Protein AF-A0A937NE30-F1 (afdb_monomer_lite)

pLDDT: mean 80.66, std 19.22, range [22.44, 98.62]

Foldseek 3Di:
DDDDDDDDDDDDDDPPPVVVVVVPDDDDQDDLVPPPQWADWDADPVAIKTFGNVLCVLAVDPDRVLRIDGPVLSSVQSRFDDDPPLVGAQSSLVSLLVSLVVQCVVQHDDGHHNVSSVVSNVSSVVRHPPCPPDVPLPLPLCLLFDFLVLFPFWAAFPAWDWDQDPNDTDTFTKTAGNDPVGGIDTRVRSSLDPRRDPDDQQPFDPPCLQANAAPDAQDDQFPFEAAEEEEDADPDFLQSVQQNQVVLLPDRAHEYQYAPNDDDDPSCVSHHYDYDDHGLADLVSQLVRLVVSCVVCVPGQKYKYAYSQKHFDNPDNNVVNCSRRDDNHNQALKEQLFDFQVRAWPAWHKDWDPAQFQAGPHIIMGGSVSSVCQSPDPQSVCLCVDDPQNRDRNRRSSRVVCVVVVGIYMYGPPRRMFGGRQADPVHRPDGCDHRRTRPGYSSPPPDDDPDGRDHNPDPDDDDDDDQLDQFDAEAEEEEAEAPPDAPVLVVLLVVLVVQCVQLVHHYAYEYEAEPPGDDPDDDDPRYHYDYDPAQFDFGQQSRLLSLVVDDPSHFKYKYFYSQKHWDDNNQVVLQSSQQSQFQKEAAEFWEFEADPVGDTDADPPDHSIFTALQNLCVGPDLQPRALDCVSGNQDGMMMGTSVLQVQLSHFLRLHRLDPSSSLLSCLLSVVLVHPLLVLAAPLVNVSSCVSSPSNCVSRVSRYHYGHIYMYGHAFEDPVLSPVRNLSNVLRVVPDRSVQQWDADPSRTIDGDPPHDPVSRVSSVVSSVSSPRNYDPDD

Sequence (778 aa):
MGNESSHCLPGLDRYSAAKKAILLGRSASMEVERCPHRQSARATDNGEIARCGRLVELTGLADFDLCEVRRDACEFCCRSDAPADSGINTVIASLLHKATGTILEQGGARGCDVDKASELHAWAEDNLECVFPKDEHTCNVDAYRRRVDACVHFGKKTGDRGATWQGIKTSEAVFECGYPERTETTERQCRLCRHWSDGEPVATLPLIQVVPPPQHRCGPQIHNWAVGITTSPRKEPTVDVCLDNLARAGWERPWLFVDEGTALADHQLCLPVTYRQHKVGAWPNFYLALQELLMRQPDADAYLLVQDDALFYDGENLRELLESSLWPDENVAVVSLYCPEPYTRRRSGWHRFGGKWVWGAQAFVFPNQAARQFVVDQDVVEHRWTGRLKHAQIDVVVGDWALRKQMNVYYPVPSLVQHIGQTSTLWPAGRVTGNRRASLFLGDLSSAPTSSPVPAEQCVPEGKVHNSVSLSKLAVVTSLFDSHRCHRWSDNYHRFMEGMRTHGMEVHTIEGVLHGECPGLPPGDHTTHLELDSILFQKERLLNVGIAGLPADVDAVGWFDADVLFHHDDLQEAILAALGRSPVVQPWQICEWLDADGHYVPWGDKRRWAESLSAKNWDRPPNRCITSPSFGHPGLAWTARRETIDSIDGLFDRHPIGSGDTMMAISFWGDWKARYLRKYNEPMRRAIFEWGKKAHERVRGNVGFVDAAVSHLWHGSRESRKYDERNREISRLGIDPAEHLELAPNGTWKWSASTPRAIIEYVADYFAGRREDGKPEA

Secondary structure (DSSP, 8-state):
------PPP---S-TTTHHHHTTS--PPPPPGGG-TTEEEEEEETTEEEEEEHHHHHHH----SGGGEEEHHHHHHHHHSPPPTTTSS-HHHHHHHHHHHHHHHHTT-BTTB-HHHHHHHHHHHHHTS------S-----TTSSSPPGGG-TTEEEEEEEEEEEETTEEEEEEEEEEEETTEEEEEHHHHHT-S--SSS----PPPHHHHSPPPSS--SPPP--EEEEEE----SS--HHHHHHHHHHTT---PEEEEETTPPPPGGGGGS-EEEESS---HHHHHHHHHHHHHHH-TT-SEEEEEETTEEE--SS-HHHHHHHH--SSSSEEEEES---GGG--SS-EEEE--S---S-TTEEEEEHHHHHHHHT-HHHHHTTTSSTTTT--HHHHHHHHHHHTTPEEEEEESBSEEE--SSBTTBTT--S-STTS-SSBGGG-SS--S-PPPPS--SS-----S-------EEEEEEEE-SS--HHHHHHHHHHHHHHHHTT-EEEEEEEEETTPPPSSPPBTTEEEEEESS-S--HHHHHHHHHHTS-TT--EEEEE-TTEEEE-TTHHHHHHHHHHH-SEEES-SEEEEE-TTS-EE-BTTTBSSEEBHHHHHTTS-GGG----TTTSB--SEEEEEHHHHHHTTSS----TTS-HHHHHHHHHHT-TT-GGGGGS-HHHHHHHHHHHHHHHHHHTT-EEE-S-EEEEPP-S-SGGG-TTHHHHHHHHTT--HHHHEEE-TTS-EEE-TTS-HHHHHHHHHHHHT--TT-SPP-

Radius of gyration: 38.42 Å; chains: 1; bounding box: 81×88×118 Å

Structure (mmCIF, N/CA/C/O backbone):
data_AF-A0A937NE30-F1
#
_entry.id   AF-A0A937NE30-F1
#
loop_
_atom_site.group_PDB
_atom_site.id
_atom_site.type_symbol
_atom_site.label_atom_id
_atom_site.label_alt_id
_atom_site.label_comp_id
_atom_site.label_asym_id
_atom_site.label_entity_id
_atom_site.label_seq_id
_atom_site.pdbx_PDB_ins_code
_atom_site.Cartn_x
_atom_site.Cartn_y
_atom_site.Cartn_z
_atom_site.occupancy
_atom_site.B_iso_or_equiv
_atom_site.auth_seq_id
_atom_site.auth_comp_id
_atom_site.auth_asym_id
_atom_site.auth_atom_id
_atom_site.pdbx_PDB_model_num
ATOM 1 N N . MET A 1 1 ? -10.919 -61.464 31.995 1.00 31.33 1 MET A N 1
ATOM 2 C CA . MET A 1 1 ? -9.855 -60.863 32.826 1.00 31.33 1 MET A CA 1
ATOM 3 C C . MET A 1 1 ? -9.439 -59.572 32.148 1.00 31.33 1 MET A C 1
ATOM 5 O O . MET A 1 1 ? -9.194 -59.627 30.952 1.00 31.33 1 MET A O 1
ATOM 9 N N . GLY A 1 2 ? -9.416 -58.459 32.886 1.00 28.88 2 GLY A N 1
ATOM 10 C CA . GLY A 1 2 ? -8.960 -57.145 32.406 1.00 28.88 2 GLY A CA 1
ATOM 11 C C . GLY A 1 2 ? -10.068 -56.260 31.836 1.00 28.88 2 GLY A C 1
ATOM 12 O O . GLY A 1 2 ? -10.210 -56.161 30.626 1.00 28.88 2 GLY A O 1
ATOM 13 N N . ASN A 1 3 ? -10.857 -55.664 32.730 1.00 24.19 3 ASN A N 1
ATOM 14 C CA . ASN A 1 3 ? -11.879 -54.650 32.470 1.00 24.19 3 ASN A CA 1
ATOM 15 C C . ASN A 1 3 ? -11.211 -53.272 32.604 1.00 24.19 3 ASN A C 1
ATOM 17 O O . ASN A 1 3 ? -10.635 -53.037 33.658 1.00 24.19 3 ASN A O 1
ATOM 21 N N . GLU A 1 4 ? -11.314 -52.381 31.617 1.00 25.81 4 GLU A N 1
ATOM 22 C CA . GLU A 1 4 ? -11.201 -50.929 31.834 1.00 25.81 4 GLU A CA 1
ATOM 23 C C . GLU A 1 4 ? -11.828 -50.180 30.649 1.00 25.81 4 GLU A C 1
ATOM 25 O O . GLU A 1 4 ? -11.303 -50.120 29.539 1.00 25.81 4 GLU A O 1
ATOM 30 N N . SER A 1 5 ? -13.036 -49.685 30.897 1.00 25.70 5 SER A N 1
ATOM 31 C CA . SER A 1 5 ? -13.899 -48.951 29.981 1.00 25.70 5 SER A CA 1
ATOM 32 C C . SER A 1 5 ? -13.773 -47.450 30.243 1.00 25.70 5 SER A C 1
ATOM 34 O O . SER A 1 5 ? -14.313 -46.949 31.230 1.00 25.70 5 SER A O 1
ATOM 36 N N . SER A 1 6 ? -13.093 -46.729 29.351 1.00 26.27 6 SER A N 1
ATOM 37 C CA . SER A 1 6 ? -13.125 -45.268 29.262 1.00 26.27 6 SER A CA 1
ATOM 38 C C . SER A 1 6 ? -14.292 -44.840 28.366 1.00 26.27 6 SER A C 1
ATOM 40 O O . SER A 1 6 ? -14.283 -45.004 27.147 1.00 26.27 6 SER A O 1
ATOM 42 N N . HIS A 1 7 ? -15.348 -44.328 28.997 1.00 27.08 7 HIS A N 1
ATOM 43 C CA . HIS A 1 7 ? -16.523 -43.800 28.315 1.00 27.08 7 HIS A CA 1
ATOM 44 C C . HIS A 1 7 ? -16.239 -42.425 27.702 1.00 27.08 7 HIS A C 1
ATOM 46 O O . HIS A 1 7 ? -15.887 -41.471 28.395 1.00 27.08 7 HIS A O 1
ATOM 52 N N . CYS A 1 8 ? -16.454 -42.336 26.391 1.00 24.00 8 CYS A N 1
ATOM 53 C CA . CYS A 1 8 ? -16.597 -41.098 25.641 1.00 24.00 8 CYS A CA 1
ATOM 54 C C . CYS A 1 8 ? -17.814 -40.289 26.123 1.00 24.00 8 CYS A C 1
ATOM 56 O O . CYS A 1 8 ? -18.894 -40.839 26.341 1.00 24.00 8 CYS A O 1
ATOM 58 N N . LEU A 1 9 ? -17.634 -38.972 26.217 1.00 22.44 9 LEU A N 1
ATOM 59 C CA . LEU A 1 9 ? -18.684 -37.964 26.367 1.00 22.44 9 LEU A CA 1
ATOM 60 C C . LEU A 1 9 ? -19.575 -37.897 25.112 1.00 22.44 9 LEU A C 1
ATOM 62 O O . LEU A 1 9 ? -19.044 -37.800 24.005 1.00 22.44 9 LEU A O 1
ATOM 66 N N . PRO A 1 10 ? -20.905 -37.796 25.274 1.00 27.48 10 PRO A N 1
ATOM 67 C CA . PRO A 1 10 ? -21.756 -37.074 24.340 1.00 27.48 10 PRO A CA 1
ATOM 68 C C . PRO A 1 10 ? -22.403 -35.878 25.052 1.00 27.48 10 PRO A C 1
ATOM 70 O O . PRO A 1 10 ? -23.257 -36.030 25.927 1.00 27.48 10 PRO A O 1
ATOM 73 N N . GLY A 1 11 ? -21.976 -34.676 24.670 1.00 26.98 11 GLY A N 1
ATOM 74 C CA . GLY A 1 11 ? -22.670 -33.431 24.981 1.00 26.98 11 GLY A CA 1
ATOM 75 C C . GLY A 1 11 ? -23.704 -33.072 23.910 1.00 26.98 11 GLY A C 1
ATOM 76 O O . GLY A 1 11 ? -23.663 -33.602 22.804 1.00 26.98 11 GLY A O 1
ATOM 77 N N . LEU A 1 12 ? -24.542 -32.090 24.265 1.00 32.28 12 LEU A N 1
ATOM 78 C CA . LEU A 1 12 ? -25.422 -31.280 23.406 1.00 32.28 12 LEU A CA 1
ATOM 79 C C . LEU A 1 12 ? -26.801 -31.868 23.059 1.00 32.28 12 LEU A C 1
ATOM 81 O O . LEU A 1 12 ? -27.030 -32.189 21.904 1.00 32.28 12 LEU A O 1
ATOM 85 N N . ASP A 1 13 ? -27.748 -31.889 24.020 1.00 30.61 13 ASP A N 1
ATOM 86 C CA . ASP A 1 13 ? -29.157 -31.537 23.692 1.00 30.61 13 ASP A CA 1
ATOM 87 C C . ASP A 1 13 ? -30.120 -31.215 24.873 1.00 30.61 13 ASP A C 1
ATOM 89 O O . ASP A 1 13 ? -31.305 -31.540 24.836 1.00 30.61 13 ASP A O 1
ATOM 93 N N . ARG A 1 14 ? -29.672 -30.600 25.984 1.00 30.19 14 ARG A N 1
ATOM 94 C CA . ARG A 1 14 ? -30.583 -30.302 27.128 1.00 30.19 14 ARG A CA 1
ATOM 95 C C . ARG A 1 14 ? -30.699 -28.835 27.552 1.00 30.19 14 ARG A C 1
ATOM 97 O O . ARG A 1 14 ? -31.415 -28.530 28.504 1.00 30.19 14 ARG A O 1
ATOM 104 N N . TYR A 1 15 ? -30.087 -27.907 26.816 1.00 30.86 15 TYR A N 1
ATOM 105 C CA . TYR A 1 15 ? -30.022 -26.490 27.208 1.00 30.86 15 TYR A CA 1
ATOM 106 C C . TYR A 1 15 ? -31.256 -25.630 26.860 1.00 30.86 15 TYR A C 1
ATOM 108 O O . TYR A 1 15 ? -31.328 -24.486 27.305 1.00 30.86 15 TYR A O 1
ATOM 116 N N . SER A 1 16 ? -32.261 -26.139 26.133 1.00 38.50 16 SER A N 1
ATOM 117 C CA . SER A 1 16 ? -33.430 -25.325 25.734 1.00 38.50 16 SER A CA 1
ATOM 118 C C . SER A 1 16 ? -34.701 -25.547 26.574 1.00 38.50 16 SER A C 1
ATOM 120 O O . SER A 1 16 ? -35.569 -24.674 26.605 1.00 38.50 16 SER A O 1
ATOM 122 N N . ALA A 1 17 ? -34.806 -26.650 27.329 1.00 31.58 17 ALA A N 1
ATOM 123 C CA . ALA A 1 17 ? -36.003 -26.966 28.120 1.00 31.58 17 ALA A CA 1
ATOM 124 C C . ALA A 1 17 ? -35.965 -26.403 29.558 1.00 31.58 17 ALA A C 1
ATOM 126 O O . ALA A 1 17 ? -36.998 -25.992 30.088 1.00 31.58 17 ALA A O 1
ATOM 127 N N . ALA A 1 18 ? -34.780 -26.295 30.174 1.00 32.47 18 ALA A N 1
ATOM 128 C CA . ALA A 1 18 ? -34.635 -25.820 31.556 1.00 32.47 18 ALA A CA 1
ATOM 129 C C . ALA A 1 18 ? -34.929 -24.313 31.719 1.00 32.47 18 ALA A C 1
ATOM 131 O O . ALA A 1 18 ? -35.496 -23.893 32.726 1.00 32.47 18 ALA A O 1
ATOM 132 N N . LYS A 1 19 ? -34.658 -23.492 30.693 1.00 31.83 19 LYS A N 1
ATOM 133 C CA . LYS A 1 19 ? -34.943 -22.043 30.722 1.00 31.83 19 LYS A CA 1
ATOM 134 C C . LYS A 1 19 ? -36.441 -21.712 30.736 1.00 31.83 19 LYS A C 1
ATOM 136 O O . LYS A 1 19 ? -36.817 -20.632 31.182 1.00 31.83 19 LYS A O 1
ATOM 141 N N . LYS A 1 20 ? -37.305 -22.636 30.295 1.00 32.09 20 LYS A N 1
ATOM 142 C CA . LYS A 1 20 ? -38.766 -22.446 30.291 1.00 32.09 20 LYS A CA 1
ATOM 143 C C . LYS A 1 20 ? -39.436 -22.836 31.616 1.00 32.09 20 LYS A C 1
ATOM 145 O O . LYS A 1 20 ? -40.538 -22.370 31.877 1.00 32.09 20 LYS A O 1
ATOM 150 N N . ALA A 1 21 ? -38.764 -23.617 32.467 1.00 30.20 21 ALA A N 1
ATOM 151 C CA . ALA A 1 21 ? -39.261 -23.984 33.798 1.00 30.20 21 ALA A CA 1
ATOM 152 C C . ALA A 1 21 ? -38.902 -22.952 34.890 1.00 30.20 21 ALA A C 1
ATOM 154 O O . ALA A 1 21 ? -39.606 -22.840 35.889 1.00 30.20 21 ALA A O 1
ATOM 155 N N . ILE A 1 22 ? -37.860 -22.140 34.676 1.00 35.66 22 ILE A N 1
ATOM 156 C CA . ILE A 1 22 ? -37.347 -21.165 35.661 1.00 35.66 22 ILE A CA 1
ATOM 157 C C . ILE A 1 22 ? -38.254 -19.921 35.813 1.00 35.66 22 ILE A C 1
ATOM 159 O O . ILE A 1 22 ? -38.175 -19.203 36.806 1.00 35.66 22 ILE A O 1
ATOM 163 N N . LEU A 1 23 ? -39.184 -19.679 34.886 1.00 30.89 23 LEU A N 1
ATOM 164 C CA . LEU A 1 23 ? -40.075 -18.508 34.918 1.00 30.89 23 LEU A CA 1
ATOM 165 C C . LEU A 1 23 ? -41.394 -18.707 35.694 1.00 30.89 23 LEU A C 1
ATOM 167 O O . LEU A 1 23 ? -42.163 -17.755 35.799 1.00 30.89 23 LEU A O 1
ATOM 171 N N . LEU A 1 24 ? -41.667 -19.891 36.262 1.00 32.91 24 LEU A N 1
ATOM 172 C CA . LEU A 1 24 ? -42.970 -20.197 36.888 1.00 32.91 24 LEU A CA 1
ATOM 173 C C . LEU A 1 24 ? -42.917 -20.791 38.311 1.00 32.91 24 LEU A C 1
ATOM 175 O O . LEU A 1 24 ? -43.932 -21.276 38.800 1.00 32.91 24 LEU A O 1
ATOM 179 N N . GLY A 1 25 ? -41.790 -20.700 39.023 1.00 34.53 25 GLY A N 1
ATOM 180 C CA . GLY A 1 25 ? -41.674 -21.243 40.385 1.00 34.53 25 GLY A CA 1
ATOM 181 C C . GLY A 1 25 ? -40.825 -20.392 41.322 1.00 34.53 25 GLY A C 1
ATOM 182 O O . GLY A 1 25 ? -39.768 -20.834 41.754 1.00 34.53 25 GLY A O 1
ATOM 183 N N . ARG A 1 26 ? -41.262 -19.168 41.649 1.00 36.50 26 ARG A N 1
ATOM 184 C CA . ARG A 1 26 ? -40.675 -18.408 42.768 1.00 36.50 26 ARG A CA 1
ATOM 185 C C . ARG A 1 26 ? -41.059 -19.099 44.082 1.00 36.50 26 ARG A C 1
ATOM 187 O O . ARG A 1 26 ? -42.189 -18.948 44.541 1.00 36.50 26 ARG A O 1
ATOM 194 N N . SER A 1 27 ? -40.139 -19.884 44.641 1.00 40.31 27 SER A N 1
ATOM 195 C CA . SER A 1 27 ? -40.267 -20.467 45.981 1.00 40.31 27 SER A CA 1
ATOM 196 C C . SER A 1 27 ? -40.300 -19.351 47.030 1.00 40.31 27 SER A C 1
ATOM 198 O O . SER A 1 27 ? -39.574 -18.364 46.928 1.00 40.31 27 SER A O 1
ATOM 200 N N . ALA A 1 28 ? -41.199 -19.470 48.002 1.00 43.50 28 ALA A N 1
ATOM 201 C CA . ALA A 1 28 ? -41.426 -18.474 49.037 1.00 43.50 28 ALA A CA 1
ATOM 202 C C . ALA A 1 28 ? -40.216 -18.369 49.984 1.00 43.50 28 ALA A C 1
ATOM 204 O O . ALA A 1 28 ? -39.754 -19.379 50.510 1.00 43.50 28 ALA A O 1
ATOM 205 N N . SER A 1 29 ? -39.742 -17.147 50.247 1.00 57.03 29 SER A N 1
ATOM 206 C CA . SER A 1 29 ? -38.755 -16.870 51.297 1.00 57.03 29 SER A CA 1
ATOM 207 C C . SER A 1 29 ? -39.271 -17.366 52.653 1.00 57.03 29 SER A C 1
ATOM 209 O O . SER A 1 29 ? -40.377 -16.993 53.057 1.00 57.03 29 SER A O 1
ATOM 211 N N . MET A 1 30 ? -38.488 -18.181 53.362 1.00 67.75 30 MET A N 1
ATOM 212 C CA . MET A 1 30 ? -38.863 -18.706 54.678 1.00 67.75 30 MET A CA 1
ATOM 213 C C . MET A 1 30 ? -38.781 -17.597 55.741 1.00 67.75 30 MET A C 1
ATOM 215 O O . MET A 1 30 ? -37.801 -16.857 55.809 1.00 67.75 30 MET A O 1
ATOM 219 N N . GLU A 1 31 ? -39.805 -17.470 56.589 1.00 78.44 31 GLU A N 1
ATOM 220 C CA . GLU A 1 31 ? -39.748 -16.594 57.767 1.00 78.44 31 GLU A CA 1
ATOM 221 C C . GLU A 1 31 ? -38.719 -17.135 58.770 1.00 78.44 31 GLU A C 1
ATOM 223 O O . GLU A 1 31 ? -38.722 -18.327 59.070 1.00 78.44 31 GLU A O 1
ATOM 228 N N . VAL A 1 32 ? -37.877 -16.269 59.343 1.00 84.38 32 VAL A N 1
ATOM 229 C CA . VAL A 1 32 ? -36.793 -16.678 60.262 1.00 84.38 32 VAL A CA 1
ATOM 230 C C . VAL A 1 32 ? -37.277 -17.465 61.471 1.00 84.38 32 VAL A C 1
ATOM 232 O O . VAL A 1 32 ? -36.597 -18.391 61.910 1.00 84.38 32 VAL A O 1
ATOM 235 N N . GLU A 1 33 ? -38.468 -17.151 61.980 1.00 84.38 33 GLU A N 1
ATOM 236 C CA . GLU A 1 33 ? -39.065 -17.880 63.105 1.00 84.38 33 GLU A CA 1
ATOM 237 C C . GLU A 1 33 ? -39.423 -19.333 62.757 1.00 84.38 33 GLU A C 1
ATOM 239 O O . GLU A 1 33 ? -39.641 -20.146 63.649 1.00 84.38 33 GLU A O 1
ATOM 244 N N . ARG A 1 34 ? -39.453 -19.682 61.466 1.00 85.19 34 ARG A N 1
ATOM 245 C CA . ARG A 1 34 ? -39.717 -21.036 60.965 1.00 85.19 34 ARG A CA 1
ATOM 246 C C . ARG A 1 34 ? -38.453 -21.777 60.533 1.00 85.19 34 ARG A C 1
ATOM 248 O O . ARG A 1 34 ? -38.564 -22.888 60.021 1.00 85.19 34 ARG A O 1
ATOM 255 N N . CYS A 1 35 ? -37.268 -21.190 60.715 1.00 84.50 35 CYS A N 1
ATOM 256 C CA . CYS A 1 35 ? -36.015 -21.847 60.358 1.00 84.50 35 CYS A CA 1
ATOM 257 C C . CYS A 1 35 ? -35.795 -23.096 61.237 1.00 84.50 35 CYS A C 1
ATOM 259 O O . CYS A 1 35 ? -35.634 -22.954 62.452 1.00 84.50 35 CYS A O 1
ATOM 261 N N . PRO A 1 36 ? -35.716 -24.312 60.661 1.00 84.75 36 PRO A N 1
ATOM 262 C CA . PRO A 1 36 ? -35.583 -25.554 61.433 1.00 84.75 36 PRO A CA 1
ATOM 263 C C . PRO A 1 36 ? -34.240 -25.665 62.171 1.00 84.75 36 PRO A C 1
ATOM 265 O O . PRO A 1 36 ? -34.103 -26.437 63.117 1.00 84.75 36 PRO A O 1
ATOM 268 N N . HIS A 1 37 ? -33.249 -24.876 61.755 1.00 88.38 37 HIS A N 1
ATOM 269 C CA . HIS A 1 37 ? -31.919 -24.846 62.350 1.00 88.38 37 HIS A CA 1
ATOM 270 C C . HIS A 1 37 ? -31.734 -23.699 63.353 1.00 88.38 37 HIS A C 1
ATOM 272 O O . HIS A 1 37 ? -30.656 -23.581 63.924 1.00 88.38 37 HIS A O 1
ATOM 278 N N . ARG A 1 38 ? -32.738 -22.849 63.597 1.00 88.69 38 ARG A N 1
ATOM 279 C CA . ARG A 1 38 ? -32.627 -21.748 64.562 1.00 88.69 38 ARG A CA 1
ATOM 280 C C . ARG A 1 38 ? -33.060 -22.219 65.950 1.00 88.69 38 ARG A C 1
ATOM 282 O O . ARG A 1 38 ? -34.232 -22.498 66.175 1.00 88.69 38 ARG A O 1
ATOM 289 N N . GLN A 1 39 ? -32.116 -22.306 66.884 1.00 88.75 39 GLN A N 1
ATOM 290 C CA . GLN A 1 39 ? -32.339 -22.841 68.231 1.00 88.75 39 GLN A CA 1
ATOM 291 C C . GLN A 1 39 ? -31.962 -21.815 69.307 1.00 88.75 39 GLN A C 1
ATOM 293 O O . GLN A 1 39 ? -31.109 -20.962 69.083 1.00 88.75 39 GLN A O 1
ATOM 298 N N . SER A 1 40 ? -32.570 -21.910 70.493 1.00 85.12 40 SER A N 1
ATOM 299 C CA . SER A 1 40 ? -32.162 -21.159 71.697 1.00 85.12 40 SER A CA 1
ATOM 300 C C . SER A 1 40 ? -32.019 -19.636 71.509 1.00 85.12 40 SER A C 1
ATOM 302 O O . SER A 1 40 ? -31.056 -19.043 71.993 1.00 85.12 40 SER A O 1
ATOM 304 N N . ALA A 1 41 ? -32.958 -19.002 70.798 1.00 85.25 41 ALA A N 1
ATOM 305 C CA . ALA A 1 41 ? -32.934 -17.558 70.563 1.00 85.25 41 ALA A CA 1
ATOM 306 C C . ALA A 1 41 ? -33.105 -16.763 71.871 1.00 85.25 41 ALA A C 1
ATOM 308 O O . ALA A 1 41 ? -34.025 -17.029 72.648 1.00 85.25 41 ALA A O 1
ATOM 309 N N . ARG A 1 42 ? -32.231 -15.777 72.102 1.00 87.38 42 ARG A N 1
ATOM 310 C CA . ARG A 1 42 ? -32.244 -14.899 73.282 1.00 87.38 42 ARG A CA 1
ATOM 311 C C . ARG A 1 42 ? -31.968 -13.444 72.910 1.00 87.38 42 ARG A C 1
ATOM 313 O O . ARG A 1 42 ? -31.191 -13.157 71.999 1.00 87.38 42 ARG A O 1
ATOM 320 N N . ALA A 1 43 ? -32.588 -12.528 73.649 1.00 85.56 43 ALA A N 1
ATOM 321 C CA . ALA A 1 43 ? -32.319 -11.099 73.537 1.00 85.56 43 ALA A CA 1
ATOM 322 C C . ALA A 1 43 ? -31.014 -10.723 74.258 1.00 85.56 43 ALA A C 1
ATOM 324 O O . ALA A 1 43 ? -30.688 -11.278 75.307 1.00 85.56 43 ALA A O 1
ATOM 325 N N . THR A 1 44 ? -30.294 -9.760 73.691 1.00 82.00 44 THR A N 1
ATOM 326 C CA . THR A 1 44 ? -29.046 -9.169 74.196 1.00 82.00 44 THR A CA 1
ATOM 327 C C . THR A 1 44 ? -29.084 -7.653 74.012 1.00 82.00 44 THR A C 1
ATOM 329 O O . THR A 1 44 ? -29.892 -7.146 73.232 1.00 82.00 44 THR A O 1
ATOM 332 N N . ASP A 1 45 ? -28.169 -6.926 74.654 1.00 77.06 45 ASP A N 1
ATOM 333 C CA . ASP A 1 45 ? -28.094 -5.459 74.560 1.00 77.06 45 ASP A CA 1
ATOM 334 C C . ASP A 1 45 ? -27.873 -4.943 73.121 1.00 77.06 45 ASP A C 1
ATOM 336 O O . ASP A 1 45 ? -28.234 -3.813 72.802 1.00 77.06 45 ASP A O 1
ATOM 340 N N . ASN A 1 46 ? -27.331 -5.787 72.232 1.00 71.50 46 ASN A N 1
ATOM 341 C CA . ASN A 1 46 ? -26.992 -5.453 70.843 1.00 71.50 46 ASN A CA 1
ATOM 342 C C . ASN A 1 46 ? -27.885 -6.153 69.799 1.00 71.50 46 ASN A C 1
ATOM 344 O O . ASN A 1 46 ? -27.518 -6.230 68.623 1.00 71.50 46 ASN A O 1
ATOM 348 N N . GLY A 1 47 ? -29.043 -6.678 70.214 1.00 81.69 47 GLY A N 1
ATOM 349 C CA . GLY A 1 47 ? -29.994 -7.379 69.347 1.00 81.69 47 GLY A CA 1
ATOM 350 C C . GLY A 1 47 ? -30.291 -8.800 69.817 1.00 81.69 47 GLY A C 1
ATOM 351 O O . GLY A 1 47 ? -30.257 -9.095 71.007 1.00 81.69 47 GLY A O 1
ATOM 352 N N . GLU A 1 48 ? -30.617 -9.694 68.893 1.00 88.06 48 GLU A N 1
ATOM 353 C CA . GLU A 1 48 ? -30.970 -11.081 69.198 1.00 88.06 48 GLU A CA 1
ATOM 354 C C . GLU A 1 48 ? -29.934 -12.038 68.607 1.00 88.06 48 GLU A C 1
ATOM 356 O O . GLU A 1 48 ? -29.526 -11.893 67.448 1.00 88.06 48 GLU A O 1
ATOM 361 N N . ILE A 1 49 ? -29.541 -13.026 69.410 1.00 89.50 49 ILE A N 1
ATOM 362 C CA . ILE A 1 49 ? -28.657 -14.122 69.014 1.00 89.50 49 ILE A CA 1
ATOM 363 C C . ILE A 1 49 ? -29.388 -15.455 69.155 1.00 89.50 49 ILE A C 1
ATOM 365 O O . ILE A 1 49 ? -30.200 -15.647 70.061 1.00 89.50 49 ILE A O 1
ATOM 369 N N . ALA A 1 50 ? -29.099 -16.379 68.250 1.00 89.75 50 ALA A N 1
ATOM 370 C CA . ALA A 1 50 ? -29.596 -17.746 68.260 1.00 89.75 50 ALA A CA 1
ATOM 371 C C . ALA A 1 50 ? -28.449 -18.713 67.965 1.00 89.75 50 ALA A C 1
ATOM 373 O O . ALA A 1 50 ? -27.431 -18.332 67.396 1.00 89.75 50 ALA A O 1
ATOM 374 N N . ARG A 1 51 ? -28.618 -19.984 68.315 1.00 90.94 51 ARG A N 1
ATOM 375 C CA . ARG A 1 51 ? -27.683 -21.047 67.950 1.00 90.94 51 ARG A CA 1
ATOM 376 C C . ARG A 1 51 ? -28.093 -21.659 66.614 1.00 90.94 51 ARG A C 1
ATOM 378 O O . ARG A 1 51 ? -29.230 -22.111 66.466 1.00 90.94 51 ARG A O 1
ATOM 385 N N . CYS A 1 52 ? -27.172 -21.703 65.652 1.00 91.12 52 CYS A N 1
ATOM 386 C CA . CYS A 1 52 ? -27.417 -22.328 64.355 1.00 91.12 52 CYS A CA 1
ATOM 387 C C . CYS A 1 52 ? -27.140 -23.838 64.406 1.00 91.12 52 CYS A C 1
ATOM 389 O O . CYS A 1 52 ? -25.996 -24.287 64.384 1.00 91.12 52 CYS A O 1
ATOM 391 N N . GLY A 1 53 ? -28.202 -24.638 64.420 1.00 87.56 53 GLY A N 1
ATOM 392 C CA . GLY A 1 53 ? -28.153 -26.098 64.419 1.00 87.56 53 GLY A CA 1
ATOM 393 C C . GLY A 1 53 ? -27.500 -26.699 63.172 1.00 87.56 53 GLY A C 1
ATOM 394 O O . GLY A 1 53 ? -26.938 -27.782 63.263 1.00 87.56 53 GLY A O 1
ATOM 395 N N . ARG A 1 54 ? -27.505 -25.998 62.028 1.00 88.44 54 ARG A N 1
ATOM 396 C CA . ARG A 1 54 ? -26.806 -26.453 60.815 1.00 88.44 54 ARG A CA 1
ATOM 397 C C . ARG A 1 54 ? -25.290 -26.347 60.968 1.00 88.44 54 ARG A C 1
ATOM 399 O O . ARG A 1 54 ? -24.581 -27.267 60.586 1.00 88.44 54 ARG A O 1
ATOM 406 N N . LEU A 1 55 ? -24.789 -25.270 61.580 1.00 87.81 55 LEU A N 1
ATOM 407 C CA . LEU A 1 55 ? -23.363 -25.152 61.908 1.00 87.81 55 LEU A CA 1
ATOM 408 C C . LEU A 1 55 ? -22.939 -26.217 62.916 1.00 87.81 55 LEU A C 1
ATOM 410 O O . LEU A 1 55 ? -21.885 -26.822 62.748 1.00 87.81 55 LEU A O 1
ATOM 414 N N . VAL A 1 56 ? -23.780 -26.493 63.917 1.00 88.50 56 VAL A N 1
ATOM 415 C CA . VAL A 1 56 ? -23.543 -27.570 64.890 1.00 88.50 56 VAL A CA 1
ATOM 416 C C . VAL A 1 56 ? -23.487 -28.935 64.204 1.00 88.50 56 VAL A C 1
ATOM 418 O O . VAL A 1 56 ? -22.600 -29.722 64.508 1.00 88.50 56 VAL A O 1
ATOM 421 N N . GLU A 1 57 ? -24.400 -29.215 63.273 1.00 87.94 57 GLU A N 1
ATOM 422 C CA . GLU A 1 57 ? -24.433 -30.473 62.517 1.00 87.94 57 GLU A CA 1
ATOM 423 C C . GLU A 1 57 ? -23.157 -30.676 61.689 1.00 87.94 57 GLU A C 1
ATOM 425 O O . GLU A 1 57 ? -22.551 -31.744 61.741 1.00 87.94 57 GLU A O 1
ATOM 430 N N . LEU A 1 58 ? -22.723 -29.638 60.969 1.00 86.56 58 LEU A N 1
ATOM 431 C CA . LEU A 1 58 ? -21.550 -29.705 60.096 1.00 86.56 58 LEU A CA 1
ATOM 432 C C . LEU A 1 58 ? -20.249 -29.819 60.900 1.00 86.56 58 LEU A C 1
ATOM 434 O O . LEU A 1 58 ? -19.406 -30.676 60.638 1.00 86.56 58 LEU A O 1
ATOM 438 N N . THR A 1 59 ? -20.095 -28.981 61.923 1.00 84.12 59 THR A N 1
ATOM 439 C CA . THR A 1 59 ? -18.855 -28.914 62.707 1.00 84.12 59 THR A CA 1
ATOM 440 C C . THR A 1 59 ? -18.779 -29.994 63.787 1.00 84.12 59 THR A C 1
ATOM 442 O O . THR A 1 59 ? -17.698 -30.490 64.083 1.00 84.12 59 THR A O 1
ATOM 445 N N . GLY A 1 60 ? -19.908 -30.432 64.349 1.00 84.12 60 GLY A N 1
ATOM 446 C CA . GLY A 1 60 ? -19.960 -31.298 65.532 1.00 84.12 60 GLY A CA 1
ATOM 447 C C . GLY A 1 60 ? -19.706 -30.560 66.853 1.00 84.12 60 GLY A C 1
ATOM 448 O O . GLY A 1 60 ? -19.457 -31.204 67.873 1.00 84.12 60 GLY A O 1
ATOM 449 N N . LEU A 1 61 ? -19.739 -29.222 66.855 1.00 81.25 61 LEU A N 1
ATOM 450 C CA . LEU A 1 61 ? -19.395 -28.410 68.023 1.00 81.25 61 LEU A CA 1
ATOM 451 C C . LEU A 1 61 ? -20.484 -28.427 69.100 1.00 81.25 61 LEU A C 1
ATOM 453 O O . LEU A 1 61 ? -21.640 -28.051 68.885 1.00 81.25 61 LEU A O 1
ATOM 457 N N . ALA A 1 62 ? -20.067 -28.760 70.321 1.00 67.50 62 ALA A N 1
ATOM 458 C CA . ALA A 1 62 ? -20.854 -28.488 71.522 1.00 67.50 62 ALA A CA 1
ATOM 459 C C . ALA A 1 62 ? -20.741 -27.021 71.981 1.00 67.50 62 ALA A C 1
ATOM 461 O O . ALA A 1 62 ? -21.574 -26.585 72.776 1.00 67.50 62 ALA A O 1
ATOM 462 N N . ASP A 1 63 ? -19.742 -26.290 71.472 1.00 70.69 63 ASP A N 1
ATOM 463 C CA . ASP A 1 63 ? -19.456 -24.897 71.812 1.00 70.69 63 ASP A CA 1
ATOM 464 C C . ASP A 1 63 ? -20.584 -23.966 71.345 1.00 70.69 63 ASP A C 1
ATOM 466 O O . ASP A 1 63 ? -21.026 -24.017 70.192 1.00 70.69 63 ASP A O 1
ATOM 470 N N . PHE A 1 64 ? -21.088 -23.158 72.275 1.00 67.38 64 PHE A N 1
ATOM 471 C CA . PHE A 1 64 ? -22.191 -22.242 72.024 1.00 67.38 64 PHE A CA 1
ATOM 472 C C . PHE A 1 64 ? -21.713 -21.009 71.255 1.00 67.38 64 PHE A C 1
ATOM 474 O O . PHE A 1 64 ? -22.402 -20.584 70.332 1.00 67.38 64 PHE A O 1
ATOM 481 N N . ASP A 1 65 ? -20.516 -20.504 71.550 1.00 79.94 65 ASP A N 1
ATOM 482 C CA . ASP A 1 65 ? -20.051 -19.199 71.077 1.00 79.94 65 ASP A CA 1
ATOM 483 C C . ASP A 1 65 ? -19.694 -19.236 69.581 1.00 79.94 65 ASP A C 1
ATOM 485 O O . ASP A 1 65 ? -19.983 -18.302 68.835 1.00 79.94 65 ASP A O 1
ATOM 489 N N . LEU A 1 66 ? -19.137 -20.354 69.098 1.00 82.25 66 LEU A N 1
ATOM 490 C CA . LEU A 1 66 ? -18.781 -20.535 67.680 1.00 82.25 66 LEU A CA 1
ATOM 491 C C . LEU A 1 66 ? -19.988 -20.811 66.770 1.00 82.25 66 LEU A C 1
ATOM 493 O O . LEU A 1 66 ? -19.897 -20.649 65.553 1.00 82.25 66 LEU A O 1
ATOM 497 N N . CYS A 1 67 ? -21.114 -21.237 67.346 1.00 86.69 67 CYS A N 1
ATOM 498 C CA . CYS A 1 67 ? -22.356 -21.514 66.618 1.00 86.69 67 CYS A CA 1
ATOM 499 C C . CYS A 1 67 ? -23.432 -20.440 66.846 1.00 86.69 67 CYS A C 1
ATOM 501 O O . CYS A 1 67 ? -24.564 -20.600 66.370 1.00 86.69 67 CYS A O 1
ATOM 503 N N . GLU A 1 68 ? -23.108 -19.373 67.580 1.00 89.50 68 GLU A N 1
ATOM 504 C CA . GLU A 1 68 ? -23.997 -18.243 67.817 1.00 89.50 68 GLU A CA 1
ATOM 505 C C . GLU A 1 68 ? -24.050 -17.315 66.601 1.00 89.50 68 GLU A C 1
ATOM 507 O O . GLU A 1 68 ? -23.044 -16.843 66.071 1.00 89.50 68 GLU A O 1
ATOM 512 N N . VAL A 1 69 ? -25.273 -17.047 66.152 1.00 89.75 69 VAL A N 1
ATOM 513 C CA . VAL A 1 69 ? -25.580 -16.231 64.982 1.00 89.75 69 VAL A CA 1
ATOM 514 C C . VAL A 1 69 ? -26.559 -15.133 65.364 1.00 89.75 69 VAL A C 1
ATOM 516 O O . VAL A 1 69 ? -27.510 -15.345 66.117 1.00 89.75 69 VAL A O 1
ATOM 519 N N . ARG A 1 70 ? -26.337 -13.938 64.826 1.00 89.69 70 ARG A N 1
ATOM 520 C CA . ARG A 1 70 ? -27.262 -12.813 64.974 1.00 89.69 70 ARG A CA 1
ATOM 521 C C . ARG A 1 70 ? -28.521 -13.031 64.130 1.00 89.69 70 ARG A C 1
ATOM 523 O O . ARG A 1 70 ? -28.510 -13.765 63.135 1.00 89.69 70 ARG A O 1
ATOM 530 N N . ARG A 1 71 ? -29.612 -12.362 64.512 1.00 85.62 71 ARG A N 1
ATOM 531 C CA . ARG A 1 71 ? -30.889 -12.405 63.780 1.00 85.62 71 ARG A CA 1
ATOM 532 C C . ARG A 1 71 ? -30.750 -11.993 62.312 1.00 85.62 71 ARG A C 1
ATOM 534 O O . ARG A 1 71 ? -31.324 -12.657 61.457 1.00 85.62 71 ARG A O 1
ATOM 541 N N . ASP A 1 72 ? -29.948 -10.969 62.019 1.00 86.12 72 ASP A N 1
ATOM 542 C CA . ASP A 1 72 ? -29.662 -10.511 60.650 1.00 86.12 72 ASP A CA 1
ATOM 543 C C . ASP A 1 72 ? -29.069 -11.637 59.778 1.00 86.12 72 ASP A C 1
ATOM 545 O O . ASP A 1 72 ? -29.593 -11.926 58.704 1.00 86.12 72 ASP A O 1
ATOM 549 N N . ALA A 1 73 ? -28.060 -12.360 60.265 1.00 84.88 73 ALA A N 1
ATOM 550 C CA . ALA A 1 73 ? -27.486 -13.514 59.577 1.00 84.88 73 ALA A CA 1
ATOM 551 C C . ALA A 1 73 ? -28.524 -14.627 59.341 1.00 84.88 73 ALA A C 1
ATOM 553 O O . ALA A 1 73 ? -28.542 -15.235 58.271 1.00 84.88 73 ALA A O 1
ATOM 554 N N . CYS A 1 74 ? -29.436 -14.865 60.291 1.00 85.25 74 CYS A N 1
ATOM 555 C CA . CYS A 1 74 ? -30.540 -15.812 60.098 1.00 85.25 74 CYS A CA 1
ATOM 556 C C . CYS A 1 74 ? -31.521 -15.343 59.011 1.00 85.25 74 CYS A C 1
ATOM 558 O O . CYS A 1 74 ? -31.962 -16.157 58.201 1.00 85.25 74 CYS A O 1
ATOM 560 N N . GLU A 1 75 ? -31.848 -14.048 58.970 1.00 84.94 75 GLU A N 1
ATOM 561 C CA . GLU A 1 75 ? -32.710 -13.441 57.945 1.00 84.94 75 GLU A CA 1
ATOM 562 C C . GLU A 1 75 ? -32.106 -13.569 56.552 1.00 84.94 75 GLU A C 1
ATOM 564 O O . GLU A 1 75 ? -32.800 -13.990 55.625 1.00 84.94 75 GLU A O 1
ATOM 569 N N . PHE A 1 76 ? -30.812 -13.286 56.408 1.00 83.31 76 PHE A N 1
ATOM 570 C CA . PHE A 1 76 ? -30.101 -13.487 55.148 1.00 83.31 76 PHE A CA 1
ATOM 571 C C . PHE A 1 76 ? -30.023 -14.965 54.766 1.00 83.31 76 PHE A C 1
ATOM 573 O O . PHE A 1 76 ? -30.308 -15.307 53.621 1.00 83.31 76 PHE A O 1
ATOM 580 N N . CYS A 1 77 ? -29.730 -15.855 55.717 1.00 86.12 77 CYS A N 1
ATOM 581 C CA . CYS A 1 77 ? -29.685 -17.294 55.468 1.00 86.12 77 CYS A CA 1
ATOM 582 C C . CYS A 1 77 ? -31.039 -17.841 54.986 1.00 86.12 77 CYS A C 1
ATOM 584 O O . CYS A 1 77 ? -31.067 -18.655 54.073 1.00 86.12 77 CYS A O 1
ATOM 586 N N . CYS A 1 78 ? -32.165 -17.395 55.555 1.00 82.62 78 CYS A N 1
ATOM 587 C CA . CYS A 1 78 ? -33.503 -17.866 55.159 1.00 82.62 78 CYS A CA 1
ATOM 588 C C . CYS A 1 78 ? -33.983 -17.300 53.811 1.00 82.62 78 CYS A C 1
ATOM 590 O O . CYS A 1 78 ? -34.941 -17.814 53.232 1.00 82.62 78 CYS A O 1
ATOM 592 N N . ARG A 1 79 ? -33.343 -16.227 53.329 1.00 80.25 79 ARG A N 1
ATOM 593 C CA . ARG A 1 79 ? -33.591 -15.613 52.014 1.00 80.25 79 ARG A CA 1
ATOM 594 C C . ARG A 1 79 ? -32.606 -16.078 50.938 1.00 80.25 79 ARG A C 1
ATOM 596 O O . ARG A 1 79 ? -32.816 -15.754 49.775 1.00 80.25 79 ARG A O 1
ATOM 603 N N . SER A 1 80 ? -31.532 -16.765 51.323 1.00 76.50 80 SER A N 1
ATOM 604 C CA . SER A 1 80 ? -30.457 -17.204 50.434 1.00 76.50 80 SER A CA 1
ATOM 605 C C . SER A 1 80 ? -30.657 -18.669 50.054 1.00 76.50 80 SER A C 1
ATOM 607 O O . SER A 1 80 ? -30.684 -19.545 50.923 1.00 76.50 80 SER A O 1
ATOM 609 N N . ASP A 1 81 ? -30.782 -18.927 48.754 1.00 70.69 81 ASP A N 1
ATOM 610 C CA . ASP A 1 81 ? -30.874 -20.279 48.208 1.00 70.69 81 ASP A CA 1
ATOM 611 C C . ASP A 1 81 ? -29.502 -20.972 48.251 1.00 70.69 81 ASP A C 1
ATOM 613 O O . ASP A 1 81 ? -28.465 -20.347 48.024 1.00 70.69 81 ASP A O 1
ATOM 617 N N . ALA A 1 82 ? -29.485 -22.275 48.541 1.00 65.00 82 ALA A N 1
ATOM 618 C CA . ALA A 1 82 ? -28.289 -23.096 48.372 1.00 65.00 82 ALA A CA 1
ATOM 619 C C . ALA A 1 82 ? -28.211 -23.591 46.914 1.00 65.00 82 ALA A C 1
ATOM 621 O O . ALA A 1 82 ? -29.232 -24.051 46.388 1.00 65.00 82 ALA A O 1
ATOM 622 N N . PRO A 1 83 ? -27.038 -23.540 46.255 1.00 61.53 83 PRO A N 1
ATOM 623 C CA . PRO A 1 83 ? -26.807 -24.268 45.011 1.00 61.53 83 PRO A CA 1
ATOM 624 C C . PRO A 1 83 ? -27.246 -25.734 45.135 1.00 61.53 83 PRO A C 1
ATOM 626 O O . PRO A 1 83 ? -27.057 -26.359 46.180 1.00 61.53 83 PRO A O 1
ATOM 629 N N . ALA A 1 84 ? -27.828 -26.294 44.069 1.00 55.50 84 ALA A N 1
ATOM 630 C CA . ALA A 1 84 ? -28.423 -27.638 44.092 1.00 55.50 84 ALA A CA 1
ATOM 631 C C . ALA A 1 84 ? -27.448 -28.736 44.567 1.00 55.50 84 ALA A C 1
ATOM 633 O O . ALA A 1 84 ? -27.885 -29.725 45.154 1.00 55.50 84 ALA A O 1
ATOM 634 N N . ASP A 1 85 ? -26.145 -28.514 44.373 1.00 56.53 85 ASP A N 1
ATOM 635 C CA . ASP A 1 85 ? -25.085 -29.487 44.631 1.00 56.53 85 ASP A CA 1
ATOM 636 C C . ASP A 1 85 ? -24.229 -29.156 45.876 1.00 56.53 85 ASP A C 1
ATOM 638 O O . ASP A 1 85 ? -23.400 -29.973 46.273 1.00 56.53 85 ASP A O 1
ATOM 642 N N . SER A 1 86 ? -24.408 -27.989 46.519 1.00 64.75 86 SER A N 1
ATOM 643 C CA . SER A 1 86 ? -23.522 -27.535 47.609 1.00 64.75 86 SER A CA 1
ATOM 644 C C . SER A 1 86 ? -23.969 -27.945 49.011 1.00 64.75 86 SER A C 1
ATOM 646 O O . SER A 1 86 ? -23.152 -28.016 49.921 1.00 64.75 86 SER A O 1
ATOM 648 N N . GLY A 1 87 ? -25.268 -28.155 49.248 1.00 74.00 87 GLY A N 1
ATOM 649 C CA . GLY A 1 87 ? -25.806 -28.489 50.577 1.00 74.00 87 GLY A CA 1
ATOM 650 C C . GLY A 1 87 ? -25.695 -27.389 51.657 1.00 74.00 87 GLY A C 1
ATOM 651 O O . GLY A 1 87 ? -26.191 -27.594 52.774 1.00 74.00 87 GLY A O 1
ATOM 652 N N . ILE A 1 88 ? -25.087 -26.236 51.341 1.00 83.88 88 ILE A N 1
ATOM 653 C CA . ILE A 1 88 ? -24.999 -25.009 52.156 1.00 83.88 88 ILE A CA 1
ATOM 654 C C . ILE A 1 88 ? -25.141 -23.762 51.264 1.00 83.88 88 ILE A C 1
ATOM 656 O O . ILE A 1 88 ? -24.756 -23.781 50.097 1.00 83.88 88 ILE A O 1
ATOM 660 N N . ASN A 1 89 ? -25.700 -22.673 51.802 1.00 85.38 89 ASN A N 1
ATOM 661 C CA . ASN A 1 89 ? -25.735 -21.368 51.126 1.00 85.38 89 ASN A CA 1
ATOM 662 C C . ASN A 1 89 ? -24.543 -20.489 51.548 1.00 85.38 89 ASN A C 1
ATOM 664 O O . ASN A 1 89 ? -23.830 -20.819 52.500 1.00 85.38 89 ASN A O 1
ATOM 668 N N . THR A 1 90 ? -24.352 -19.343 50.885 1.00 84.31 90 THR A N 1
ATOM 669 C CA . THR A 1 90 ? -23.195 -18.459 51.134 1.00 84.31 90 THR A CA 1
ATOM 670 C C . THR A 1 90 ? -23.106 -17.948 52.578 1.00 84.31 90 THR A C 1
ATOM 672 O O . THR A 1 90 ? -22.015 -17.643 53.059 1.00 84.31 90 THR A O 1
ATOM 675 N N . VAL A 1 91 ? -24.236 -17.852 53.291 1.00 87.06 91 VAL A N 1
ATOM 676 C CA . VAL A 1 91 ? -24.264 -17.397 54.688 1.00 87.06 91 VAL A CA 1
ATOM 677 C C . VAL A 1 91 ? -23.747 -18.494 55.616 1.00 87.06 91 VAL A C 1
ATOM 679 O O . VAL A 1 91 ? -22.903 -18.225 56.469 1.00 87.06 91 VAL A O 1
ATOM 682 N N . ILE A 1 92 ? -24.198 -19.739 55.427 1.00 88.31 92 ILE A N 1
ATOM 683 C CA . ILE A 1 92 ? -23.672 -20.893 56.169 1.00 88.31 92 ILE A CA 1
ATOM 684 C C . ILE A 1 92 ? -22.196 -21.122 55.837 1.00 88.31 92 ILE A C 1
ATOM 686 O O . ILE A 1 92 ? -21.430 -21.373 56.761 1.00 88.31 92 ILE A O 1
ATOM 690 N N . ALA A 1 93 ? -21.782 -20.963 54.576 1.00 88.19 93 ALA A N 1
ATOM 691 C CA . ALA A 1 93 ? -20.375 -21.044 54.178 1.00 88.19 93 ALA A CA 1
ATOM 692 C C . ALA A 1 93 ? -19.516 -19.997 54.908 1.00 88.19 93 ALA A C 1
ATOM 694 O O . ALA A 1 93 ? -18.521 -20.345 55.533 1.00 88.19 93 ALA A O 1
ATOM 695 N N . SER A 1 94 ? -19.946 -18.731 54.952 1.00 87.69 94 SER A N 1
ATOM 696 C CA . SER A 1 94 ? -19.228 -17.670 55.676 1.00 87.69 94 SER A CA 1
ATOM 697 C C . SER A 1 94 ? -19.091 -17.941 57.176 1.00 87.69 94 SER A C 1
ATOM 699 O O . SER A 1 94 ? -18.015 -17.771 57.758 1.00 87.69 94 SER A O 1
ATOM 701 N N . LEU A 1 95 ? -20.164 -18.414 57.811 1.00 89.94 95 LEU A N 1
ATOM 702 C CA . LEU A 1 95 ? -20.148 -18.755 59.231 1.00 89.94 95 LEU A CA 1
ATOM 703 C C . LEU A 1 95 ? -19.284 -19.994 59.511 1.00 89.94 95 LEU A C 1
ATOM 705 O O . LEU A 1 95 ? -18.553 -20.017 60.501 1.00 89.94 95 LEU A O 1
ATOM 709 N N . LEU A 1 96 ? -19.327 -20.993 58.625 1.00 90.62 96 LEU A N 1
ATOM 710 C CA . LEU A 1 96 ? -18.517 -22.205 58.710 1.00 90.62 96 LEU A CA 1
ATOM 711 C C . LEU A 1 96 ? -17.029 -21.890 58.535 1.00 90.62 96 LEU A C 1
ATOM 713 O O . LEU A 1 96 ? -16.225 -22.364 59.334 1.00 90.62 96 LEU A O 1
ATOM 717 N N . HIS A 1 97 ? -16.671 -21.040 57.569 1.00 91.88 97 HIS A N 1
ATOM 718 C CA . HIS A 1 97 ? -15.306 -20.556 57.352 1.00 91.88 97 HIS A CA 1
ATOM 719 C C . HIS A 1 97 ? -14.754 -19.872 58.607 1.00 91.88 97 HIS A C 1
ATOM 721 O O . HIS A 1 97 ? -13.658 -20.186 59.069 1.00 91.88 97 HIS A O 1
ATOM 727 N N . LYS A 1 98 ? -15.541 -18.973 59.216 1.00 89.94 98 LYS A N 1
ATOM 728 C CA . LYS A 1 98 ? -15.149 -18.288 60.454 1.00 89.94 98 LYS A CA 1
ATOM 729 C C . LYS A 1 98 ? -14.943 -19.272 61.611 1.00 89.94 98 LYS A C 1
ATOM 731 O O . LYS A 1 98 ? -13.915 -19.210 62.277 1.00 89.94 98 LYS A O 1
ATOM 736 N N . ALA A 1 99 ? -15.900 -20.172 61.844 1.00 88.88 99 ALA A N 1
ATOM 737 C CA . ALA A 1 99 ? -15.829 -21.130 62.946 1.00 88.88 99 ALA A CA 1
ATOM 738 C C . ALA A 1 99 ? -14.644 -22.098 62.790 1.00 88.88 99 ALA A C 1
ATOM 740 O O . ALA A 1 99 ? -13.903 -22.325 63.742 1.00 88.88 99 ALA A O 1
ATOM 741 N N . THR A 1 100 ? -14.434 -22.633 61.585 1.00 90.88 100 THR A N 1
ATOM 742 C CA . THR A 1 100 ? -13.326 -23.554 61.282 1.00 90.88 100 THR A CA 1
ATOM 743 C C . THR A 1 100 ? -11.966 -22.868 61.338 1.00 90.88 100 THR A C 1
ATOM 745 O O . THR A 1 100 ? -11.043 -23.447 61.901 1.00 90.88 100 THR A O 1
ATOM 748 N N . GLY A 1 101 ? -11.849 -21.615 60.884 1.00 88.31 101 GLY A N 1
ATOM 749 C CA . GLY A 1 101 ? -10.623 -20.823 61.032 1.00 88.31 101 GLY A CA 1
ATOM 750 C C . GLY A 1 101 ? -10.213 -20.660 62.499 1.00 88.31 101 GLY A C 1
ATOM 751 O O . GLY A 1 101 ? -9.073 -20.939 62.860 1.00 88.31 101 GLY A O 1
ATOM 752 N N . THR A 1 102 ? -11.166 -20.330 63.378 1.00 89.00 102 THR A N 1
ATOM 753 C CA . THR A 1 102 ? -10.907 -20.254 64.827 1.00 89.00 102 THR A CA 1
ATOM 754 C C . THR A 1 102 ? -10.506 -21.609 65.427 1.00 89.00 102 THR A C 1
ATOM 756 O O . THR A 1 102 ? -9.650 -21.658 66.306 1.00 89.00 102 THR A O 1
ATOM 759 N N . ILE A 1 103 ? -11.072 -22.722 64.950 1.00 87.31 103 ILE A N 1
ATOM 760 C CA . ILE A 1 103 ? -10.699 -24.073 65.410 1.00 87.31 103 ILE A CA 1
ATOM 761 C C . ILE A 1 103 ? -9.275 -24.436 64.977 1.00 87.31 103 ILE A C 1
ATOM 763 O O . ILE A 1 103 ? -8.524 -25.006 65.770 1.00 87.31 103 ILE A O 1
ATOM 767 N N . LEU A 1 104 ? -8.893 -24.097 63.743 1.00 88.25 104 LEU A N 1
ATOM 768 C CA . LEU A 1 104 ? -7.543 -24.318 63.224 1.00 88.25 104 LEU A CA 1
ATOM 769 C C . LEU A 1 104 ? -6.506 -23.524 64.024 1.00 88.25 104 LEU A C 1
ATOM 771 O O . LEU A 1 104 ? -5.485 -24.083 64.420 1.00 88.25 104 LEU A O 1
ATOM 775 N N . GLU A 1 105 ? -6.801 -22.261 64.348 1.00 88.69 105 GLU A N 1
ATOM 776 C CA . GLU A 1 105 ? -5.957 -21.424 65.213 1.00 88.69 105 GLU A CA 1
ATOM 777 C C . GLU A 1 105 ? -5.788 -22.010 66.626 1.00 88.69 105 GLU A C 1
ATOM 779 O O . GLU A 1 105 ? -4.726 -21.876 67.233 1.00 88.69 105 GLU A O 1
ATOM 784 N N . GLN A 1 106 ? -6.817 -22.685 67.148 1.00 87.38 106 GLN A N 1
ATOM 785 C CA . GLN A 1 106 ? -6.806 -23.314 68.474 1.00 87.38 106 GLN A CA 1
ATOM 786 C C . GLN A 1 106 ? -6.205 -24.732 68.485 1.00 87.38 106 GLN A C 1
ATOM 788 O O . GLN A 1 106 ? -6.048 -25.316 69.559 1.00 87.38 106 GLN A O 1
ATOM 793 N N . GLY A 1 107 ? -5.841 -25.289 67.323 1.00 86.00 107 GLY A N 1
ATOM 794 C CA . GLY A 1 107 ? -5.300 -26.647 67.205 1.00 86.00 107 GLY A CA 1
ATOM 795 C C . GLY A 1 107 ? -6.350 -27.757 67.347 1.00 86.00 107 GLY A C 1
ATOM 796 O O . GLY A 1 107 ? -6.009 -28.876 67.732 1.00 86.00 107 GLY A O 1
ATOM 797 N N . GLY A 1 108 ? -7.615 -27.462 67.036 1.00 85.12 108 GLY A N 1
ATOM 798 C CA . GLY A 1 108 ? -8.747 -28.385 67.134 1.00 85.12 108 GLY A CA 1
ATOM 799 C C . GLY A 1 108 ? -9.684 -28.078 68.306 1.00 85.12 108 GLY A C 1
ATOM 800 O O . GLY A 1 108 ? -9.315 -27.449 69.294 1.00 85.12 108 GLY A O 1
ATOM 801 N N . ALA A 1 109 ? -10.925 -28.552 68.207 1.00 85.75 109 ALA A N 1
ATOM 802 C CA . ALA A 1 109 ? -11.956 -28.395 69.226 1.00 85.75 109 ALA A CA 1
ATOM 803 C C . ALA A 1 109 ? -12.655 -29.731 69.506 1.00 85.75 109 ALA A C 1
ATOM 805 O O . ALA A 1 109 ? -12.685 -30.650 68.684 1.00 85.75 109 ALA A O 1
ATOM 806 N N . ARG A 1 110 ? -13.269 -29.867 70.685 1.00 81.25 110 ARG A N 1
ATOM 807 C CA . ARG A 1 110 ? -14.017 -31.083 71.028 1.00 81.25 110 ARG A CA 1
ATOM 808 C C . ARG A 1 110 ? -15.221 -31.239 70.083 1.00 81.25 110 ARG A C 1
ATOM 810 O O . ARG A 1 110 ? -16.194 -30.502 70.206 1.00 81.25 110 ARG A O 1
ATOM 817 N N . GLY A 1 111 ? -15.150 -32.220 69.180 1.00 80.88 111 GLY A N 1
ATOM 818 C CA . GLY A 1 111 ? -16.157 -32.482 68.138 1.00 80.88 111 GLY A CA 1
ATOM 819 C C . GLY A 1 111 ? -15.708 -32.130 66.710 1.00 80.88 111 GLY A C 1
ATOM 820 O O . GLY A 1 111 ? -16.351 -32.575 65.757 1.00 80.88 111 GLY A O 1
ATOM 821 N N . CYS A 1 112 ? -14.589 -31.408 66.564 1.00 86.69 112 CYS A N 1
ATOM 822 C CA . CYS A 1 112 ? -13.969 -31.046 65.288 1.00 86.69 112 CYS A CA 1
ATOM 823 C C . CYS A 1 112 ? -12.438 -30.981 65.436 1.00 86.69 112 CYS A C 1
ATOM 825 O O . CYS A 1 112 ? -11.909 -29.996 65.951 1.00 86.69 112 CYS A O 1
ATOM 827 N N . ASP A 1 113 ? -11.727 -32.029 65.019 1.00 90.25 113 ASP A N 1
ATOM 828 C CA . ASP A 1 113 ? -10.258 -32.028 64.983 1.00 90.25 113 ASP A CA 1
ATOM 829 C C . ASP A 1 113 ? -9.708 -31.155 63.837 1.00 90.25 113 ASP A C 1
ATOM 831 O O . ASP A 1 113 ? -10.467 -30.561 63.070 1.00 90.25 113 ASP A O 1
ATOM 835 N N . VAL A 1 114 ? -8.379 -31.022 63.766 1.00 88.31 114 VAL A N 1
ATOM 836 C CA . VAL A 1 114 ? -7.686 -30.159 62.792 1.00 88.31 114 VAL A CA 1
ATOM 837 C C . VAL A 1 114 ? -7.934 -30.606 61.351 1.00 88.31 114 VAL A C 1
ATOM 839 O O . VAL A 1 114 ? -8.115 -29.754 60.481 1.00 88.31 114 VAL A O 1
ATOM 842 N N . ASP A 1 115 ? -7.987 -31.914 61.098 1.00 88.12 115 ASP A N 1
ATOM 843 C CA . ASP A 1 115 ? -8.189 -32.459 59.753 1.00 88.12 115 ASP A CA 1
ATOM 844 C C . ASP A 1 115 ? -9.611 -32.158 59.273 1.00 88.12 115 ASP A C 1
ATOM 846 O O . ASP A 1 115 ? -9.803 -31.535 58.228 1.00 88.12 115 ASP A O 1
ATOM 850 N N . LYS A 1 116 ? -10.615 -32.461 60.104 1.00 89.38 116 LYS A N 1
ATOM 851 C CA . LYS A 1 116 ? -12.014 -32.130 59.819 1.00 89.38 116 LYS A CA 1
ATOM 852 C C . LYS A 1 116 ? -12.232 -30.621 59.701 1.00 89.38 116 LYS A C 1
ATOM 854 O O . LYS A 1 116 ? -12.994 -30.175 58.845 1.00 89.38 116 LYS A O 1
ATOM 859 N N . ALA A 1 117 ? -11.585 -29.821 60.551 1.00 89.12 117 ALA A N 1
ATOM 860 C CA . ALA A 1 117 ? -11.666 -28.366 60.470 1.00 89.12 117 ALA A CA 1
ATOM 861 C C . ALA A 1 117 ? -11.062 -27.847 59.160 1.00 89.12 117 ALA A C 1
ATOM 863 O O . ALA A 1 117 ? -11.657 -26.963 58.556 1.00 89.12 117 ALA A O 1
ATOM 864 N N . SER A 1 118 ? -9.948 -28.421 58.692 1.00 87.12 118 SER A N 1
ATOM 865 C CA . SER A 1 118 ? -9.307 -28.048 57.423 1.00 87.12 118 SER A CA 1
ATOM 866 C C . SER A 1 118 ? -10.186 -28.393 56.221 1.00 87.12 118 SER A C 1
ATOM 868 O O . SER A 1 118 ? -10.367 -27.556 55.340 1.00 87.12 118 SER A O 1
ATOM 870 N N . GLU A 1 119 ? -10.789 -29.586 56.205 1.00 90.25 119 GLU A N 1
ATOM 871 C CA . GLU A 1 119 ? -11.717 -30.005 55.146 1.00 90.25 119 GLU A CA 1
ATOM 872 C C . GLU A 1 119 ? -12.957 -29.106 55.088 1.00 90.25 119 GLU A C 1
ATOM 874 O O . GLU A 1 119 ? -13.347 -28.640 54.017 1.00 90.25 119 GLU A O 1
ATOM 879 N N . LEU A 1 120 ? -13.560 -28.813 56.245 1.00 90.00 120 LEU A N 1
ATOM 880 C CA . LEU A 1 120 ? -14.713 -27.918 56.328 1.00 90.00 120 LEU A CA 1
ATOM 881 C C . LEU A 1 120 ? -14.349 -26.464 55.995 1.00 90.00 120 LEU A C 1
ATOM 883 O O . LEU A 1 120 ? -15.202 -25.748 55.474 1.00 90.00 120 LEU A O 1
ATOM 887 N N . HIS A 1 121 ? -13.121 -26.027 56.286 1.00 88.62 121 HIS A N 1
ATOM 888 C CA . HIS A 1 121 ? -12.632 -24.691 55.945 1.00 88.62 121 HIS A CA 1
ATOM 889 C C . HIS A 1 121 ? -12.488 -24.531 54.431 1.00 88.62 121 HIS A C 1
ATOM 891 O O . HIS A 1 121 ? -13.071 -23.609 53.869 1.00 88.62 121 HIS A O 1
ATOM 897 N N . ALA A 1 122 ? -11.822 -25.481 53.765 1.00 82.62 122 ALA A N 1
ATOM 898 C CA . ALA A 1 122 ? -11.688 -25.495 52.308 1.00 82.62 122 ALA A CA 1
ATOM 899 C C . ALA A 1 122 ? -13.058 -25.601 51.615 1.00 82.62 122 ALA A C 1
ATOM 901 O O . ALA A 1 122 ? -13.361 -24.852 50.691 1.00 82.62 122 ALA A O 1
ATOM 902 N N . TRP A 1 123 ? -13.943 -26.466 52.122 1.00 86.31 123 TRP A N 1
ATOM 903 C CA . TRP A 1 123 ? -15.305 -26.577 51.601 1.00 86.31 123 TRP A CA 1
ATOM 904 C C . TRP A 1 123 ? -16.116 -25.288 51.791 1.00 86.31 123 TRP A C 1
ATOM 906 O O . TRP A 1 123 ? -16.943 -24.943 50.946 1.00 86.31 123 TRP A O 1
ATOM 916 N N . ALA A 1 124 ? -15.883 -24.549 52.877 1.00 87.44 124 ALA A N 1
ATOM 917 C CA . ALA A 1 124 ? -16.485 -23.240 53.079 1.00 87.44 124 ALA A CA 1
ATOM 918 C C . ALA A 1 124 ? -15.921 -22.188 52.108 1.00 87.44 124 ALA A C 1
ATOM 920 O O . ALA A 1 124 ? -16.709 -21.406 51.581 1.00 87.44 124 ALA A O 1
ATOM 921 N N . GLU A 1 125 ? -14.610 -22.184 51.832 1.00 81.75 125 GLU A N 1
ATOM 922 C CA . GLU A 1 125 ? -13.985 -21.310 50.823 1.00 81.75 125 GLU A CA 1
ATOM 923 C C . GLU A 1 125 ? -14.565 -21.547 49.423 1.00 81.75 125 GLU A C 1
ATOM 925 O O . GLU A 1 125 ? -14.951 -20.588 48.756 1.00 81.75 125 GLU A O 1
ATOM 930 N N . ASP A 1 126 ? -14.735 -22.809 49.022 1.00 79.62 126 ASP A N 1
ATOM 931 C CA . ASP A 1 126 ? -15.313 -23.181 47.722 1.00 79.62 126 ASP A CA 1
ATOM 932 C C . ASP A 1 126 ? -16.781 -22.737 47.556 1.00 79.62 126 ASP A C 1
ATOM 934 O O . ASP A 1 126 ? -17.278 -22.616 46.435 1.00 79.62 126 ASP A O 1
ATOM 938 N N . ASN A 1 127 ? -17.491 -22.497 48.666 1.00 80.06 127 ASN A N 1
ATOM 939 C CA . ASN A 1 127 ? -18.913 -22.131 48.694 1.00 80.06 127 ASN A CA 1
ATOM 940 C C . ASN A 1 127 ? -19.174 -20.687 49.155 1.00 80.06 127 ASN A C 1
ATOM 942 O O . ASN A 1 127 ? -20.333 -20.277 49.292 1.00 80.06 127 ASN A O 1
ATOM 946 N N . LEU A 1 128 ? -18.121 -19.907 49.398 1.00 80.69 128 LEU A N 1
ATOM 947 C CA . LEU A 1 128 ? -18.225 -18.469 49.594 1.00 80.69 128 LEU A CA 1
ATOM 948 C C . LEU A 1 128 ? -18.441 -17.807 48.233 1.00 80.69 128 LEU A C 1
ATOM 950 O O . LEU A 1 128 ? -17.571 -17.836 47.364 1.00 80.69 128 LEU A O 1
ATOM 954 N N . GLU A 1 129 ? -19.591 -17.160 48.041 1.00 60.72 129 GLU A N 1
ATOM 955 C CA . GLU A 1 129 ? -19.740 -16.278 46.888 1.00 60.72 129 GLU A CA 1
ATOM 956 C C . GLU A 1 129 ? -18.764 -15.106 47.052 1.00 60.72 129 GLU A C 1
ATOM 958 O O . GLU A 1 129 ? -18.913 -14.267 47.945 1.00 60.72 129 GLU A O 1
ATOM 963 N N . CYS A 1 130 ? -17.769 -15.014 46.166 1.00 41.88 130 CYS A N 1
ATOM 964 C CA . CYS A 1 130 ? -17.053 -13.767 45.933 1.00 41.88 130 CYS A CA 1
ATOM 965 C C . CYS A 1 130 ? -18.064 -12.743 45.413 1.00 41.88 130 CYS A C 1
ATOM 967 O O . CYS A 1 130 ? -18.306 -12.629 44.210 1.00 41.88 130 CYS A O 1
ATOM 969 N N . VAL A 1 131 ? -18.669 -11.988 46.331 1.00 39.09 131 VAL A N 1
ATOM 970 C CA . VAL A 1 131 ? -19.418 -10.783 45.996 1.00 39.09 131 VAL A CA 1
ATOM 971 C C . VAL A 1 131 ? -18.392 -9.755 45.538 1.00 39.09 131 VAL A C 1
ATOM 973 O O . VAL A 1 131 ? -17.932 -8.905 46.299 1.00 39.09 131 VAL A O 1
ATOM 976 N N . PHE A 1 132 ? -18.019 -9.833 44.263 1.00 36.12 132 PHE A N 1
ATOM 977 C CA . PHE A 1 132 ? -17.558 -8.648 43.564 1.00 36.12 132 PHE A CA 1
ATOM 978 C C . PHE A 1 132 ? -18.677 -7.623 43.737 1.00 36.12 132 PHE A C 1
ATOM 980 O O . PHE A 1 132 ? -19.838 -7.986 43.505 1.00 36.12 132 PHE A O 1
ATOM 987 N N . PRO A 1 133 ? -18.391 -6.396 44.208 1.00 33.78 133 PRO A N 1
ATOM 988 C CA . PRO A 1 133 ? -19.415 -5.373 44.262 1.00 33.78 133 PRO A CA 1
ATOM 989 C C . PRO A 1 133 ? -20.073 -5.357 42.888 1.00 33.78 133 PRO A C 1
ATOM 991 O O . PRO A 1 133 ? -19.400 -5.112 41.887 1.00 33.78 133 PRO A O 1
ATOM 994 N N . LYS A 1 134 ? -21.368 -5.703 42.829 1.00 34.72 134 LYS A N 1
ATOM 995 C CA . LYS A 1 134 ? -22.157 -5.454 41.626 1.00 34.72 134 LYS A CA 1
ATOM 996 C C . LYS A 1 134 ? -21.878 -4.005 41.258 1.00 34.72 134 LYS A C 1
ATOM 998 O O . LYS A 1 134 ? -21.791 -3.171 42.162 1.00 34.72 134 LYS A O 1
ATOM 1003 N N . ASP A 1 135 ? -21.711 -3.730 39.969 1.00 39.31 135 ASP A N 1
ATOM 1004 C CA . ASP A 1 135 ? -21.518 -2.398 39.387 1.00 39.31 135 ASP A CA 1
ATOM 1005 C C . ASP A 1 135 ? -22.738 -1.473 39.640 1.00 39.31 135 ASP A C 1
ATOM 1007 O O . ASP A 1 135 ? -23.328 -0.902 38.728 1.00 39.31 135 ASP A O 1
ATOM 1011 N N . GLU A 1 136 ? -23.152 -1.324 40.897 1.00 37.97 136 GLU A N 1
ATOM 1012 C CA . GLU A 1 136 ? -24.190 -0.439 41.415 1.00 37.97 136 GLU A CA 1
ATOM 1013 C C . GLU A 1 136 ? -23.587 0.882 41.899 1.00 37.97 136 GLU A C 1
ATOM 1015 O O . GLU A 1 136 ? -24.257 1.686 42.542 1.00 37.97 136 GLU A O 1
ATOM 1020 N N . HIS A 1 137 ? -22.339 1.187 41.528 1.00 43.56 137 HIS A N 1
ATOM 1021 C CA . HIS A 1 137 ? -22.016 2.591 41.331 1.00 43.56 137 HIS A CA 1
ATOM 1022 C C . HIS A 1 137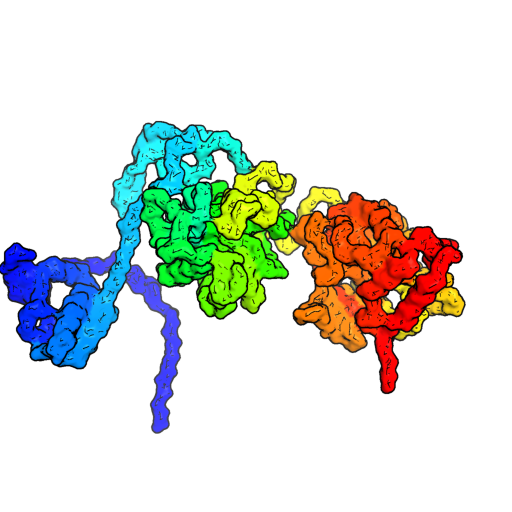 ? -22.797 3.025 40.094 1.00 43.56 137 HIS A C 1
ATOM 1024 O O . HIS A 1 137 ? -22.389 2.779 38.953 1.00 43.56 137 HIS A O 1
ATOM 1030 N N . THR A 1 138 ? -23.946 3.664 40.330 1.00 47.78 138 THR A N 1
ATOM 1031 C CA . THR A 1 138 ? -24.615 4.541 39.370 1.00 47.78 138 THR A CA 1
ATOM 1032 C C . THR A 1 138 ? -23.648 5.673 39.030 1.00 47.78 138 THR A C 1
ATOM 1034 O O . THR A 1 138 ? -23.778 6.798 39.505 1.00 47.78 138 THR A O 1
ATOM 1037 N N . CYS A 1 139 ? -22.611 5.352 38.255 1.00 54.31 139 CYS A N 1
ATOM 1038 C CA . CYS A 1 139 ? -21.761 6.312 37.587 1.00 54.31 139 CYS A CA 1
ATOM 1039 C C . CYS A 1 139 ? -22.711 7.176 36.780 1.00 54.31 139 CYS A C 1
ATOM 1041 O O . CYS A 1 139 ? -23.335 6.698 35.828 1.00 54.31 139 CYS A O 1
ATOM 1043 N N . ASN A 1 140 ? -22.841 8.436 37.176 1.00 67.12 140 ASN A N 1
ATOM 1044 C CA . ASN A 1 140 ? -23.504 9.400 36.334 1.00 67.12 140 ASN A CA 1
ATOM 1045 C C . ASN A 1 140 ? -22.598 9.634 35.121 1.00 67.12 140 ASN A C 1
ATOM 1047 O O . ASN A 1 140 ? -21.730 10.498 35.147 1.00 67.12 140 ASN A O 1
ATOM 1051 N N . VAL A 1 141 ? -22.777 8.831 34.072 1.00 68.38 141 VAL A N 1
ATOM 1052 C CA . VAL A 1 141 ? -22.013 8.939 32.822 1.00 68.38 141 VAL A CA 1
ATOM 1053 C C . VAL A 1 141 ? -22.193 10.299 32.147 1.00 68.38 141 VAL A C 1
ATOM 1055 O O . VAL A 1 141 ? -21.384 10.665 31.304 1.00 68.38 141 VAL A O 1
ATOM 1058 N N . ASP A 1 142 ? -23.209 11.078 32.533 1.00 70.69 142 ASP A N 1
ATOM 1059 C CA . ASP A 1 142 ? -23.380 12.455 32.072 1.00 70.69 142 ASP A CA 1
ATOM 1060 C C . ASP A 1 142 ? -22.446 13.452 32.775 1.00 70.69 142 ASP A C 1
ATOM 1062 O O . ASP A 1 142 ? -22.321 14.583 32.302 1.00 70.69 142 ASP A O 1
ATOM 1066 N N . ALA A 1 143 ? -21.775 13.060 33.866 1.00 71.00 143 ALA A N 1
ATOM 1067 C CA . ALA A 1 143 ? -20.896 13.939 34.635 1.00 71.00 143 ALA A CA 1
ATOM 1068 C C . ALA A 1 143 ? -19.658 14.365 33.839 1.00 71.00 143 ALA A C 1
ATOM 1070 O O . ALA A 1 143 ? -19.293 15.537 33.885 1.00 71.00 143 ALA A O 1
ATOM 1071 N N . TYR A 1 144 ? -19.046 13.444 33.086 1.00 73.94 144 TYR A N 1
ATOM 1072 C CA . TYR A 1 144 ? -17.847 13.730 32.291 1.00 73.94 144 TYR A CA 1
ATOM 1073 C C . TYR A 1 144 ? -18.132 14.200 30.862 1.00 73.94 144 TYR A C 1
ATOM 1075 O O . TYR A 1 144 ? -17.214 14.550 30.123 1.00 73.94 144 TYR A O 1
ATOM 1083 N N . ARG A 1 145 ? -19.406 14.219 30.465 1.00 81.06 145 ARG A N 1
ATOM 1084 C CA . ARG A 1 145 ? -19.823 14.709 29.151 1.00 81.06 145 ARG A CA 1
ATOM 1085 C C . ARG A 1 145 ? -19.875 16.220 29.136 1.00 81.06 145 ARG A C 1
ATOM 1087 O O . ARG A 1 145 ? -20.126 16.870 30.156 1.00 81.06 145 ARG A O 1
ATOM 1094 N N . ARG A 1 146 ? -19.768 16.774 27.932 1.00 81.06 146 ARG A N 1
ATOM 1095 C CA . ARG A 1 146 ? -20.070 18.175 27.668 1.00 81.06 146 ARG A CA 1
ATOM 1096 C C . ARG A 1 146 ? -21.409 18.550 28.296 1.00 81.06 146 ARG A C 1
ATOM 1098 O O . ARG A 1 146 ? -22.412 17.851 28.155 1.00 81.06 146 ARG A O 1
ATOM 1105 N N . ARG A 1 147 ? -21.425 19.674 29.004 1.00 81.38 147 ARG A N 1
ATOM 1106 C CA . ARG A 1 147 ? -22.646 20.210 29.600 1.00 81.38 147 ARG A CA 1
ATOM 1107 C C . ARG A 1 147 ? -23.585 20.750 28.516 1.00 81.38 147 ARG A C 1
ATOM 1109 O O . ARG A 1 147 ? -23.138 21.239 27.480 1.00 81.38 147 ARG A O 1
ATOM 1116 N N . VAL A 1 148 ? -24.892 20.683 28.761 1.00 83.12 148 VAL A N 1
ATOM 1117 C CA . VAL A 1 148 ? -25.910 21.140 27.795 1.00 83.12 148 VAL A CA 1
ATOM 1118 C C . VAL A 1 148 ? -25.871 22.650 27.544 1.00 83.12 148 VAL A C 1
ATOM 1120 O O . VAL A 1 148 ? -26.204 23.078 26.447 1.00 83.12 148 VAL A O 1
ATOM 1123 N N . ASP A 1 149 ? -25.386 23.448 28.501 1.00 81.50 149 ASP A N 1
ATOM 1124 C CA . ASP A 1 149 ? -25.204 24.903 28.370 1.00 81.50 149 ASP A CA 1
ATOM 1125 C C . ASP A 1 149 ? -24.105 25.289 27.371 1.00 81.50 149 ASP A C 1
ATOM 1127 O O . ASP A 1 149 ? -24.098 26.404 26.861 1.00 81.50 149 ASP A O 1
ATOM 1131 N N . ALA A 1 150 ? -23.203 24.362 27.039 1.00 82.31 150 ALA A N 1
ATOM 1132 C CA . ALA A 1 150 ? -22.243 24.553 25.959 1.00 82.31 150 ALA A CA 1
ATOM 1133 C C . ALA A 1 150 ? -22.883 24.400 24.566 1.00 82.31 150 ALA A C 1
ATOM 1135 O O . ALA A 1 150 ? -22.198 24.586 23.565 1.00 82.31 150 ALA A O 1
ATOM 1136 N N . CYS A 1 151 ? -24.150 23.975 24.474 1.00 85.31 151 CYS A N 1
ATOM 1137 C CA . CYS A 1 151 ? -24.861 23.822 23.211 1.00 85.31 151 CYS A CA 1
ATOM 1138 C C . CYS A 1 151 ? -25.540 25.134 22.809 1.00 85.31 151 CYS A C 1
ATOM 1140 O O . CYS A 1 151 ? -26.421 25.611 23.520 1.00 85.31 151 CYS A O 1
ATOM 1142 N N . VAL A 1 152 ? -25.220 25.651 21.625 1.00 88.00 152 VAL A N 1
ATOM 1143 C CA . VAL A 1 152 ? -25.838 26.874 21.075 1.00 88.00 152 VAL A CA 1
ATOM 1144 C C . VAL A 1 152 ? -27.321 26.693 20.722 1.00 88.00 152 VAL A C 1
ATOM 1146 O O . VAL A 1 152 ? -28.063 27.665 20.613 1.00 88.00 152 VAL A O 1
ATOM 1149 N N . HIS A 1 153 ? -27.775 25.442 20.581 1.00 88.19 153 HIS A N 1
ATOM 1150 C CA . HIS A 1 153 ? -29.153 25.097 20.220 1.00 88.19 153 HIS A CA 1
ATOM 1151 C C . HIS A 1 153 ? -30.019 24.647 21.405 1.00 88.19 153 HIS A C 1
ATOM 1153 O O . HIS A 1 153 ? -31.189 24.329 21.198 1.00 88.19 153 HIS A O 1
ATOM 1159 N N . PHE A 1 154 ? -29.477 24.538 22.622 1.00 90.44 154 PHE A N 1
ATOM 1160 C CA . PHE A 1 154 ? -30.244 24.038 23.767 1.00 90.44 154 PHE A CA 1
ATOM 1161 C C . PHE A 1 154 ? -31.121 25.142 24.364 1.00 90.44 154 PHE A C 1
ATOM 1163 O O . PHE A 1 154 ? -30.627 26.195 24.763 1.00 90.44 154 PHE A O 1
ATOM 1170 N N . GLY A 1 155 ? -32.433 24.907 24.399 1.00 90.31 155 GLY A N 1
ATOM 1171 C CA . GLY A 1 155 ? -33.430 25.887 24.817 1.00 90.31 155 GLY A CA 1
ATOM 1172 C C . GLY A 1 155 ? -34.096 25.577 26.159 1.00 90.31 155 GLY A C 1
ATOM 1173 O O . GLY A 1 155 ? -33.621 24.786 26.974 1.00 90.31 155 GLY A O 1
ATOM 1174 N N . LYS A 1 156 ? -35.226 26.244 26.412 1.00 92.06 156 LYS A N 1
ATOM 1175 C CA . LYS A 1 156 ? -35.980 26.133 27.673 1.00 92.06 156 LYS A CA 1
ATOM 1176 C C . LYS A 1 156 ? -36.697 24.784 27.800 1.00 92.06 156 LYS A C 1
ATOM 1178 O O . LYS A 1 156 ? -37.026 24.146 26.805 1.00 92.06 156 LYS A O 1
ATOM 1183 N N . LYS A 1 157 ? -37.001 24.379 29.036 1.00 91.88 157 LYS A N 1
ATOM 1184 C CA . LYS A 1 157 ? -37.818 23.189 29.324 1.00 91.88 157 LYS A CA 1
ATOM 1185 C C . LYS A 1 157 ? -39.242 23.367 28.767 1.00 91.88 157 LYS A C 1
ATOM 1187 O O . LYS A 1 157 ? -39.897 24.358 29.085 1.00 91.88 157 LYS A O 1
ATOM 1192 N N . THR A 1 158 ? -39.720 22.410 27.972 1.00 89.25 158 THR A N 1
ATOM 1193 C CA . THR A 1 158 ? -41.061 22.390 27.350 1.00 89.25 158 THR A CA 1
ATOM 1194 C C . THR A 1 158 ? -42.053 21.487 28.074 1.00 89.25 158 THR A C 1
ATOM 1196 O O . THR A 1 158 ? -43.260 21.685 27.949 1.00 89.25 158 THR A O 1
ATOM 1199 N N . GLY A 1 159 ? -41.574 20.511 28.848 1.00 88.56 159 GLY A N 1
ATOM 1200 C CA . GLY A 1 159 ? -42.428 19.597 29.602 1.00 88.56 159 GLY A CA 1
ATOM 1201 C C . GLY A 1 159 ? -41.661 18.421 30.195 1.00 88.56 159 GLY A C 1
ATOM 1202 O O . GLY A 1 159 ? -40.433 18.435 30.259 1.00 88.56 159 GLY A O 1
ATOM 1203 N N . ASP A 1 160 ? -42.401 17.402 30.623 1.00 86.88 160 ASP A N 1
ATOM 1204 C CA . ASP A 1 160 ? -41.867 16.131 31.109 1.00 86.88 160 ASP A CA 1
ATOM 1205 C C . ASP A 1 160 ? -42.477 14.988 30.288 1.00 86.88 160 ASP A C 1
ATOM 1207 O O . ASP A 1 160 ? -43.696 14.911 30.116 1.00 86.88 160 ASP A O 1
ATOM 1211 N N . ARG A 1 161 ? -41.632 14.098 29.761 1.00 81.75 161 ARG A N 1
ATOM 1212 C CA . ARG A 1 161 ? -42.052 12.915 29.008 1.00 81.75 161 ARG A CA 1
ATOM 1213 C C . ARG A 1 161 ? -42.001 11.696 29.916 1.00 81.75 161 ARG A C 1
ATOM 1215 O O . ARG A 1 161 ? -40.952 11.352 30.453 1.00 81.75 161 ARG A O 1
ATOM 1222 N N . GLY A 1 162 ? -43.144 11.036 30.077 1.00 71.56 162 GLY A N 1
ATOM 1223 C CA . GLY A 1 162 ? -43.215 9.760 30.779 1.00 71.56 162 GLY A CA 1
ATOM 1224 C C . GLY A 1 162 ? -42.567 8.650 29.952 1.00 71.56 162 GLY A C 1
ATOM 1225 O O . GLY A 1 162 ? -42.980 8.404 28.821 1.00 71.56 162 GLY A O 1
ATOM 1226 N N . ALA A 1 163 ? -41.589 7.962 30.529 1.00 58.41 163 ALA A N 1
ATOM 1227 C CA . ALA A 1 163 ? -41.024 6.724 30.016 1.00 58.41 163 ALA A CA 1
ATOM 1228 C C . ALA A 1 163 ? -41.281 5.597 31.025 1.00 58.41 163 ALA A C 1
ATOM 1230 O O . ALA A 1 163 ? -41.377 5.815 32.231 1.00 58.41 163 ALA A O 1
ATOM 1231 N N . THR A 1 164 ? -41.444 4.371 30.532 1.00 50.09 164 THR A N 1
ATOM 1232 C CA . THR A 1 164 ? -41.526 3.189 31.398 1.00 50.09 164 THR A CA 1
ATOM 1233 C C . THR A 1 164 ? -40.296 2.350 31.118 1.00 50.09 164 THR A C 1
ATOM 1235 O O . THR A 1 164 ? -40.189 1.760 30.046 1.00 50.09 164 THR A O 1
ATOM 1238 N N . TRP A 1 165 ? -39.350 2.323 32.052 1.00 39.34 165 TRP A N 1
ATOM 1239 C CA . TRP A 1 165 ? -38.134 1.526 31.919 1.00 39.34 165 TRP A CA 1
ATOM 1240 C C . TRP A 1 165 ? -38.172 0.400 32.948 1.00 39.34 165 TRP A C 1
ATOM 1242 O O . TRP A 1 165 ? -38.256 0.653 34.146 1.00 39.34 165 TRP A O 1
ATOM 1252 N N . GLN A 1 166 ? -38.213 -0.850 32.473 1.00 36.47 166 GLN A N 1
ATOM 1253 C CA . GLN A 1 166 ? -38.307 -2.054 33.315 1.00 36.47 166 GLN A CA 1
ATOM 1254 C C . GLN A 1 166 ? -39.448 -2.023 34.361 1.00 36.47 166 GLN A C 1
ATOM 1256 O O . GLN A 1 166 ? -39.316 -2.536 35.467 1.00 36.47 166 GLN A O 1
ATOM 1261 N N . GLY A 1 167 ? -40.589 -1.413 34.020 1.00 44.06 167 GLY A N 1
ATOM 1262 C CA . GLY A 1 167 ? -41.756 -1.311 34.910 1.00 44.06 167 GLY A CA 1
ATOM 1263 C C . GLY A 1 167 ? -41.733 -0.127 35.886 1.00 44.06 167 GLY A C 1
ATOM 1264 O O . GLY A 1 167 ? -42.730 0.107 36.566 1.00 44.06 167 GLY A O 1
ATOM 1265 N N . ILE A 1 168 ? -40.655 0.663 35.916 1.00 46.94 168 ILE A N 1
ATOM 1266 C CA . ILE A 1 168 ? -40.568 1.916 36.673 1.00 46.94 168 ILE A CA 1
ATOM 1267 C C . ILE A 1 168 ? -41.038 3.059 35.769 1.00 46.94 168 ILE A C 1
ATOM 1269 O O . ILE A 1 168 ? -40.514 3.249 34.670 1.00 46.94 168 ILE A O 1
ATOM 1273 N N . LYS A 1 169 ? -42.033 3.827 36.229 1.00 55.00 169 LYS A N 1
ATOM 1274 C CA . LYS A 1 169 ? -42.416 5.086 35.579 1.00 55.00 169 LYS A CA 1
ATOM 1275 C C . LYS A 1 169 ? -41.349 6.131 35.882 1.00 55.00 169 LYS A C 1
ATOM 1277 O O . LYS A 1 169 ? -41.213 6.554 37.026 1.00 55.00 169 LYS A O 1
ATOM 1282 N N . THR A 1 170 ? -40.620 6.550 34.862 1.00 61.66 170 THR A N 1
ATOM 1283 C CA . THR A 1 170 ? -39.674 7.660 34.927 1.00 61.66 170 THR A CA 1
ATOM 1284 C C . THR A 1 170 ? -40.244 8.845 34.154 1.00 61.66 170 THR A C 1
ATOM 1286 O O . THR A 1 170 ? -40.974 8.680 33.178 1.00 61.66 170 THR A O 1
ATOM 1289 N N . SER A 1 171 ? -39.966 10.060 34.614 1.00 71.38 171 SER A N 1
ATOM 1290 C CA . SER A 1 171 ? -40.288 11.290 33.889 1.00 71.38 171 SER A CA 1
ATOM 1291 C C . SER A 1 171 ? -38.982 11.966 33.501 1.00 71.38 171 SER A C 1
ATOM 1293 O O . SER A 1 171 ? -38.194 12.305 34.382 1.00 71.38 171 SER A O 1
ATOM 1295 N N . GLU A 1 172 ? -38.740 12.144 32.207 1.00 82.56 172 GLU A N 1
ATOM 1296 C CA . GLU A 1 172 ? -37.560 12.843 31.699 1.00 82.56 172 GLU A CA 1
ATOM 1297 C C . GLU A 1 172 ? -37.958 14.248 31.235 1.00 82.56 172 GLU A C 1
ATOM 1299 O O . GLU A 1 172 ? -38.932 14.411 30.496 1.00 82.56 172 GLU A O 1
ATOM 1304 N N . ALA A 1 173 ? -37.219 15.267 31.674 1.00 87.12 173 ALA A N 1
ATOM 1305 C CA . ALA A 1 173 ? -37.450 16.642 31.248 1.00 87.12 173 ALA A CA 1
ATOM 1306 C C . ALA A 1 173 ? -37.132 16.803 29.752 1.00 87.12 173 ALA A C 1
ATOM 1308 O O . ALA A 1 173 ? -36.069 16.392 29.281 1.00 87.12 173 ALA A O 1
ATOM 1309 N N . VAL A 1 174 ? -38.048 17.435 29.021 1.00 90.69 174 VAL A N 1
ATOM 1310 C CA . VAL A 1 174 ? -37.906 17.760 27.597 1.00 90.69 174 VAL A CA 1
ATOM 1311 C C . VAL A 1 174 ? -37.642 19.255 27.452 1.00 90.69 174 VAL A C 1
ATOM 1313 O O . VAL A 1 174 ? -38.237 20.068 28.161 1.00 90.69 174 VAL A O 1
ATOM 1316 N N . PHE A 1 175 ? -36.749 19.611 26.537 1.00 92.69 175 PHE A N 1
ATOM 1317 C CA . PHE A 1 175 ? -36.275 20.964 26.265 1.00 92.69 175 PHE A CA 1
ATOM 1318 C C . PHE A 1 175 ? -36.446 21.303 24.784 1.00 92.69 175 PHE A C 1
ATOM 1320 O O . PHE A 1 175 ? -36.474 20.411 23.937 1.00 92.69 175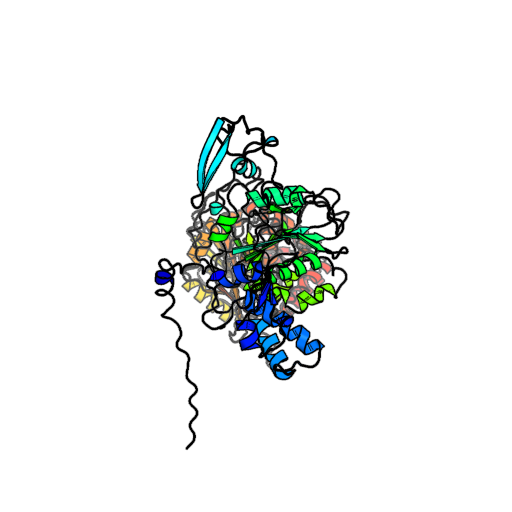 PHE A O 1
ATOM 1327 N N . GLU A 1 176 ? -36.540 22.592 24.464 1.00 92.12 176 GLU A N 1
ATOM 1328 C CA . GLU A 1 176 ? -36.501 23.076 23.082 1.00 92.12 176 GLU A CA 1
ATOM 1329 C C . GLU A 1 176 ? -35.123 22.812 22.466 1.00 92.12 176 GLU A C 1
ATOM 1331 O O . GLU A 1 176 ? -34.089 22.956 23.125 1.00 92.12 176 GLU A O 1
ATOM 1336 N N . CYS A 1 177 ? -35.110 22.452 21.185 1.00 90.62 177 CYS A N 1
ATOM 1337 C CA . CYS A 1 177 ? -33.898 22.395 20.381 1.00 90.62 177 CYS A CA 1
ATOM 1338 C C . CYS A 1 177 ? -34.043 23.380 19.218 1.00 90.62 177 CYS A C 1
ATOM 1340 O O . CYS A 1 177 ? -35.030 23.346 18.489 1.00 90.62 177 CYS A O 1
ATOM 1342 N N . GLY A 1 178 ? -33.077 24.284 19.072 1.00 86.62 178 GLY A N 1
ATOM 1343 C CA . GLY A 1 178 ? -33.035 25.275 17.995 1.00 86.62 178 GLY A CA 1
ATOM 1344 C C . GLY A 1 178 ? -32.388 24.771 16.702 1.00 86.62 178 GLY A C 1
ATOM 1345 O O . GLY A 1 178 ? -32.107 25.580 15.823 1.00 86.62 178 GLY A O 1
ATOM 1346 N N . TYR A 1 179 ? -32.090 23.472 16.592 1.00 85.38 179 TYR A N 1
ATOM 1347 C CA . TYR A 1 179 ? -31.470 22.896 15.397 1.00 85.38 179 TYR A CA 1
ATOM 1348 C C . TYR A 1 179 ? -32.537 22.643 14.312 1.00 85.38 179 TYR A C 1
ATOM 1350 O O . TYR A 1 179 ? -33.576 22.074 14.636 1.00 85.38 179 TYR A O 1
ATOM 1358 N N . PRO A 1 180 ? -32.322 22.992 13.027 1.00 81.06 180 PRO A N 1
ATOM 1359 C CA . PRO A 1 180 ? -33.377 22.944 12.002 1.00 81.06 180 PRO A CA 1
ATOM 1360 C C . PRO A 1 180 ? -34.110 21.600 11.854 1.00 81.06 180 PRO A C 1
ATOM 1362 O O . PRO A 1 180 ? -35.294 21.579 11.528 1.00 81.06 180 PRO A O 1
ATOM 1365 N N . GLU A 1 181 ? -33.433 20.480 12.118 1.00 79.62 181 GLU A N 1
ATOM 1366 C CA . GLU A 1 181 ? -33.992 19.125 11.983 1.00 79.62 181 GLU A CA 1
ATOM 1367 C C . GLU A 1 181 ? -34.574 18.551 13.289 1.00 79.62 181 GLU A C 1
ATOM 1369 O O . GLU A 1 181 ? -35.052 17.415 13.316 1.00 79.62 181 GLU A O 1
ATOM 1374 N N . ARG A 1 182 ? -34.522 19.297 14.400 1.00 83.06 182 ARG A N 1
ATOM 1375 C CA . ARG A 1 182 ? -34.984 18.845 15.721 1.00 83.06 182 ARG A CA 1
ATOM 1376 C C . ARG A 1 182 ? -35.602 19.998 16.501 1.00 83.06 182 ARG A C 1
ATOM 1378 O O . ARG A 1 182 ? -34.918 20.955 16.819 1.00 83.06 182 ARG A O 1
ATOM 1385 N N . THR A 1 183 ? -36.863 19.861 16.904 1.00 85.62 183 THR A N 1
ATOM 1386 C CA . THR A 1 183 ? -37.577 20.893 17.682 1.00 85.62 183 THR A CA 1
ATOM 1387 C C . THR A 1 183 ? -37.519 20.675 19.197 1.00 85.62 183 THR A C 1
ATOM 1389 O O . THR A 1 183 ? -37.780 21.594 19.970 1.00 85.62 183 THR A O 1
ATOM 1392 N N . GLU A 1 184 ? -37.178 19.465 19.644 1.00 90.88 184 GLU A N 1
ATOM 1393 C CA . GLU A 1 184 ? -37.110 19.080 21.057 1.00 90.88 184 GLU A CA 1
ATOM 1394 C C . GLU A 1 184 ? -35.936 18.123 21.329 1.00 90.88 184 GLU A C 1
ATOM 1396 O O . GLU A 1 184 ? -35.468 17.419 20.432 1.00 90.88 184 GLU A O 1
ATOM 1401 N N . THR A 1 185 ? -35.456 18.096 22.573 1.00 89.69 185 THR A N 1
ATOM 1402 C CA . THR A 1 185 ? -34.383 17.209 23.051 1.00 89.69 185 THR A CA 1
ATOM 1403 C C . THR A 1 185 ? -34.544 16.917 24.543 1.00 89.69 185 THR A C 1
ATOM 1405 O O . THR A 1 185 ? -35.194 17.670 25.265 1.00 89.69 185 THR A O 1
ATOM 1408 N N . THR A 1 186 ? -33.907 15.862 25.042 1.00 89.50 186 THR A N 1
ATOM 1409 C CA . THR A 1 186 ? -33.621 15.700 26.479 1.00 89.50 186 THR A CA 1
ATOM 1410 C C . THR A 1 186 ? -32.192 16.143 26.800 1.00 89.50 186 THR A C 1
ATOM 1412 O O . THR A 1 186 ? -31.390 16.354 25.880 1.00 89.50 186 THR A O 1
ATOM 1415 N N . GLU A 1 187 ? -31.838 16.292 28.084 1.00 85.56 187 GLU A N 1
ATOM 1416 C CA . GLU A 1 187 ? -30.448 16.596 28.461 1.00 85.56 187 GLU A CA 1
ATOM 1417 C C . GLU A 1 187 ? -29.486 15.529 27.936 1.00 85.56 187 GLU A C 1
ATOM 1419 O O . GLU A 1 187 ? -28.492 15.858 27.292 1.00 85.56 187 GLU A O 1
ATOM 1424 N N . ARG A 1 188 ? -29.811 14.249 28.147 1.00 84.00 188 ARG A N 1
ATOM 1425 C CA . ARG A 1 188 ? -28.986 13.125 27.694 1.00 84.00 188 ARG A CA 1
ATOM 1426 C C . ARG A 1 188 ? -28.790 13.148 26.178 1.00 84.00 188 ARG A C 1
ATOM 1428 O O . ARG A 1 188 ? -27.665 13.015 25.698 1.00 84.00 188 ARG A O 1
ATOM 1435 N N . GLN A 1 189 ? -29.870 13.361 25.424 1.00 85.69 189 GLN A N 1
ATOM 1436 C CA . GLN A 1 189 ? -29.809 13.475 23.965 1.00 85.69 189 GLN A CA 1
ATOM 1437 C C . GLN A 1 189 ? -28.941 14.658 23.517 1.00 85.69 189 GLN A C 1
ATOM 1439 O O . GLN A 1 189 ? -28.167 14.517 22.575 1.00 85.69 189 GLN A O 1
ATOM 1444 N N . CYS A 1 190 ? -29.014 15.800 24.207 1.00 87.06 190 CYS A N 1
ATOM 1445 C CA . CYS A 1 190 ? -28.213 16.977 23.875 1.00 87.06 190 CYS A CA 1
ATOM 1446 C C . CYS A 1 190 ? -26.718 16.773 24.175 1.00 87.06 190 CYS A C 1
ATOM 1448 O O . CYS A 1 190 ? -25.868 17.183 23.383 1.00 87.06 190 CYS A O 1
ATOM 1450 N N . ARG A 1 191 ? -26.375 16.092 25.276 1.00 84.56 191 ARG A N 1
ATOM 1451 C CA . ARG A 1 191 ? -24.979 15.762 25.627 1.00 84.56 191 ARG A CA 1
ATOM 1452 C C . ARG A 1 191 ? -24.327 14.835 24.600 1.00 84.56 191 ARG A C 1
ATOM 1454 O O . ARG A 1 191 ? -23.154 15.005 24.287 1.00 84.56 191 ARG A O 1
ATOM 1461 N N . LEU A 1 192 ? -25.101 13.909 24.032 1.00 81.38 192 LEU A N 1
ATOM 1462 C CA . LEU A 1 192 ? -24.668 13.021 22.945 1.00 81.38 192 LEU A CA 1
ATOM 1463 C C . LEU A 1 192 ? -24.837 13.645 21.547 1.00 81.38 192 LEU A C 1
ATOM 1465 O O . LEU A 1 192 ? -24.456 13.038 20.546 1.00 81.38 192 LEU A O 1
ATOM 1469 N N . CYS A 1 193 ? -25.407 14.850 21.462 1.00 80.62 193 CYS A N 1
ATOM 1470 C CA . CYS A 1 193 ? -25.649 15.525 20.197 1.00 80.62 193 CYS A CA 1
ATOM 1471 C C . CYS A 1 193 ? -24.339 16.010 19.570 1.00 80.62 193 CYS A C 1
ATOM 1473 O O . CYS A 1 193 ? -23.460 16.562 20.232 1.00 80.62 193 CYS A O 1
ATOM 1475 N N . ARG A 1 194 ? -24.264 15.837 18.254 1.00 77.75 194 ARG A N 1
ATOM 1476 C CA . ARG A 1 194 ? -23.128 16.181 17.391 1.00 77.75 194 ARG A CA 1
ATOM 1477 C C . ARG A 1 194 ? -23.228 17.608 16.853 1.00 77.75 194 ARG A C 1
ATOM 1479 O O . ARG A 1 194 ? -22.222 18.223 16.528 1.00 77.75 194 ARG A O 1
ATOM 1486 N N . HIS A 1 195 ? -24.446 18.145 16.820 1.00 78.44 195 HIS A N 1
ATOM 1487 C CA . HIS A 1 195 ? -24.773 19.491 16.359 1.00 78.44 195 HIS A CA 1
ATOM 1488 C C . HIS A 1 195 ? -24.970 20.389 17.571 1.00 78.44 195 HIS A C 1
ATOM 1490 O O . HIS A 1 195 ? -26.092 20.591 18.034 1.00 78.44 195 HIS A O 1
ATOM 1496 N N . TRP A 1 196 ? -23.865 20.826 18.165 1.00 75.75 196 TRP A N 1
ATOM 1497 C CA . TRP A 1 196 ? -23.906 21.592 19.407 1.00 75.75 196 TRP A CA 1
ATOM 1498 C C . TRP A 1 196 ? -23.241 22.964 19.339 1.00 75.75 196 TRP A C 1
ATOM 1500 O O . TRP A 1 196 ? -23.426 23.761 20.256 1.00 75.75 196 TRP A O 1
ATOM 1510 N N . SER A 1 197 ? -22.498 23.251 18.278 1.00 75.19 197 SER A N 1
ATOM 1511 C CA . SER A 1 197 ? -21.834 24.530 18.033 1.00 75.19 197 SER A CA 1
ATOM 1512 C C . SER A 1 197 ? -22.284 25.117 16.692 1.00 75.19 197 SER A C 1
ATOM 1514 O O . SER A 1 197 ? -22.739 24.379 15.822 1.00 75.19 197 SER A O 1
ATOM 1516 N N . ASP A 1 198 ? -22.118 26.432 16.511 1.00 60.81 198 ASP A N 1
ATOM 1517 C CA . ASP A 1 198 ? -22.516 27.185 15.302 1.00 60.81 198 ASP A CA 1
ATOM 1518 C C . ASP A 1 198 ? -21.633 26.899 14.062 1.00 60.81 198 ASP A C 1
ATOM 1520 O O . ASP A 1 198 ? -21.615 27.671 13.103 1.00 60.81 198 ASP A O 1
ATOM 1524 N N . GLY A 1 199 ? -20.841 25.823 14.078 1.00 57.25 199 GLY A N 1
ATOM 1525 C CA . GLY A 1 199 ? -20.058 25.413 12.916 1.00 57.25 199 GLY A CA 1
ATOM 1526 C C . GLY A 1 199 ? -20.965 24.871 11.812 1.00 57.25 199 GLY A C 1
ATOM 1527 O O . GLY A 1 199 ? -21.883 24.101 12.091 1.00 57.25 199 GLY A O 1
ATOM 1528 N N . GLU A 1 200 ? -20.690 25.239 10.556 1.00 49.53 200 GLU A N 1
ATOM 1529 C CA . GLU A 1 200 ? -21.300 24.590 9.387 1.00 49.53 200 GLU A CA 1
ATOM 1530 C C . GLU A 1 200 ? -21.162 23.062 9.533 1.00 49.53 200 GLU A C 1
ATOM 1532 O O . GLU A 1 200 ? -20.039 22.578 9.735 1.00 49.53 200 GLU A O 1
ATOM 1537 N N . PRO A 1 201 ? -22.260 22.283 9.456 1.00 51.12 201 PRO A N 1
ATOM 1538 C CA . PRO A 1 201 ? -22.178 20.833 9.436 1.00 51.12 201 PRO A CA 1
ATOM 1539 C C . PRO A 1 201 ? -21.266 20.421 8.285 1.00 51.12 201 PRO A C 1
ATOM 1541 O O . PRO A 1 201 ? -21.583 20.640 7.115 1.00 51.12 201 PRO A O 1
ATOM 1544 N N . VAL A 1 202 ? -20.116 19.832 8.599 1.00 49.94 202 VAL A N 1
ATOM 1545 C CA . VAL A 1 202 ? -19.261 19.269 7.560 1.00 49.94 202 VAL A CA 1
ATOM 1546 C C . VAL A 1 202 ? -20.055 18.134 6.922 1.00 49.94 202 VAL A C 1
ATOM 1548 O O . VAL A 1 202 ? -20.413 17.170 7.601 1.00 49.94 202 VAL A O 1
ATOM 1551 N N . ALA A 1 203 ? -20.384 18.261 5.636 1.00 45.81 203 ALA A N 1
ATOM 1552 C CA . ALA A 1 203 ? -21.065 17.210 4.894 1.00 45.81 203 ALA A CA 1
ATOM 1553 C C . ALA A 1 203 ? -20.166 15.965 4.881 1.00 45.81 203 ALA A C 1
ATOM 1555 O O . ALA A 1 203 ? -19.187 15.894 4.137 1.00 45.81 203 ALA A O 1
ATOM 1556 N N . THR A 1 204 ? -20.468 14.997 5.745 1.00 55.97 204 THR A N 1
ATOM 1557 C CA . THR A 1 204 ? -19.740 13.729 5.803 1.00 55.97 204 THR A CA 1
ATOM 1558 C C . THR A 1 204 ? -20.494 12.686 4.991 1.00 55.97 204 THR A C 1
ATOM 1560 O O . THR A 1 204 ? -21.720 12.602 5.030 1.00 55.97 204 THR A O 1
ATOM 1563 N N . LEU A 1 205 ? -19.757 11.925 4.181 1.00 60.41 205 LEU A N 1
ATOM 1564 C CA . LEU A 1 205 ? -20.314 10.755 3.509 1.00 60.41 205 LEU A CA 1
ATOM 1565 C C . LEU A 1 205 ? -20.729 9.728 4.572 1.00 60.41 205 LEU A C 1
ATOM 1567 O O . LEU A 1 205 ? -19.987 9.583 5.549 1.00 60.41 205 LEU A O 1
ATOM 1571 N N . PRO A 1 206 ? -21.837 8.989 4.370 1.00 70.62 206 PRO A N 1
ATOM 1572 C CA . PRO A 1 206 ? -22.253 7.969 5.314 1.00 70.62 206 PRO A CA 1
ATOM 1573 C C . PRO A 1 206 ? -21.127 6.982 5.615 1.00 70.62 206 PRO A C 1
ATOM 1575 O O . PRO A 1 206 ? -20.452 6.524 4.686 1.00 70.62 206 PRO A O 1
ATOM 1578 N N . LEU A 1 207 ? -20.941 6.613 6.882 1.00 75.25 207 LEU A N 1
ATOM 1579 C CA . LEU A 1 207 ? -19.852 5.738 7.333 1.00 75.25 207 LEU A CA 1
ATOM 1580 C C . LEU A 1 207 ? -19.738 4.463 6.490 1.00 75.25 207 LEU A C 1
ATOM 1582 O O . LEU A 1 207 ? -18.646 4.087 6.070 1.00 75.25 207 LEU A O 1
ATOM 1586 N N . ILE A 1 208 ? -20.877 3.845 6.176 1.00 77.44 208 ILE A N 1
ATOM 1587 C CA . ILE A 1 208 ? -20.963 2.619 5.373 1.00 77.44 208 ILE A CA 1
ATOM 1588 C C . ILE A 1 208 ? -20.482 2.791 3.924 1.00 77.44 208 ILE A C 1
ATOM 1590 O O . ILE A 1 208 ? -20.070 1.829 3.284 1.00 77.44 208 ILE A O 1
ATOM 1594 N N . GLN A 1 209 ? -20.517 4.009 3.385 1.00 72.50 209 GLN A N 1
ATOM 1595 C CA . GLN A 1 209 ? -19.998 4.302 2.047 1.00 72.50 209 GLN A CA 1
ATOM 1596 C C . GLN A 1 209 ? -18.482 4.518 2.059 1.00 72.50 209 GLN A C 1
ATOM 1598 O O . GLN A 1 209 ? -17.810 4.329 1.046 1.00 72.50 209 GLN A O 1
ATOM 1603 N N . VAL A 1 210 ? -17.947 4.944 3.200 1.00 69.38 210 VAL A N 1
ATOM 1604 C CA . VAL A 1 210 ? -16.540 5.303 3.375 1.00 69.38 210 VAL A CA 1
ATOM 1605 C C . VAL A 1 210 ? -15.718 4.098 3.823 1.00 69.38 210 VAL A C 1
ATOM 1607 O O . VAL A 1 210 ? -14.641 3.847 3.281 1.00 69.38 210 VAL A O 1
ATOM 1610 N N . VAL A 1 211 ? -16.243 3.343 4.787 1.00 75.62 211 VAL A N 1
ATOM 1611 C CA . VAL A 1 211 ? -15.670 2.107 5.319 1.00 75.62 211 VAL A CA 1
ATOM 1612 C C . VAL A 1 211 ? -16.746 1.022 5.269 1.00 75.62 211 VAL A C 1
ATOM 1614 O O . VAL A 1 211 ? -17.389 0.732 6.280 1.00 75.62 211 VAL A O 1
ATOM 1617 N N . PRO A 1 212 ? -17.004 0.452 4.081 1.00 70.00 212 PRO A N 1
ATOM 1618 C CA . PRO A 1 212 ? -18.053 -0.537 3.945 1.00 70.00 212 PRO A CA 1
ATOM 1619 C C . PRO A 1 212 ? -17.753 -1.807 4.745 1.00 70.00 212 PRO A C 1
ATOM 1621 O O . PRO A 1 212 ? -16.582 -2.183 4.888 1.00 70.00 212 PRO A O 1
ATOM 1624 N N . PRO A 1 213 ? -18.795 -2.504 5.229 1.00 67.31 213 PRO A N 1
ATOM 1625 C CA . PRO A 1 213 ? -18.632 -3.838 5.770 1.00 67.31 213 PRO A CA 1
ATOM 1626 C C . PRO A 1 213 ? -18.017 -4.754 4.699 1.00 67.31 213 PRO A C 1
ATOM 1628 O O . PRO A 1 213 ? -18.333 -4.620 3.511 1.00 67.31 213 PRO A O 1
ATOM 1631 N N . PRO A 1 214 ? -17.119 -5.670 5.089 1.00 63.09 214 PRO A N 1
ATOM 1632 C CA . PRO A 1 214 ? -16.571 -6.653 4.169 1.00 63.09 214 PRO A CA 1
ATOM 1633 C C . PRO A 1 214 ? -17.702 -7.539 3.622 1.00 63.09 214 PRO A C 1
ATOM 1635 O O . PRO A 1 214 ? -18.655 -7.843 4.339 1.00 63.09 214 PRO A O 1
ATOM 1638 N N . GLN A 1 215 ? -17.590 -7.966 2.356 1.00 56.69 215 GLN A N 1
ATOM 1639 C CA . GLN A 1 215 ? -18.586 -8.829 1.691 1.00 56.69 215 GLN A CA 1
ATOM 1640 C C . GLN A 1 215 ? -18.857 -10.122 2.476 1.00 56.69 215 GLN A C 1
ATOM 1642 O O . GLN A 1 215 ? -19.971 -10.640 2.473 1.00 56.69 215 GLN A O 1
ATOM 1647 N N . HIS A 1 216 ? -17.843 -10.601 3.199 1.00 58.41 216 HIS A N 1
ATOM 1648 C CA . HIS A 1 216 ? -17.944 -11.687 4.159 1.00 58.41 216 HIS A CA 1
ATOM 1649 C C . HIS A 1 216 ? -17.344 -11.224 5.486 1.00 58.41 216 HIS A C 1
ATOM 1651 O O . HIS A 1 216 ? -16.225 -10.714 5.519 1.00 58.41 216 HIS A O 1
ATOM 1657 N N . ARG A 1 217 ? -18.083 -11.387 6.589 1.00 64.06 217 ARG A N 1
ATOM 1658 C CA . ARG A 1 217 ? -17.526 -11.170 7.927 1.00 64.06 217 ARG A CA 1
ATOM 1659 C C . ARG A 1 217 ? -16.612 -12.346 8.260 1.00 64.06 217 ARG A C 1
ATOM 1661 O O . ARG A 1 217 ? -17.091 -13.467 8.396 1.00 64.06 217 ARG A O 1
ATOM 1668 N N . CYS A 1 218 ? -15.326 -12.077 8.445 1.00 70.62 218 CYS A N 1
ATOM 1669 C CA . CYS A 1 218 ? -14.309 -13.104 8.664 1.00 70.62 218 CYS A CA 1
ATOM 1670 C C . CYS A 1 218 ? -14.031 -13.370 10.159 1.00 70.62 218 CYS A C 1
ATOM 1672 O O . CYS A 1 218 ? -12.927 -13.720 10.545 1.00 70.62 218 CYS A O 1
ATOM 1674 N N . GLY A 1 219 ? -15.016 -13.191 11.044 1.00 71.62 219 GLY A N 1
ATOM 1675 C CA . GLY A 1 219 ? -14.832 -13.414 12.480 1.00 71.62 219 GLY A CA 1
ATOM 1676 C C . GLY A 1 219 ? -16.118 -13.249 13.292 1.00 71.62 219 GLY A C 1
ATOM 1677 O O . GLY A 1 219 ? -17.164 -12.912 12.727 1.00 71.62 219 GLY A O 1
ATOM 1678 N N . PRO A 1 220 ? -16.069 -13.490 14.615 1.00 71.19 220 PRO A N 1
ATOM 1679 C CA . PRO A 1 220 ? -17.245 -13.401 15.471 1.00 71.19 220 PRO A CA 1
ATOM 1680 C C . PRO A 1 220 ? -17.781 -11.969 15.524 1.00 71.19 220 PRO A C 1
ATOM 1682 O O . PRO A 1 220 ? -17.020 -10.998 15.482 1.00 71.19 220 PRO A O 1
ATOM 1685 N N . GLN A 1 221 ? -19.107 -11.849 15.611 1.00 83.44 221 GLN A N 1
ATOM 1686 C CA . GLN A 1 221 ? -19.761 -10.567 15.839 1.00 83.44 221 GLN A CA 1
ATOM 1687 C C . GLN A 1 221 ? -19.313 -9.983 17.175 1.00 83.44 221 GLN A C 1
ATOM 1689 O O . GLN A 1 221 ? -19.220 -10.704 18.164 1.00 83.44 221 GLN A O 1
ATOM 1694 N N . ILE A 1 222 ? -19.086 -8.674 17.205 1.00 91.12 222 ILE A N 1
ATOM 1695 C CA . ILE A 1 222 ? -18.778 -7.982 18.449 1.00 91.12 222 ILE A CA 1
ATOM 1696 C C . ILE A 1 222 ? -20.100 -7.644 19.140 1.00 91.12 222 ILE A C 1
ATOM 1698 O O . ILE A 1 222 ? -20.906 -6.882 18.608 1.00 91.12 222 ILE A O 1
ATOM 1702 N N . HIS A 1 223 ? -20.319 -8.217 20.317 1.00 89.81 223 HIS A N 1
ATOM 1703 C CA . HIS A 1 223 ? -21.427 -7.886 21.211 1.00 89.81 223 HIS A CA 1
ATOM 1704 C C . HIS A 1 223 ? -20.921 -7.168 22.465 1.00 89.81 223 HIS A C 1
ATOM 1706 O O . HIS A 1 223 ? -21.558 -6.235 22.956 1.00 89.81 223 HIS A O 1
ATOM 1712 N N . ASN A 1 224 ? -19.752 -7.579 22.955 1.00 92.94 224 ASN A N 1
ATOM 1713 C CA . ASN A 1 224 ? -19.151 -7.088 24.184 1.00 92.94 224 ASN A CA 1
ATOM 1714 C C . ASN A 1 224 ? -17.808 -6.411 23.894 1.00 92.94 224 ASN A C 1
ATOM 1716 O O . ASN A 1 224 ? -16.878 -7.030 23.375 1.00 92.94 224 ASN A O 1
ATOM 1720 N N . TRP A 1 225 ? -17.696 -5.139 24.274 1.00 96.50 225 TRP A N 1
ATOM 1721 C CA . TRP A 1 225 ? -16.460 -4.364 24.185 1.00 96.50 225 TRP A CA 1
ATOM 1722 C C . TRP A 1 225 ? -15.817 -4.207 25.558 1.00 96.50 225 TRP A C 1
ATOM 1724 O O . TRP A 1 225 ? -16.483 -3.767 26.494 1.00 96.50 225 TRP A O 1
ATOM 1734 N N . ALA A 1 226 ? -14.506 -4.420 25.630 1.00 97.62 226 ALA A N 1
ATOM 1735 C CA . ALA A 1 226 ? -13.671 -3.929 26.720 1.00 97.62 226 ALA A CA 1
ATOM 1736 C C . ALA A 1 226 ? -12.886 -2.706 26.230 1.00 97.62 226 ALA A C 1
ATOM 1738 O O . ALA A 1 226 ? -12.065 -2.815 25.319 1.00 97.62 226 ALA A O 1
ATOM 1739 N N . VAL A 1 227 ? -13.144 -1.531 26.806 1.00 98.12 227 VAL A N 1
ATOM 1740 C CA . VAL A 1 227 ? -12.564 -0.261 26.336 1.00 98.12 227 VAL A CA 1
ATOM 1741 C C . VAL A 1 227 ? -11.681 0.354 27.410 1.00 98.12 227 VAL A C 1
ATOM 1743 O O . VAL A 1 227 ? -12.121 0.537 28.543 1.00 98.12 227 VAL A O 1
ATOM 1746 N N . GLY A 1 228 ? -10.452 0.710 27.043 1.00 97.50 228 GLY A N 1
ATOM 1747 C CA . GLY A 1 228 ? -9.475 1.344 27.921 1.00 97.50 228 GLY A CA 1
ATOM 1748 C C . GLY A 1 228 ? -8.862 2.594 27.306 1.00 97.50 228 GLY A C 1
ATOM 1749 O O . GLY A 1 228 ? -8.507 2.596 26.129 1.00 97.50 228 GLY A O 1
ATOM 1750 N N . ILE A 1 229 ? -8.676 3.634 28.116 1.00 96.50 229 ILE A N 1
ATOM 1751 C CA . ILE A 1 229 ? -7.928 4.840 27.753 1.00 96.50 229 ILE A CA 1
ATOM 1752 C C . ILE A 1 229 ? -6.651 4.891 28.583 1.00 96.50 229 ILE A C 1
ATOM 1754 O O . ILE A 1 229 ? -6.701 4.919 29.812 1.00 96.50 229 ILE A O 1
ATOM 1758 N N . THR A 1 230 ? -5.499 4.944 27.922 1.00 94.56 230 THR A N 1
ATOM 1759 C CA . THR A 1 230 ? -4.217 5.220 28.578 1.00 94.56 230 THR A CA 1
ATOM 1760 C C . THR A 1 230 ? -3.943 6.714 28.564 1.00 94.56 230 THR A C 1
ATOM 1762 O O . THR A 1 230 ? -3.918 7.321 27.489 1.00 94.56 230 THR A O 1
ATOM 1765 N N . THR A 1 231 ? -3.690 7.300 29.732 1.00 88.69 231 THR A N 1
ATOM 1766 C CA . THR A 1 231 ? -3.384 8.731 29.830 1.00 88.69 231 THR A CA 1
ATOM 1767 C C . THR A 1 231 ? -1.887 9.007 29.788 1.00 88.69 231 THR A C 1
ATOM 1769 O O . THR A 1 231 ? -1.049 8.122 29.992 1.00 88.69 231 THR A O 1
ATOM 1772 N N . SER A 1 232 ? -1.530 10.260 29.523 1.00 81.25 232 SER A N 1
ATOM 1773 C CA . SER A 1 232 ? -0.164 10.756 29.649 1.00 81.25 232 SER A CA 1
ATOM 1774 C C . SER A 1 232 ? -0.141 12.182 30.210 1.00 81.25 232 SER A C 1
ATOM 1776 O O . SER A 1 232 ? -0.943 13.016 29.795 1.00 81.25 232 SER A O 1
ATOM 1778 N N . PRO A 1 233 ? 0.824 12.527 31.084 1.00 73.62 233 PRO A N 1
ATOM 1779 C CA . PRO A 1 233 ? 0.981 13.898 31.568 1.00 73.62 233 PRO A CA 1
ATOM 1780 C C . PRO A 1 233 ? 1.279 14.860 30.411 1.00 73.62 233 PRO A C 1
ATOM 1782 O O . PRO A 1 233 ? 2.264 14.673 29.682 1.00 73.62 233 PRO A O 1
ATOM 1785 N N . ARG A 1 234 ? 0.453 15.899 30.249 1.00 70.75 234 ARG A N 1
ATOM 1786 C CA . ARG A 1 234 ? 0.546 16.906 29.177 1.00 70.75 234 ARG A CA 1
ATOM 1787 C C . ARG A 1 234 ? 0.353 18.312 29.742 1.00 70.75 234 ARG A C 1
ATOM 1789 O O . ARG A 1 234 ? -0.286 18.484 30.773 1.00 70.75 234 ARG A O 1
ATOM 1796 N N . LYS A 1 235 ? 0.902 19.319 29.049 1.00 69.38 235 LYS A N 1
ATOM 1797 C CA . LYS A 1 235 ? 0.692 20.739 29.394 1.00 69.38 235 LYS A CA 1
ATOM 1798 C C . LYS A 1 235 ? -0.756 21.171 29.170 1.00 69.38 235 LYS A C 1
ATOM 1800 O O . LYS A 1 235 ? -1.306 21.897 29.984 1.00 69.38 235 LYS A O 1
ATOM 1805 N N . GLU A 1 236 ? -1.335 20.707 28.068 1.00 70.56 236 GLU A N 1
ATOM 1806 C CA . GLU A 1 236 ? -2.741 20.885 27.717 1.00 70.56 236 GLU A CA 1
ATOM 1807 C C . GLU A 1 236 ? -3.412 19.507 27.795 1.00 70.56 236 GLU A C 1
ATOM 1809 O O . GLU A 1 236 ? -3.098 18.629 26.979 1.00 70.56 236 GLU A O 1
ATOM 1814 N N . PRO A 1 237 ? -4.257 19.263 28.811 1.00 76.25 237 PRO A N 1
ATOM 1815 C CA . PRO A 1 237 ? -4.992 18.012 28.935 1.00 76.25 237 PRO A CA 1
ATOM 1816 C C . PRO A 1 237 ? -5.908 17.793 27.727 1.00 76.25 237 PRO A C 1
ATOM 1818 O O . PRO A 1 237 ? -6.654 18.680 27.328 1.00 76.25 237 PRO A O 1
ATOM 1821 N N . THR A 1 238 ? -5.846 16.597 27.144 1.00 84.75 238 THR A N 1
ATOM 1822 C CA . THR A 1 238 ? -6.679 16.185 25.993 1.00 84.75 238 THR A CA 1
ATOM 1823 C C . THR A 1 238 ? -7.736 15.148 26.375 1.00 84.75 238 THR A C 1
ATOM 1825 O O . THR A 1 238 ? -8.676 14.925 25.616 1.00 84.75 238 THR A O 1
ATOM 1828 N N . VAL A 1 239 ? -7.634 14.593 27.589 1.00 86.75 239 VAL A N 1
ATOM 1829 C CA . VAL A 1 239 ? -8.494 13.524 28.107 1.00 86.75 239 VAL A CA 1
ATOM 1830 C C . VAL A 1 239 ? -9.980 13.896 28.125 1.00 86.75 239 VAL A C 1
ATOM 1832 O O . VAL A 1 239 ? -10.793 13.066 27.742 1.00 86.75 239 VAL A O 1
ATOM 1835 N N . ASP A 1 240 ? -10.339 15.137 28.476 1.00 84.56 240 ASP A N 1
ATOM 1836 C CA . ASP A 1 240 ? -11.737 15.602 28.470 1.00 84.56 240 ASP A CA 1
ATOM 1837 C C . ASP A 1 240 ? -12.340 15.551 27.066 1.00 84.56 240 ASP A C 1
ATOM 1839 O O . ASP A 1 240 ? -13.412 14.989 26.850 1.00 84.56 240 ASP A O 1
ATOM 1843 N N . VAL A 1 241 ? -11.607 16.099 26.093 1.00 83.81 241 VAL A N 1
ATOM 1844 C CA . VAL A 1 241 ? -12.026 16.127 24.689 1.00 83.81 241 VAL A CA 1
ATOM 1845 C C . VAL A 1 241 ? -12.137 14.707 24.139 1.00 83.81 241 VAL A C 1
ATOM 1847 O O . VAL A 1 241 ? -13.129 14.384 23.487 1.00 83.81 241 VAL A O 1
ATOM 1850 N N . CYS A 1 242 ? -11.153 13.852 24.430 1.00 89.38 242 CYS A N 1
ATOM 1851 C CA . CYS A 1 242 ? -11.161 12.448 24.027 1.00 89.38 242 CYS A CA 1
ATOM 1852 C C . CYS A 1 242 ? -12.359 11.697 24.625 1.00 89.38 242 CYS A C 1
ATOM 1854 O O . CYS A 1 242 ? -13.033 10.965 23.907 1.00 89.38 242 CYS A O 1
ATOM 1856 N N . LEU A 1 243 ? -12.643 11.869 25.919 1.00 90.44 243 LEU A N 1
ATOM 1857 C CA . LEU A 1 243 ? -13.735 11.184 26.614 1.00 90.44 243 LEU A CA 1
ATOM 1858 C C . LEU A 1 243 ? -15.110 11.589 26.089 1.00 90.44 243 LEU A C 1
ATOM 1860 O O . LEU A 1 243 ? -15.951 10.733 25.807 1.00 90.44 243 LEU A O 1
ATOM 1864 N N . ASP A 1 244 ? -15.332 12.892 25.950 1.00 85.88 244 ASP A N 1
ATOM 1865 C CA . ASP A 1 244 ? -16.584 13.454 25.458 1.00 85.88 244 ASP A CA 1
ATOM 1866 C C . ASP A 1 244 ? -16.869 13.007 24.011 1.00 85.88 244 ASP A C 1
ATOM 1868 O O . ASP A 1 244 ? -17.976 12.574 23.681 1.00 85.88 244 ASP A O 1
ATOM 1872 N N . ASN A 1 245 ? -15.847 13.020 23.151 1.00 88.94 245 ASN A N 1
ATOM 1873 C CA . ASN A 1 245 ? -15.959 12.545 21.775 1.00 88.94 245 ASN A CA 1
ATOM 1874 C C . ASN A 1 245 ? -16.111 11.016 21.667 1.00 88.94 245 ASN A C 1
ATOM 1876 O O . ASN A 1 245 ? -16.950 10.546 20.898 1.00 88.94 245 ASN A O 1
ATOM 1880 N N . LEU A 1 246 ? -15.389 10.235 22.474 1.00 92.00 246 LEU A N 1
ATOM 1881 C CA . LEU A 1 246 ? -15.532 8.777 22.514 1.00 92.00 246 LEU A CA 1
ATOM 1882 C C . LEU A 1 246 ? -16.948 8.356 22.956 1.00 92.00 246 LEU A C 1
ATOM 1884 O O . LEU A 1 246 ? -17.512 7.404 22.409 1.00 92.00 246 LEU A O 1
ATOM 1888 N N . ALA A 1 247 ? -17.556 9.104 23.883 1.00 89.56 247 ALA A N 1
ATOM 1889 C CA . ALA A 1 247 ? -18.943 8.893 24.291 1.00 89.56 247 ALA A CA 1
ATOM 1890 C C . ALA A 1 247 ? -19.922 9.097 23.121 1.00 89.56 247 ALA A C 1
ATOM 1892 O O . ALA A 1 247 ? -20.797 8.258 22.910 1.00 89.56 247 ALA A O 1
ATOM 1893 N N . ARG A 1 248 ? -19.748 10.152 22.309 1.00 86.88 248 ARG A N 1
ATOM 1894 C CA . ARG A 1 248 ? -20.564 10.383 21.096 1.00 86.88 248 ARG A CA 1
ATOM 1895 C C . ARG A 1 248 ? -20.332 9.354 19.988 1.00 86.88 248 ARG A C 1
ATOM 1897 O O . ARG A 1 248 ? -21.247 9.091 19.203 1.00 86.88 248 ARG A O 1
ATOM 1904 N N . ALA A 1 249 ? -19.138 8.767 19.937 1.00 89.81 249 ALA A N 1
ATOM 1905 C CA . ALA A 1 249 ? -18.803 7.669 19.035 1.00 89.81 249 ALA A CA 1
ATOM 1906 C C . ALA A 1 249 ? -19.417 6.316 19.467 1.00 89.81 249 ALA A C 1
ATOM 1908 O O . ALA A 1 249 ? -19.413 5.375 18.675 1.00 89.81 249 ALA A O 1
ATOM 1909 N N . GLY A 1 250 ? -19.979 6.226 20.684 1.00 91.69 250 GLY A N 1
ATOM 1910 C CA . GLY A 1 250 ? -20.769 5.084 21.167 1.00 91.69 250 GLY A CA 1
ATOM 1911 C C . GLY A 1 250 ? -20.191 4.335 22.377 1.00 91.69 250 GLY A C 1
ATOM 1912 O O . GLY A 1 250 ? -20.797 3.365 22.846 1.00 91.69 250 GLY A O 1
ATOM 1913 N N . TRP A 1 251 ? -19.042 4.758 22.920 1.00 92.94 251 TRP A N 1
ATOM 1914 C CA . TRP A 1 251 ? -18.430 4.125 24.097 1.00 92.94 251 TRP A CA 1
ATOM 1915 C C . TRP A 1 251 ? -18.523 5.029 25.333 1.00 92.94 251 TRP A C 1
ATOM 1917 O O . TRP A 1 251 ? -17.715 5.925 25.554 1.00 92.94 251 TRP A O 1
ATOM 1927 N N . GLU A 1 252 ? -19.532 4.766 26.165 1.00 88.62 252 GLU A N 1
ATOM 1928 C CA . GLU A 1 252 ? -19.932 5.627 27.290 1.00 88.62 252 GLU A CA 1
ATOM 1929 C C . GLU A 1 252 ? -19.249 5.323 28.640 1.00 88.62 252 GLU A C 1
ATOM 1931 O O . GLU A 1 252 ? -19.455 6.054 29.605 1.00 88.62 252 GLU A O 1
ATOM 1936 N N . ARG A 1 253 ? -18.521 4.209 28.778 1.00 89.81 253 ARG A N 1
ATOM 1937 C CA . ARG A 1 253 ? -17.915 3.799 30.064 1.00 89.81 253 ARG A CA 1
ATOM 1938 C C . ARG A 1 253 ? -16.526 3.173 29.872 1.00 89.81 253 ARG A C 1
ATOM 1940 O O . ARG A 1 253 ? -16.358 1.990 30.163 1.00 89.81 253 ARG A O 1
ATOM 1947 N N . PRO A 1 254 ? -15.541 3.915 29.335 1.00 94.31 254 PRO A N 1
ATOM 1948 C CA . PRO A 1 254 ? -14.178 3.406 29.215 1.00 94.31 254 PRO A CA 1
ATOM 1949 C C . PRO A 1 254 ? -13.502 3.280 30.588 1.00 94.31 254 PRO A C 1
ATOM 1951 O O . PRO A 1 254 ? -13.793 4.045 31.508 1.00 94.31 254 PRO A O 1
ATOM 1954 N N . TRP A 1 255 ? -12.554 2.350 30.704 1.00 95.25 255 TRP A N 1
ATOM 1955 C CA . TRP A 1 255 ? -11.646 2.255 31.846 1.00 95.25 255 TRP A CA 1
ATOM 1956 C C . TRP A 1 255 ? -10.479 3.225 31.685 1.00 95.25 255 TRP A C 1
ATOM 1958 O O . TRP A 1 255 ? -9.810 3.229 30.652 1.00 95.25 255 TRP A O 1
ATOM 1968 N N . LEU A 1 256 ? -10.208 4.040 32.699 1.00 94.44 256 LEU A N 1
ATOM 1969 C CA . LEU A 1 256 ? -9.103 4.994 32.684 1.00 94.44 256 LEU A CA 1
ATOM 1970 C C . LEU A 1 256 ? -7.855 4.376 33.316 1.00 94.44 256 LEU A C 1
ATOM 1972 O O . LEU A 1 256 ? -7.857 4.021 34.491 1.00 94.44 256 LEU A O 1
ATOM 1976 N N . PHE A 1 257 ? -6.768 4.282 32.555 1.00 95.06 257 PHE A N 1
ATOM 1977 C CA . PHE A 1 257 ? -5.461 3.820 33.024 1.00 95.06 257 PHE A CA 1
ATOM 1978 C C . PHE A 1 257 ? -4.523 5.014 33.168 1.00 95.06 257 PHE A C 1
ATOM 1980 O O . PHE A 1 257 ? -3.893 5.468 32.204 1.00 95.06 257 PHE A O 1
ATOM 1987 N N . VAL A 1 258 ? -4.475 5.546 34.388 1.00 90.12 258 VAL A N 1
ATOM 1988 C CA . VAL A 1 258 ? -3.919 6.866 34.677 1.00 90.12 258 VAL A CA 1
ATOM 1989 C C . VAL A 1 258 ? -2.469 6.750 35.116 1.00 90.12 258 VAL A C 1
ATOM 1991 O O . VAL A 1 258 ? -2.180 6.171 36.163 1.00 90.12 258 VAL A O 1
ATOM 1994 N N . ASP A 1 259 ? -1.562 7.320 34.324 1.00 83.19 259 ASP A N 1
ATOM 1995 C CA . ASP A 1 259 ? -0.144 7.426 34.684 1.00 83.19 259 ASP A CA 1
ATOM 1996 C C . ASP A 1 259 ? 0.097 8.653 35.583 1.00 83.19 259 ASP A C 1
ATOM 1998 O O . ASP A 1 259 ? -0.533 9.706 35.399 1.00 83.19 259 ASP A O 1
ATOM 2002 N N . GLU A 1 260 ? 1.015 8.531 36.546 1.00 77.38 260 GLU A N 1
ATOM 2003 C CA . GLU A 1 260 ? 1.324 9.590 37.516 1.00 77.38 260 GLU A CA 1
ATOM 2004 C C . GLU A 1 260 ? 1.661 10.922 36.817 1.00 77.38 260 GLU A C 1
ATOM 2006 O O . GLU A 1 260 ? 2.440 10.977 35.860 1.00 77.38 260 GLU A O 1
ATOM 2011 N N . GLY A 1 261 ? 1.076 12.016 37.315 1.00 70.75 261 GLY A N 1
ATOM 2012 C CA . GLY A 1 261 ? 1.217 13.361 36.747 1.00 70.75 261 GLY A CA 1
ATOM 2013 C C . GLY A 1 261 ? 0.116 13.747 35.754 1.00 70.75 261 GLY A C 1
ATOM 2014 O O . GLY A 1 261 ? 0.107 14.879 35.276 1.00 70.75 261 GLY A O 1
ATOM 2015 N N . THR A 1 262 ? -0.820 12.842 35.455 1.00 78.25 262 THR A N 1
ATOM 2016 C CA . THR A 1 262 ? -2.075 13.190 34.776 1.00 78.25 262 THR A CA 1
ATOM 2017 C C . THR A 1 262 ? -3.095 13.642 35.822 1.00 78.25 262 THR A C 1
ATOM 2019 O O . THR A 1 262 ? -3.456 12.863 36.701 1.00 78.25 262 THR A O 1
ATOM 2022 N N . ALA A 1 263 ? -3.567 14.886 35.738 1.00 74.38 263 ALA A N 1
ATOM 2023 C CA . ALA A 1 263 ? -4.673 15.354 36.569 1.00 74.38 263 ALA A CA 1
ATOM 2024 C C . ALA A 1 263 ? -6.005 14.936 35.930 1.00 74.38 263 ALA A C 1
ATOM 2026 O O . ALA A 1 263 ? -6.258 15.286 34.777 1.00 74.38 263 ALA A O 1
ATOM 2027 N N . LEU A 1 264 ? -6.829 14.198 36.676 1.00 80.75 264 LEU A N 1
ATOM 2028 C CA . LEU A 1 264 ? -8.229 13.976 36.321 1.00 80.75 264 LEU A CA 1
ATOM 2029 C C . LEU A 1 264 ? -9.105 15.017 37.018 1.00 80.75 264 LEU A C 1
ATOM 2031 O O . LEU A 1 264 ? -8.839 15.387 38.162 1.00 80.75 264 LEU A O 1
ATOM 2035 N N . ALA A 1 265 ? -10.147 15.475 36.335 1.00 79.75 265 ALA A N 1
ATOM 2036 C CA . ALA A 1 265 ? -11.177 16.314 36.927 1.00 79.75 265 ALA A CA 1
ATOM 2037 C C . ALA A 1 265 ? -12.160 15.461 37.748 1.00 79.75 265 ALA A C 1
ATOM 2039 O O . ALA A 1 265 ? -12.432 14.314 37.396 1.00 79.75 265 ALA A O 1
ATOM 2040 N N . ASP A 1 266 ? -12.752 16.034 38.803 1.00 74.56 266 ASP A N 1
ATOM 2041 C CA . ASP A 1 266 ? -13.659 15.320 39.724 1.00 74.56 266 ASP A CA 1
ATOM 2042 C C . ASP A 1 266 ? -14.792 14.583 39.003 1.00 74.56 266 ASP A C 1
ATOM 2044 O O . ASP A 1 266 ? -15.179 13.474 39.365 1.00 74.56 266 ASP A O 1
ATOM 2048 N N . HIS A 1 267 ? -15.306 15.184 37.932 1.00 73.94 267 HIS A N 1
ATOM 2049 C CA . HIS A 1 267 ? -16.399 14.618 37.158 1.00 73.94 267 HIS A CA 1
ATOM 2050 C C . HIS A 1 267 ? -16.003 13.363 36.359 1.00 73.94 267 HIS A C 1
ATOM 2052 O O . HIS A 1 267 ? -16.877 12.587 35.983 1.00 73.94 267 HIS A O 1
ATOM 2058 N N . GLN A 1 268 ? -14.709 13.130 36.116 1.00 79.56 268 GLN A N 1
ATOM 2059 C CA . GLN A 1 268 ? -14.191 11.936 35.437 1.00 79.56 268 GLN A CA 1
ATOM 2060 C C . GLN A 1 268 ? -14.040 10.750 36.393 1.00 79.56 268 GLN A C 1
ATOM 2062 O O . GLN A 1 268 ? -14.029 9.607 35.947 1.00 79.56 268 GLN A O 1
ATOM 2067 N N . LEU A 1 269 ? -13.977 11.000 37.707 1.00 78.31 269 LEU A N 1
ATOM 2068 C CA . LEU A 1 269 ? -13.834 9.963 38.737 1.00 78.31 269 LEU A CA 1
ATOM 2069 C C . LEU A 1 269 ? -15.078 9.073 38.881 1.00 78.31 269 LEU A C 1
ATOM 2071 O O . LEU A 1 269 ? -15.065 8.110 39.641 1.00 78.31 269 LEU A O 1
ATOM 2075 N N . CYS A 1 270 ? -16.157 9.381 38.154 1.00 79.94 270 CYS A N 1
ATOM 2076 C CA . CYS A 1 270 ? -17.297 8.483 38.024 1.00 79.94 270 CYS A CA 1
ATOM 2077 C C . CYS A 1 270 ? -16.982 7.245 37.160 1.00 79.94 270 CYS A C 1
ATOM 2079 O O . CYS A 1 270 ? -17.623 6.207 37.330 1.00 79.94 270 CYS A O 1
ATOM 2081 N N . LEU A 1 271 ? -16.000 7.339 36.256 1.00 85.69 271 LEU A N 1
ATOM 2082 C CA . LEU A 1 271 ? -15.543 6.231 35.421 1.00 85.69 271 LEU A CA 1
ATOM 2083 C C . LEU A 1 271 ? -14.677 5.253 36.227 1.00 85.69 271 LEU A C 1
ATOM 2085 O O . LEU A 1 271 ? -14.065 5.646 37.218 1.00 85.69 271 LEU A O 1
ATOM 2089 N N . PRO A 1 272 ? -14.583 3.978 35.814 1.00 89.44 272 PRO A N 1
ATOM 2090 C CA . PRO A 1 272 ? -13.644 3.058 36.437 1.00 89.44 272 PRO A CA 1
ATOM 2091 C C . PRO A 1 272 ? -12.202 3.504 36.156 1.00 89.44 272 PRO A C 1
ATOM 2093 O O . PRO A 1 272 ? -11.840 3.790 35.012 1.00 89.44 272 PRO A O 1
ATOM 2096 N N . VAL A 1 273 ? -11.378 3.574 37.205 1.00 90.56 273 VAL A N 1
ATOM 2097 C CA . VAL A 1 273 ? -10.005 4.092 37.131 1.00 90.56 273 VAL A CA 1
ATOM 2098 C C . VAL A 1 273 ? -9.013 3.110 37.739 1.00 90.56 273 VAL A C 1
ATOM 2100 O O . VAL A 1 273 ? -9.224 2.581 38.828 1.00 90.56 273 VAL A O 1
ATOM 2103 N N . THR A 1 274 ? -7.881 2.942 37.063 1.00 92.69 274 THR A N 1
ATOM 2104 C CA . THR A 1 274 ? -6.676 2.331 37.615 1.00 92.69 274 THR A CA 1
ATOM 2105 C C . THR A 1 274 ? -5.551 3.352 37.620 1.00 92.69 274 THR A C 1
ATOM 2107 O O . THR A 1 274 ? -5.051 3.758 36.570 1.00 92.69 274 THR A O 1
ATOM 2110 N N . TYR A 1 275 ? -5.128 3.742 38.819 1.00 89.00 275 TYR A N 1
ATOM 2111 C CA . TYR A 1 275 ? -3.993 4.635 39.014 1.00 89.00 275 TYR A CA 1
ATOM 2112 C C . TYR A 1 275 ? -2.680 3.855 39.043 1.00 89.00 275 TYR A C 1
ATOM 2114 O O . TYR A 1 275 ? -2.529 2.885 39.788 1.00 89.00 275 TYR A O 1
ATOM 2122 N N . ARG A 1 276 ? -1.704 4.299 38.249 1.00 85.31 276 ARG A N 1
ATOM 2123 C CA . ARG A 1 276 ? -0.323 3.817 38.304 1.00 85.31 276 ARG A CA 1
ATOM 2124 C C . ARG A 1 276 ? 0.477 4.766 39.193 1.00 85.31 276 ARG A C 1
ATOM 2126 O O . ARG A 1 276 ? 0.749 5.906 38.821 1.00 85.31 276 ARG A O 1
ATOM 2133 N N . GLN A 1 277 ? 0.815 4.300 40.393 1.00 73.81 277 GLN A N 1
ATOM 2134 C CA . GLN A 1 277 ? 1.713 5.021 41.289 1.00 73.81 277 GLN A CA 1
ATOM 2135 C C . GLN A 1 277 ? 3.122 4.989 40.682 1.00 73.81 277 GLN A C 1
ATOM 2137 O O . GLN A 1 277 ? 3.641 3.910 40.402 1.00 73.81 277 GLN A O 1
ATOM 2142 N N . HIS A 1 278 ? 3.723 6.164 40.484 1.00 76.56 278 HIS A N 1
ATOM 2143 C CA . HIS A 1 278 ? 4.944 6.386 39.701 1.00 76.56 278 HIS A CA 1
ATOM 2144 C C . HIS A 1 278 ? 4.782 6.303 38.180 1.00 76.56 278 HIS A C 1
ATOM 2146 O O . HIS A 1 278 ? 4.211 5.353 37.652 1.00 76.56 278 HIS A O 1
ATOM 2152 N N . LYS A 1 279 ? 5.351 7.283 37.462 1.00 73.88 279 LYS A N 1
ATOM 2153 C CA . LYS A 1 279 ? 5.276 7.345 35.994 1.00 73.88 279 LYS A CA 1
ATOM 2154 C C . LYS A 1 279 ? 5.897 6.109 35.326 1.00 73.88 279 LYS A C 1
ATOM 2156 O O . LYS A 1 279 ? 7.125 5.975 35.277 1.00 73.88 279 LYS A O 1
ATOM 2161 N N . VAL A 1 280 ? 5.073 5.244 34.734 1.00 83.19 280 VAL A N 1
ATOM 2162 C CA . VAL A 1 280 ? 5.532 4.012 34.064 1.00 83.19 280 VAL A CA 1
ATOM 2163 C C . VAL A 1 280 ? 5.856 4.231 32.581 1.00 83.19 280 VAL A C 1
ATOM 2165 O O . VAL A 1 280 ? 6.734 3.556 32.025 1.00 83.19 280 VAL A O 1
ATOM 2168 N N . GLY A 1 281 ? 5.238 5.230 31.946 1.00 81.62 281 GLY A N 1
ATOM 2169 C CA . GLY A 1 281 ? 5.428 5.572 30.536 1.00 81.62 281 GLY A CA 1
ATOM 2170 C C . GLY A 1 281 ? 4.450 4.874 29.585 1.00 81.62 281 GLY A C 1
ATOM 2171 O O . GLY A 1 281 ? 3.711 3.970 29.967 1.00 81.62 281 GLY A O 1
ATOM 2172 N N . ALA A 1 282 ? 4.470 5.291 28.315 1.00 86.75 282 ALA A N 1
ATOM 2173 C CA . ALA A 1 282 ? 3.452 4.931 27.326 1.00 86.75 282 ALA A CA 1
ATOM 2174 C C . ALA A 1 282 ? 3.354 3.418 27.072 1.00 86.75 282 ALA A C 1
ATOM 2176 O O . ALA A 1 282 ? 2.264 2.858 27.134 1.00 86.75 282 ALA A O 1
ATOM 2177 N N . TRP A 1 283 ? 4.484 2.747 26.818 1.00 92.06 283 TRP A N 1
ATOM 2178 C CA . TRP A 1 283 ? 4.479 1.303 26.559 1.00 92.06 283 TRP A CA 1
ATOM 2179 C C . TRP A 1 283 ? 3.998 0.477 27.767 1.00 92.06 283 TRP A C 1
ATOM 2181 O O . TRP A 1 283 ? 3.045 -0.284 27.606 1.00 92.06 283 TRP A O 1
ATOM 2191 N N . PRO A 1 284 ? 4.579 0.621 28.978 1.00 91.81 284 PRO A N 1
ATOM 2192 C CA . PRO A 1 284 ? 4.144 -0.180 30.119 1.00 91.81 284 PRO A CA 1
ATOM 2193 C C . PRO A 1 284 ? 2.692 0.090 30.512 1.00 91.81 284 PRO A C 1
ATOM 2195 O O . PRO A 1 284 ? 1.992 -0.853 30.865 1.00 91.81 284 PRO A O 1
ATOM 2198 N N . ASN A 1 285 ? 2.220 1.340 30.407 1.00 92.94 285 ASN A N 1
ATOM 2199 C CA . ASN A 1 285 ? 0.820 1.655 30.689 1.00 92.94 285 ASN A CA 1
ATOM 2200 C C . ASN A 1 285 ? -0.122 0.948 29.699 1.00 92.94 285 ASN A C 1
ATOM 2202 O O . ASN A 1 285 ? -1.073 0.305 30.126 1.00 92.94 285 ASN A O 1
ATOM 2206 N N . PHE A 1 286 ? 0.185 0.981 28.396 1.00 95.81 286 PHE A N 1
ATOM 2207 C CA . PHE A 1 286 ? -0.578 0.267 27.362 1.00 95.81 286 PHE A CA 1
ATOM 2208 C C . PHE A 1 286 ? -0.613 -1.248 27.589 1.00 95.81 286 PHE A C 1
ATOM 2210 O O . PHE A 1 286 ? -1.678 -1.862 27.570 1.00 95.81 286 PHE A O 1
ATOM 2217 N N . TYR A 1 287 ? 0.549 -1.848 27.839 1.00 96.38 287 TYR A N 1
ATOM 2218 C CA . TYR A 1 287 ? 0.673 -3.287 28.043 1.00 96.38 287 TYR A CA 1
ATOM 2219 C C . TYR A 1 287 ? -0.069 -3.764 29.306 1.00 96.38 287 TYR A C 1
ATOM 2221 O O . TYR A 1 287 ? -0.787 -4.764 29.266 1.00 96.38 287 TYR A O 1
ATOM 2229 N N . LEU A 1 288 ? 0.052 -3.031 30.420 1.00 95.81 288 LEU A N 1
ATOM 2230 C CA . LEU A 1 288 ? -0.671 -3.335 31.660 1.00 95.81 288 LEU A CA 1
ATOM 2231 C C . LEU A 1 288 ? -2.178 -3.093 31.524 1.00 95.81 288 LEU A C 1
ATOM 2233 O O . LEU A 1 288 ? -2.962 -3.876 32.049 1.00 95.81 288 LEU A O 1
ATOM 2237 N N . ALA A 1 289 ? -2.589 -2.042 30.810 1.00 97.56 289 ALA A N 1
ATOM 2238 C CA . ALA A 1 289 ? -3.994 -1.753 30.544 1.00 97.56 289 ALA A CA 1
ATOM 2239 C C . ALA A 1 289 ? -4.681 -2.899 29.787 1.00 97.56 289 ALA A C 1
ATOM 2241 O O . ALA A 1 289 ? -5.750 -3.347 30.196 1.00 97.56 289 ALA A O 1
ATOM 2242 N N . LEU A 1 290 ? -4.054 -3.423 28.726 1.00 98.25 290 LEU A N 1
ATOM 2243 C CA . LEU A 1 290 ? -4.617 -4.540 27.964 1.00 98.25 290 LEU A CA 1
ATOM 2244 C C . LEU A 1 290 ? -4.717 -5.825 28.801 1.00 98.25 290 LEU A C 1
ATOM 2246 O O . LEU A 1 290 ? -5.756 -6.482 28.778 1.00 98.25 290 LEU A O 1
ATOM 2250 N N . GLN A 1 291 ? -3.677 -6.165 29.570 1.00 97.75 291 GLN A N 1
ATOM 2251 C CA . GLN A 1 291 ? -3.730 -7.304 30.495 1.00 97.75 291 GLN A CA 1
ATOM 2252 C C . GLN A 1 291 ? -4.848 -7.157 31.527 1.00 97.75 291 GLN A C 1
ATOM 2254 O O . GLN A 1 291 ? -5.571 -8.108 31.808 1.00 97.75 291 GLN A O 1
ATOM 2259 N N . GLU A 1 292 ? -5.002 -5.965 32.089 1.00 97.88 292 GLU A N 1
ATOM 2260 C CA . GLU A 1 292 ? -6.015 -5.718 33.101 1.00 97.88 292 GLU A CA 1
ATOM 2261 C C . GLU A 1 292 ? -7.432 -5.818 32.527 1.00 97.88 292 GLU A C 1
ATOM 2263 O O . GLU A 1 292 ? -8.290 -6.442 33.148 1.00 97.88 292 GLU A O 1
ATOM 2268 N N . LEU A 1 293 ? -7.676 -5.297 31.319 1.00 97.62 293 LEU A N 1
ATOM 2269 C CA . LEU A 1 293 ? -8.954 -5.503 30.633 1.00 97.62 293 LEU A CA 1
ATOM 2270 C C . LEU A 1 293 ? -9.225 -6.985 30.352 1.00 97.62 293 LEU A C 1
ATOM 2272 O O . LEU A 1 293 ? -10.349 -7.432 30.561 1.00 97.62 293 LEU A O 1
ATOM 2276 N N . LEU A 1 294 ? -8.216 -7.754 29.925 1.00 97.81 294 LEU A N 1
ATOM 2277 C CA . LEU A 1 294 ? -8.342 -9.200 29.700 1.00 97.81 294 LEU A CA 1
ATOM 2278 C C . LEU A 1 294 ? -8.752 -9.950 30.972 1.00 97.81 294 LEU A C 1
ATOM 2280 O O . LEU A 1 294 ? -9.555 -10.876 30.899 1.00 97.81 294 LEU A O 1
ATOM 2284 N N . MET A 1 295 ? -8.217 -9.557 32.130 1.00 96.44 295 MET A N 1
ATOM 2285 C CA . MET A 1 295 ? -8.547 -10.192 33.411 1.00 96.44 295 MET A CA 1
ATOM 2286 C C . MET A 1 295 ? -9.899 -9.739 33.966 1.00 96.44 295 MET A C 1
ATOM 2288 O O . MET A 1 295 ? -10.596 -10.525 34.599 1.00 96.44 295 MET A O 1
ATOM 2292 N N . ARG A 1 296 ? -10.290 -8.483 33.730 1.00 92.25 296 ARG A N 1
ATOM 2293 C CA . ARG A 1 296 ? -11.572 -7.938 34.199 1.00 92.25 296 ARG A CA 1
ATOM 2294 C C . ARG A 1 296 ? -12.752 -8.365 33.331 1.00 92.25 296 ARG A C 1
ATOM 2296 O O . ARG A 1 296 ? -13.847 -8.547 33.846 1.00 92.25 296 ARG A O 1
ATOM 2303 N N . GLN A 1 297 ? -12.540 -8.467 32.022 1.00 94.56 297 GLN A N 1
ATOM 2304 C CA . GLN A 1 297 ? -13.573 -8.756 31.028 1.00 94.56 297 GLN A CA 1
ATOM 2305 C C . GLN A 1 297 ? -13.076 -9.842 30.059 1.00 94.56 297 GLN A C 1
ATOM 2307 O O . GLN A 1 297 ? -12.832 -9.553 28.884 1.00 94.56 297 GLN A O 1
ATOM 2312 N N . PRO A 1 298 ? -12.886 -11.091 30.525 1.00 94.38 298 PRO A N 1
ATOM 2313 C CA . PRO A 1 298 ? -12.309 -12.169 29.714 1.00 94.38 298 PRO A CA 1
ATOM 2314 C C . PRO A 1 298 ? -13.182 -12.584 28.519 1.00 94.38 298 PRO A C 1
ATOM 2316 O O . PRO A 1 298 ? -12.643 -13.111 27.538 1.00 94.38 298 PRO A O 1
ATOM 2319 N N . ASP A 1 299 ? -14.489 -12.312 28.595 1.00 91.81 299 ASP A N 1
ATOM 2320 C CA . ASP A 1 299 ? -15.509 -12.653 27.592 1.00 91.81 299 ASP A CA 1
ATOM 2321 C C . ASP A 1 299 ? -15.803 -11.507 26.604 1.00 91.81 299 ASP A C 1
ATOM 2323 O O . ASP A 1 299 ? -16.753 -11.583 25.826 1.00 91.81 299 ASP A O 1
ATOM 2327 N N . ALA A 1 300 ? -15.024 -10.418 26.630 1.00 95.06 300 ALA A N 1
ATOM 2328 C CA . ALA A 1 300 ? -15.162 -9.351 25.641 1.00 95.06 300 ALA A CA 1
ATOM 2329 C C . ALA A 1 300 ? -14.758 -9.852 24.246 1.00 95.06 300 ALA A C 1
ATOM 2331 O O . ALA A 1 300 ? -13.693 -10.444 24.083 1.00 95.06 300 ALA A O 1
ATOM 2332 N N . ASP A 1 301 ? -15.559 -9.576 23.220 1.00 94.31 301 ASP A N 1
ATOM 2333 C CA . ASP A 1 301 ? -15.262 -9.997 21.845 1.00 94.31 301 ASP A CA 1
ATOM 2334 C C . ASP A 1 301 ? -14.119 -9.163 21.240 1.00 94.31 301 ASP A C 1
ATOM 2336 O O . ASP A 1 301 ? -13.310 -9.659 20.448 1.00 94.31 301 ASP A O 1
ATOM 2340 N N . ALA A 1 302 ? -14.032 -7.892 21.649 1.00 96.50 302 ALA A N 1
ATOM 2341 C CA . ALA A 1 302 ? -13.025 -6.941 21.198 1.00 96.50 302 ALA A CA 1
ATOM 2342 C C . ALA A 1 302 ? -12.496 -6.061 22.343 1.00 96.50 302 ALA A C 1
ATOM 2344 O O . ALA A 1 302 ? -13.257 -5.556 23.173 1.00 96.50 302 ALA A O 1
ATOM 2345 N N . TYR A 1 303 ? -11.181 -5.826 22.333 1.00 98.19 303 TYR A N 1
ATOM 2346 C CA . TYR A 1 303 ? -10.491 -4.924 23.257 1.00 98.19 303 TYR A CA 1
ATOM 2347 C C . TYR A 1 303 ? -10.059 -3.657 22.518 1.00 98.19 303 TYR A C 1
ATOM 2349 O O . TYR A 1 303 ? -9.200 -3.725 21.638 1.00 98.19 303 TYR A O 1
ATOM 2357 N N . LEU A 1 304 ? -10.635 -2.506 22.870 1.00 98.38 304 LEU A N 1
ATOM 2358 C CA . LEU A 1 304 ? -10.284 -1.198 22.312 1.00 98.38 304 LEU A CA 1
ATOM 2359 C C . LEU A 1 304 ? -9.383 -0.437 23.293 1.00 98.38 304 LEU A C 1
ATOM 2361 O O . LEU A 1 304 ? -9.826 -0.029 24.365 1.00 98.38 304 LEU A O 1
ATOM 2365 N N . LEU A 1 305 ? -8.128 -0.219 22.906 1.00 98.19 305 LEU A N 1
ATOM 2366 C CA . LEU A 1 305 ? -7.147 0.583 23.640 1.00 98.19 305 LEU A CA 1
ATOM 2367 C C . LEU A 1 305 ? -6.931 1.915 22.926 1.00 98.19 305 LEU A C 1
ATOM 2369 O O . LEU A 1 305 ? -6.576 1.945 21.746 1.00 98.19 305 LEU A O 1
ATOM 2373 N N . VAL A 1 306 ? -7.117 3.007 23.660 1.00 97.06 306 VAL A N 1
ATOM 2374 C CA . VAL A 1 306 ? -7.139 4.379 23.143 1.00 97.06 306 VAL A CA 1
ATOM 2375 C C . VAL A 1 306 ? -6.119 5.242 23.884 1.00 97.06 306 VAL A C 1
ATOM 2377 O O . VAL A 1 306 ? -5.964 5.135 25.100 1.00 97.06 306 VAL A O 1
ATOM 2380 N N . GLN A 1 307 ? -5.420 6.117 23.164 1.00 93.75 307 GLN A N 1
ATOM 2381 C CA . GLN A 1 307 ? -4.608 7.177 23.768 1.00 93.75 307 GLN A CA 1
ATOM 2382 C C . GLN A 1 307 ? -5.468 8.411 24.059 1.00 93.75 307 GLN A C 1
ATOM 2384 O O . GLN A 1 307 ? -6.360 8.743 23.286 1.00 93.75 307 GLN A O 1
ATOM 2389 N N . ASP A 1 308 ? -5.177 9.117 25.151 1.00 91.38 308 ASP A N 1
ATOM 2390 C CA . ASP A 1 308 ? -5.941 10.287 25.618 1.00 91.38 308 ASP A CA 1
ATOM 2391 C C . ASP A 1 308 ? -5.970 11.505 24.672 1.00 91.38 308 ASP A C 1
ATOM 2393 O O . ASP A 1 308 ? -6.660 12.481 24.955 1.00 91.38 308 ASP A O 1
ATOM 2397 N N . ASP A 1 309 ? -5.251 11.455 23.549 1.00 89.25 309 ASP A N 1
ATOM 2398 C CA . ASP A 1 309 ? -5.213 12.472 22.497 1.00 89.25 309 ASP A CA 1
ATOM 2399 C C . ASP A 1 309 ? -5.765 11.976 21.146 1.00 89.25 309 ASP A C 1
ATOM 2401 O O . ASP A 1 309 ? -5.359 12.458 20.078 1.00 89.25 309 ASP A O 1
ATOM 2405 N N . ALA A 1 310 ? -6.697 11.023 21.200 1.00 91.31 310 ALA A N 1
ATOM 2406 C CA . ALA A 1 310 ? -7.469 10.534 20.066 1.00 91.31 310 ALA A CA 1
ATOM 2407 C C . ALA A 1 310 ? -8.822 11.259 19.937 1.00 91.31 310 ALA A C 1
ATOM 2409 O O . ALA A 1 310 ? -9.558 11.422 20.906 1.00 91.31 310 ALA A O 1
ATOM 2410 N N . LEU A 1 311 ? -9.166 11.653 18.711 1.00 89.00 311 LEU A N 1
ATOM 2411 C CA . LEU A 1 311 ? -10.466 12.210 18.337 1.00 89.00 311 LEU A CA 1
ATOM 2412 C C . LEU A 1 311 ? -11.121 11.304 17.289 1.00 89.00 311 LEU A C 1
ATOM 2414 O O . LEU A 1 311 ? -10.656 11.208 16.161 1.00 89.00 311 LEU A O 1
ATOM 2418 N N . PHE A 1 312 ? -12.183 10.616 17.658 1.00 90.44 312 PHE A N 1
ATOM 2419 C CA . PHE A 1 312 ? -12.977 9.728 16.823 1.00 90.44 312 PHE A CA 1
ATOM 2420 C C . PHE A 1 312 ? -13.911 10.508 15.905 1.00 90.44 312 PHE A C 1
ATOM 2422 O O . PHE A 1 312 ? -14.412 11.582 16.242 1.00 90.44 312 PHE A O 1
ATOM 2429 N N . TYR A 1 313 ? -14.189 9.921 14.747 1.00 85.62 313 TYR A N 1
ATOM 2430 C CA . TYR A 1 313 ? -15.339 10.294 13.951 1.00 85.62 313 TYR A CA 1
ATOM 2431 C C . TYR A 1 313 ? -16.607 10.088 14.780 1.00 85.62 313 TYR A C 1
ATOM 2433 O O . TYR A 1 313 ? -16.878 8.987 15.264 1.00 85.62 313 TYR A O 1
ATOM 2441 N N . ASP A 1 314 ? -17.382 11.154 14.917 1.00 79.31 314 ASP A N 1
ATOM 2442 C CA . ASP A 1 314 ? -18.617 11.171 15.679 1.00 79.31 314 ASP A CA 1
ATOM 2443 C C . ASP A 1 314 ? -19.787 11.712 14.856 1.00 79.31 314 ASP A C 1
ATOM 2445 O O . ASP A 1 314 ? -20.741 12.160 15.460 1.00 79.31 314 ASP A O 1
ATOM 2449 N N . GLY A 1 315 ? -19.767 11.660 13.515 1.00 75.00 315 GLY A N 1
ATOM 2450 C CA . GLY A 1 315 ? -20.923 12.044 12.681 1.00 75.00 315 GLY A CA 1
ATOM 2451 C C . GLY A 1 315 ? -22.076 11.023 12.719 1.00 75.00 315 GLY A C 1
ATOM 2452 O O . GLY A 1 315 ? -23.254 11.383 12.720 1.00 75.00 315 GLY A O 1
ATOM 2453 N N . GLU A 1 316 ? -21.738 9.745 12.880 1.00 80.56 316 GLU A N 1
ATOM 2454 C CA . GLU A 1 316 ? -22.641 8.599 13.044 1.00 80.56 316 GLU A CA 1
ATOM 2455 C C . GLU A 1 316 ? -22.188 7.730 14.232 1.00 80.56 316 GLU A C 1
ATOM 2457 O O . GLU A 1 316 ? -21.144 7.991 14.834 1.00 80.56 316 GLU A O 1
ATOM 2462 N N . ASN A 1 317 ? -22.985 6.725 14.626 1.00 86.12 317 ASN A N 1
ATOM 2463 C CA . ASN A 1 317 ? -22.600 5.818 15.712 1.00 86.12 317 ASN A CA 1
ATOM 2464 C C . ASN A 1 317 ? -21.496 4.864 15.226 1.00 86.12 317 ASN A C 1
ATOM 2466 O O . ASN A 1 317 ? -21.760 3.825 14.621 1.00 86.12 317 ASN A O 1
ATOM 2470 N N . LEU A 1 318 ? -20.245 5.247 15.477 1.00 90.19 318 LEU A N 1
ATOM 2471 C CA . LEU A 1 318 ? -19.078 4.494 15.039 1.00 90.19 318 LEU A CA 1
ATOM 2472 C C . LEU A 1 318 ? -19.023 3.098 15.672 1.00 90.19 318 LEU A C 1
ATOM 2474 O O . LEU A 1 318 ? -18.685 2.137 14.984 1.00 90.19 318 LEU A O 1
ATOM 2478 N N . ARG A 1 319 ? -19.380 2.962 16.954 1.00 92.88 319 ARG A N 1
ATOM 2479 C CA . ARG A 1 319 ? -19.423 1.663 17.634 1.00 92.88 319 ARG A CA 1
ATOM 2480 C C . ARG A 1 319 ? -20.356 0.683 16.924 1.00 92.88 319 ARG A C 1
ATOM 2482 O O . ARG A 1 319 ? -19.928 -0.428 16.624 1.00 92.88 319 ARG A O 1
ATOM 2489 N N . GLU A 1 320 ? -21.589 1.094 16.629 1.00 89.50 320 GLU A N 1
ATOM 2490 C CA . GLU A 1 320 ? -22.573 0.246 15.933 1.00 89.50 320 GLU A CA 1
ATOM 2491 C C . GLU A 1 320 ? -22.065 -0.185 14.549 1.00 89.50 320 GLU A C 1
ATOM 2493 O O . GLU A 1 320 ? -22.196 -1.351 14.163 1.00 89.50 320 GLU A O 1
ATOM 2498 N N . LEU A 1 321 ? -21.408 0.723 13.814 1.00 86.25 321 LEU A N 1
ATOM 2499 C CA . LEU A 1 321 ? -20.769 0.355 12.552 1.00 86.25 321 LEU A CA 1
ATOM 2500 C C . LEU A 1 321 ? -19.701 -0.721 12.774 1.00 86.25 321 LEU A C 1
ATOM 2502 O O . LEU A 1 321 ? -19.686 -1.712 12.046 1.00 86.25 321 LEU A O 1
ATOM 2506 N N . LEU A 1 322 ? -18.799 -0.554 13.741 1.00 90.69 322 LEU A N 1
ATOM 2507 C CA . LEU A 1 322 ? -17.716 -1.513 13.978 1.00 90.69 322 LEU A CA 1
ATOM 2508 C C . LEU A 1 322 ? -18.236 -2.880 14.439 1.00 90.69 322 LEU A C 1
ATOM 2510 O O . LEU A 1 322 ? -17.714 -3.896 13.989 1.00 90.69 322 LEU A O 1
ATOM 2514 N N . GLU A 1 323 ? -19.298 -2.917 15.247 1.00 90.75 323 GLU A N 1
ATOM 2515 C CA . GLU A 1 323 ? -19.992 -4.157 15.630 1.00 90.75 323 GLU A CA 1
ATOM 2516 C C . GLU A 1 323 ? -20.558 -4.907 14.413 1.00 90.75 323 GLU A C 1
ATOM 2518 O O . GLU A 1 323 ? -20.629 -6.139 14.406 1.00 90.75 323 GLU A O 1
ATOM 2523 N N . SER A 1 324 ? -20.925 -4.172 13.358 1.00 79.69 324 SER A N 1
ATOM 2524 C CA . SER A 1 324 ? -21.420 -4.750 12.108 1.00 79.69 324 SER A CA 1
ATOM 2525 C C . SER A 1 324 ? -20.324 -5.087 11.080 1.00 79.69 324 SER A C 1
ATOM 2527 O O . SER A 1 324 ? -20.481 -6.062 10.340 1.00 79.69 324 SER A O 1
ATOM 2529 N N . SER A 1 325 ? -19.230 -4.317 11.036 1.00 79.25 325 SER A N 1
ATOM 2530 C CA . SER A 1 325 ? -18.256 -4.290 9.929 1.00 79.25 325 SER A CA 1
ATOM 2531 C C . SER A 1 325 ? -16.888 -4.909 10.234 1.00 79.25 325 SER A C 1
ATOM 2533 O O . SER A 1 325 ? -16.160 -5.236 9.299 1.00 79.25 325 SER A O 1
ATOM 2535 N N . LEU A 1 326 ? -16.522 -5.112 11.501 1.00 85.31 326 LEU A N 1
ATOM 2536 C CA . LEU A 1 326 ? -15.378 -5.958 11.852 1.00 85.31 326 LEU A CA 1
ATOM 2537 C C . LEU A 1 326 ? -15.803 -7.442 11.795 1.00 85.31 326 LEU A C 1
ATOM 2539 O O . LEU A 1 326 ? -16.940 -7.775 12.123 1.00 85.31 326 LEU A O 1
ATOM 2543 N N . TRP A 1 327 ? -14.978 -8.389 11.340 1.00 88.31 327 TRP A N 1
ATOM 2544 C CA . TRP A 1 327 ? -13.539 -8.351 11.044 1.00 88.31 327 TRP A CA 1
ATOM 2545 C C . TRP A 1 327 ? -13.249 -8.525 9.538 1.00 88.31 327 TRP A C 1
ATOM 2547 O O . TRP A 1 327 ? -13.873 -9.381 8.907 1.00 88.31 327 TRP A O 1
ATOM 2557 N N . PRO A 1 328 ? -12.301 -7.762 8.952 1.00 82.62 328 PRO A N 1
ATOM 2558 C CA . PRO A 1 328 ? -12.018 -7.792 7.509 1.00 82.62 328 PRO A CA 1
ATOM 2559 C C . PRO A 1 328 ? -11.227 -9.024 7.026 1.00 82.62 328 PRO A C 1
ATOM 2561 O O . PRO A 1 328 ? -11.061 -9.201 5.823 1.00 82.62 328 PRO A O 1
ATOM 2564 N N . ASP A 1 329 ? -10.701 -9.841 7.939 1.00 82.12 329 ASP A N 1
ATOM 2565 C CA . ASP A 1 329 ? -9.904 -11.049 7.681 1.00 82.12 329 ASP A CA 1
ATOM 2566 C C . ASP A 1 329 ? -10.054 -11.987 8.894 1.00 82.12 329 ASP A C 1
ATOM 2568 O O . ASP A 1 329 ? -10.402 -11.526 9.983 1.00 82.12 329 ASP A O 1
ATOM 2572 N N . GLU A 1 330 ? -9.817 -13.284 8.709 1.00 81.81 330 GLU A N 1
ATOM 2573 C CA . GLU A 1 330 ? -9.827 -14.286 9.782 1.00 81.81 330 GLU A CA 1
ATOM 2574 C C . GLU A 1 330 ? -8.575 -14.183 10.661 1.00 81.81 330 GLU A C 1
ATOM 2576 O O . GLU A 1 330 ? -8.622 -14.443 11.862 1.00 81.81 330 GLU A O 1
ATOM 2581 N N . ASN A 1 331 ? -7.449 -13.757 10.084 1.00 88.19 331 ASN A N 1
ATOM 2582 C CA . ASN A 1 331 ? -6.150 -13.723 10.748 1.00 88.19 331 ASN A CA 1
ATOM 2583 C C . ASN A 1 331 ? -5.714 -12.294 11.116 1.00 88.19 331 ASN A C 1
ATOM 2585 O O . ASN A 1 331 ? -4.652 -11.806 10.713 1.00 88.19 331 ASN A O 1
ATOM 2589 N N . VAL A 1 332 ? -6.559 -11.589 11.870 1.00 91.62 332 VAL A N 1
ATOM 2590 C CA . VAL A 1 332 ? -6.302 -10.211 12.313 1.00 91.62 332 VAL A CA 1
ATOM 2591 C C . VAL A 1 332 ? -5.510 -10.201 13.621 1.00 91.62 332 VAL A C 1
ATOM 2593 O O . VAL A 1 332 ? -5.950 -10.735 14.635 1.00 91.62 332 VAL A O 1
ATOM 2596 N N . ALA A 1 333 ? -4.356 -9.532 13.621 1.00 94.81 333 ALA A N 1
ATOM 2597 C CA . ALA A 1 333 ? -3.619 -9.196 14.840 1.00 94.81 333 ALA A CA 1
ATOM 2598 C C . ALA A 1 333 ? -4.278 -8.020 15.567 1.00 94.81 333 ALA A C 1
ATOM 2600 O O . ALA A 1 333 ? -4.584 -8.093 16.754 1.00 94.81 333 ALA A O 1
ATOM 2601 N N . VAL A 1 334 ? -4.478 -6.920 14.842 1.00 95.56 334 VAL A N 1
ATOM 2602 C CA . VAL A 1 334 ? -5.078 -5.695 15.368 1.00 95.56 334 VAL A CA 1
ATOM 2603 C C . VAL A 1 334 ? -5.688 -4.886 14.227 1.00 95.56 334 VAL A C 1
ATOM 2605 O O . VAL A 1 334 ? -5.187 -4.894 13.098 1.00 95.56 334 VAL A O 1
ATOM 2608 N N . VAL A 1 335 ? -6.738 -4.134 14.534 1.00 94.88 335 VAL A N 1
ATOM 2609 C CA . VAL A 1 335 ? -7.249 -3.064 13.677 1.00 94.88 335 VAL A CA 1
ATOM 2610 C C . VAL A 1 335 ? -6.874 -1.726 14.306 1.00 94.88 335 VAL A C 1
ATOM 2612 O O . VAL A 1 335 ? -7.270 -1.442 15.433 1.00 94.88 335 VAL A O 1
ATOM 2615 N N . SER A 1 336 ? -6.112 -0.889 13.604 1.00 96.00 336 SER A N 1
ATOM 2616 C CA . SER A 1 336 ? -5.940 0.511 13.998 1.00 96.00 336 SER A CA 1
ATOM 2617 C C . SER A 1 336 ? -7.082 1.326 13.408 1.00 96.00 336 SER A C 1
ATOM 2619 O O . SER A 1 336 ? -7.214 1.398 12.191 1.00 96.00 336 SER A O 1
ATOM 2621 N N . LEU A 1 337 ? -7.897 1.974 14.242 1.00 95.06 337 LEU A N 1
ATOM 2622 C CA . LEU A 1 337 ? -8.943 2.894 13.763 1.00 95.06 337 LEU A CA 1
ATOM 2623 C C . LEU A 1 337 ? -8.354 4.216 13.234 1.00 95.06 337 LEU A C 1
ATOM 2625 O O . LEU A 1 337 ? -9.067 5.059 12.687 1.00 95.06 337 LEU A O 1
ATOM 2629 N N . TYR A 1 338 ? -7.040 4.386 13.381 1.00 93.50 338 TYR A N 1
ATOM 2630 C CA . TYR A 1 338 ? -6.285 5.546 12.955 1.00 93.50 338 TYR A CA 1
ATOM 2631 C C . TYR A 1 338 ? -5.398 5.224 11.740 1.00 93.50 338 TYR A C 1
ATOM 2633 O O . TYR A 1 338 ? -4.554 4.330 11.776 1.00 93.50 338 TYR A O 1
ATOM 2641 N N . CYS A 1 339 ? -5.542 6.003 10.669 1.00 90.19 339 CYS A N 1
ATOM 2642 C CA . CYS A 1 339 ? -4.658 5.980 9.511 1.00 90.19 339 CYS A CA 1
ATOM 2643 C C . CYS A 1 339 ? -3.730 7.204 9.518 1.00 90.19 339 CYS A C 1
ATOM 2645 O O . CYS A 1 339 ? -4.166 8.309 9.176 1.00 90.19 339 CYS A O 1
ATOM 2647 N N . PRO A 1 340 ? -2.434 7.030 9.824 1.00 83.94 340 PRO A N 1
ATOM 2648 C CA . PRO A 1 340 ? -1.471 8.118 9.730 1.00 83.94 340 PRO A CA 1
ATOM 2649 C C . PRO A 1 340 ? -1.221 8.501 8.263 1.00 83.94 340 PRO A C 1
ATOM 2651 O O . PRO A 1 340 ? -1.328 7.673 7.351 1.00 83.94 340 PRO A O 1
ATOM 2654 N N . GLU A 1 341 ? -0.824 9.752 8.017 1.00 78.69 341 GLU A N 1
ATOM 2655 C CA . GLU A 1 341 ? -0.527 10.275 6.675 1.00 78.69 341 GLU A CA 1
ATOM 2656 C C . GLU A 1 341 ? 0.364 9.350 5.808 1.00 78.69 341 GLU A C 1
ATOM 2658 O O . GLU A 1 341 ? 0.072 9.201 4.617 1.00 78.69 341 GLU A O 1
ATOM 2663 N N . PRO A 1 342 ? 1.441 8.705 6.312 1.00 76.25 342 PRO A N 1
ATOM 2664 C CA . PRO A 1 342 ? 2.284 7.811 5.517 1.00 76.25 342 PRO A CA 1
ATOM 2665 C C . PRO A 1 342 ? 1.533 6.627 4.906 1.00 76.25 342 PRO A C 1
ATOM 2667 O O . PRO A 1 342 ? 1.982 6.093 3.892 1.00 76.25 342 PRO A O 1
ATOM 2670 N N . TYR A 1 343 ? 0.420 6.212 5.514 1.00 81.88 343 TYR A N 1
ATOM 2671 C CA . TYR A 1 343 ? -0.329 5.010 5.140 1.00 81.88 343 TYR A CA 1
ATOM 2672 C C . TYR A 1 343 ? -1.577 5.311 4.312 1.00 81.88 343 TYR A C 1
ATOM 2674 O O . TYR A 1 343 ? -2.247 4.380 3.865 1.00 81.88 343 TYR A O 1
ATOM 2682 N N . THR A 1 344 ? -1.860 6.593 4.068 1.00 80.56 344 THR A N 1
ATOM 2683 C CA . THR A 1 344 ? -3.012 7.039 3.282 1.00 80.56 344 THR A CA 1
ATOM 2684 C C . THR A 1 344 ? -2.994 6.444 1.876 1.00 80.56 344 THR A C 1
ATOM 2686 O O . THR A 1 344 ? -1.973 6.462 1.181 1.00 80.56 344 THR A O 1
ATOM 2689 N N . ARG A 1 345 ? -4.150 5.922 1.461 1.00 74.25 345 ARG A N 1
ATOM 2690 C CA . ARG A 1 345 ? -4.384 5.282 0.162 1.00 74.25 345 ARG A CA 1
ATOM 2691 C C . ARG A 1 345 ? -5.354 6.104 -0.678 1.00 74.25 345 ARG A C 1
ATOM 2693 O O . ARG A 1 345 ? -6.034 6.988 -0.169 1.00 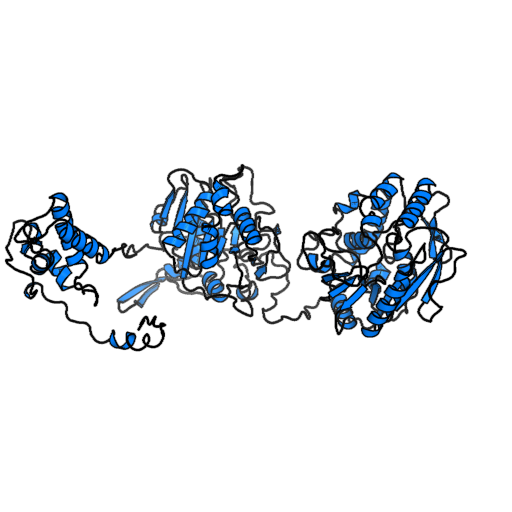74.25 345 ARG A O 1
ATOM 2700 N N . ARG A 1 346 ? -5.404 5.805 -1.977 1.00 67.44 346 ARG A N 1
ATOM 2701 C CA . ARG A 1 346 ? -6.385 6.403 -2.898 1.00 67.44 346 ARG A CA 1
ATOM 2702 C C . ARG A 1 346 ? -7.790 5.841 -2.695 1.00 67.44 346 ARG A C 1
ATOM 2704 O O . ARG A 1 346 ? -8.757 6.582 -2.809 1.00 67.44 346 ARG A O 1
ATOM 2711 N N . ARG A 1 347 ? -7.892 4.537 -2.423 1.00 71.62 347 ARG A N 1
ATOM 2712 C CA . ARG A 1 347 ? -9.164 3.832 -2.251 1.00 71.62 347 ARG A CA 1
ATOM 2713 C C . ARG A 1 347 ? -9.646 3.937 -0.804 1.00 71.62 347 ARG A C 1
ATOM 2715 O O . ARG A 1 347 ? -8.859 3.719 0.117 1.00 71.62 347 ARG A O 1
ATOM 2722 N N . SER A 1 348 ? -10.927 4.232 -0.620 1.00 80.19 348 SER A N 1
ATOM 2723 C CA . SER A 1 348 ? -11.596 4.194 0.683 1.00 80.19 348 SER A CA 1
ATOM 2724 C C . SER A 1 348 ? -11.817 2.753 1.164 1.00 80.19 348 SER A C 1
ATOM 2726 O O . SER A 1 348 ? -11.895 1.838 0.344 1.00 80.19 348 SER A O 1
ATOM 2728 N N . GLY A 1 349 ? -11.952 2.541 2.469 1.00 84.88 349 GLY A N 1
ATOM 2729 C CA . GLY A 1 349 ? -12.273 1.247 3.071 1.00 84.88 349 GLY A CA 1
ATOM 2730 C C . GLY A 1 349 ? -11.187 0.699 3.991 1.00 84.88 349 GLY A C 1
ATOM 2731 O O . GLY A 1 349 ? -10.275 1.419 4.401 1.00 84.88 349 GLY A O 1
ATOM 2732 N N . TRP A 1 350 ? -11.305 -0.586 4.327 1.00 87.31 350 TRP A N 1
ATOM 2733 C CA . TRP A 1 350 ? -10.320 -1.324 5.116 1.00 87.31 350 TRP A CA 1
ATOM 2734 C C . TRP A 1 350 ? -9.116 -1.730 4.263 1.00 87.31 350 TRP A C 1
ATOM 2736 O O . TRP A 1 350 ? -9.269 -2.314 3.193 1.00 87.31 350 TRP A O 1
ATOM 2746 N N . HIS A 1 351 ? -7.910 -1.476 4.767 1.00 86.81 351 HIS A N 1
ATOM 2747 C CA . HIS A 1 351 ? -6.651 -1.820 4.109 1.00 86.81 351 HIS A CA 1
ATOM 2748 C C . HIS A 1 351 ? -5.817 -2.740 4.986 1.00 86.81 351 HIS A C 1
ATOM 2750 O O . HIS A 1 351 ? -5.591 -2.452 6.162 1.00 86.81 351 HIS A O 1
ATOM 2756 N N . ARG A 1 352 ? -5.297 -3.817 4.390 1.00 89.38 352 ARG A N 1
ATOM 2757 C CA . ARG A 1 352 ? -4.275 -4.664 5.011 1.00 89.38 352 ARG A CA 1
ATOM 2758 C C . ARG A 1 352 ? -2.915 -3.979 4.912 1.00 89.38 352 ARG A C 1
ATOM 2760 O O . ARG A 1 352 ? -2.492 -3.557 3.833 1.00 89.38 352 ARG A O 1
ATOM 2767 N N . PHE A 1 353 ? -2.185 -3.908 6.016 1.00 86.06 353 PHE A N 1
ATOM 2768 C CA . PHE A 1 353 ? -0.830 -3.376 6.014 1.00 86.06 353 PHE A CA 1
ATOM 2769 C C . PHE A 1 353 ? 0.199 -4.463 5.662 1.00 86.06 353 PHE A C 1
ATOM 2771 O O . PHE A 1 353 ? 0.404 -5.414 6.409 1.00 86.06 353 PHE A O 1
ATOM 2778 N N . GLY A 1 354 ? 0.868 -4.322 4.514 1.00 72.00 354 GLY A N 1
ATOM 2779 C CA . GLY A 1 354 ? 1.794 -5.326 3.961 1.00 72.00 354 GLY A CA 1
ATOM 2780 C C . GLY A 1 354 ? 3.245 -5.253 4.458 1.00 72.00 354 GLY A C 1
ATOM 2781 O O . GLY A 1 354 ? 4.159 -5.583 3.702 1.00 72.00 354 GLY A O 1
ATOM 2782 N N . GLY A 1 355 ? 3.496 -4.758 5.672 1.00 75.25 355 GLY A N 1
ATOM 2783 C CA . GLY A 1 355 ? 4.855 -4.582 6.195 1.00 75.25 355 GLY A CA 1
ATOM 2784 C C . GLY A 1 355 ? 4.911 -4.407 7.710 1.00 75.25 355 GLY A C 1
ATOM 2785 O O . GLY A 1 355 ? 3.971 -4.742 8.420 1.00 75.25 355 GLY A O 1
ATOM 2786 N N . LYS A 1 356 ? 6.013 -3.840 8.211 1.00 76.44 356 LYS A N 1
ATOM 2787 C CA . LYS A 1 356 ? 6.178 -3.531 9.638 1.00 76.44 356 LYS A CA 1
ATOM 2788 C C . LYS A 1 356 ? 5.390 -2.272 10.014 1.00 76.44 356 LYS A C 1
ATOM 2790 O O . LYS A 1 356 ? 5.728 -1.180 9.548 1.00 76.44 356 LYS A O 1
ATOM 2795 N N . TRP A 1 357 ? 4.336 -2.429 10.814 1.00 85.25 357 TRP A N 1
ATOM 2796 C CA . TRP A 1 357 ? 3.554 -1.304 11.334 1.00 85.25 357 TRP A CA 1
ATOM 2797 C C . TRP A 1 357 ? 4.421 -0.486 12.294 1.00 85.25 357 TRP A C 1
ATOM 2799 O O . TRP A 1 357 ? 5.010 -1.036 13.219 1.00 85.25 357 TRP A O 1
ATOM 2809 N N . VAL A 1 358 ? 4.567 0.813 12.035 1.00 84.31 358 VAL A N 1
ATOM 2810 C CA . VAL A 1 358 ? 5.473 1.696 12.798 1.00 84.31 358 VAL A CA 1
ATOM 2811 C C . VAL A 1 358 ? 4.858 3.055 13.136 1.00 84.31 358 VAL A C 1
ATOM 2813 O O . VAL A 1 358 ? 5.546 3.898 13.700 1.00 84.31 358 VAL A O 1
ATOM 2816 N N . TRP A 1 359 ? 3.594 3.274 12.767 1.00 82.12 359 TRP A N 1
ATOM 2817 C CA . TRP A 1 359 ? 2.820 4.470 13.083 1.00 82.12 359 TRP A CA 1
ATOM 2818 C C . TRP A 1 359 ? 1.368 4.069 13.315 1.00 82.12 359 TRP A C 1
ATOM 2820 O O . TRP A 1 359 ? 0.784 3.440 12.445 1.00 82.12 359 TRP A O 1
ATOM 2830 N N . GLY A 1 360 ? 0.758 4.476 14.427 1.00 81.75 360 GLY A N 1
ATOM 2831 C CA . GLY A 1 360 ? -0.705 4.437 14.564 1.00 81.75 360 GLY A CA 1
ATOM 2832 C C . GLY A 1 360 ? -1.249 3.803 15.841 1.00 81.75 360 GLY A C 1
ATOM 2833 O O . GLY A 1 360 ? -2.232 3.067 15.793 1.00 81.75 360 GLY A O 1
ATOM 2834 N N . ALA A 1 361 ? -0.606 4.069 16.978 1.00 87.06 361 ALA A N 1
ATOM 2835 C CA . ALA A 1 361 ? -1.004 3.553 18.288 1.00 87.06 361 ALA A CA 1
ATOM 2836 C C . ALA A 1 361 ? -2.143 4.336 18.975 1.00 87.06 361 ALA A C 1
ATOM 2838 O O . ALA A 1 361 ? -2.353 4.172 20.172 1.00 87.06 361 ALA A O 1
ATOM 2839 N N . GLN A 1 362 ? -2.850 5.205 18.248 1.00 93.06 362 GLN A N 1
ATOM 2840 C CA . GLN A 1 362 ? -3.869 6.100 18.810 1.00 93.06 362 GLN A CA 1
ATOM 2841 C C . GLN A 1 362 ? -5.126 5.348 19.264 1.00 93.06 362 GLN A C 1
ATOM 2843 O O . GLN A 1 362 ? -5.688 5.680 20.303 1.00 93.06 362 GLN A O 1
ATOM 2848 N N . ALA A 1 363 ? -5.563 4.351 18.492 1.00 96.62 363 ALA A N 1
ATOM 2849 C CA . ALA A 1 363 ? -6.744 3.547 18.789 1.00 96.62 363 ALA A CA 1
ATOM 2850 C C . ALA A 1 363 ? -6.602 2.157 18.157 1.00 96.62 363 ALA A C 1
ATOM 2852 O O . ALA A 1 363 ? -6.765 2.003 16.945 1.00 96.62 363 ALA A O 1
ATOM 2853 N N . PHE A 1 364 ? -6.280 1.156 18.974 1.00 97.81 364 PHE A N 1
ATOM 2854 C CA . PHE A 1 364 ? -6.123 -0.233 18.549 1.00 97.81 364 PHE A CA 1
ATOM 2855 C C . PHE A 1 364 ? -7.283 -1.092 19.041 1.00 97.81 364 PHE A C 1
ATOM 2857 O O . PHE A 1 364 ? -7.609 -1.076 20.224 1.00 97.81 364 PHE A O 1
ATOM 2864 N N . VAL A 1 365 ? -7.850 -1.883 18.135 1.00 97.44 365 VAL A N 1
ATOM 2865 C CA . VAL A 1 365 ? -8.868 -2.893 18.416 1.00 97.44 365 VAL A CA 1
ATOM 2866 C C . VAL A 1 365 ? -8.248 -4.275 18.239 1.00 97.44 365 VAL A C 1
ATOM 2868 O O . VAL A 1 365 ? -7.854 -4.643 17.130 1.00 97.44 365 VAL A O 1
ATOM 2871 N N . PHE A 1 366 ? -8.172 -5.045 19.319 1.00 97.19 366 PHE A N 1
ATOM 2872 C CA . PHE A 1 366 ? -7.709 -6.429 19.296 1.00 97.19 366 PHE A CA 1
ATOM 2873 C C . PHE A 1 366 ? -8.901 -7.391 19.315 1.00 97.19 366 PHE A C 1
ATOM 2875 O O . PHE A 1 366 ? -9.768 -7.248 20.184 1.00 97.19 366 PHE A O 1
ATOM 2882 N N . PRO A 1 367 ? -8.925 -8.413 18.441 1.00 95.56 367 PRO A N 1
ATOM 2883 C CA . PRO A 1 367 ? -9.722 -9.609 18.685 1.00 95.56 367 PRO A CA 1
ATOM 2884 C C . PRO A 1 367 ? -9.312 -10.262 20.008 1.00 95.56 367 PRO A C 1
ATOM 2886 O O . PRO A 1 367 ? -8.128 -10.254 20.359 1.00 95.56 367 PRO A O 1
ATOM 2889 N N . ASN A 1 368 ? -10.255 -10.889 20.714 1.00 95.06 368 ASN A N 1
ATOM 2890 C CA . ASN A 1 368 ? -9.979 -11.525 22.007 1.00 95.06 368 ASN A CA 1
ATOM 2891 C C . ASN A 1 368 ? -8.770 -12.480 21.974 1.00 95.06 368 ASN A C 1
ATOM 2893 O O . ASN A 1 368 ? -7.835 -12.351 22.767 1.00 95.06 368 ASN A O 1
ATOM 2897 N N . GLN A 1 369 ? -8.743 -13.395 21.002 1.00 93.81 369 GLN A N 1
ATOM 2898 C CA . GLN A 1 369 ? -7.663 -14.372 20.868 1.00 93.81 369 GLN A CA 1
ATOM 2899 C C . GLN A 1 369 ? -6.307 -13.704 20.595 1.00 93.81 369 GLN A C 1
ATOM 2901 O O . GLN A 1 369 ? -5.298 -14.099 21.181 1.00 93.81 369 GLN A O 1
ATOM 2906 N N . ALA A 1 370 ? -6.283 -12.673 19.749 1.00 96.00 370 ALA A N 1
ATOM 2907 C CA . ALA A 1 370 ? -5.073 -11.923 19.433 1.00 96.00 370 ALA A CA 1
ATOM 2908 C C . ALA A 1 370 ? -4.548 -11.165 20.663 1.00 96.00 370 ALA A C 1
ATOM 2910 O O . ALA A 1 370 ? -3.351 -11.209 20.934 1.00 96.00 370 ALA A O 1
ATOM 2911 N N . ALA A 1 371 ? -5.431 -10.548 21.458 1.00 97.44 371 ALA A N 1
ATOM 2912 C CA . ALA A 1 371 ? -5.060 -9.889 22.710 1.00 97.44 371 ALA A CA 1
ATOM 2913 C C . ALA A 1 371 ? -4.396 -10.868 23.694 1.00 97.44 371 ALA A C 1
ATOM 2915 O O . ALA A 1 371 ? -3.335 -10.564 24.240 1.00 97.44 371 ALA A O 1
ATOM 2916 N N . ARG A 1 372 ? -4.970 -12.069 23.869 1.00 97.25 372 ARG A N 1
ATOM 2917 C CA . ARG A 1 372 ? -4.400 -13.127 24.725 1.00 97.25 372 ARG A CA 1
ATOM 2918 C C . ARG A 1 372 ? -3.020 -13.577 24.243 1.00 97.25 372 ARG A C 1
ATOM 2920 O O . ARG A 1 372 ? -2.110 -13.706 25.053 1.00 97.25 372 ARG A O 1
ATOM 2927 N N . GLN A 1 373 ? -2.851 -13.785 22.936 1.00 97.75 373 GLN A N 1
ATOM 2928 C CA . GLN A 1 373 ? -1.556 -14.155 22.352 1.00 97.75 373 GLN A CA 1
ATOM 2929 C C . GLN A 1 373 ? -0.517 -13.034 22.465 1.00 97.75 373 GLN A C 1
ATOM 2931 O O . GLN A 1 373 ? 0.665 -13.315 22.650 1.00 97.75 373 GLN A O 1
ATOM 2936 N N . PHE A 1 374 ? -0.942 -11.776 22.344 1.00 98.12 374 PHE A N 1
ATOM 2937 C CA . PHE A 1 374 ? -0.064 -10.614 22.413 1.00 98.12 374 PHE A CA 1
ATOM 2938 C C . PHE A 1 374 ? 0.544 -10.443 23.804 1.00 98.12 374 PHE A C 1
ATOM 2940 O O . PHE A 1 374 ? 1.757 -10.286 23.923 1.00 98.12 374 PHE A O 1
ATOM 2947 N N . VAL A 1 375 ? -0.275 -10.509 24.861 1.00 97.44 375 VAL A N 1
ATOM 2948 C CA . VAL A 1 375 ? 0.200 -10.227 26.226 1.00 97.44 375 VAL A CA 1
ATOM 2949 C C . VAL A 1 375 ? 1.112 -11.309 26.804 1.00 97.44 375 VAL A C 1
ATOM 2951 O O . VAL A 1 375 ? 1.817 -11.045 27.766 1.00 97.44 375 VAL A O 1
ATOM 2954 N N . VAL A 1 376 ? 1.130 -12.514 26.236 1.00 96.56 376 VAL A N 1
ATOM 2955 C CA . VAL A 1 376 ? 2.023 -13.599 26.684 1.00 96.56 376 VAL A CA 1
ATOM 2956 C C . VAL A 1 376 ? 3.243 -13.782 25.783 1.00 96.56 376 VAL A C 1
ATOM 2958 O O . VAL A 1 376 ? 4.073 -14.651 26.042 1.00 96.56 376 VAL A O 1
ATOM 2961 N N . ASP A 1 377 ? 3.357 -13.011 24.698 1.00 97.56 377 ASP A N 1
ATOM 2962 C CA . ASP A 1 377 ? 4.464 -13.171 23.765 1.00 97.56 377 ASP A CA 1
ATOM 2963 C C . ASP A 1 377 ? 5.777 -12.651 24.361 1.00 97.56 377 ASP A C 1
ATOM 2965 O O . ASP A 1 377 ? 5.873 -11.512 24.813 1.00 97.56 377 ASP A O 1
ATOM 2969 N N . GLN A 1 378 ? 6.808 -13.492 24.316 1.00 94.44 378 GLN A N 1
ATOM 2970 C CA . GLN A 1 378 ? 8.095 -13.220 24.947 1.00 94.44 378 GLN A CA 1
ATOM 2971 C C . GLN A 1 378 ? 8.726 -11.897 24.486 1.00 94.44 378 GLN A C 1
ATOM 2973 O O . GLN A 1 378 ? 9.087 -11.081 25.329 1.00 94.44 378 GLN A O 1
ATOM 2978 N N . ASP A 1 379 ? 8.800 -11.634 23.177 1.00 92.25 379 ASP A N 1
ATOM 2979 C CA . ASP A 1 379 ? 9.439 -10.413 22.656 1.00 92.25 379 ASP A CA 1
ATOM 2980 C C . ASP A 1 379 ? 8.634 -9.153 23.023 1.00 92.25 379 ASP A C 1
ATOM 2982 O O . ASP A 1 379 ? 9.199 -8.079 23.246 1.00 92.25 379 ASP A O 1
ATOM 2986 N N . VAL A 1 380 ? 7.304 -9.284 23.110 1.00 95.12 380 VAL A N 1
ATOM 2987 C CA . VAL A 1 380 ? 6.411 -8.207 23.559 1.00 95.12 380 VAL A CA 1
ATOM 2988 C C . VAL A 1 380 ? 6.699 -7.859 25.019 1.00 95.12 380 VAL A C 1
ATOM 2990 O O . VAL A 1 380 ? 6.901 -6.687 25.348 1.00 95.12 380 VAL A O 1
ATOM 2993 N N . VAL A 1 381 ? 6.775 -8.868 25.890 1.00 92.31 381 VAL A N 1
ATOM 2994 C CA . VAL A 1 381 ? 7.106 -8.695 27.312 1.00 92.31 381 VAL A CA 1
ATOM 2995 C C . VAL A 1 381 ? 8.507 -8.093 27.464 1.00 92.31 381 VAL A C 1
ATOM 2997 O O . VAL A 1 381 ? 8.694 -7.083 28.148 1.00 92.31 381 VAL A O 1
ATOM 3000 N N . GLU A 1 382 ? 9.494 -8.660 26.774 1.00 92.56 382 GLU A N 1
ATOM 3001 C CA . GLU A 1 382 ? 10.907 -8.294 26.886 1.00 92.56 382 GLU A CA 1
ATOM 3002 C C . GLU A 1 382 ? 11.236 -6.879 26.386 1.00 92.56 382 GLU A C 1
ATOM 3004 O O . GLU A 1 382 ? 12.241 -6.304 26.821 1.00 92.56 382 GLU A O 1
ATOM 3009 N N . HIS A 1 383 ? 10.394 -6.247 25.555 1.00 91.44 383 HIS A N 1
ATOM 3010 C CA . HIS A 1 383 ? 10.586 -4.848 25.123 1.00 91.44 383 HIS A CA 1
ATOM 3011 C C . HIS A 1 383 ? 10.760 -3.877 26.301 1.00 91.44 383 HIS A C 1
ATOM 3013 O O . HIS A 1 383 ? 11.494 -2.890 26.221 1.00 91.44 383 HIS A O 1
ATOM 3019 N N . ARG A 1 384 ? 10.139 -4.167 27.453 1.00 88.25 384 ARG A N 1
ATOM 3020 C CA . ARG A 1 384 ? 10.296 -3.351 28.667 1.00 88.25 384 ARG A CA 1
ATOM 3021 C C . ARG A 1 384 ? 11.731 -3.352 29.214 1.00 88.25 384 ARG A C 1
ATOM 3023 O O . ARG A 1 384 ? 12.141 -2.380 29.859 1.00 88.25 384 ARG A O 1
ATOM 3030 N N . TRP A 1 385 ? 12.481 -4.419 28.977 1.00 87.38 385 TRP A N 1
ATOM 3031 C CA . TRP A 1 385 ? 13.828 -4.621 29.509 1.00 87.38 385 TRP A CA 1
ATOM 3032 C C . TRP A 1 385 ? 14.923 -4.465 28.451 1.00 87.38 385 TRP A C 1
ATOM 3034 O O . TRP A 1 385 ? 16.101 -4.409 28.803 1.00 87.38 385 TRP A O 1
ATOM 3044 N N . THR A 1 386 ? 14.556 -4.308 27.179 1.00 76.75 386 THR A N 1
ATOM 3045 C CA . THR A 1 386 ? 15.495 -4.223 26.059 1.00 76.75 386 THR A CA 1
ATOM 3046 C C . THR A 1 386 ? 15.493 -2.838 25.396 1.00 76.75 386 THR A C 1
ATOM 3048 O O . THR A 1 386 ? 14.480 -2.158 25.250 1.00 76.75 386 THR A O 1
ATOM 3051 N N . GLY A 1 387 ? 16.680 -2.373 24.992 1.00 70.12 387 GLY A N 1
ATOM 3052 C CA . GLY A 1 387 ? 16.840 -1.169 24.170 1.00 70.12 387 GLY A CA 1
ATOM 3053 C C . GLY A 1 387 ? 16.668 0.191 24.872 1.00 70.12 387 GLY A C 1
ATOM 3054 O O . GLY A 1 387 ? 16.353 0.319 26.055 1.00 70.12 387 GLY A O 1
ATOM 3055 N N . ARG A 1 388 ? 16.916 1.266 24.106 1.00 71.38 388 ARG A N 1
ATOM 3056 C CA . ARG A 1 388 ? 16.862 2.668 24.583 1.00 71.38 388 ARG A CA 1
ATOM 3057 C C . ARG A 1 388 ? 15.443 3.249 24.658 1.00 71.38 388 ARG A C 1
ATOM 3059 O O . ARG A 1 388 ? 15.254 4.302 25.254 1.00 71.38 388 ARG A O 1
ATOM 3066 N N . LEU A 1 389 ? 14.456 2.585 24.056 1.00 78.75 389 LEU A N 1
ATOM 3067 C CA . LEU A 1 389 ? 13.087 3.089 23.873 1.00 78.75 389 LEU A CA 1
ATOM 3068 C C . LEU A 1 389 ? 12.034 2.244 24.619 1.00 78.75 389 LEU A C 1
ATOM 3070 O O . LEU A 1 389 ? 10.857 2.272 24.274 1.00 78.75 389 LEU A O 1
ATOM 3074 N N . LYS A 1 390 ? 12.456 1.563 25.689 1.00 78.19 390 LYS A N 1
ATOM 3075 C CA . LYS A 1 390 ? 11.689 0.649 26.562 1.00 78.19 390 LYS A CA 1
ATOM 3076 C C . LYS A 1 390 ? 10.446 1.216 27.280 1.00 78.19 390 LYS A C 1
ATOM 3078 O O . LYS A 1 390 ? 9.817 0.537 28.091 1.00 78.19 390 LYS A O 1
ATOM 3083 N N . HIS A 1 391 ? 10.138 2.495 27.067 1.00 80.44 391 HIS A N 1
ATOM 3084 C CA . HIS A 1 391 ? 8.962 3.193 27.605 1.00 80.44 391 HIS A CA 1
ATOM 3085 C C . HIS A 1 391 ? 8.021 3.704 26.491 1.00 80.44 391 HIS A C 1
ATOM 3087 O O . HIS A 1 391 ? 7.039 4.381 26.787 1.00 80.44 391 HIS A O 1
ATOM 3093 N N . ALA A 1 392 ? 8.316 3.417 25.219 1.00 83.69 392 ALA A N 1
ATOM 3094 C CA . ALA A 1 392 ? 7.629 3.948 24.039 1.00 83.69 392 ALA A CA 1
ATOM 3095 C C . ALA A 1 392 ? 7.447 2.862 22.956 1.00 83.69 392 ALA A C 1
ATOM 3097 O O . ALA A 1 392 ? 7.709 1.691 23.214 1.00 83.69 392 ALA A O 1
ATOM 3098 N N . GLN A 1 393 ? 7.057 3.274 21.740 1.00 85.94 393 GLN A N 1
ATOM 3099 C CA . GLN A 1 393 ? 6.965 2.429 20.536 1.00 85.94 393 GLN A CA 1
ATOM 3100 C C . GLN A 1 393 ? 5.868 1.351 20.556 1.00 85.94 393 GLN A C 1
ATOM 3102 O O . GLN A 1 393 ? 6.075 0.243 20.072 1.00 85.94 393 GLN A O 1
ATOM 3107 N N . ILE A 1 394 ? 4.690 1.680 21.088 1.00 92.25 394 ILE A N 1
ATOM 3108 C CA . ILE A 1 394 ? 3.533 0.768 21.104 1.00 92.25 394 ILE A CA 1
ATOM 3109 C C . ILE A 1 394 ? 3.238 0.217 19.697 1.00 92.25 394 ILE A C 1
ATOM 3111 O O . ILE A 1 394 ? 3.106 -0.985 19.509 1.00 92.25 394 ILE A O 1
ATOM 3115 N N . ASP A 1 395 ? 3.199 1.097 18.702 1.00 91.25 395 ASP A N 1
ATOM 3116 C CA . ASP A 1 395 ? 2.990 0.788 17.289 1.00 91.25 395 ASP A CA 1
ATOM 3117 C C . ASP A 1 395 ? 4.034 -0.174 16.716 1.00 91.25 395 ASP A C 1
ATOM 3119 O O . ASP A 1 395 ? 3.662 -1.143 16.058 1.00 91.25 395 ASP A O 1
ATOM 3123 N N . VAL A 1 396 ? 5.320 0.060 16.987 1.00 89.81 396 VAL A N 1
ATOM 3124 C CA . VAL A 1 396 ? 6.404 -0.798 16.481 1.00 89.81 396 VAL A CA 1
ATOM 3125 C C . VAL A 1 396 ? 6.366 -2.181 17.125 1.00 89.81 396 VAL A C 1
ATOM 3127 O O . VAL A 1 396 ? 6.532 -3.168 16.416 1.00 89.81 396 VAL A O 1
ATOM 3130 N N . VAL A 1 397 ? 6.115 -2.267 18.436 1.00 94.00 397 VAL A N 1
ATOM 3131 C CA . VAL A 1 397 ? 6.041 -3.553 19.150 1.00 94.00 397 VAL A CA 1
ATOM 3132 C C . VAL A 1 397 ? 4.864 -4.384 18.646 1.00 94.00 397 VAL A C 1
ATOM 3134 O O . VAL A 1 397 ? 5.031 -5.561 18.329 1.00 94.00 397 VAL A O 1
ATOM 3137 N N . VAL A 1 398 ? 3.689 -3.764 18.497 1.00 95.19 398 VAL A N 1
ATOM 3138 C CA . VAL A 1 398 ? 2.505 -4.414 17.914 1.00 95.19 398 VAL A CA 1
ATOM 3139 C C . VAL A 1 398 ? 2.779 -4.857 16.473 1.00 95.19 398 VAL A C 1
ATOM 3141 O O . VAL A 1 398 ? 2.461 -5.988 16.108 1.00 95.19 398 VAL A O 1
ATOM 3144 N N . GLY A 1 399 ? 3.420 -4.007 15.665 1.00 91.81 399 GLY A N 1
ATOM 3145 C CA . GLY A 1 399 ? 3.777 -4.319 14.282 1.00 91.81 399 GLY A CA 1
ATOM 3146 C C . GLY A 1 399 ? 4.784 -5.458 14.135 1.00 91.81 399 GLY A C 1
ATOM 3147 O O . GLY A 1 399 ? 4.609 -6.321 13.276 1.00 91.81 399 GLY A O 1
ATOM 3148 N N . ASP A 1 400 ? 5.821 -5.481 14.972 1.00 91.94 400 ASP A N 1
ATOM 3149 C CA . ASP A 1 400 ? 6.824 -6.549 14.994 1.00 91.94 400 ASP A CA 1
ATOM 3150 C C . ASP A 1 400 ? 6.223 -7.878 15.438 1.00 91.94 400 ASP A C 1
ATOM 3152 O O . ASP A 1 400 ? 6.513 -8.918 14.846 1.00 91.94 400 ASP A O 1
ATOM 3156 N N . TRP A 1 401 ? 5.363 -7.853 16.455 1.00 95.44 401 TRP A N 1
ATOM 3157 C CA . TRP A 1 401 ? 4.638 -9.039 16.887 1.00 95.44 401 TRP A CA 1
ATOM 3158 C C . TRP A 1 401 ? 3.735 -9.591 15.783 1.00 95.44 401 TRP A C 1
ATOM 3160 O O . TRP A 1 401 ? 3.860 -10.767 15.440 1.00 95.44 401 TRP A O 1
ATOM 3170 N N . ALA A 1 402 ? 2.903 -8.747 15.166 1.00 94.19 402 ALA A N 1
ATOM 3171 C CA . ALA A 1 402 ? 2.011 -9.164 14.086 1.00 94.19 402 ALA A CA 1
ATOM 3172 C C . ALA A 1 402 ? 2.792 -9.786 12.916 1.00 94.19 402 ALA A C 1
ATOM 3174 O O . ALA A 1 402 ? 2.452 -10.871 12.445 1.00 94.19 402 ALA A O 1
ATOM 3175 N N . LEU A 1 403 ? 3.899 -9.154 12.505 1.00 89.19 403 LEU A N 1
ATOM 3176 C CA . LEU A 1 403 ? 4.753 -9.659 11.431 1.00 89.19 403 LEU A CA 1
ATOM 3177 C C . LEU A 1 403 ? 5.377 -11.022 11.774 1.00 89.19 403 LEU A C 1
ATOM 3179 O O . LEU A 1 403 ? 5.349 -11.926 10.940 1.00 89.19 403 LEU A O 1
ATOM 3183 N N . ARG A 1 404 ? 5.912 -11.194 12.993 1.00 93.12 404 ARG A N 1
ATOM 3184 C CA . ARG A 1 404 ? 6.496 -12.473 13.441 1.00 93.12 404 ARG A CA 1
ATOM 3185 C C . ARG A 1 404 ? 5.461 -13.591 13.516 1.00 93.12 404 ARG A C 1
ATOM 3187 O O . ARG A 1 404 ? 5.771 -14.720 13.146 1.00 93.12 404 ARG A O 1
ATOM 3194 N N . LYS A 1 405 ? 4.246 -13.285 13.976 1.00 90.88 405 LYS A N 1
ATOM 3195 C CA . LYS A 1 405 ? 3.134 -14.245 14.051 1.00 90.88 405 LYS A CA 1
ATOM 3196 C C . LYS A 1 405 ? 2.429 -14.466 12.713 1.00 90.88 405 LYS A C 1
ATOM 3198 O O . LYS A 1 405 ? 1.515 -15.278 12.655 1.00 90.88 405 LYS A O 1
ATOM 3203 N N . GLN A 1 406 ? 2.856 -13.778 11.649 1.00 90.12 406 GLN A N 1
ATOM 3204 C CA . GLN A 1 406 ? 2.218 -13.814 10.328 1.00 90.12 406 GLN A CA 1
ATOM 3205 C C . GLN A 1 406 ? 0.729 -13.434 10.383 1.00 90.12 406 GLN A C 1
ATOM 3207 O O . GLN A 1 406 ? -0.087 -13.967 9.636 1.00 90.12 406 GLN A O 1
ATOM 3212 N N . MET A 1 407 ? 0.382 -12.510 11.277 1.00 91.81 407 MET A N 1
ATOM 3213 C CA . MET A 1 407 ? -0.965 -11.977 11.462 1.00 91.81 407 MET A CA 1
ATOM 3214 C C . MET A 1 407 ? -1.082 -10.587 10.833 1.00 91.81 407 MET A C 1
ATOM 3216 O O . MET A 1 407 ? -0.092 -9.873 10.652 1.00 91.81 407 MET A O 1
ATOM 3220 N N . ASN A 1 408 ? -2.307 -10.178 10.515 1.00 90.94 408 ASN A N 1
ATOM 3221 C CA . ASN A 1 408 ? -2.552 -8.987 9.710 1.00 90.94 408 ASN A CA 1
ATOM 3222 C C . ASN A 1 408 ? -2.928 -7.769 10.556 1.00 90.94 408 ASN A C 1
ATOM 3224 O O . ASN A 1 408 ? -3.798 -7.839 11.423 1.00 90.94 408 ASN A O 1
ATOM 3228 N N . VAL A 1 409 ? -2.302 -6.629 10.258 1.00 93.94 409 VAL A N 1
ATOM 3229 C CA . VAL A 1 409 ? -2.717 -5.318 10.775 1.00 93.94 409 VAL A CA 1
ATOM 3230 C C . VAL A 1 409 ? -3.623 -4.651 9.745 1.00 93.94 409 VAL A C 1
ATOM 3232 O O . VAL A 1 409 ? -3.236 -4.533 8.579 1.00 93.94 409 VAL A O 1
ATOM 3235 N N . TYR A 1 410 ? -4.804 -4.203 10.168 1.00 92.75 410 TYR A N 1
ATOM 3236 C CA . TYR A 1 410 ? -5.769 -3.503 9.313 1.00 92.75 410 TYR A CA 1
ATOM 3237 C C . TYR A 1 410 ? -5.981 -2.056 9.751 1.00 92.75 410 TYR A C 1
ATOM 3239 O O . TYR A 1 410 ? -5.834 -1.732 10.927 1.00 92.75 410 TYR A O 1
ATOM 3247 N N . TYR A 1 411 ? -6.335 -1.187 8.805 1.00 92.62 411 TYR A N 1
ATOM 3248 C CA . TYR A 1 411 ? -6.629 0.222 9.074 1.00 92.62 411 TYR A CA 1
ATOM 3249 C C . TYR A 1 411 ? -7.607 0.817 8.044 1.00 92.62 411 TYR A C 1
ATOM 3251 O O . TYR A 1 411 ? -7.628 0.351 6.902 1.00 92.62 411 TYR A O 1
ATOM 3259 N N . PRO A 1 412 ? -8.424 1.824 8.405 1.00 90.00 412 PRO A N 1
ATOM 3260 C CA . PRO A 1 412 ? -9.382 2.441 7.494 1.00 90.00 412 PRO A CA 1
ATOM 3261 C C . PRO A 1 412 ? -8.770 3.636 6.751 1.00 90.00 412 PRO A C 1
ATOM 3263 O O . PRO A 1 412 ? -8.003 4.410 7.319 1.00 90.00 412 PRO A O 1
ATOM 3266 N N . VAL A 1 413 ? -9.142 3.832 5.489 1.00 85.88 413 VAL A N 1
ATOM 3267 C CA . VAL A 1 413 ? -8.907 5.084 4.751 1.00 85.88 413 VAL A CA 1
ATOM 3268 C C . VAL A 1 413 ? -10.262 5.616 4.282 1.00 85.88 413 VAL A C 1
ATOM 3270 O O . VAL A 1 413 ? -10.987 4.857 3.648 1.00 85.88 413 VAL A O 1
ATOM 3273 N N . PRO A 1 414 ? -10.621 6.891 4.518 1.00 83.69 414 PRO A N 1
ATOM 3274 C CA . PRO A 1 414 ? -10.002 7.842 5.439 1.00 83.69 414 PRO A CA 1
ATOM 3275 C C . PRO A 1 414 ? -9.951 7.317 6.879 1.00 83.69 414 PRO A C 1
ATOM 3277 O O . PRO A 1 414 ? -10.634 6.365 7.249 1.00 83.69 414 PRO A O 1
ATOM 3280 N N . SER A 1 415 ? -9.122 7.964 7.691 1.00 89.56 415 SER A N 1
ATOM 3281 C CA . SER A 1 415 ? -8.991 7.650 9.107 1.00 89.56 415 SER A CA 1
ATOM 3282 C C . SER A 1 415 ? -10.311 7.878 9.854 1.00 89.56 415 SER A C 1
ATOM 3284 O O . SER A 1 415 ? -10.959 8.910 9.651 1.00 89.56 415 SER A O 1
ATOM 3286 N N . LEU A 1 416 ? -10.673 6.950 10.749 1.00 90.94 416 LEU A N 1
ATOM 3287 C CA . LEU A 1 416 ? -11.829 7.065 11.656 1.00 90.94 416 LEU A CA 1
ATOM 3288 C C . LEU A 1 416 ? -11.462 7.746 12.980 1.00 90.94 416 LEU A C 1
ATOM 3290 O O . LEU A 1 416 ? -12.340 8.104 13.757 1.00 90.94 416 LEU A O 1
ATOM 3294 N N . VAL A 1 417 ? -10.169 7.934 13.232 1.00 91.88 417 VAL A N 1
ATOM 3295 C CA . VAL A 1 417 ? -9.614 8.639 14.393 1.00 91.88 417 VAL A CA 1
ATOM 3296 C C . VAL A 1 417 ? -8.649 9.726 13.910 1.00 91.88 417 VAL A C 1
ATOM 3298 O O . VAL A 1 417 ? -8.057 9.615 12.839 1.00 91.88 417 VAL A O 1
ATOM 3301 N N . GLN A 1 418 ? -8.455 10.782 14.683 1.00 88.06 418 GLN A N 1
ATOM 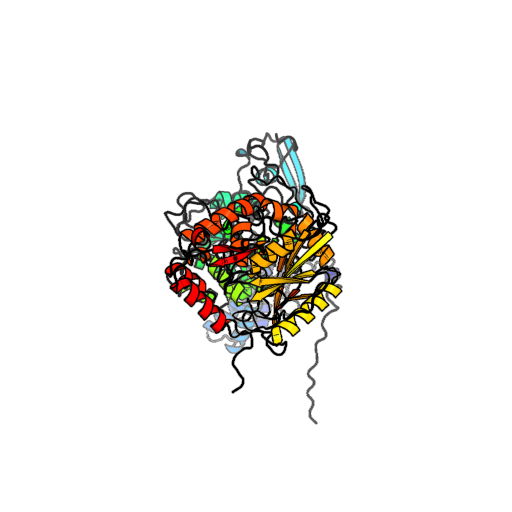3302 C CA . GLN A 1 418 ? -7.486 11.844 14.456 1.00 88.06 418 GLN A CA 1
ATOM 3303 C C . GLN A 1 418 ? -6.622 12.027 15.700 1.00 88.06 418 GLN A C 1
ATOM 3305 O O . GLN A 1 418 ? -7.077 11.854 16.827 1.00 88.06 418 GLN A O 1
ATOM 3310 N N . HIS A 1 419 ? -5.360 12.390 15.489 1.00 86.94 419 HIS A N 1
ATOM 3311 C CA . HIS A 1 419 ? -4.427 12.692 16.571 1.00 86.94 419 HIS A CA 1
ATOM 3312 C C . HIS A 1 419 ? -4.428 14.198 16.862 1.00 86.94 419 HIS A C 1
ATOM 3314 O O . HIS A 1 419 ? -4.112 14.985 15.968 1.00 86.94 419 HIS A O 1
ATOM 3320 N N . ILE A 1 420 ? -4.791 14.607 18.084 1.00 78.19 420 ILE A N 1
ATOM 3321 C CA . ILE A 1 420 ? -4.969 16.031 18.454 1.00 78.19 420 ILE A CA 1
ATOM 3322 C C . ILE A 1 420 ? -3.890 16.583 19.403 1.00 78.19 420 ILE A C 1
ATOM 3324 O O . ILE A 1 420 ? -3.834 17.787 19.654 1.00 78.19 420 ILE A O 1
ATOM 3328 N N . GLY A 1 421 ? -2.997 15.739 19.925 1.00 60.28 421 GLY A N 1
ATOM 3329 C CA . GLY A 1 421 ? -2.030 16.133 20.955 1.00 60.28 421 GLY A CA 1
ATOM 3330 C C . GLY A 1 421 ? -0.863 16.974 20.427 1.00 60.28 421 GLY A C 1
ATOM 3331 O O . GLY A 1 421 ? 0.150 16.412 20.024 1.00 60.28 421 GLY A O 1
ATOM 3332 N N . GLN A 1 422 ? -0.949 18.310 20.496 1.00 50.19 422 GLN A N 1
ATOM 3333 C CA . GLN A 1 422 ? 0.023 19.253 19.902 1.00 50.19 422 GLN A CA 1
ATOM 3334 C C . GLN A 1 422 ? 1.490 19.089 20.354 1.00 50.19 422 GLN A C 1
ATOM 3336 O O . GLN A 1 422 ? 2.400 19.459 19.607 1.00 50.19 422 GLN A O 1
ATOM 3341 N N . THR A 1 423 ? 1.734 18.547 21.553 1.00 42.84 423 THR A N 1
ATOM 3342 C CA . THR A 1 423 ? 3.074 18.264 22.095 1.00 42.84 423 THR A CA 1
ATOM 3343 C C . THR A 1 423 ? 3.124 16.858 22.698 1.00 42.84 423 THR A C 1
ATOM 3345 O O . THR A 1 423 ? 2.274 16.479 23.501 1.00 42.84 423 THR A O 1
ATOM 3348 N N . SER A 1 424 ? 4.125 16.063 22.305 1.00 44.84 424 SER A N 1
ATOM 3349 C CA . SER A 1 424 ? 4.333 14.714 22.847 1.00 44.84 424 SER A CA 1
ATOM 3350 C C . SER A 1 424 ? 5.195 14.764 24.108 1.00 44.84 424 SER A C 1
ATOM 3352 O O . SER A 1 424 ? 6.290 15.324 24.089 1.00 44.84 424 SER A O 1
ATOM 3354 N N . THR A 1 425 ? 4.773 14.084 25.176 1.00 39.69 425 THR A N 1
ATOM 3355 C CA . THR A 1 425 ? 5.569 13.916 26.407 1.00 39.69 425 THR A CA 1
ATOM 3356 C C . THR A 1 425 ? 6.868 13.130 26.163 1.00 39.69 425 THR A C 1
ATOM 3358 O O . THR A 1 425 ? 7.811 13.240 26.941 1.00 39.69 425 THR A O 1
ATOM 3361 N N . LEU A 1 426 ? 6.935 12.350 25.073 1.00 37.94 426 LEU A N 1
ATOM 3362 C CA . LEU A 1 426 ? 8.119 11.593 24.645 1.00 37.94 426 LEU A CA 1
ATOM 3363 C C . LEU A 1 426 ? 9.065 12.418 23.755 1.00 37.94 426 LEU A C 1
ATOM 3365 O O . LEU A 1 426 ? 10.250 12.108 23.676 1.00 37.94 426 LEU A O 1
ATOM 3369 N N . TRP A 1 427 ? 8.556 13.462 23.091 1.00 37.56 427 TRP A N 1
ATOM 3370 C CA . TRP A 1 427 ? 9.311 14.288 22.144 1.00 37.56 427 TRP A CA 1
ATOM 3371 C C . TRP A 1 427 ? 8.935 15.765 22.318 1.00 37.56 427 TRP A C 1
ATOM 3373 O O . TRP A 1 427 ? 8.055 16.250 21.605 1.00 37.56 427 TRP A O 1
ATOM 3383 N N . PRO A 1 428 ? 9.618 16.508 23.209 1.00 29.09 428 PRO A N 1
ATOM 3384 C CA . PRO A 1 428 ? 9.273 17.896 23.540 1.00 29.09 428 PRO A CA 1
ATOM 3385 C C . PRO A 1 428 ? 9.290 18.869 22.346 1.00 29.09 428 PRO A C 1
ATOM 3387 O O . PRO A 1 428 ? 8.671 19.926 22.411 1.00 29.09 428 PRO A O 1
ATOM 3390 N N . ALA A 1 429 ? 9.984 18.511 21.256 1.00 27.28 429 ALA A N 1
ATOM 3391 C CA . ALA A 1 429 ? 10.051 19.271 20.002 1.00 27.28 429 ALA A CA 1
ATOM 3392 C C . ALA A 1 429 ? 9.096 18.761 18.897 1.00 27.28 429 ALA A C 1
ATOM 3394 O O . ALA A 1 429 ? 9.039 19.341 17.814 1.00 27.28 429 ALA A O 1
ATOM 3395 N N . GLY A 1 430 ? 8.367 17.665 19.130 1.00 33.66 430 GLY A N 1
ATOM 3396 C CA . GLY A 1 430 ? 7.451 17.085 18.151 1.00 33.66 430 GLY A CA 1
ATOM 3397 C C . GLY A 1 430 ? 6.117 17.823 18.139 1.00 33.66 430 GLY A C 1
ATOM 3398 O O . GLY A 1 430 ? 5.304 17.610 19.034 1.00 33.66 430 GLY A O 1
ATOM 3399 N N . ARG A 1 431 ? 5.891 18.657 17.119 1.00 33.28 431 ARG A N 1
ATOM 3400 C CA . ARG A 1 431 ? 4.558 19.179 16.778 1.00 33.28 431 ARG A CA 1
ATOM 3401 C C . ARG A 1 431 ? 3.773 18.128 15.982 1.00 33.28 431 ARG A C 1
ATOM 3403 O O . ARG A 1 431 ? 4.378 17.318 15.278 1.00 33.28 431 ARG A O 1
ATOM 3410 N N . VAL A 1 432 ? 2.440 18.158 16.057 1.00 43.84 432 VAL A N 1
ATOM 3411 C CA . VAL A 1 432 ? 1.537 17.367 15.189 1.00 43.84 432 VAL A CA 1
ATOM 3412 C C . VAL A 1 432 ? 1.520 17.983 13.789 1.00 43.84 432 VAL A C 1
ATOM 3414 O O . VAL A 1 432 ? 0.568 18.633 13.366 1.00 43.84 432 VAL A O 1
ATOM 3417 N N . THR A 1 433 ? 2.634 17.846 13.078 1.00 36.03 433 THR A N 1
ATOM 3418 C CA . THR A 1 433 ? 2.786 18.231 11.674 1.00 36.03 433 THR A CA 1
ATOM 3419 C C . THR A 1 433 ? 3.398 17.066 10.893 1.00 36.03 433 THR A C 1
ATOM 3421 O O . THR A 1 433 ? 4.233 16.321 11.411 1.00 36.03 433 THR A O 1
ATOM 3424 N N . GLY A 1 434 ? 2.961 16.877 9.644 1.00 47.12 434 GLY A N 1
ATOM 3425 C CA . GLY A 1 434 ? 3.406 15.774 8.783 1.00 47.12 434 GLY A CA 1
ATOM 3426 C C . GLY A 1 434 ? 2.926 14.393 9.253 1.00 47.12 434 GLY A C 1
ATOM 3427 O O . GLY A 1 434 ? 1.817 14.257 9.764 1.00 47.12 434 GLY A O 1
ATOM 3428 N N . ASN A 1 435 ? 3.806 13.387 9.143 1.00 47.28 435 ASN A N 1
ATOM 3429 C CA . ASN A 1 435 ? 3.556 11.937 9.267 1.00 47.28 435 ASN A CA 1
ATOM 3430 C C . ASN A 1 435 ? 2.735 11.429 10.480 1.00 47.28 435 ASN A C 1
ATOM 3432 O O . ASN A 1 435 ? 2.390 10.250 10.507 1.00 47.28 435 ASN A O 1
ATOM 3436 N N . ARG A 1 436 ? 2.484 12.261 11.498 1.00 56.78 436 ARG A N 1
ATOM 3437 C CA . ARG A 1 436 ? 1.760 11.922 12.740 1.00 56.78 436 ARG A CA 1
ATOM 3438 C C . ARG A 1 436 ? 0.318 12.441 12.783 1.00 56.78 436 ARG A C 1
ATOM 3440 O O . ARG A 1 436 ? -0.365 12.221 13.773 1.00 56.78 436 ARG A O 1
ATOM 3447 N N . ARG A 1 437 ? -0.144 13.147 11.748 1.00 66.81 437 ARG A N 1
ATOM 3448 C CA . ARG A 1 437 ? -1.550 13.542 11.577 1.00 66.81 437 ARG A CA 1
ATOM 3449 C C . ARG A 1 437 ? -2.186 12.654 10.505 1.00 66.81 437 ARG A C 1
ATOM 3451 O O . ARG A 1 437 ? -1.494 12.236 9.577 1.00 66.81 437 ARG A O 1
ATOM 3458 N N . ALA A 1 438 ? -3.484 12.366 10.603 1.00 60.03 438 ALA A N 1
ATOM 3459 C CA . ALA A 1 438 ? -4.197 11.810 9.458 1.00 60.03 438 ALA A CA 1
ATOM 3460 C C . ALA A 1 438 ? -4.362 12.918 8.408 1.00 60.03 438 ALA A C 1
ATOM 3462 O O . ALA A 1 438 ? -4.873 13.996 8.721 1.00 60.03 438 ALA A O 1
ATOM 3463 N N . SER A 1 439 ? -3.914 12.668 7.177 1.00 65.69 439 SER A N 1
ATOM 3464 C CA . SER A 1 439 ? -4.108 13.601 6.057 1.00 65.69 439 SER A CA 1
ATOM 3465 C C . SER A 1 439 ? -5.532 13.554 5.505 1.00 65.69 439 SER A C 1
ATOM 3467 O O . SER A 1 439 ? -6.004 14.551 4.973 1.00 65.69 439 SER A O 1
ATOM 3469 N N . LEU A 1 440 ? -6.218 12.417 5.662 1.00 62.38 440 LEU A N 1
ATOM 3470 C CA . LEU A 1 440 ? -7.641 12.246 5.390 1.00 62.38 440 LEU A CA 1
ATOM 3471 C C . LEU A 1 440 ? -8.320 11.736 6.667 1.00 62.38 440 LEU A C 1
ATOM 3473 O O . LEU A 1 440 ? -8.177 10.563 7.014 1.00 62.38 440 LEU A O 1
ATOM 3477 N N . PHE A 1 441 ? -9.033 12.618 7.366 1.00 71.31 441 PHE A N 1
ATOM 3478 C CA . PHE A 1 441 ? -9.860 12.289 8.530 1.00 71.31 441 PHE A CA 1
ATOM 3479 C C . PHE A 1 441 ? -11.328 12.539 8.194 1.00 71.31 441 PHE A C 1
ATOM 3481 O O . PHE A 1 441 ? -11.673 13.596 7.666 1.00 71.31 441 PHE A O 1
ATOM 3488 N N . LEU A 1 442 ? -12.188 11.569 8.497 1.00 65.44 442 LEU A N 1
ATOM 3489 C CA . LEU A 1 442 ? -13.595 11.622 8.109 1.00 65.44 442 LEU A CA 1
ATOM 3490 C C . LEU A 1 442 ? -14.374 12.772 8.781 1.00 65.44 442 LEU A C 1
ATOM 3492 O O . LEU A 1 442 ? -15.321 13.279 8.191 1.00 65.44 442 LEU A O 1
ATOM 3496 N N . GLY A 1 443 ? -13.965 13.221 9.973 1.00 54.16 443 GLY A N 1
ATOM 3497 C CA . GLY A 1 443 ? -14.606 14.347 10.669 1.00 54.16 443 GLY A CA 1
ATOM 3498 C C . GLY A 1 443 ? -14.241 15.744 10.139 1.00 54.16 443 GLY A C 1
ATOM 3499 O O . GLY A 1 443 ? -14.904 16.707 10.499 1.00 54.16 443 GLY A O 1
ATOM 3500 N N . ASP A 1 444 ? -13.227 15.866 9.271 1.00 55.81 444 ASP A N 1
ATOM 3501 C CA . ASP A 1 444 ? -12.631 17.147 8.835 1.00 55.81 444 ASP A CA 1
ATOM 3502 C C . ASP A 1 444 ? -12.955 17.517 7.365 1.00 55.81 444 ASP A C 1
ATOM 3504 O O . ASP A 1 444 ? -12.296 18.396 6.808 1.00 55.81 444 ASP A O 1
ATOM 3508 N N . LEU A 1 445 ? -13.903 16.849 6.688 1.00 47.22 445 LEU A N 1
ATOM 3509 C CA . LEU A 1 445 ? -14.109 16.900 5.222 1.00 47.22 445 LEU A CA 1
ATOM 3510 C C . LEU A 1 445 ? -14.530 18.272 4.616 1.00 47.22 445 LEU A C 1
ATOM 3512 O O . LEU A 1 445 ? -15.563 18.409 3.975 1.00 47.22 445 LEU A O 1
ATOM 3516 N N . SER A 1 446 ? -13.647 19.266 4.698 1.00 31.05 446 SER A N 1
ATOM 3517 C CA . SER A 1 446 ? -13.497 20.401 3.772 1.00 31.05 446 SER A CA 1
ATOM 3518 C C . SER A 1 446 ? -12.486 20.094 2.647 1.00 31.05 446 SER A C 1
ATOM 3520 O O . SER A 1 446 ? -12.188 20.949 1.817 1.00 31.05 446 SER A O 1
ATOM 3522 N N . SER A 1 447 ? -11.939 18.870 2.608 1.00 30.58 447 SER A N 1
ATOM 3523 C CA . SER A 1 447 ? -10.856 18.454 1.699 1.00 30.58 447 SER A CA 1
ATOM 3524 C C . SER A 1 447 ? -11.005 17.032 1.137 1.00 30.58 447 SER A C 1
ATOM 3526 O O . SER A 1 447 ? -10.017 16.411 0.738 1.00 30.58 447 SER A O 1
ATOM 3528 N N . ALA A 1 448 ? -12.230 16.497 1.066 1.00 28.70 448 ALA A N 1
ATOM 3529 C CA . ALA A 1 448 ? -12.451 15.251 0.333 1.00 28.70 448 ALA A CA 1
ATOM 3530 C C . ALA A 1 448 ? -12.037 15.457 -1.142 1.00 28.70 448 ALA A C 1
ATOM 3532 O O . ALA A 1 448 ? -12.475 16.437 -1.751 1.00 28.70 448 ALA A O 1
ATOM 3533 N N . PRO A 1 449 ? -11.224 14.576 -1.758 1.00 28.05 449 PRO A N 1
ATOM 3534 C CA . PRO A 1 449 ? -11.154 14.544 -3.210 1.00 28.05 449 PRO A CA 1
ATOM 3535 C C . PRO A 1 449 ? -12.574 14.313 -3.740 1.00 28.05 449 PRO A C 1
ATOM 3537 O O . PRO A 1 449 ? -13.309 13.470 -3.231 1.00 28.05 449 PRO A O 1
ATOM 3540 N N . THR A 1 450 ? -12.957 15.086 -4.750 1.00 25.44 450 THR A N 1
ATOM 3541 C CA . THR A 1 450 ? -14.277 15.157 -5.397 1.00 25.44 450 THR A CA 1
ATOM 3542 C C . THR A 1 450 ? -14.707 13.878 -6.138 1.00 25.44 450 THR A C 1
ATOM 3544 O O . THR A 1 450 ? -15.422 13.939 -7.133 1.00 25.44 450 THR A O 1
ATOM 3547 N N . SER A 1 451 ? -14.317 12.695 -5.668 1.00 28.34 451 SER A N 1
ATOM 3548 C CA . SER A 1 451 ? -14.760 11.412 -6.211 1.00 28.34 451 SER A CA 1
ATOM 3549 C C . SER A 1 451 ? -15.642 10.696 -5.192 1.00 28.34 451 SER A C 1
ATOM 3551 O O . SER A 1 451 ? -15.159 10.232 -4.160 1.00 28.34 451 SER A O 1
ATOM 3553 N N . SER A 1 452 ? -16.938 10.619 -5.496 1.00 24.97 452 SER A N 1
ATOM 3554 C CA . SER A 1 452 ? -17.966 9.914 -4.726 1.00 24.97 452 SER A CA 1
ATOM 3555 C C . SER A 1 452 ? -17.539 8.496 -4.306 1.00 24.97 452 SER A C 1
ATOM 3557 O O . SER A 1 452 ? -16.845 7.824 -5.077 1.00 24.97 452 SER A O 1
ATOM 3559 N N . PRO A 1 453 ? -18.017 7.993 -3.154 1.00 27.19 453 PRO A N 1
ATOM 3560 C CA . PRO A 1 453 ? -17.730 6.636 -2.703 1.00 27.19 453 PRO A CA 1
ATOM 3561 C C . PRO A 1 453 ? -18.253 5.606 -3.713 1.00 27.19 453 PRO A C 1
ATOM 3563 O O . PRO A 1 453 ? -19.305 5.783 -4.336 1.00 27.19 453 PRO A O 1
ATOM 3566 N N . VAL A 1 454 ? -17.473 4.547 -3.927 1.00 25.08 454 VAL A N 1
ATOM 3567 C CA . VAL A 1 454 ? -17.868 3.386 -4.733 1.00 25.08 454 VAL A CA 1
ATOM 3568 C C . VAL A 1 454 ? -18.398 2.326 -3.755 1.00 25.08 454 VAL A C 1
ATOM 3570 O O . VAL A 1 454 ? -17.657 1.971 -2.838 1.00 25.08 454 VAL A O 1
ATOM 3573 N N . PRO A 1 455 ? -19.656 1.861 -3.890 1.00 24.03 455 PRO A N 1
ATOM 3574 C CA . PRO A 1 455 ? -20.251 0.862 -2.999 1.00 24.03 455 PRO A CA 1
ATOM 3575 C C . PRO A 1 455 ? -19.484 -0.469 -2.961 1.00 24.03 455 PRO A C 1
ATOM 3577 O O . PRO A 1 455 ? -18.768 -0.823 -3.894 1.00 24.03 455 PRO A O 1
ATOM 3580 N N . ALA A 1 456 ? -19.683 -1.215 -1.872 1.00 25.81 456 ALA A N 1
ATOM 3581 C CA . ALA A 1 456 ? -18.967 -2.436 -1.483 1.00 25.81 456 ALA A CA 1
ATOM 3582 C C . ALA A 1 456 ? -19.238 -3.691 -2.335 1.00 25.81 456 ALA A C 1
ATOM 3584 O O . ALA A 1 456 ? -18.604 -4.727 -2.136 1.00 25.81 456 ALA A O 1
ATOM 3585 N N . GLU A 1 457 ? -20.160 -3.626 -3.286 1.00 23.31 457 GLU A N 1
ATOM 3586 C CA . GLU A 1 457 ? -20.522 -4.746 -4.152 1.00 23.31 457 GLU A CA 1
ATOM 3587 C C . GLU A 1 457 ? -19.957 -4.513 -5.549 1.00 23.31 457 GLU A C 1
ATOM 3589 O O . GLU A 1 457 ? -20.662 -4.040 -6.429 1.00 23.31 457 GLU A O 1
ATOM 3594 N N . GLN A 1 458 ? -18.664 -4.784 -5.735 1.00 26.45 458 GLN A N 1
ATOM 3595 C CA . GLN A 1 458 ? -18.049 -5.019 -7.048 1.00 26.45 458 GLN A CA 1
ATOM 3596 C C . GLN A 1 458 ? -16.601 -5.480 -6.846 1.00 26.45 458 GLN A C 1
ATOM 3598 O O . GLN A 1 458 ? -15.637 -4.720 -6.932 1.00 26.45 458 GLN A O 1
ATOM 3603 N N . CYS A 1 459 ? -16.445 -6.774 -6.571 1.00 25.98 459 CYS A N 1
ATOM 3604 C CA . CYS A 1 459 ? -15.212 -7.497 -6.871 1.00 25.98 459 CYS A CA 1
ATOM 3605 C C . CYS A 1 459 ? -15.157 -7.786 -8.381 1.00 25.98 459 CYS A C 1
ATOM 3607 O O . CYS A 1 459 ? -15.194 -8.941 -8.761 1.00 25.98 459 CYS A O 1
ATOM 3609 N N . VAL A 1 460 ? -15.128 -6.740 -9.219 1.00 24.31 460 VAL A N 1
ATOM 3610 C CA . VAL A 1 460 ? -14.657 -6.721 -10.622 1.00 24.31 460 VAL A CA 1
ATOM 3611 C C . VAL A 1 460 ? -14.414 -5.240 -10.969 1.00 24.31 460 VAL A C 1
ATOM 3613 O O . VAL A 1 460 ? -15.334 -4.440 -10.792 1.00 24.31 460 VAL A O 1
ATOM 3616 N N . PRO A 1 461 ? -13.223 -4.800 -11.420 1.00 30.45 461 PRO A N 1
ATOM 3617 C CA . PRO A 1 461 ? -13.024 -3.403 -11.779 1.00 30.45 461 PRO A CA 1
ATOM 3618 C C . PRO A 1 461 ? -13.478 -3.135 -13.221 1.00 30.45 461 PRO A C 1
ATOM 3620 O O . PRO A 1 461 ? -12.691 -3.271 -14.157 1.00 30.45 461 PRO A O 1
ATOM 3623 N N . GLU A 1 462 ? -14.700 -2.626 -13.385 1.00 30.61 462 GLU A N 1
ATOM 3624 C CA . GLU A 1 462 ? -15.081 -1.769 -14.515 1.00 30.61 462 GLU A CA 1
ATOM 3625 C C . GLU A 1 462 ? -15.574 -0.397 -14.018 1.00 30.61 462 GLU A C 1
ATOM 3627 O O . GLU A 1 462 ? -16.540 -0.286 -13.275 1.00 30.61 462 GLU A O 1
ATOM 3632 N N . GLY A 1 463 ? -14.872 0.656 -14.455 1.00 27.61 463 GLY A N 1
ATOM 3633 C CA . GLY A 1 463 ? -15.414 1.995 -14.717 1.00 27.61 463 GLY A CA 1
ATOM 3634 C C . GLY A 1 463 ? -15.897 2.886 -13.559 1.00 27.61 463 GLY A C 1
ATOM 3635 O O . GLY A 1 463 ? -17.051 2.835 -13.153 1.00 27.61 463 GLY A O 1
ATOM 3636 N N . LYS A 1 464 ? -15.113 3.927 -13.235 1.00 29.05 464 LYS A N 1
ATOM 3637 C CA . LYS A 1 464 ? -15.662 5.299 -13.218 1.00 29.05 464 LYS A CA 1
ATOM 3638 C C . LYS A 1 464 ? -14.832 6.191 -14.137 1.00 29.05 464 LYS A C 1
ATOM 3640 O O . LYS A 1 464 ? -13.609 6.260 -14.051 1.00 29.05 464 LYS A O 1
ATOM 3645 N N . VAL A 1 465 ? -15.557 6.788 -15.071 1.00 35.72 465 VAL A N 1
ATOM 3646 C CA . VAL A 1 465 ? -15.119 7.401 -16.320 1.00 35.72 465 VAL A CA 1
ATOM 3647 C C . VAL A 1 465 ? -14.533 8.791 -16.078 1.00 35.72 465 VAL A C 1
ATOM 3649 O O . VAL A 1 465 ? -15.244 9.715 -15.699 1.00 35.72 465 VAL A O 1
ATOM 3652 N N . HIS A 1 466 ? -13.256 8.951 -16.412 1.00 34.12 466 HIS A N 1
ATOM 3653 C CA . HIS A 1 466 ? -12.759 10.155 -17.073 1.00 34.12 466 HIS A CA 1
ATOM 3654 C C . HIS A 1 466 ? -12.110 9.682 -18.378 1.00 34.12 466 HIS A C 1
ATOM 3656 O O . HIS A 1 466 ? -11.025 9.115 -18.348 1.00 34.12 466 HIS A O 1
ATOM 3662 N N . ASN A 1 467 ? -12.828 9.839 -19.497 1.00 39.56 467 ASN A N 1
ATOM 3663 C CA . ASN A 1 467 ? -12.441 9.434 -20.856 1.00 39.56 467 ASN A CA 1
ATOM 3664 C C . ASN A 1 467 ? -11.803 8.036 -20.949 1.00 39.56 467 ASN A C 1
ATOM 3666 O O . ASN A 1 467 ? -10.603 7.913 -21.198 1.00 39.56 467 ASN A O 1
ATOM 3670 N N . SER A 1 468 ? -12.597 6.973 -20.777 1.00 49.56 468 SER A N 1
ATOM 3671 C CA . SER A 1 468 ? -12.161 5.643 -21.211 1.00 49.56 468 SER A CA 1
ATOM 3672 C C . SER A 1 468 ? -11.974 5.675 -22.726 1.00 49.56 468 SER A C 1
ATOM 3674 O O . SER A 1 468 ? -12.940 5.853 -23.469 1.00 49.56 468 SER A O 1
ATOM 3676 N N . VAL A 1 469 ? -10.730 5.553 -23.176 1.00 67.31 469 VAL A N 1
ATOM 3677 C CA . VAL A 1 469 ? -10.428 5.425 -24.602 1.00 67.31 469 VAL A CA 1
ATOM 3678 C C . VAL A 1 469 ? -10.727 3.983 -24.989 1.00 67.31 469 VAL A C 1
ATOM 3680 O O . VAL A 1 469 ? -10.190 3.064 -24.374 1.00 67.31 469 VAL A O 1
ATOM 3683 N N . SER A 1 470 ? -11.616 3.784 -25.960 1.00 79.12 470 SER A N 1
ATOM 3684 C CA . SER A 1 470 ? -11.819 2.466 -26.556 1.00 79.12 470 SER A CA 1
ATOM 3685 C C . SER A 1 470 ? -10.635 2.189 -27.477 1.00 79.12 470 SER A C 1
ATOM 3687 O O . SER A 1 470 ? -10.358 2.981 -28.373 1.00 79.12 470 SER A O 1
ATOM 3689 N N . LEU A 1 471 ? -9.907 1.114 -27.190 1.00 87.75 471 LEU A N 1
ATOM 3690 C CA . LEU A 1 471 ? -8.760 0.645 -27.961 1.00 87.75 471 LEU A CA 1
ATOM 3691 C C . LEU A 1 471 ? -9.125 -0.736 -28.496 1.00 87.75 471 LEU A C 1
ATOM 3693 O O . LEU A 1 471 ? -9.696 -1.540 -27.759 1.00 87.75 471 LEU A O 1
ATOM 3697 N N . SER A 1 472 ? -8.810 -1.000 -29.758 1.00 89.50 472 SER A N 1
ATOM 3698 C CA . SER A 1 472 ? -9.241 -2.215 -30.453 1.00 89.50 472 SER A CA 1
ATOM 3699 C C . SER A 1 472 ? -8.078 -3.059 -30.963 1.00 89.50 472 SER A C 1
ATOM 3701 O O . SER A 1 472 ? -8.173 -4.285 -30.961 1.00 89.50 472 SER A O 1
ATOM 3703 N N . LYS A 1 473 ? -6.962 -2.427 -31.348 1.00 94.50 473 LYS A N 1
ATOM 3704 C CA . LYS A 1 473 ? -5.822 -3.116 -31.962 1.00 94.50 473 LYS A CA 1
ATOM 3705 C C . LYS A 1 473 ? -4.543 -2.946 -31.142 1.00 94.50 473 LYS A C 1
ATOM 3707 O O . LYS A 1 473 ? -4.043 -1.832 -30.975 1.00 94.50 473 LYS A O 1
ATOM 3712 N N . LEU A 1 474 ? -4.010 -4.065 -30.650 1.00 96.44 474 LEU A N 1
ATOM 3713 C CA . LEU A 1 474 ? -2.711 -4.166 -29.981 1.00 96.44 474 LEU A CA 1
ATOM 3714 C C . LEU A 1 474 ? -1.712 -4.825 -30.935 1.00 96.44 474 LEU A C 1
ATOM 3716 O O . LEU A 1 474 ? -1.995 -5.900 -31.454 1.00 96.44 474 LEU A O 1
ATOM 3720 N N . ALA A 1 475 ? -0.539 -4.220 -31.108 1.00 97.12 475 ALA A N 1
ATOM 3721 C CA . ALA A 1 475 ? 0.611 -4.879 -31.722 1.00 97.12 475 ALA A CA 1
ATOM 3722 C C . ALA A 1 475 ? 1.766 -4.937 -30.722 1.00 97.12 475 ALA A C 1
ATOM 3724 O O . ALA A 1 475 ? 2.027 -3.972 -29.996 1.00 97.12 475 ALA A O 1
ATOM 3725 N N . VAL A 1 476 ? 2.465 -6.067 -30.676 1.00 98.00 476 VAL A N 1
ATOM 3726 C CA . VAL A 1 476 ? 3.625 -6.259 -29.805 1.00 98.00 476 VAL A CA 1
ATOM 3727 C C . VAL A 1 476 ? 4.895 -6.188 -30.636 1.00 98.00 476 VAL A C 1
ATOM 3729 O O . VAL A 1 476 ? 4.980 -6.758 -31.715 1.00 98.00 476 VAL A O 1
ATOM 3732 N N . VAL A 1 477 ? 5.901 -5.491 -30.127 1.00 98.00 477 VAL A N 1
ATOM 3733 C CA . VAL A 1 477 ? 7.242 -5.445 -30.698 1.00 98.00 477 VAL A CA 1
ATOM 3734 C C . VAL A 1 477 ? 8.180 -6.163 -29.743 1.00 98.00 477 VAL A C 1
ATOM 3736 O O . VAL A 1 477 ? 8.193 -5.898 -28.542 1.00 98.00 477 VAL A O 1
ATOM 3739 N N . THR A 1 478 ? 8.988 -7.070 -30.264 1.00 96.38 478 THR A N 1
ATOM 3740 C CA . THR A 1 478 ? 10.109 -7.642 -29.523 1.00 96.38 478 THR A CA 1
ATOM 3741 C C . THR A 1 478 ? 11.394 -7.378 -30.286 1.00 96.38 478 THR A C 1
ATOM 3743 O O . THR A 1 478 ? 11.386 -7.184 -31.505 1.00 96.38 478 THR A O 1
ATOM 3746 N N . SER A 1 479 ? 12.509 -7.319 -29.569 1.00 93.38 479 SER A N 1
ATOM 3747 C CA . SER A 1 479 ? 13.813 -7.181 -30.194 1.00 93.38 479 SER A CA 1
ATOM 3748 C C . SER A 1 479 ? 14.721 -8.312 -29.783 1.00 93.38 479 SER A C 1
ATOM 3750 O O . SER A 1 479 ? 14.730 -8.761 -28.635 1.00 93.38 479 SER A O 1
ATOM 3752 N N . LEU A 1 480 ? 15.506 -8.751 -30.754 1.00 88.69 480 LEU A N 1
ATOM 3753 C CA . LEU A 1 480 ? 16.538 -9.734 -30.547 1.00 88.69 480 LEU A CA 1
ATOM 3754 C C . LEU A 1 480 ? 17.860 -9.109 -30.944 1.00 88.69 480 LEU A C 1
ATOM 3756 O O . LEU A 1 480 ? 18.019 -8.561 -32.030 1.00 88.69 480 LEU A O 1
ATOM 3760 N N . PHE A 1 481 ? 18.799 -9.153 -30.020 1.00 78.81 481 PHE A N 1
ATOM 3761 C CA . PHE A 1 481 ? 20.138 -8.652 -30.229 1.00 78.81 481 PHE A CA 1
ATOM 3762 C C . PHE A 1 481 ? 21.053 -9.537 -29.403 1.00 78.81 481 PHE A C 1
ATOM 3764 O O . PHE A 1 481 ? 21.186 -9.357 -28.190 1.00 78.81 481 PHE A O 1
ATOM 3771 N N . ASP A 1 482 ? 21.596 -10.548 -30.064 1.00 65.94 482 ASP A N 1
ATOM 3772 C CA . ASP A 1 482 ? 22.523 -11.490 -29.468 1.00 65.94 482 ASP A CA 1
ATOM 3773 C C . ASP A 1 482 ? 23.902 -11.260 -30.078 1.00 65.94 482 ASP A C 1
ATOM 3775 O O . ASP A 1 482 ? 24.121 -11.495 -31.263 1.00 65.94 482 ASP A O 1
ATOM 3779 N N . SER A 1 483 ? 24.841 -10.778 -29.266 1.00 51.16 483 SER A N 1
ATOM 3780 C CA . SER A 1 483 ? 26.219 -10.593 -29.709 1.00 51.16 483 SER A CA 1
ATOM 3781 C C . SER A 1 483 ? 26.975 -11.920 -29.864 1.00 51.16 483 SER A C 1
ATOM 3783 O O . SER A 1 483 ? 28.076 -11.896 -30.409 1.00 51.16 483 SER A O 1
ATOM 3785 N N . HIS A 1 484 ? 26.447 -13.054 -29.365 1.00 54.38 484 HIS A N 1
ATOM 3786 C CA . HIS A 1 484 ? 27.178 -14.326 -29.228 1.00 54.38 484 HIS A CA 1
ATOM 3787 C C . HIS A 1 484 ? 26.417 -15.615 -29.604 1.00 54.38 484 HIS A C 1
ATOM 3789 O O . HIS A 1 484 ? 26.993 -16.692 -29.461 1.00 54.38 484 HIS A O 1
ATOM 3795 N N . ARG A 1 485 ? 25.193 -15.535 -30.142 1.00 60.28 485 ARG A N 1
ATOM 3796 C CA . ARG A 1 485 ? 24.413 -16.672 -30.691 1.00 60.28 485 ARG A CA 1
ATOM 3797 C C . ARG A 1 485 ? 24.236 -17.843 -29.718 1.00 60.28 485 ARG A C 1
ATOM 3799 O O . ARG A 1 485 ? 24.592 -18.985 -30.007 1.00 60.28 485 ARG A O 1
ATOM 3806 N N . CYS A 1 486 ? 23.660 -17.542 -28.568 1.00 61.09 486 CYS A N 1
ATOM 3807 C CA . CYS A 1 486 ? 23.253 -18.494 -27.549 1.00 61.09 486 CYS A CA 1
ATOM 3808 C C . CYS A 1 486 ? 22.227 -19.499 -28.108 1.00 61.09 486 CYS A C 1
ATOM 3810 O O . CYS A 1 486 ? 21.221 -19.115 -28.704 1.00 61.09 486 CYS A O 1
ATOM 3812 N N . HIS A 1 487 ? 22.434 -20.803 -27.894 1.00 63.34 487 HIS A N 1
ATOM 3813 C CA . HIS A 1 487 ? 21.503 -21.829 -28.395 1.00 63.34 487 HIS A CA 1
ATOM 3814 C C . HIS A 1 487 ? 20.120 -21.719 -27.732 1.00 63.34 487 HIS A C 1
ATOM 3816 O O . HIS A 1 487 ? 19.094 -21.847 -28.399 1.00 63.34 487 HIS A O 1
ATOM 3822 N N . ARG A 1 488 ? 20.080 -21.405 -26.430 1.00 72.75 488 ARG A N 1
ATOM 3823 C CA . ARG A 1 488 ? 18.828 -21.268 -25.661 1.00 72.75 488 ARG A CA 1
ATOM 3824 C C . ARG A 1 488 ? 17.998 -20.047 -26.051 1.00 72.75 488 ARG A C 1
ATOM 3826 O O . ARG A 1 488 ? 16.798 -20.015 -25.788 1.00 72.75 488 ARG A O 1
ATOM 3833 N N . TRP A 1 489 ? 18.618 -19.044 -26.669 1.00 76.56 489 TRP A N 1
ATOM 3834 C CA . TRP A 1 489 ? 17.923 -17.843 -27.127 1.00 76.56 489 TRP A CA 1
ATOM 3835 C C . TRP A 1 489 ? 16.873 -18.170 -28.201 1.00 76.56 489 TRP A C 1
ATOM 3837 O O . TRP A 1 489 ? 15.743 -17.692 -28.103 1.00 76.56 489 TRP A O 1
ATOM 3847 N N . SER A 1 490 ? 17.197 -19.046 -29.159 1.00 78.75 490 SER A N 1
ATOM 3848 C CA . SER A 1 490 ? 16.254 -19.457 -30.210 1.00 78.75 490 SER A CA 1
ATOM 3849 C C . SER A 1 490 ? 15.071 -20.252 -29.642 1.00 78.75 490 SER A C 1
ATOM 3851 O O . SER A 1 490 ? 13.921 -19.983 -29.995 1.00 78.75 490 SER A O 1
ATOM 3853 N N . ASP A 1 491 ? 15.330 -21.161 -28.696 1.00 84.06 491 ASP A N 1
ATOM 3854 C CA . ASP A 1 491 ? 14.284 -21.956 -28.043 1.00 84.06 491 ASP A CA 1
ATOM 3855 C C . ASP A 1 491 ? 13.317 -21.080 -27.235 1.00 84.06 491 ASP A C 1
ATOM 3857 O O . ASP A 1 491 ? 12.096 -21.235 -27.332 1.00 84.06 491 ASP A O 1
ATOM 3861 N N . ASN A 1 492 ? 13.846 -20.132 -26.454 1.00 89.19 492 ASN A N 1
ATOM 3862 C CA . ASN A 1 492 ? 13.023 -19.198 -25.686 1.00 89.19 492 ASN A CA 1
ATOM 3863 C C . ASN A 1 492 ? 12.180 -18.311 -26.608 1.00 89.19 492 ASN A C 1
ATOM 3865 O O . ASN A 1 492 ? 10.981 -18.175 -26.364 1.00 89.19 492 ASN A O 1
ATOM 3869 N N . TYR A 1 493 ? 12.761 -17.797 -27.697 1.00 90.81 493 TYR A N 1
ATOM 3870 C CA . TYR A 1 493 ? 12.026 -17.009 -28.685 1.00 90.81 493 TYR A CA 1
ATOM 3871 C C . TYR A 1 493 ? 10.876 -17.805 -29.316 1.00 90.81 493 TYR A C 1
ATOM 3873 O O . TYR A 1 493 ? 9.753 -17.308 -29.380 1.00 90.81 493 TYR A O 1
ATOM 3881 N N . HIS A 1 494 ? 11.099 -19.059 -29.724 1.00 90.50 494 HIS A N 1
ATOM 3882 C CA . HIS A 1 494 ? 10.027 -19.895 -30.274 1.00 90.50 494 HIS A CA 1
ATOM 3883 C C . HIS A 1 494 ? 8.905 -20.149 -29.261 1.00 90.50 494 HIS A C 1
ATOM 3885 O O . HIS A 1 494 ? 7.729 -20.061 -29.615 1.00 90.50 494 HIS A O 1
ATOM 3891 N N . ARG A 1 495 ? 9.247 -20.411 -27.993 1.00 92.88 495 ARG A N 1
ATOM 3892 C CA . ARG A 1 495 ? 8.257 -20.576 -26.915 1.00 92.88 495 ARG A CA 1
ATOM 3893 C C . ARG A 1 495 ? 7.475 -19.291 -26.655 1.00 92.88 495 ARG A C 1
ATOM 3895 O O . ARG A 1 495 ? 6.262 -19.351 -26.472 1.00 92.88 495 ARG A O 1
ATOM 3902 N N . PHE A 1 496 ? 8.153 -18.146 -26.663 1.00 95.25 496 PHE A N 1
ATOM 3903 C CA . PHE A 1 496 ? 7.522 -16.835 -26.566 1.00 95.25 496 PHE A CA 1
ATOM 3904 C C . PHE A 1 496 ? 6.535 -16.625 -27.721 1.00 95.25 496 PHE A C 1
ATOM 3906 O O . PHE A 1 496 ? 5.361 -16.371 -27.468 1.00 95.25 496 PHE A O 1
ATOM 3913 N N . MET A 1 497 ? 6.955 -16.827 -28.974 1.00 94.88 497 MET A N 1
ATOM 3914 C CA . MET A 1 497 ? 6.086 -16.672 -30.150 1.00 94.88 497 MET A CA 1
ATOM 3915 C C . MET A 1 497 ? 4.873 -17.616 -30.123 1.00 94.88 497 MET A C 1
ATOM 3917 O O . MET A 1 497 ? 3.774 -17.210 -30.498 1.00 94.88 497 MET A O 1
ATOM 3921 N N . GLU A 1 498 ? 5.044 -18.856 -29.654 1.00 94.25 498 GLU A N 1
ATOM 3922 C CA . GLU A 1 498 ? 3.943 -19.806 -29.432 1.00 94.25 498 GLU A CA 1
ATOM 3923 C C . GLU A 1 498 ? 2.933 -19.284 -28.402 1.00 94.25 498 GLU A C 1
ATOM 3925 O O . GLU A 1 498 ? 1.723 -19.276 -28.651 1.00 94.25 498 GLU A O 1
ATOM 3930 N N . GLY A 1 499 ? 3.429 -18.795 -27.262 1.00 94.31 499 GLY A N 1
ATOM 3931 C CA . GLY A 1 499 ? 2.598 -18.201 -26.219 1.00 94.31 499 GLY A CA 1
ATOM 3932 C C . GLY A 1 499 ? 1.838 -16.973 -26.720 1.00 94.31 499 GLY A C 1
ATOM 3933 O O . GLY A 1 499 ? 0.630 -16.874 -26.529 1.00 94.31 499 GLY A O 1
ATOM 3934 N N . MET A 1 500 ? 2.514 -16.072 -27.432 1.00 95.69 500 MET A N 1
ATOM 3935 C CA . MET A 1 500 ? 1.903 -14.863 -27.993 1.00 95.69 500 MET A CA 1
ATOM 3936 C C . MET A 1 500 ? 0.800 -15.181 -29.007 1.00 95.69 500 MET A C 1
ATOM 3938 O O . MET A 1 500 ? -0.257 -14.552 -28.980 1.00 95.69 500 MET A O 1
ATOM 3942 N N . ARG A 1 501 ? 1.003 -16.201 -29.851 1.00 93.50 501 ARG A N 1
ATOM 3943 C CA . ARG A 1 501 ? -0.012 -16.662 -30.808 1.00 93.50 501 ARG A CA 1
ATOM 3944 C C . ARG A 1 501 ? -1.239 -17.245 -30.115 1.00 93.50 501 ARG A C 1
ATOM 3946 O O . ARG A 1 501 ? -2.352 -17.028 -30.582 1.00 93.50 501 ARG A O 1
ATOM 3953 N N . THR A 1 502 ? -1.041 -17.959 -29.007 1.00 91.94 502 THR A N 1
ATOM 3954 C CA . THR A 1 502 ? -2.141 -18.493 -28.186 1.00 91.94 502 THR A CA 1
ATOM 3955 C C . THR A 1 502 ? -2.998 -17.365 -27.606 1.00 91.94 502 THR A C 1
ATOM 3957 O O . THR A 1 502 ? -4.214 -17.495 -27.552 1.00 91.94 502 THR A O 1
ATOM 3960 N N . HIS A 1 503 ? -2.376 -16.230 -27.275 1.00 92.69 503 HIS A N 1
ATOM 3961 C CA . HIS A 1 503 ? -3.050 -15.007 -26.821 1.00 92.69 503 HIS A CA 1
ATOM 3962 C C . HIS A 1 503 ? -3.604 -14.133 -27.959 1.00 92.69 503 HIS A C 1
ATOM 3964 O O . HIS A 1 503 ? -4.027 -13.010 -27.704 1.00 92.69 503 HIS A O 1
ATOM 3970 N N . GLY A 1 504 ? -3.568 -14.601 -29.213 1.00 90.75 504 GLY A N 1
ATOM 3971 C CA . GLY A 1 504 ? -4.086 -13.862 -30.370 1.00 90.75 504 GLY A CA 1
ATOM 3972 C C . GLY A 1 504 ? -3.280 -12.617 -30.763 1.00 90.75 504 GLY A C 1
ATOM 3973 O O . GLY A 1 504 ? -3.745 -11.824 -31.578 1.00 90.75 504 GLY A O 1
ATOM 3974 N N . MET A 1 505 ? -2.072 -12.443 -30.218 1.00 92.44 505 MET A N 1
ATOM 3975 C CA . MET A 1 505 ? -1.290 -11.221 -30.390 1.00 92.44 505 MET A CA 1
ATOM 3976 C C . MET A 1 505 ? -0.379 -11.271 -31.619 1.00 92.44 505 MET A C 1
ATOM 3978 O O . MET A 1 505 ? 0.402 -12.206 -31.805 1.00 92.44 505 MET A O 1
ATOM 3982 N N . GLU A 1 506 ? -0.419 -10.205 -32.419 1.00 91.50 506 GLU A N 1
ATOM 3983 C CA . GLU A 1 506 ? 0.520 -9.968 -33.518 1.00 91.50 506 GLU A CA 1
ATOM 3984 C C . GLU A 1 506 ? 1.858 -9.450 -32.969 1.00 91.50 506 GLU A C 1
ATOM 3986 O O . GLU A 1 506 ? 1.898 -8.465 -32.222 1.00 91.50 506 GLU A O 1
ATOM 3991 N N . VAL A 1 507 ? 2.960 -10.114 -33.336 1.00 95.81 507 VAL A N 1
ATOM 3992 C CA . VAL A 1 507 ? 4.308 -9.788 -32.851 1.00 95.81 507 VAL A CA 1
ATOM 3993 C C . VAL A 1 507 ? 5.221 -9.406 -34.012 1.00 95.81 507 VAL A C 1
ATOM 3995 O O . VAL A 1 507 ? 5.495 -10.221 -34.889 1.00 95.81 507 VAL A O 1
ATOM 3998 N N . HIS A 1 508 ? 5.763 -8.191 -33.963 1.00 96.56 508 HIS A N 1
ATOM 3999 C CA . HIS A 1 508 ? 6.825 -7.713 -34.842 1.00 96.56 508 HIS A CA 1
ATOM 4000 C C . HIS A 1 508 ? 8.184 -7.909 -34.174 1.00 96.56 508 HIS A C 1
ATOM 4002 O O . HIS A 1 508 ? 8.441 -7.393 -33.086 1.00 96.56 508 HIS A O 1
ATOM 4008 N N . THR A 1 509 ? 9.071 -8.645 -34.832 1.00 95.69 509 THR A N 1
ATOM 4009 C CA . THR A 1 509 ? 10.407 -8.958 -34.324 1.00 95.69 509 THR A CA 1
ATOM 4010 C C . THR A 1 509 ? 11.454 -8.136 -35.057 1.00 95.69 509 THR A C 1
ATOM 4012 O O . THR A 1 509 ? 11.557 -8.202 -36.280 1.00 95.69 509 THR A O 1
ATOM 4015 N N . ILE A 1 510 ? 12.260 -7.381 -34.310 1.00 95.44 510 ILE A N 1
ATOM 4016 C CA . ILE A 1 510 ? 13.405 -6.647 -34.857 1.00 95.44 510 ILE A CA 1
ATOM 4017 C C . ILE A 1 510 ? 14.689 -7.336 -34.410 1.00 95.44 510 ILE A C 1
ATOM 4019 O O . ILE A 1 510 ? 15.045 -7.295 -33.231 1.00 95.44 510 ILE A O 1
ATOM 4023 N N . GLU A 1 511 ? 15.381 -7.971 -35.349 1.00 93.38 511 GLU A N 1
ATOM 4024 C CA . GLU A 1 511 ? 16.654 -8.637 -35.102 1.00 93.38 511 GLU A CA 1
ATOM 4025 C C . GLU A 1 511 ? 17.819 -7.719 -35.489 1.00 93.38 511 GLU A C 1
ATOM 4027 O O . GLU A 1 511 ? 17.951 -7.300 -36.638 1.00 93.38 511 GLU A O 1
ATOM 4032 N N . GLY A 1 512 ? 18.677 -7.406 -34.523 1.00 92.25 512 GLY A N 1
ATOM 4033 C CA . GLY A 1 512 ? 19.932 -6.705 -34.748 1.00 92.25 512 GLY A CA 1
ATOM 4034 C C . GLY A 1 512 ? 21.065 -7.689 -35.026 1.00 92.25 512 GLY A C 1
ATOM 4035 O O . GLY A 1 512 ? 21.398 -8.498 -34.162 1.00 92.25 512 GLY A O 1
ATOM 4036 N N . VAL A 1 513 ? 21.679 -7.590 -36.203 1.00 90.38 513 VAL A N 1
ATOM 4037 C CA . VAL A 1 513 ? 22.727 -8.497 -36.689 1.00 90.38 513 VAL A CA 1
ATOM 4038 C C . VAL A 1 513 ? 24.034 -7.722 -36.822 1.00 90.38 513 VAL A C 1
ATOM 4040 O O . VAL A 1 513 ? 24.072 -6.706 -37.509 1.00 90.38 513 VAL A O 1
ATOM 4043 N N . LEU A 1 514 ? 25.109 -8.163 -36.164 1.00 88.69 514 LEU A N 1
ATOM 4044 C CA . LEU A 1 514 ? 26.416 -7.506 -36.289 1.00 88.69 514 LEU A CA 1
ATOM 4045 C C . LEU A 1 514 ? 26.906 -7.516 -37.745 1.00 88.69 514 LEU A C 1
ATOM 4047 O O . LEU A 1 514 ? 26.645 -8.450 -38.501 1.00 88.69 514 LEU A O 1
ATOM 4051 N N . HIS A 1 515 ? 27.620 -6.468 -38.151 1.00 85.62 515 HIS A N 1
ATOM 4052 C CA . HIS A 1 515 ? 28.167 -6.394 -39.503 1.00 85.62 515 HIS A CA 1
ATOM 4053 C C . HIS A 1 515 ? 29.031 -7.627 -39.834 1.00 85.62 515 HIS A C 1
ATOM 4055 O O . HIS A 1 515 ? 29.949 -7.978 -39.089 1.00 85.62 515 HIS A O 1
ATOM 4061 N N . GLY A 1 516 ? 28.745 -8.272 -40.969 1.00 83.88 516 GLY A N 1
ATOM 4062 C CA . GLY A 1 516 ? 29.431 -9.490 -41.423 1.00 83.88 516 GLY A CA 1
ATOM 4063 C C . GLY A 1 516 ? 28.880 -10.804 -40.854 1.00 83.88 516 GLY A C 1
ATOM 4064 O O . GLY A 1 516 ? 29.387 -11.873 -41.195 1.00 83.88 516 GLY A O 1
ATOM 4065 N N . GLU A 1 517 ? 27.842 -10.744 -40.024 1.00 86.69 517 GLU A N 1
ATOM 4066 C CA . GLU A 1 517 ? 27.167 -11.906 -39.458 1.00 86.69 517 GLU A CA 1
ATOM 4067 C C . GLU A 1 517 ? 25.843 -12.242 -40.180 1.00 86.69 517 GLU A C 1
ATOM 4069 O O . GLU A 1 517 ? 25.245 -11.405 -40.852 1.00 86.69 517 GLU A O 1
ATOM 4074 N N . CYS A 1 518 ? 25.364 -13.488 -40.052 1.00 85.62 518 CYS A N 1
ATOM 4075 C CA . CYS A 1 518 ? 24.090 -13.928 -40.646 1.00 85.62 518 CYS A CA 1
ATOM 4076 C C . CYS A 1 518 ? 22.913 -13.760 -39.669 1.00 85.62 518 CYS A C 1
ATOM 4078 O O . CYS A 1 518 ? 23.076 -14.074 -38.494 1.00 85.62 518 CYS A O 1
ATOM 4080 N N . PRO A 1 519 ? 21.703 -13.390 -40.104 1.00 86.88 519 PRO A N 1
ATOM 4081 C CA . PRO A 1 519 ? 20.519 -13.457 -39.244 1.00 86.88 519 PRO A CA 1
ATOM 4082 C C . PRO A 1 519 ? 20.359 -14.818 -38.544 1.00 86.88 519 PRO A C 1
ATOM 4084 O O . PRO A 1 519 ? 20.645 -15.863 -39.136 1.00 86.88 519 PRO A O 1
ATOM 4087 N N . GLY A 1 520 ? 19.964 -14.807 -37.271 1.00 83.38 520 GLY A N 1
ATOM 4088 C CA . GLY A 1 520 ? 19.612 -16.001 -36.503 1.00 83.38 520 GLY A CA 1
ATOM 4089 C C . GLY A 1 520 ? 18.174 -16.449 -36.756 1.00 83.38 520 GLY A C 1
ATOM 4090 O O . GLY A 1 520 ? 17.875 -17.636 -36.622 1.00 83.38 520 GLY A O 1
ATOM 4091 N N . LEU A 1 521 ? 17.302 -15.528 -37.174 1.00 85.25 521 LEU A N 1
ATOM 4092 C CA . LEU A 1 521 ? 15.946 -15.834 -37.616 1.00 85.25 521 LEU A CA 1
ATOM 4093 C C . LEU A 1 521 ? 15.827 -15.881 -39.146 1.00 85.25 521 LEU A C 1
ATOM 4095 O O . LEU A 1 521 ? 16.538 -15.158 -39.848 1.00 85.25 521 LEU A O 1
ATOM 4099 N N . PRO A 1 522 ? 14.904 -16.695 -39.690 1.00 83.50 522 PRO A N 1
ATOM 4100 C CA . PRO A 1 522 ? 14.558 -16.615 -41.101 1.00 83.50 522 PRO A CA 1
ATOM 4101 C C . PRO A 1 522 ? 13.805 -15.305 -41.411 1.00 83.50 522 PRO A C 1
ATOM 4103 O O . PRO A 1 522 ? 13.098 -14.781 -40.543 1.00 83.50 522 PRO A O 1
ATOM 4106 N N . PRO A 1 523 ? 13.886 -14.802 -42.657 1.00 79.94 523 PRO A N 1
ATOM 4107 C CA . PRO A 1 523 ? 13.059 -13.685 -43.095 1.00 79.94 523 PRO A CA 1
ATOM 4108 C C . PRO A 1 523 ? 11.575 -14.071 -43.030 1.00 79.94 523 PRO A C 1
ATOM 4110 O O . PRO A 1 523 ? 11.203 -15.199 -43.361 1.00 79.94 523 PRO A O 1
ATOM 4113 N N . GLY A 1 524 ? 10.723 -13.131 -42.627 1.00 79.38 524 GLY A N 1
ATOM 4114 C CA . GLY A 1 524 ? 9.280 -13.335 -42.522 1.00 79.38 524 GLY A CA 1
ATOM 4115 C C . GLY A 1 524 ? 8.513 -12.017 -42.507 1.00 79.38 524 GLY A C 1
ATOM 4116 O O . GLY A 1 524 ? 9.106 -10.958 -42.315 1.00 79.38 524 GLY A O 1
ATOM 4117 N N . ASP A 1 525 ? 7.192 -12.088 -42.681 1.00 78.31 525 ASP A N 1
ATOM 4118 C CA . ASP A 1 525 ? 6.326 -10.910 -42.869 1.00 78.31 525 ASP A CA 1
ATOM 4119 C C . ASP A 1 525 ? 6.359 -9.914 -41.692 1.00 78.31 525 ASP A C 1
ATOM 4121 O O . ASP A 1 525 ? 6.145 -8.719 -41.885 1.00 78.31 525 ASP A O 1
ATOM 4125 N N . HIS A 1 526 ? 6.693 -10.386 -40.484 1.00 88.25 526 HIS A N 1
ATOM 4126 C CA . HIS A 1 526 ? 6.817 -9.567 -39.271 1.00 88.25 526 HIS A CA 1
ATOM 4127 C C . HIS A 1 526 ? 8.229 -9.597 -38.659 1.00 88.25 526 HIS A C 1
ATOM 4129 O O . HIS A 1 526 ? 8.397 -9.249 -37.489 1.00 88.25 526 HIS A O 1
ATOM 4135 N N . THR A 1 527 ? 9.248 -9.996 -39.429 1.00 92.56 527 THR A N 1
ATOM 4136 C CA . THR A 1 527 ? 10.648 -10.033 -38.979 1.00 92.56 527 THR A CA 1
ATOM 4137 C C . THR A 1 527 ? 11.494 -9.061 -39.791 1.00 92.56 527 THR A C 1
ATOM 4139 O O . THR A 1 527 ? 11.624 -9.204 -41.006 1.00 92.56 527 THR A O 1
ATOM 4142 N N . THR A 1 528 ? 12.126 -8.102 -39.115 1.00 93.06 528 THR A N 1
ATOM 4143 C CA . THR A 1 528 ? 13.030 -7.126 -39.738 1.00 93.06 528 THR A CA 1
ATOM 4144 C C . THR A 1 528 ? 14.446 -7.325 -39.223 1.00 93.06 528 THR A C 1
ATOM 4146 O O . THR A 1 528 ? 14.683 -7.240 -38.018 1.00 93.06 528 THR A O 1
ATOM 4149 N N . HIS A 1 529 ? 15.395 -7.518 -40.137 1.00 93.31 529 HIS A N 1
ATOM 4150 C CA . HIS A 1 529 ? 16.817 -7.596 -39.809 1.00 93.31 529 HIS A CA 1
ATOM 4151 C C . HIS A 1 529 ? 17.485 -6.235 -40.021 1.00 93.31 529 HIS A C 1
ATOM 4153 O O . HIS A 1 529 ? 17.350 -5.631 -41.087 1.00 93.31 529 HIS A O 1
ATOM 4159 N N . LEU A 1 530 ? 18.219 -5.761 -39.016 1.00 93.62 530 LEU A N 1
ATOM 4160 C CA . LEU A 1 530 ? 18.990 -4.523 -39.071 1.00 93.62 530 LEU A CA 1
ATOM 4161 C C . LEU A 1 530 ? 20.461 -4.816 -38.810 1.00 93.62 530 LEU A C 1
ATOM 4163 O O . LEU A 1 530 ? 20.810 -5.425 -37.801 1.00 93.62 530 LEU A O 1
ATOM 4167 N N . GLU A 1 531 ? 21.323 -4.349 -39.707 1.00 93.12 531 GLU A N 1
ATOM 4168 C CA . GLU A 1 531 ? 22.769 -4.434 -39.516 1.00 93.12 531 GLU A CA 1
ATOM 4169 C C . GLU A 1 531 ? 23.237 -3.505 -38.381 1.00 93.12 531 GLU A C 1
ATOM 4171 O O . GLU A 1 531 ? 22.749 -2.384 -38.235 1.00 93.12 531 GLU A O 1
ATOM 4176 N N . LEU A 1 532 ? 24.189 -3.964 -37.572 1.00 92.44 532 LEU A N 1
ATOM 4177 C CA . LEU A 1 532 ? 24.741 -3.236 -36.437 1.00 92.44 532 LEU A CA 1
ATOM 4178 C C . LEU A 1 532 ? 26.236 -2.986 -36.617 1.00 92.44 532 LEU A C 1
ATOM 4180 O O . LEU A 1 532 ? 27.043 -3.916 -36.625 1.00 92.44 532 LEU A O 1
ATOM 4184 N N . ASP A 1 533 ? 26.600 -1.706 -36.651 1.00 89.50 533 ASP A N 1
ATOM 4185 C CA . ASP A 1 533 ? 27.985 -1.246 -36.815 1.00 89.50 533 ASP A CA 1
ATOM 4186 C C . ASP A 1 533 ? 28.823 -1.345 -35.530 1.00 89.50 533 ASP A C 1
ATOM 4188 O O . ASP A 1 533 ? 30.038 -1.153 -35.543 1.00 89.50 533 ASP A O 1
ATOM 4192 N N . SER A 1 534 ? 28.188 -1.518 -34.369 1.00 90.38 534 SER A N 1
ATOM 4193 C CA . SER A 1 534 ? 28.850 -1.379 -33.069 1.00 90.38 534 SER A CA 1
ATOM 4194 C C . SER A 1 534 ? 28.277 -2.316 -32.016 1.00 90.38 534 SER A C 1
ATOM 4196 O O . SER A 1 534 ? 27.063 -2.481 -31.901 1.00 90.38 534 SER A O 1
ATOM 4198 N N . ILE A 1 535 ? 29.167 -2.851 -31.178 1.00 90.00 535 ILE A N 1
ATOM 4199 C CA . ILE A 1 535 ? 28.801 -3.608 -29.979 1.00 90.00 535 ILE A CA 1
ATOM 4200 C C . ILE A 1 535 ? 28.401 -2.613 -28.882 1.00 90.00 535 ILE A C 1
ATOM 4202 O O . ILE A 1 535 ? 29.251 -1.962 -28.271 1.00 90.00 535 ILE A O 1
ATOM 4206 N N . LEU A 1 536 ? 27.093 -2.482 -28.660 1.00 91.44 536 LEU A N 1
ATOM 4207 C CA . LEU A 1 536 ? 26.463 -1.746 -27.561 1.00 91.44 536 LEU A CA 1
ATOM 4208 C C . LEU A 1 536 ? 25.027 -2.249 -27.356 1.00 91.44 536 LEU A C 1
ATOM 4210 O O . LEU A 1 536 ? 24.487 -2.948 -28.207 1.00 91.44 536 LEU A O 1
ATOM 4214 N N . PHE A 1 537 ? 24.387 -1.918 -26.234 1.00 91.06 537 PHE A N 1
ATOM 4215 C CA . PHE A 1 537 ? 23.018 -2.362 -25.946 1.00 91.06 537 PHE A CA 1
ATOM 4216 C C . PHE A 1 537 ? 21.991 -1.641 -26.831 1.00 91.06 537 PHE A C 1
ATOM 4218 O O . PHE A 1 537 ? 21.781 -0.441 -26.683 1.00 91.06 537 PHE A O 1
ATOM 4225 N N . GLN A 1 538 ? 21.352 -2.384 -27.741 1.00 92.44 538 GLN A N 1
ATOM 4226 C CA . GLN A 1 538 ? 20.449 -1.844 -28.772 1.00 92.44 538 GLN A CA 1
ATOM 4227 C C . GLN A 1 538 ? 18.961 -2.106 -28.510 1.00 92.44 538 GLN A C 1
ATOM 4229 O O . GLN A 1 538 ? 18.128 -1.665 -29.295 1.00 92.44 538 GLN A O 1
ATOM 4234 N N . LYS A 1 539 ? 18.598 -2.832 -27.445 1.00 93.06 539 LYS A N 1
ATOM 4235 C CA . LYS A 1 539 ? 17.239 -3.369 -27.252 1.00 93.06 539 LYS A CA 1
ATOM 4236 C C . LYS A 1 539 ? 16.144 -2.317 -27.448 1.00 93.06 539 LYS A C 1
ATOM 4238 O O . LYS A 1 539 ? 15.322 -2.473 -28.345 1.00 93.06 539 LYS A O 1
ATOM 4243 N N . GLU A 1 540 ? 16.141 -1.248 -26.650 1.00 95.88 540 GLU A N 1
ATOM 4244 C CA . GLU A 1 540 ? 15.134 -0.182 -26.735 1.00 95.88 540 GLU A CA 1
ATOM 4245 C C . GLU A 1 540 ? 15.199 0.588 -28.062 1.00 95.88 540 GLU A C 1
ATOM 4247 O O . GLU A 1 540 ? 14.174 1.080 -28.532 1.00 95.88 540 GLU A O 1
ATOM 4252 N N . ARG A 1 541 ? 16.366 0.630 -28.720 1.00 95.88 541 ARG A N 1
ATOM 4253 C CA . ARG A 1 541 ? 16.503 1.256 -30.038 1.00 95.88 541 ARG A CA 1
ATOM 4254 C C . ARG A 1 541 ? 15.848 0.433 -31.139 1.00 95.88 541 ARG A C 1
ATOM 4256 O O . ARG A 1 541 ? 15.096 0.978 -31.941 1.00 95.88 541 ARG A O 1
ATOM 4263 N N . LEU A 1 542 ? 16.102 -0.872 -31.159 1.00 96.50 542 LEU A N 1
ATOM 4264 C CA . LEU A 1 542 ? 15.459 -1.805 -32.085 1.00 96.50 542 LEU A CA 1
ATOM 4265 C C . LEU A 1 542 ? 13.946 -1.831 -31.859 1.00 96.50 542 LEU A C 1
ATOM 4267 O O . LEU A 1 542 ? 13.189 -1.794 -32.824 1.00 96.50 542 LEU A O 1
ATOM 4271 N N . LEU A 1 543 ? 13.505 -1.792 -30.595 1.00 97.50 543 LEU A N 1
ATOM 4272 C CA . LEU A 1 543 ? 12.090 -1.631 -30.259 1.00 97.50 543 LEU A CA 1
ATOM 4273 C C . LEU A 1 543 ? 11.526 -0.334 -30.856 1.00 97.50 543 LEU A C 1
ATOM 4275 O O . LEU A 1 543 ? 10.503 -0.391 -31.523 1.00 97.50 543 LEU A O 1
ATOM 4279 N N . ASN A 1 544 ? 12.203 0.811 -30.710 1.00 97.88 544 ASN A N 1
ATOM 4280 C CA . ASN A 1 544 ? 11.765 2.069 -31.329 1.00 97.88 544 ASN A CA 1
ATOM 4281 C C . ASN A 1 544 ? 11.646 1.986 -32.857 1.00 97.88 544 ASN A C 1
ATOM 4283 O O . ASN A 1 544 ? 10.684 2.515 -33.413 1.00 97.88 544 ASN A O 1
ATOM 4287 N N . VAL A 1 545 ? 12.584 1.318 -33.538 1.00 96.56 545 VAL A N 1
ATOM 4288 C CA . VAL A 1 545 ? 12.493 1.101 -34.993 1.00 96.56 545 VAL A CA 1
ATOM 4289 C C . VAL A 1 545 ? 11.275 0.240 -35.340 1.00 96.56 545 VAL A C 1
ATOM 4291 O O . VAL A 1 545 ? 10.524 0.591 -36.248 1.00 96.56 545 VAL A O 1
ATOM 4294 N N . GLY A 1 546 ? 11.028 -0.835 -34.587 1.00 96.19 546 GLY A N 1
ATOM 4295 C CA . GLY A 1 546 ? 9.851 -1.680 -34.784 1.00 96.19 546 GLY A CA 1
ATOM 4296 C C . GLY A 1 546 ? 8.538 -0.942 -34.533 1.00 96.19 546 GLY A C 1
ATOM 4297 O O . GLY A 1 546 ? 7.636 -1.016 -35.358 1.00 96.19 546 GLY A O 1
ATOM 4298 N N . ILE A 1 547 ? 8.458 -0.158 -33.455 1.00 97.50 547 ILE A N 1
ATOM 4299 C CA . ILE A 1 547 ? 7.284 0.659 -33.116 1.00 97.50 547 ILE A CA 1
ATOM 4300 C C . ILE A 1 547 ? 6.990 1.678 -34.222 1.00 97.50 547 ILE A C 1
ATOM 4302 O O . ILE A 1 547 ? 5.834 1.850 -34.610 1.00 97.50 547 ILE A O 1
ATOM 4306 N N . ALA A 1 548 ? 8.023 2.331 -34.759 1.00 95.50 548 ALA A N 1
ATOM 4307 C CA . ALA A 1 548 ? 7.871 3.281 -35.858 1.00 95.50 548 ALA A CA 1
ATOM 4308 C C . ALA A 1 548 ? 7.352 2.618 -37.148 1.00 95.50 548 ALA A C 1
ATOM 4310 O O . ALA A 1 548 ? 6.651 3.270 -37.920 1.00 95.50 548 ALA A O 1
ATOM 4311 N N . GLY A 1 549 ? 7.672 1.337 -37.363 1.00 93.69 549 GLY A N 1
ATOM 4312 C CA . GLY A 1 549 ? 7.212 0.538 -38.500 1.00 93.69 549 GLY A CA 1
ATOM 4313 C C . GLY A 1 549 ? 5.820 -0.086 -38.342 1.00 93.69 549 GLY A C 1
ATOM 4314 O O . GLY A 1 549 ? 5.325 -0.679 -39.299 1.00 93.69 549 GLY A O 1
ATOM 4315 N N . LEU A 1 550 ? 5.180 0.028 -37.172 1.00 95.19 550 LEU A N 1
ATOM 4316 C CA . LEU A 1 550 ? 3.844 -0.530 -36.949 1.00 95.19 550 LEU A CA 1
ATOM 4317 C C . LEU A 1 550 ? 2.778 0.169 -37.813 1.00 95.19 550 LEU A C 1
ATOM 4319 O O . LEU A 1 550 ? 2.853 1.391 -37.995 1.00 95.19 550 LEU A O 1
ATOM 4323 N N . PRO A 1 551 ? 1.739 -0.561 -38.267 1.00 93.38 551 PRO A N 1
ATOM 4324 C CA . PRO A 1 551 ? 0.620 0.015 -39.008 1.00 93.38 551 PRO A CA 1
ATOM 4325 C C . PRO A 1 551 ? -0.041 1.203 -38.293 1.00 93.38 551 PRO A C 1
ATOM 4327 O O . PRO A 1 551 ? -0.135 1.249 -37.066 1.00 93.38 551 PRO A O 1
ATOM 4330 N N . ALA A 1 552 ? -0.536 2.165 -39.075 1.00 92.31 552 ALA A N 1
ATOM 4331 C CA . ALA A 1 552 ? -1.147 3.390 -38.551 1.00 92.31 552 ALA A CA 1
ATOM 4332 C C . ALA A 1 552 ? -2.481 3.161 -37.812 1.00 92.31 552 ALA A C 1
ATOM 4334 O O . ALA A 1 552 ? -2.921 4.041 -37.080 1.00 92.31 552 ALA A O 1
ATOM 4335 N N . ASP A 1 553 ? -3.123 2.006 -38.009 1.00 93.81 553 ASP A N 1
ATOM 4336 C CA . ASP A 1 553 ? -4.376 1.614 -37.353 1.00 93.81 553 ASP A CA 1
ATOM 4337 C C . ASP A 1 553 ? -4.163 0.889 -36.009 1.00 93.81 553 ASP A C 1
ATOM 4339 O O . ASP A 1 553 ? -5.122 0.423 -35.402 1.00 93.81 553 ASP A O 1
ATOM 4343 N N . VAL A 1 554 ? -2.916 0.766 -35.539 1.00 96.00 554 VAL A N 1
ATOM 4344 C CA . VAL A 1 554 ? -2.597 0.209 -34.218 1.00 96.00 554 VAL A CA 1
ATOM 4345 C C . VAL A 1 554 ? -2.855 1.251 -33.125 1.00 96.00 554 VAL A C 1
ATOM 4347 O O . VAL A 1 554 ? -2.209 2.299 -33.080 1.00 96.00 554 VAL A O 1
ATOM 4350 N N . ASP A 1 555 ? -3.743 0.921 -32.185 1.00 95.06 555 ASP A N 1
ATOM 4351 C CA . ASP A 1 555 ? -4.130 1.794 -31.069 1.00 95.06 555 ASP A CA 1
ATOM 4352 C C . ASP A 1 555 ? -3.177 1.676 -29.866 1.00 95.06 555 ASP A C 1
ATOM 4354 O O . ASP A 1 555 ? -2.958 2.631 -29.109 1.00 95.06 555 ASP A O 1
ATOM 4358 N N . ALA A 1 556 ? -2.625 0.479 -29.661 1.00 97.56 556 ALA A N 1
ATOM 4359 C CA . ALA A 1 556 ? -1.814 0.114 -28.510 1.00 97.56 556 ALA A CA 1
ATOM 4360 C C . ALA A 1 556 ? -0.555 -0.646 -28.930 1.00 97.56 556 ALA A C 1
ATOM 4362 O O . ALA A 1 556 ? -0.575 -1.483 -29.829 1.00 97.56 556 ALA A O 1
ATOM 4363 N N . VAL A 1 557 ? 0.542 -0.371 -28.234 1.00 98.19 557 VAL A N 1
ATOM 4364 C CA . VAL A 1 557 ? 1.861 -0.937 -28.510 1.00 98.19 557 VAL A CA 1
ATOM 4365 C C . VAL A 1 557 ? 2.359 -1.662 -27.269 1.00 98.19 557 VAL A C 1
ATOM 4367 O O . VAL A 1 557 ? 2.408 -1.070 -26.189 1.00 98.19 557 VAL A O 1
ATOM 4370 N N . GLY A 1 558 ? 2.751 -2.924 -27.417 1.00 98.19 558 GLY A N 1
ATOM 4371 C CA . GLY A 1 558 ? 3.499 -3.675 -26.409 1.00 98.19 558 GLY A CA 1
ATOM 4372 C C . GLY A 1 558 ? 4.976 -3.779 -26.767 1.00 98.19 558 GLY A C 1
ATOM 4373 O O . GLY A 1 558 ? 5.306 -3.909 -27.938 1.00 98.19 558 GLY A O 1
ATOM 4374 N N . TRP A 1 559 ? 5.869 -3.746 -25.778 1.00 98.12 559 TRP A N 1
ATOM 4375 C CA . TRP A 1 559 ? 7.271 -4.125 -25.959 1.00 98.12 559 TRP A CA 1
ATOM 4376 C C . TRP A 1 559 ? 7.664 -5.191 -24.946 1.00 98.12 559 TRP A C 1
ATOM 4378 O O . TRP A 1 559 ? 7.761 -4.926 -23.741 1.00 98.12 559 TRP A O 1
ATOM 4388 N N . PHE A 1 560 ? 7.787 -6.426 -25.431 1.00 97.38 560 PHE A N 1
ATOM 4389 C CA . PHE A 1 560 ? 7.925 -7.619 -24.595 1.00 97.38 560 PHE A CA 1
ATOM 4390 C C . PHE A 1 560 ? 9.288 -8.265 -24.809 1.00 97.38 560 PHE A C 1
ATOM 4392 O O . PHE A 1 560 ? 9.793 -8.343 -25.933 1.00 97.38 560 PHE A O 1
ATOM 4399 N N . ASP A 1 561 ? 9.872 -8.739 -23.718 1.00 94.81 561 ASP A N 1
ATOM 4400 C CA . ASP A 1 561 ? 11.096 -9.522 -23.747 1.00 94.81 561 ASP A CA 1
ATOM 4401 C C . ASP A 1 561 ? 10.767 -10.902 -24.330 1.00 94.81 561 ASP A C 1
ATOM 4403 O O . ASP A 1 561 ? 9.741 -11.494 -24.009 1.00 94.81 561 ASP A O 1
ATOM 4407 N N . ALA A 1 562 ? 11.626 -11.422 -25.205 1.00 93.44 562 ALA A N 1
ATOM 4408 C CA . ALA A 1 562 ? 11.398 -12.691 -25.904 1.00 93.44 562 ALA A CA 1
ATOM 4409 C C . ALA A 1 562 ? 11.613 -13.945 -25.026 1.00 93.44 562 ALA A C 1
ATOM 4411 O O . ALA A 1 562 ? 11.798 -15.050 -25.532 1.00 93.44 562 ALA A O 1
ATOM 4412 N N . ASP A 1 563 ? 11.638 -13.776 -23.708 1.00 92.25 563 ASP A N 1
ATOM 4413 C CA . ASP A 1 563 ? 11.917 -14.796 -22.701 1.00 92.25 563 ASP A CA 1
ATOM 4414 C C . ASP A 1 563 ? 10.807 -14.866 -21.639 1.00 92.25 563 ASP A C 1
ATOM 4416 O O . ASP A 1 563 ? 11.041 -15.297 -20.511 1.00 92.25 563 ASP A O 1
ATOM 4420 N N . VAL A 1 564 ? 9.586 -14.450 -21.986 1.00 94.81 564 VAL A N 1
ATOM 4421 C CA . VAL A 1 564 ? 8.441 -14.430 -21.067 1.00 94.81 564 VAL A CA 1
ATOM 4422 C C . VAL A 1 564 ? 7.286 -15.288 -21.570 1.00 94.81 564 VAL A C 1
ATOM 4424 O O . VAL A 1 564 ? 7.031 -15.359 -22.767 1.00 94.81 564 VAL A O 1
ATOM 4427 N N . LEU A 1 565 ? 6.549 -15.923 -20.658 1.00 95.38 565 LEU A N 1
ATOM 4428 C CA . LEU A 1 565 ? 5.317 -16.656 -20.966 1.00 95.38 565 LEU A CA 1
ATOM 4429 C C . LEU A 1 565 ? 4.182 -16.155 -20.077 1.00 95.38 565 LEU A C 1
ATOM 4431 O O . LEU A 1 565 ? 4.299 -16.217 -18.856 1.00 95.38 565 LEU A O 1
ATOM 4435 N N . PHE A 1 566 ? 3.096 -15.666 -20.670 1.00 95.94 566 PHE A N 1
ATOM 4436 C CA . PHE A 1 566 ? 1.939 -15.167 -19.926 1.00 95.94 566 PHE A CA 1
ATOM 4437 C C . PHE A 1 566 ? 0.916 -16.266 -19.643 1.00 95.94 566 PHE A C 1
ATOM 4439 O O . PHE A 1 566 ? 0.597 -17.060 -20.528 1.00 95.94 566 PHE A O 1
ATOM 4446 N N . HIS A 1 567 ? 0.346 -16.229 -18.439 1.00 89.50 567 HIS A N 1
ATOM 4447 C CA . HIS A 1 567 ? -0.709 -17.127 -17.970 1.00 89.50 567 HIS A CA 1
ATOM 4448 C C . HIS A 1 567 ? -1.967 -16.315 -17.657 1.00 89.50 567 HIS A C 1
ATOM 4450 O O . HIS A 1 567 ? -2.129 -15.814 -16.541 1.00 89.50 567 HIS A O 1
ATOM 4456 N N . HIS A 1 568 ? -2.809 -16.122 -18.673 1.00 89.06 568 HIS A N 1
ATOM 4457 C CA . HIS A 1 568 ? -4.080 -15.402 -18.581 1.00 89.06 568 HIS A CA 1
ATOM 4458 C C . HIS A 1 568 ? -4.938 -15.708 -19.819 1.00 89.06 568 HIS A C 1
ATOM 4460 O O . HIS A 1 568 ? -4.454 -15.500 -20.924 1.00 89.06 568 HIS A O 1
ATOM 4466 N N . ASP A 1 569 ? -6.186 -16.153 -19.655 1.00 84.56 569 ASP A N 1
ATOM 4467 C CA . ASP A 1 569 ? -7.001 -16.670 -20.773 1.00 84.56 569 ASP A CA 1
ATOM 4468 C C . ASP A 1 569 ? -7.367 -15.597 -21.823 1.00 84.56 569 ASP A C 1
ATOM 4470 O O . ASP A 1 569 ? -7.357 -15.889 -23.012 1.00 84.56 569 ASP A O 1
ATOM 4474 N N . ASP A 1 570 ? -7.580 -14.343 -21.398 1.00 90.44 570 ASP A N 1
ATOM 4475 C CA . ASP A 1 570 ? -7.952 -13.210 -22.274 1.00 90.44 570 ASP A CA 1
ATOM 4476 C C . ASP A 1 570 ? -6.950 -12.043 -22.157 1.00 90.44 570 ASP A C 1
ATOM 4478 O O . ASP A 1 570 ? -7.277 -10.923 -21.743 1.00 90.44 570 ASP A O 1
ATOM 4482 N N . LEU A 1 571 ? -5.658 -12.330 -22.361 1.00 94.00 571 LEU A N 1
ATOM 4483 C CA . LEU A 1 571 ? -4.591 -11.369 -22.052 1.00 94.00 571 LEU A CA 1
ATOM 4484 C C . LEU A 1 571 ? -4.705 -10.074 -22.874 1.00 94.00 571 LEU A C 1
ATOM 4486 O O . LEU A 1 571 ? -4.493 -8.984 -22.337 1.00 94.00 571 LEU A O 1
ATOM 4490 N N . GLN A 1 572 ? -5.018 -10.172 -24.167 1.00 95.44 572 GLN A N 1
ATOM 4491 C CA . GLN A 1 572 ? -5.087 -9.014 -25.059 1.00 95.44 572 GLN A CA 1
ATOM 4492 C C . GLN A 1 572 ? -6.214 -8.060 -24.660 1.00 95.44 572 GLN A C 1
ATOM 4494 O O . GLN A 1 572 ? -5.995 -6.851 -24.546 1.00 95.44 572 GLN A O 1
ATOM 4499 N N . GLU A 1 573 ? -7.391 -8.600 -24.376 1.00 93.38 573 GLU A N 1
ATOM 4500 C CA . GLU A 1 573 ? -8.559 -7.873 -23.897 1.00 93.38 573 GLU A CA 1
ATOM 4501 C C . GLU A 1 573 ? -8.256 -7.197 -22.557 1.00 93.38 573 GLU A C 1
ATOM 4503 O O . GLU A 1 573 ? -8.533 -6.006 -22.383 1.00 93.38 573 GLU A O 1
ATOM 4508 N N . ALA A 1 574 ? -7.616 -7.914 -21.629 1.00 92.62 574 ALA A N 1
ATOM 4509 C CA . ALA A 1 574 ? -7.241 -7.376 -20.326 1.00 92.62 574 ALA A CA 1
ATOM 4510 C C . ALA A 1 574 ? -6.237 -6.214 -20.439 1.00 92.62 574 ALA A C 1
ATOM 4512 O O . ALA A 1 574 ? -6.372 -5.201 -19.740 1.00 92.62 574 ALA A O 1
ATOM 4513 N N . ILE A 1 575 ? -5.262 -6.316 -21.349 1.00 97.19 575 ILE A N 1
ATOM 4514 C CA . ILE A 1 575 ? -4.311 -5.239 -21.655 1.00 97.19 575 ILE A CA 1
ATOM 4515 C C . ILE A 1 575 ? -5.036 -4.020 -22.225 1.00 97.19 575 ILE A C 1
ATOM 4517 O O . ILE A 1 575 ? -4.840 -2.910 -21.726 1.00 97.19 575 ILE A O 1
ATOM 4521 N N . LEU A 1 576 ? -5.880 -4.202 -23.245 1.00 95.50 576 LEU A N 1
ATOM 4522 C CA . LEU A 1 576 ? -6.618 -3.106 -23.879 1.00 95.50 576 LEU A CA 1
ATOM 4523 C C . LEU A 1 576 ? -7.549 -2.409 -22.875 1.00 95.50 576 LEU A C 1
ATOM 4525 O O . LEU A 1 576 ? -7.565 -1.177 -22.798 1.00 95.50 576 LEU A O 1
ATOM 4529 N N . ALA A 1 577 ? -8.243 -3.174 -22.028 1.00 89.44 577 ALA A N 1
ATOM 4530 C CA . ALA A 1 577 ? -9.082 -2.642 -20.957 1.00 89.44 577 ALA A CA 1
ATOM 4531 C C . ALA A 1 577 ? -8.268 -1.855 -19.914 1.00 89.44 577 ALA A C 1
ATOM 4533 O O . ALA A 1 577 ? -8.677 -0.775 -19.469 1.00 89.44 577 ALA A O 1
ATOM 4534 N N . ALA A 1 578 ? -7.089 -2.352 -19.529 1.00 92.94 578 ALA A N 1
ATOM 4535 C CA . ALA A 1 578 ? -6.183 -1.633 -18.641 1.00 92.94 578 ALA A CA 1
ATOM 4536 C C . ALA A 1 578 ? -5.666 -0.334 -19.287 1.00 92.94 578 ALA A C 1
ATOM 4538 O O . ALA A 1 578 ? -5.672 0.715 -18.635 1.00 92.94 578 ALA A O 1
ATOM 4539 N N . LEU A 1 579 ? -5.307 -0.364 -20.574 1.00 96.31 579 LEU A N 1
ATOM 4540 C CA . LEU A 1 579 ? -4.861 0.810 -21.326 1.00 96.31 579 LEU A CA 1
ATOM 4541 C C . LEU A 1 579 ? -5.975 1.842 -21.537 1.00 96.31 579 LEU A C 1
ATOM 4543 O O . LEU A 1 579 ? -5.709 3.046 -21.586 1.00 96.31 579 LEU A O 1
ATOM 4547 N N . GLY A 1 580 ? -7.239 1.414 -21.562 1.00 89.19 580 GLY A N 1
ATOM 4548 C CA . GLY A 1 580 ? -8.393 2.315 -21.520 1.00 89.19 580 GLY A CA 1
ATOM 4549 C C . GLY A 1 580 ? -8.399 3.220 -20.277 1.00 89.19 580 GLY A C 1
ATOM 4550 O O . GLY A 1 580 ? -8.890 4.348 -20.340 1.00 89.19 580 GLY A O 1
ATOM 4551 N N . ARG A 1 581 ? -7.771 2.780 -19.174 1.00 87.25 581 ARG A N 1
ATOM 4552 C CA . ARG A 1 581 ? -7.691 3.494 -17.881 1.00 87.25 581 ARG A CA 1
ATOM 4553 C C . ARG A 1 581 ? -6.341 4.172 -17.630 1.00 87.25 581 ARG A C 1
ATOM 4555 O O . ARG A 1 581 ? -6.295 5.247 -17.025 1.00 87.25 581 ARG A O 1
ATOM 4562 N N . SER A 1 582 ? -5.254 3.574 -18.106 1.00 93.44 582 SER A N 1
ATOM 4563 C CA . SER A 1 582 ? -3.889 4.058 -17.887 1.00 93.44 582 SER A CA 1
ATOM 4564 C C . SER A 1 582 ? -3.139 4.208 -19.215 1.00 93.44 582 SER A C 1
ATOM 4566 O O . SER A 1 582 ? -3.188 3.305 -20.037 1.00 93.44 582 SER A O 1
ATOM 4568 N N . PRO A 1 583 ? -2.423 5.320 -19.464 1.00 96.06 583 PRO A N 1
ATOM 4569 C CA . PRO A 1 583 ? -1.672 5.517 -20.710 1.00 96.06 583 PRO A CA 1
ATOM 4570 C C . PRO A 1 583 ? -0.535 4.502 -20.908 1.00 96.06 583 PRO A C 1
ATOM 4572 O O . PRO A 1 583 ? -0.125 4.262 -22.043 1.00 96.06 583 PRO A O 1
ATOM 4575 N N . VAL A 1 584 ? -0.041 3.919 -19.811 1.00 97.88 584 VAL A N 1
ATOM 4576 C CA . VAL A 1 584 ? 1.001 2.889 -19.778 1.00 97.88 584 VAL A CA 1
ATOM 4577 C C . VAL A 1 584 ? 0.581 1.795 -18.796 1.00 97.88 584 VAL A C 1
ATOM 4579 O O . VAL A 1 584 ? 0.055 2.096 -17.721 1.00 97.88 584 VAL A O 1
ATOM 4582 N N . VAL A 1 585 ? 0.812 0.533 -19.153 1.00 98.38 585 VAL A N 1
ATOM 4583 C CA . VAL A 1 585 ? 0.448 -0.652 -18.370 1.00 98.38 585 VAL A CA 1
ATOM 4584 C C . VAL A 1 585 ? 1.599 -1.655 -18.373 1.00 98.38 585 VAL A C 1
ATOM 4586 O O . VAL A 1 585 ? 2.130 -1.996 -19.427 1.00 98.38 585 VAL A O 1
ATOM 4589 N N . GLN A 1 586 ? 1.955 -2.175 -17.201 1.00 98.00 586 GLN A N 1
ATOM 4590 C CA . GLN A 1 586 ? 2.803 -3.360 -17.080 1.00 98.00 586 GLN A CA 1
ATOM 4591 C C . GLN A 1 586 ? 1.885 -4.599 -17.089 1.00 98.00 586 GLN A C 1
ATOM 4593 O O . GLN A 1 586 ? 1.155 -4.796 -16.120 1.00 98.00 586 GLN A O 1
ATOM 4598 N N . PRO A 1 587 ? 1.839 -5.411 -18.161 1.00 97.75 587 PRO A N 1
ATOM 4599 C CA . PRO A 1 587 ? 0.760 -6.370 -18.426 1.00 97.75 587 PRO A CA 1
ATOM 4600 C C . PRO A 1 587 ? 0.851 -7.659 -17.589 1.00 97.75 587 PRO A C 1
ATOM 4602 O O . PRO A 1 587 ? 0.538 -8.741 -18.066 1.00 97.75 587 PRO A O 1
ATOM 4605 N N . TRP A 1 588 ? 1.325 -7.559 -16.349 1.00 97.44 588 TRP A N 1
ATOM 4606 C CA . TRP A 1 588 ? 1.476 -8.672 -15.423 1.00 97.44 588 TRP A CA 1
ATOM 4607 C C . TRP A 1 588 ? 1.574 -8.169 -13.972 1.00 97.44 588 TRP A C 1
ATOM 4609 O O . TRP A 1 588 ? 2.013 -7.042 -13.702 1.00 97.44 588 TRP A O 1
ATOM 4619 N N . GLN A 1 589 ? 1.189 -9.023 -13.024 1.00 93.88 589 GLN A N 1
ATOM 4620 C CA . GLN A 1 589 ? 1.235 -8.757 -11.586 1.00 93.88 589 GLN A CA 1
ATOM 4621 C C . GLN A 1 589 ? 2.364 -9.531 -10.916 1.00 93.88 589 GLN A C 1
ATOM 4623 O O . GLN A 1 589 ? 3.157 -8.943 -10.178 1.00 93.88 589 GLN A O 1
ATOM 4628 N N . ILE A 1 590 ? 2.432 -10.840 -11.161 1.00 92.56 590 ILE A N 1
ATOM 4629 C CA . ILE A 1 590 ? 3.407 -11.736 -10.537 1.00 92.56 590 ILE A CA 1
ATOM 4630 C C . ILE A 1 590 ? 4.288 -12.403 -11.587 1.00 92.56 590 ILE A C 1
ATOM 4632 O O . ILE A 1 590 ? 3.829 -12.721 -12.678 1.00 92.56 590 ILE A O 1
ATOM 4636 N N . CYS A 1 591 ? 5.556 -12.610 -11.245 1.00 92.69 591 CYS A N 1
ATOM 4637 C CA . CYS A 1 591 ? 6.530 -13.276 -12.093 1.00 92.69 591 CYS A CA 1
ATOM 4638 C C . CYS A 1 591 ? 7.145 -14.480 -11.377 1.00 92.69 591 CYS A C 1
ATOM 4640 O O . CYS A 1 591 ? 7.713 -14.341 -10.288 1.00 92.69 591 CYS A O 1
ATOM 4642 N N . GLU A 1 592 ? 7.065 -15.641 -12.015 1.00 89.62 592 GLU A N 1
ATOM 4643 C CA . GLU A 1 592 ? 7.730 -16.870 -11.600 1.00 89.62 592 GLU A CA 1
ATOM 4644 C C . GLU A 1 592 ? 9.032 -17.044 -12.393 1.00 89.62 592 GLU A C 1
ATOM 4646 O O . GLU A 1 592 ? 9.020 -17.094 -13.621 1.00 89.62 592 GLU A O 1
ATOM 4651 N N . TRP A 1 593 ? 10.169 -17.124 -11.701 1.00 88.44 593 TRP A N 1
ATOM 4652 C CA . TRP A 1 593 ? 11.466 -17.323 -12.351 1.00 88.44 593 TRP A CA 1
ATOM 4653 C C . TRP A 1 593 ? 11.723 -18.804 -12.562 1.00 88.44 593 TRP A C 1
ATOM 4655 O O . TRP A 1 593 ? 11.597 -19.579 -11.613 1.00 88.44 593 TRP A O 1
ATOM 4665 N N . LEU A 1 594 ? 12.107 -19.181 -13.779 1.00 87.62 594 LEU A N 1
ATOM 4666 C CA . LEU A 1 594 ? 12.500 -20.546 -14.095 1.00 87.62 594 LEU A CA 1
ATOM 4667 C C . LEU A 1 594 ? 14.026 -20.665 -14.150 1.00 87.62 594 LEU A C 1
ATOM 4669 O O . LEU A 1 594 ? 14.725 -19.719 -14.526 1.00 87.62 594 LEU A O 1
ATOM 4673 N N . ASP A 1 595 ? 14.552 -21.821 -13.755 1.00 85.31 595 ASP A N 1
ATOM 4674 C CA . ASP A 1 595 ? 15.932 -22.204 -14.031 1.00 85.31 595 ASP A CA 1
ATOM 4675 C C . ASP A 1 595 ? 16.078 -22.835 -15.424 1.00 85.31 595 ASP A C 1
ATOM 4677 O O . ASP A 1 595 ? 15.147 -22.883 -16.233 1.00 85.31 595 ASP A O 1
ATOM 4681 N N . ALA A 1 596 ? 17.295 -23.291 -15.708 1.00 81.62 596 ALA A N 1
ATOM 4682 C CA . ALA A 1 596 ? 17.671 -23.919 -16.960 1.00 81.62 596 ALA A CA 1
ATOM 4683 C C . ALA A 1 596 ? 16.850 -25.176 -17.302 1.00 81.62 596 ALA A C 1
ATOM 4685 O O . ALA A 1 596 ? 16.751 -25.492 -18.490 1.00 81.62 596 ALA A O 1
ATOM 4686 N N . ASP A 1 597 ? 16.284 -25.846 -16.297 1.00 82.31 597 ASP A N 1
ATOM 4687 C CA . ASP A 1 597 ? 15.500 -27.080 -16.409 1.00 82.31 597 ASP A CA 1
ATOM 4688 C C . ASP A 1 597 ? 13.986 -26.806 -16.353 1.00 82.31 597 ASP A C 1
ATOM 4690 O O . ASP A 1 597 ? 13.170 -27.719 -16.473 1.00 82.31 597 ASP A O 1
ATOM 4694 N N . GLY A 1 598 ? 13.590 -25.537 -16.199 1.00 80.62 598 GLY A N 1
ATOM 4695 C CA . GLY A 1 598 ? 12.194 -25.126 -16.102 1.00 80.62 598 GLY A CA 1
ATOM 4696 C C . GLY A 1 598 ? 11.607 -25.229 -14.693 1.00 80.62 598 GLY A C 1
ATOM 4697 O O . GLY A 1 598 ? 10.389 -25.128 -14.546 1.00 80.62 598 GLY A O 1
ATOM 4698 N N . HIS A 1 599 ? 12.427 -25.412 -13.656 1.00 81.81 599 HIS A N 1
ATOM 4699 C CA . HIS A 1 599 ? 11.956 -25.418 -12.274 1.00 81.81 599 HIS A CA 1
ATOM 4700 C C . HIS A 1 599 ? 11.873 -24.008 -11.694 1.00 81.81 599 HIS A C 1
ATOM 4702 O O . HIS A 1 599 ? 12.638 -23.111 -12.042 1.00 81.81 599 HIS A O 1
ATOM 4708 N N . TYR A 1 600 ? 10.959 -23.830 -10.742 1.00 82.25 600 TYR A N 1
ATOM 4709 C CA . TYR A 1 600 ? 10.781 -22.565 -10.044 1.00 82.25 600 TYR A CA 1
ATOM 4710 C C . TYR A 1 600 ? 11.968 -22.209 -9.152 1.00 82.25 600 TYR A C 1
ATOM 4712 O O . TYR A 1 600 ? 12.331 -22.955 -8.240 1.00 82.25 600 TYR A O 1
ATOM 4720 N N . VAL A 1 601 ? 12.485 -20.997 -9.340 1.00 78.81 601 VAL A N 1
ATOM 4721 C CA . VAL A 1 601 ? 13.528 -20.403 -8.508 1.00 78.81 601 VAL A CA 1
ATOM 4722 C C . VAL A 1 601 ? 12.920 -19.293 -7.646 1.00 78.81 601 VAL A C 1
ATOM 4724 O O . VAL A 1 601 ? 12.355 -18.336 -8.184 1.00 78.81 601 VAL A O 1
ATOM 4727 N N . PRO A 1 602 ? 13.040 -19.366 -6.307 1.00 71.12 602 PRO A N 1
ATOM 4728 C CA . PRO A 1 602 ? 12.574 -18.305 -5.422 1.00 71.12 602 PRO A CA 1
ATOM 4729 C C . PRO A 1 602 ? 13.226 -16.950 -5.721 1.00 71.12 602 PRO A C 1
ATOM 4731 O O . PRO A 1 602 ? 14.418 -16.852 -6.020 1.00 71.12 602 PRO A O 1
ATOM 4734 N N . TRP A 1 603 ? 12.455 -15.876 -5.556 1.00 66.75 603 TRP A N 1
ATOM 4735 C CA . TRP A 1 603 ? 12.945 -14.507 -5.669 1.00 66.75 603 TRP A CA 1
ATOM 4736 C C . TRP A 1 603 ? 13.297 -13.928 -4.289 1.00 66.75 603 TRP A C 1
ATOM 4738 O O . TRP A 1 603 ? 12.419 -13.661 -3.464 1.00 66.75 603 TRP A O 1
ATOM 4748 N N . GLY A 1 604 ? 14.588 -13.677 -4.046 1.00 65.75 604 GLY A N 1
ATOM 4749 C CA . GLY A 1 604 ? 15.085 -13.117 -2.780 1.00 65.75 604 GLY A CA 1
ATOM 4750 C C . GLY A 1 604 ? 14.932 -14.073 -1.586 1.00 65.75 604 GLY A C 1
ATOM 4751 O O . GLY A 1 604 ? 14.935 -15.290 -1.752 1.00 65.75 604 GLY A O 1
ATOM 4752 N N . ASP A 1 605 ? 14.780 -13.524 -0.373 1.00 51.47 605 ASP A N 1
ATOM 4753 C CA . ASP A 1 605 ? 14.745 -14.291 0.885 1.00 51.47 605 ASP A CA 1
ATOM 4754 C C . ASP A 1 605 ? 13.388 -14.996 1.123 1.00 51.47 605 ASP A C 1
ATOM 4756 O O . ASP A 1 605 ? 12.655 -14.659 2.054 1.00 51.47 605 ASP A O 1
ATOM 4760 N N . LYS A 1 606 ? 13.091 -16.030 0.316 1.00 51.09 606 LYS A N 1
ATOM 4761 C CA . LYS A 1 606 ? 11.981 -17.015 0.443 1.00 51.09 606 LYS A CA 1
ATOM 4762 C C . LYS A 1 606 ? 10.636 -16.701 -0.243 1.00 51.09 606 LYS A C 1
ATOM 4764 O O . LYS A 1 606 ? 9.656 -17.388 0.046 1.00 51.09 606 LYS A O 1
ATOM 4769 N N . ARG A 1 607 ? 10.524 -15.721 -1.152 1.00 61.25 607 ARG A N 1
ATOM 4770 C CA . ARG A 1 607 ? 9.269 -15.519 -1.919 1.00 61.25 607 ARG A CA 1
ATOM 4771 C C . ARG A 1 607 ? 9.240 -16.396 -3.169 1.00 61.25 607 ARG A C 1
ATOM 4773 O O . ARG A 1 607 ? 10.232 -16.469 -3.884 1.00 61.25 607 ARG A O 1
ATOM 4780 N N . ARG A 1 608 ? 8.096 -17.028 -3.450 1.00 67.31 608 ARG A N 1
ATOM 4781 C CA . ARG A 1 608 ? 7.919 -17.897 -4.629 1.00 67.31 608 ARG A CA 1
ATOM 4782 C C . ARG A 1 608 ? 7.854 -17.114 -5.951 1.00 67.31 608 ARG A C 1
ATOM 4784 O O . ARG A 1 608 ? 8.241 -17.655 -6.975 1.00 67.31 608 ARG A O 1
ATOM 4791 N N . TRP A 1 609 ? 7.435 -15.848 -5.923 1.00 80.25 609 TRP A N 1
ATOM 4792 C CA . TRP A 1 609 ? 7.314 -14.987 -7.105 1.00 80.25 609 TRP A CA 1
ATOM 4793 C C . TRP A 1 609 ? 7.818 -13.562 -6.833 1.00 80.25 609 TRP A C 1
ATOM 4795 O O . TRP A 1 609 ? 7.815 -13.081 -5.693 1.00 80.25 609 TRP A O 1
ATOM 4805 N N . ALA A 1 610 ? 8.240 -12.877 -7.895 1.00 85.12 610 ALA A N 1
ATOM 4806 C CA . ALA A 1 610 ? 8.422 -11.429 -7.912 1.00 85.12 610 ALA A CA 1
ATOM 4807 C C . ALA A 1 610 ? 7.086 -10.740 -8.231 1.00 85.12 610 ALA A C 1
ATOM 4809 O O . ALA A 1 610 ? 6.207 -11.336 -8.841 1.00 85.12 610 ALA A O 1
ATOM 4810 N N . GLU A 1 611 ? 6.931 -9.477 -7.844 1.00 90.69 611 GLU A N 1
ATOM 4811 C CA . GLU A 1 611 ? 5.772 -8.661 -8.226 1.00 90.69 611 GLU A CA 1
ATOM 4812 C C . GLU A 1 611 ? 6.216 -7.510 -9.127 1.00 90.69 611 GLU A C 1
ATOM 4814 O O . GLU A 1 611 ? 7.328 -6.986 -8.983 1.00 90.69 611 GLU A O 1
ATOM 4819 N N . SER A 1 612 ? 5.335 -7.105 -10.034 1.00 95.50 612 SER A N 1
ATOM 4820 C CA . SER A 1 612 ? 5.562 -5.991 -10.944 1.00 95.50 612 SER A CA 1
ATOM 4821 C C . SER A 1 612 ? 5.615 -4.659 -10.185 1.00 95.50 612 SER A C 1
ATOM 4823 O O . SER A 1 612 ? 4.994 -4.486 -9.127 1.00 95.50 612 SER A O 1
ATOM 4825 N N . LEU A 1 613 ? 6.392 -3.694 -10.691 1.00 94.94 613 LEU A N 1
ATOM 4826 C CA . LEU A 1 613 ? 6.446 -2.349 -10.102 1.00 94.94 613 LEU A CA 1
ATOM 4827 C C . LEU A 1 613 ? 5.066 -1.696 -10.074 1.00 94.94 613 LEU A C 1
ATOM 4829 O O . LEU A 1 613 ? 4.743 -0.994 -9.114 1.00 94.94 613 LEU A O 1
ATOM 4833 N N . SER A 1 614 ? 4.272 -1.922 -11.116 1.00 94.88 614 SER A N 1
ATOM 4834 C CA . SER A 1 614 ? 2.949 -1.324 -11.259 1.00 94.88 614 SER A CA 1
ATOM 4835 C C . SER A 1 614 ? 1.970 -1.877 -10.225 1.00 94.88 614 SER A C 1
ATOM 4837 O O . SER A 1 614 ? 1.351 -1.087 -9.515 1.00 94.88 614 SER A O 1
ATOM 4839 N N . ALA A 1 615 ? 1.927 -3.199 -10.020 1.00 90.19 615 ALA A N 1
ATOM 4840 C CA . ALA A 1 615 ? 1.110 -3.814 -8.970 1.00 90.19 615 ALA A CA 1
ATOM 4841 C C . ALA A 1 615 ? 1.516 -3.330 -7.567 1.00 90.19 615 ALA A C 1
ATOM 4843 O O . ALA A 1 615 ? 0.685 -2.905 -6.764 1.00 90.19 615 ALA A O 1
ATOM 4844 N N . LYS A 1 616 ? 2.825 -3.275 -7.291 1.00 89.12 616 LYS A N 1
ATOM 4845 C CA . LYS A 1 616 ? 3.368 -2.779 -6.016 1.00 89.12 616 LYS A CA 1
ATOM 4846 C C . LYS A 1 616 ? 3.047 -1.308 -5.726 1.00 89.12 616 LYS A C 1
ATOM 4848 O O . LYS A 1 616 ? 3.005 -0.899 -4.557 1.00 89.12 616 LYS A O 1
ATOM 4853 N N . ASN A 1 617 ? 2.874 -0.502 -6.772 1.00 88.56 617 ASN A N 1
ATOM 4854 C CA . ASN A 1 617 ? 2.572 0.923 -6.677 1.00 88.56 617 ASN A CA 1
ATOM 4855 C C . ASN A 1 617 ? 1.087 1.263 -6.864 1.00 88.56 617 ASN A C 1
ATOM 4857 O O . ASN A 1 617 ? 0.738 2.417 -6.627 1.00 88.56 617 ASN A O 1
ATOM 4861 N N . TRP A 1 618 ? 0.229 0.302 -7.218 1.00 84.75 618 TRP A N 1
ATOM 4862 C CA . TRP A 1 618 ? -1.166 0.538 -7.609 1.00 84.75 618 TRP A CA 1
ATOM 4863 C C . TRP A 1 618 ? -1.956 1.388 -6.604 1.00 84.75 618 TRP A C 1
ATOM 4865 O O . TRP A 1 618 ? -2.560 2.398 -6.966 1.00 84.75 618 TRP A O 1
ATOM 4875 N N . ASP A 1 619 ? -1.849 1.057 -5.315 1.00 74.81 619 ASP A N 1
ATOM 4876 C CA . ASP A 1 619 ? -2.561 1.762 -4.241 1.00 74.81 619 ASP A CA 1
ATOM 4877 C C . ASP A 1 619 ? -1.755 2.906 -3.602 1.00 74.81 619 ASP A C 1
ATOM 4879 O O . ASP A 1 619 ? -2.120 3.427 -2.542 1.00 74.81 619 ASP A O 1
ATOM 4883 N N . ARG A 1 620 ? -0.610 3.291 -4.174 1.00 76.19 620 ARG A N 1
ATOM 4884 C CA . ARG A 1 620 ? 0.205 4.401 -3.658 1.00 76.19 620 ARG A CA 1
ATOM 4885 C C . ARG A 1 620 ? -0.192 5.720 -4.327 1.00 76.19 620 ARG A C 1
ATOM 4887 O O . ARG A 1 620 ? -0.536 5.742 -5.507 1.00 76.19 620 ARG A O 1
ATOM 4894 N N . PRO A 1 621 ? -0.128 6.853 -3.606 1.00 66.88 621 PRO A N 1
ATOM 4895 C CA . PRO A 1 621 ? -0.257 8.148 -4.257 1.00 66.88 621 PRO A CA 1
ATOM 4896 C C . PRO A 1 621 ? 0.957 8.384 -5.186 1.00 66.88 621 PRO A C 1
ATOM 4898 O O . PRO A 1 621 ? 2.066 7.981 -4.821 1.00 66.88 621 PRO A O 1
ATOM 4901 N N . PRO A 1 622 ? 0.796 9.056 -6.347 1.00 64.62 622 PRO A N 1
ATOM 4902 C CA . PRO A 1 622 ? 1.843 9.167 -7.374 1.00 64.62 622 PRO A CA 1
ATOM 4903 C C . PRO A 1 622 ? 3.165 9.736 -6.861 1.00 64.62 622 PRO A C 1
ATOM 4905 O O . PRO A 1 622 ? 4.236 9.286 -7.243 1.00 64.62 622 PRO A O 1
ATOM 4908 N N . ASN A 1 623 ? 3.097 10.689 -5.930 1.00 67.94 623 ASN A N 1
ATOM 4909 C CA . ASN A 1 623 ? 4.263 11.328 -5.319 1.00 67.94 623 ASN A CA 1
ATOM 4910 C C . ASN A 1 623 ? 4.975 10.466 -4.253 1.00 67.94 623 ASN A C 1
ATOM 4912 O O . ASN A 1 623 ? 5.935 10.933 -3.640 1.00 67.94 623 ASN A O 1
ATOM 4916 N N . ARG A 1 624 ? 4.500 9.240 -3.989 1.00 74.75 624 ARG A N 1
ATOM 4917 C CA . ARG A 1 624 ? 5.099 8.273 -3.046 1.00 74.75 624 ARG A CA 1
ATOM 4918 C C . ARG A 1 624 ? 5.297 6.883 -3.657 1.00 74.75 624 ARG A C 1
ATOM 4920 O O . ARG A 1 624 ? 5.530 5.912 -2.921 1.00 74.75 624 ARG A O 1
ATOM 4927 N N . CYS A 1 625 ? 5.184 6.772 -4.977 1.00 83.62 625 CYS A N 1
ATOM 4928 C CA . CYS A 1 625 ? 5.558 5.562 -5.691 1.00 83.62 625 CYS A CA 1
ATOM 4929 C C . CYS A 1 625 ? 7.060 5.298 -5.510 1.00 83.62 625 CYS A C 1
ATOM 4931 O O . CYS A 1 625 ? 7.861 6.226 -5.413 1.00 83.62 625 CYS A O 1
ATOM 4933 N N . ILE A 1 626 ? 7.431 4.025 -5.398 1.00 86.88 626 ILE A N 1
ATOM 4934 C CA . ILE A 1 626 ? 8.824 3.588 -5.277 1.00 86.88 626 ILE A CA 1
ATOM 4935 C C . ILE A 1 626 ? 9.183 2.867 -6.566 1.00 86.88 626 ILE A C 1
ATOM 4937 O O . ILE A 1 626 ? 8.536 1.887 -6.923 1.00 86.88 626 ILE A O 1
ATOM 4941 N N . THR A 1 627 ? 10.244 3.316 -7.229 1.00 91.56 627 THR A N 1
ATOM 4942 C CA . THR A 1 627 ? 10.681 2.775 -8.531 1.00 91.56 627 THR A CA 1
ATOM 4943 C C . THR A 1 627 ? 11.945 1.911 -8.439 1.00 91.56 627 THR A C 1
ATOM 4945 O O . THR A 1 627 ? 12.568 1.570 -9.440 1.00 91.56 627 THR A O 1
ATOM 4948 N N . SER A 1 628 ? 12.348 1.537 -7.218 1.00 87.44 628 SER A N 1
ATOM 4949 C CA . SER A 1 628 ? 13.509 0.670 -6.993 1.00 87.44 628 SER A CA 1
ATOM 4950 C C . SER A 1 628 ? 13.256 -0.747 -7.529 1.00 87.44 628 SER A C 1
ATOM 4952 O O . SER A 1 628 ? 12.275 -1.359 -7.106 1.00 87.44 628 SER A O 1
ATOM 4954 N N . PRO A 1 629 ? 14.176 -1.340 -8.315 1.00 84.94 629 PRO A N 1
ATOM 4955 C CA . PRO A 1 629 ? 14.060 -2.736 -8.756 1.00 84.94 629 PRO A CA 1
ATOM 4956 C C . PRO A 1 629 ? 14.039 -3.771 -7.618 1.00 84.94 629 PRO A C 1
ATOM 4958 O O . PRO A 1 629 ? 13.663 -4.920 -7.819 1.00 84.94 629 PRO A O 1
ATOM 4961 N N . SER A 1 630 ? 14.452 -3.382 -6.406 1.00 82.94 630 SER A N 1
ATOM 4962 C CA . SER A 1 630 ? 14.333 -4.219 -5.203 1.00 82.94 630 SER A CA 1
ATOM 4963 C C . SER A 1 630 ? 12.934 -4.210 -4.574 1.00 82.94 630 SER A C 1
ATOM 4965 O O . SER A 1 630 ? 12.647 -5.046 -3.722 1.00 82.94 630 SER A O 1
ATOM 4967 N N . PHE A 1 631 ? 12.080 -3.252 -4.943 1.00 87.19 631 PHE A N 1
ATOM 4968 C CA . PHE A 1 631 ? 10.719 -3.108 -4.422 1.00 87.19 631 PHE A CA 1
ATOM 4969 C C . PHE A 1 631 ? 9.695 -3.867 -5.278 1.00 87.19 631 PHE A C 1
ATOM 4971 O O . PHE A 1 631 ? 8.829 -4.553 -4.734 1.00 87.19 631 PHE A O 1
ATOM 4978 N N . GLY A 1 632 ? 9.835 -3.766 -6.598 1.00 90.12 632 GLY A N 1
ATOM 4979 C CA . GLY A 1 632 ? 9.099 -4.515 -7.614 1.00 90.12 632 GLY A CA 1
ATOM 4980 C C . GLY A 1 632 ? 9.930 -4.569 -8.895 1.00 90.12 632 GLY A C 1
ATOM 4981 O O . GLY A 1 632 ? 10.869 -3.785 -9.052 1.00 90.12 632 GLY A O 1
ATOM 4982 N N . HIS A 1 633 ? 9.621 -5.496 -9.797 1.00 92.81 633 HIS A N 1
ATOM 4983 C CA . HIS A 1 633 ? 10.405 -5.673 -11.015 1.00 92.81 633 HIS A CA 1
ATOM 4984 C C . HIS A 1 633 ? 9.985 -4.663 -12.104 1.00 92.81 633 HIS A C 1
ATOM 4986 O O . HIS A 1 633 ? 8.792 -4.562 -12.412 1.00 92.81 633 HIS A O 1
ATOM 4992 N N . PRO A 1 634 ? 10.933 -3.927 -12.713 1.00 94.44 634 PRO A N 1
ATOM 4993 C CA . PRO A 1 634 ? 10.645 -2.963 -13.773 1.00 94.44 634 PRO A CA 1
ATOM 4994 C C . PRO A 1 634 ? 10.575 -3.566 -15.176 1.00 94.44 634 PRO A C 1
ATOM 4996 O O . PRO A 1 634 ? 10.053 -2.898 -16.049 1.00 94.44 634 PRO A O 1
ATOM 4999 N N . GLY A 1 635 ? 11.125 -4.756 -15.424 1.00 93.50 635 GLY A N 1
ATOM 5000 C CA . GLY A 1 635 ? 11.301 -5.298 -16.782 1.00 93.50 635 GLY A CA 1
ATOM 5001 C C . GLY A 1 635 ? 10.207 -6.265 -17.249 1.00 93.50 635 GLY A C 1
ATOM 5002 O O . GLY A 1 635 ? 9.093 -6.251 -16.716 1.00 93.50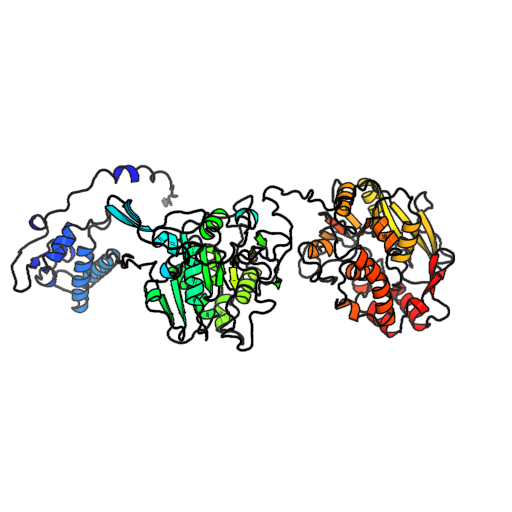 635 GLY A O 1
ATOM 5003 N N . LEU A 1 636 ? 10.590 -7.151 -18.178 1.00 95.50 636 LEU A N 1
ATOM 5004 C CA . LEU A 1 636 ? 9.816 -8.241 -18.801 1.00 95.50 636 LEU A CA 1
ATOM 5005 C C . LEU A 1 636 ? 8.865 -7.806 -19.913 1.00 95.50 636 LEU A C 1
ATOM 5007 O O . LEU A 1 636 ? 8.976 -8.261 -21.043 1.00 95.50 636 LEU A O 1
ATOM 5011 N N . ALA A 1 637 ? 7.906 -6.948 -19.597 1.00 97.94 637 ALA A N 1
ATOM 5012 C CA . ALA A 1 637 ? 6.895 -6.548 -20.560 1.00 97.94 637 ALA A CA 1
ATOM 5013 C C . ALA A 1 637 ? 6.231 -5.254 -20.129 1.00 97.94 637 ALA A C 1
ATOM 5015 O O . ALA A 1 637 ? 6.022 -5.023 -18.935 1.00 97.94 637 ALA A O 1
ATOM 5016 N N . TRP A 1 638 ? 5.868 -4.446 -21.116 1.00 98.62 638 TRP A N 1
ATOM 5017 C CA . TRP A 1 638 ? 5.119 -3.209 -20.955 1.00 98.62 638 TRP A CA 1
ATOM 5018 C C . TRP A 1 638 ? 4.257 -2.953 -22.177 1.00 98.62 638 TRP A C 1
ATOM 5020 O O . TRP A 1 638 ? 4.558 -3.410 -23.276 1.00 98.62 638 TRP A O 1
ATOM 5030 N N . THR A 1 639 ? 3.203 -2.180 -21.977 1.00 98.56 639 THR A N 1
ATOM 5031 C CA . THR A 1 639 ? 2.312 -1.715 -23.030 1.00 98.56 639 THR A CA 1
ATOM 5032 C C . THR A 1 639 ? 1.978 -0.250 -22.815 1.00 98.56 639 THR A C 1
ATOM 5034 O O . THR A 1 639 ? 2.003 0.254 -21.689 1.00 98.56 639 THR A O 1
ATOM 5037 N N . ALA A 1 640 ? 1.663 0.450 -23.891 1.00 98.38 640 ALA A N 1
ATOM 5038 C CA . ALA A 1 640 ? 1.209 1.826 -23.849 1.00 98.38 640 ALA A CA 1
ATOM 5039 C C . ALA A 1 640 ? 0.270 2.109 -25.016 1.00 98.38 640 ALA A C 1
ATOM 5041 O O . ALA A 1 640 ? 0.275 1.414 -26.032 1.00 98.38 640 ALA A O 1
ATOM 5042 N N . ARG A 1 641 ? -0.517 3.176 -24.896 1.00 97.88 641 ARG A N 1
ATOM 5043 C CA . ARG A 1 641 ? -1.262 3.701 -26.045 1.00 97.88 641 ARG A CA 1
ATOM 5044 C C . ARG A 1 641 ? -0.276 4.195 -27.097 1.00 97.88 641 ARG A C 1
ATOM 5046 O O . ARG A 1 641 ? 0.694 4.872 -26.740 1.00 97.88 641 ARG A O 1
ATOM 5053 N N . ARG A 1 642 ? -0.558 3.954 -28.378 1.00 96.31 642 ARG A N 1
ATOM 5054 C CA . ARG A 1 642 ? 0.263 4.460 -29.486 1.00 96.31 642 ARG A CA 1
ATOM 5055 C C . ARG A 1 642 ? 0.439 5.978 -29.394 1.00 96.31 642 ARG A C 1
ATOM 5057 O O . ARG A 1 642 ? 1.563 6.465 -29.370 1.00 96.31 642 ARG A O 1
ATOM 5064 N N . GLU A 1 643 ? -0.658 6.700 -29.149 1.00 95.69 643 GLU A N 1
ATOM 5065 C CA . GLU A 1 643 ? -0.652 8.157 -28.933 1.00 95.69 643 GLU A CA 1
ATOM 5066 C C . GLU A 1 643 ? 0.240 8.626 -27.769 1.00 95.69 643 GLU A C 1
ATOM 5068 O O . GLU A 1 643 ? 0.697 9.768 -27.747 1.00 95.69 643 GLU A O 1
ATOM 5073 N N . THR A 1 644 ? 0.454 7.784 -26.754 1.00 96.06 644 THR A N 1
ATOM 5074 C CA . THR A 1 644 ? 1.325 8.115 -25.624 1.00 96.06 644 THR A CA 1
ATOM 5075 C C . THR A 1 644 ? 2.777 7.993 -26.051 1.00 96.06 644 THR A C 1
ATOM 5077 O O . THR A 1 644 ? 3.529 8.940 -25.838 1.00 96.06 644 THR A O 1
ATOM 5080 N N . ILE A 1 645 ? 3.141 6.885 -26.699 1.00 96.62 645 ILE A N 1
ATOM 5081 C CA . ILE A 1 645 ? 4.501 6.624 -27.185 1.00 96.62 645 ILE A CA 1
ATOM 5082 C C . ILE A 1 645 ? 4.936 7.649 -28.236 1.00 96.62 645 ILE A C 1
ATOM 5084 O O . ILE A 1 645 ? 6.018 8.222 -28.109 1.00 96.62 645 ILE A O 1
ATOM 5088 N N . ASP A 1 646 ? 4.077 7.951 -29.211 1.00 95.25 646 ASP A N 1
ATOM 5089 C CA . ASP A 1 646 ? 4.386 8.939 -30.251 1.00 95.25 646 ASP A CA 1
ATOM 5090 C C . ASP A 1 646 ? 4.604 10.340 -29.652 1.00 95.25 646 ASP A C 1
ATOM 5092 O O . ASP A 1 646 ? 5.503 11.065 -30.066 1.00 95.25 646 ASP A O 1
ATOM 5096 N N . SER A 1 647 ? 3.833 10.714 -28.621 1.00 95.44 647 SER A N 1
ATOM 5097 C CA . SER A 1 647 ? 3.956 12.031 -27.973 1.00 95.44 647 SER A CA 1
ATOM 5098 C C . SER A 1 647 ? 5.224 12.221 -27.130 1.00 95.44 647 SER A C 1
ATOM 5100 O O . SER A 1 647 ? 5.520 13.348 -26.728 1.00 95.44 647 SER A O 1
ATOM 5102 N N . ILE A 1 648 ? 5.954 11.141 -26.830 1.00 95.69 648 ILE A N 1
ATOM 5103 C CA . ILE A 1 648 ? 7.165 11.162 -25.992 1.00 95.69 648 ILE A CA 1
ATOM 5104 C C . ILE A 1 648 ? 8.427 10.782 -26.780 1.00 95.69 648 ILE A C 1
ATOM 5106 O O . ILE A 1 648 ? 9.470 10.535 -26.178 1.00 95.69 648 ILE A O 1
ATOM 5110 N N . ASP A 1 649 ? 8.333 10.778 -28.115 1.00 94.25 649 ASP A N 1
ATOM 5111 C CA . ASP A 1 649 ? 9.404 10.429 -29.054 1.00 94.25 649 ASP A CA 1
ATOM 5112 C C . ASP A 1 649 ? 9.914 8.979 -28.903 1.00 94.25 649 ASP A C 1
ATOM 5114 O O . ASP A 1 649 ? 11.102 8.706 -29.083 1.00 94.25 649 ASP A O 1
ATOM 5118 N N . GLY A 1 650 ? 9.022 8.039 -28.570 1.00 96.56 650 GLY A N 1
ATOM 5119 C CA . GLY A 1 650 ? 9.371 6.628 -28.393 1.00 96.56 650 GLY A CA 1
ATOM 5120 C C . GLY A 1 650 ? 9.875 6.265 -26.990 1.00 96.56 650 GLY A C 1
ATOM 5121 O O . GLY A 1 650 ? 9.761 7.021 -26.024 1.00 96.56 650 GLY A O 1
ATOM 5122 N N . LEU A 1 651 ? 10.432 5.061 -26.871 1.00 97.94 651 LEU A N 1
ATOM 5123 C CA . LEU A 1 651 ? 11.087 4.538 -25.672 1.00 97.94 651 LEU A CA 1
ATOM 5124 C C . LEU A 1 651 ? 12.452 5.205 -25.450 1.00 97.94 651 LEU A C 1
ATOM 5126 O O . LEU A 1 651 ? 13.112 5.642 -26.394 1.00 97.94 651 LEU A O 1
ATOM 5130 N N . PHE A 1 652 ? 12.921 5.232 -24.201 1.00 97.31 652 PHE A N 1
ATOM 5131 C CA . PHE A 1 652 ? 14.269 5.712 -23.896 1.00 97.31 652 PHE A CA 1
ATOM 5132 C C . PHE A 1 652 ? 15.330 4.718 -24.391 1.00 97.31 652 PHE A C 1
ATOM 5134 O O . PHE A 1 652 ? 15.504 3.653 -23.801 1.00 97.31 652 PHE A O 1
ATOM 5141 N N . ASP A 1 653 ? 16.073 5.089 -25.435 1.00 96.00 653 ASP A N 1
ATOM 5142 C CA . ASP A 1 653 ? 17.000 4.204 -26.154 1.00 96.00 653 ASP A CA 1
ATOM 5143 C C . ASP A 1 653 ? 18.482 4.606 -26.056 1.00 96.00 653 ASP A C 1
ATOM 5145 O O . ASP A 1 653 ? 19.330 4.030 -26.733 1.00 96.00 653 ASP A O 1
ATOM 5149 N N . ARG A 1 654 ? 18.828 5.570 -25.196 1.00 95.38 654 ARG A N 1
ATOM 5150 C CA . ARG A 1 654 ? 20.194 6.119 -25.067 1.00 95.38 654 ARG A CA 1
ATOM 5151 C C . ARG A 1 654 ? 21.031 5.449 -23.974 1.00 95.38 654 ARG A C 1
ATOM 5153 O O . ARG A 1 654 ? 21.866 6.097 -23.340 1.00 95.38 654 ARG A O 1
ATOM 5160 N N . HIS A 1 655 ? 20.789 4.163 -23.711 1.00 92.12 655 HIS A N 1
ATOM 5161 C CA . HIS A 1 655 ? 21.445 3.422 -22.628 1.00 92.12 655 HIS A CA 1
ATOM 5162 C C . HIS A 1 655 ? 22.334 2.281 -23.154 1.00 92.12 655 HIS A C 1
ATOM 5164 O O . HIS A 1 655 ? 21.882 1.137 -23.231 1.00 92.12 655 HIS A O 1
ATOM 5170 N N . PRO A 1 656 ? 23.616 2.544 -23.478 1.00 92.12 656 PRO A N 1
ATOM 5171 C CA . PRO A 1 656 ? 24.462 1.610 -24.229 1.00 92.12 656 PRO A CA 1
ATOM 5172 C C . PRO A 1 656 ? 24.895 0.359 -23.445 1.00 92.12 656 PRO A C 1
ATOM 5174 O O . PRO A 1 656 ? 25.553 -0.512 -24.009 1.00 92.12 656 PRO A O 1
ATOM 5177 N N . ILE A 1 657 ? 24.531 0.242 -22.160 1.00 91.00 657 ILE A N 1
ATOM 5178 C CA . ILE A 1 657 ? 24.817 -0.933 -21.317 1.00 91.00 657 ILE A CA 1
ATOM 5179 C C . ILE A 1 657 ? 23.558 -1.504 -20.618 1.00 91.00 657 ILE A C 1
ATOM 5181 O O . ILE A 1 657 ? 23.651 -2.376 -19.747 1.00 91.00 657 ILE A O 1
ATOM 5185 N N . GLY A 1 658 ? 22.367 -1.036 -21.018 1.00 88.38 658 GLY A N 1
ATOM 5186 C CA . GLY A 1 658 ? 21.053 -1.504 -20.559 1.00 88.38 658 GLY A CA 1
ATOM 5187 C C . GLY A 1 658 ? 20.564 -0.891 -19.241 1.00 88.38 658 GLY A C 1
ATOM 5188 O O . GLY A 1 658 ? 21.258 -0.104 -18.611 1.00 88.38 658 GLY A O 1
ATOM 5189 N N . SER A 1 659 ? 19.399 -1.336 -18.743 1.00 90.06 659 SER A N 1
ATOM 5190 C CA . SER A 1 659 ? 18.578 -0.730 -17.651 1.00 90.06 659 SER A CA 1
ATOM 5191 C C . SER A 1 659 ? 17.539 0.303 -18.127 1.00 90.06 659 SER A C 1
ATOM 5193 O O . SER A 1 659 ? 17.097 1.135 -17.327 1.00 90.06 659 SER A O 1
ATOM 5195 N N . GLY A 1 660 ? 17.160 0.265 -19.412 1.00 91.50 660 GLY A N 1
ATOM 5196 C CA . GLY A 1 660 ? 16.154 1.154 -20.003 1.00 91.50 660 GLY A CA 1
ATOM 5197 C C . GLY A 1 660 ? 14.795 1.056 -19.308 1.00 91.50 660 GLY A C 1
ATOM 5198 O O . GLY A 1 660 ? 14.234 2.079 -18.926 1.00 91.50 660 GLY A O 1
ATOM 5199 N N . ASP A 1 661 ? 14.330 -0.160 -19.023 1.00 93.62 661 ASP A N 1
ATOM 5200 C CA . ASP A 1 661 ? 13.119 -0.457 -18.242 1.00 93.62 661 ASP A CA 1
ATOM 5201 C C . ASP A 1 661 ? 13.000 0.352 -16.937 1.00 93.62 661 ASP A C 1
ATOM 5203 O O . ASP A 1 661 ? 11.984 0.985 -16.651 1.00 93.62 661 ASP A O 1
ATOM 5207 N N . THR A 1 662 ? 14.080 0.399 -16.165 1.00 94.50 662 THR A N 1
ATOM 5208 C CA . THR A 1 662 ? 14.154 1.094 -14.886 1.00 94.50 662 THR A CA 1
ATOM 5209 C C . THR A 1 662 ? 14.109 2.604 -15.103 1.00 94.50 662 THR A C 1
ATOM 5211 O O . THR A 1 662 ? 13.497 3.317 -14.309 1.00 94.50 662 THR A O 1
ATOM 5214 N N . MET A 1 663 ? 14.746 3.115 -16.165 1.00 95.25 663 MET A N 1
ATOM 5215 C CA . MET A 1 663 ? 14.745 4.554 -16.469 1.00 95.25 663 MET A CA 1
ATOM 5216 C C . MET A 1 663 ? 13.368 5.012 -16.948 1.00 95.25 663 MET A C 1
ATOM 5218 O O . MET A 1 663 ? 12.892 6.072 -16.532 1.00 95.25 663 MET A O 1
ATOM 5222 N N . MET A 1 664 ? 12.704 4.187 -17.760 1.00 97.06 664 MET A N 1
ATOM 5223 C CA . MET A 1 664 ? 11.329 4.410 -18.193 1.00 97.06 664 MET A CA 1
ATOM 5224 C C . MET A 1 664 ? 10.376 4.402 -16.998 1.00 97.06 664 MET A C 1
ATOM 5226 O O . MET A 1 664 ? 9.644 5.369 -16.809 1.00 97.06 664 MET A O 1
ATOM 5230 N N . ALA A 1 665 ? 10.468 3.402 -16.115 1.00 96.44 665 ALA A N 1
ATOM 5231 C CA . ALA A 1 665 ? 9.674 3.340 -14.890 1.00 96.44 665 ALA A CA 1
ATOM 5232 C C . ALA A 1 665 ? 9.869 4.583 -13.999 1.00 96.44 665 ALA A C 1
ATOM 5234 O O . ALA A 1 665 ? 8.892 5.238 -13.631 1.00 96.44 665 ALA A O 1
ATOM 5235 N N . ILE A 1 666 ? 11.118 4.963 -13.693 1.00 95.75 666 ILE A N 1
ATOM 5236 C CA . ILE A 1 666 ? 11.426 6.186 -12.926 1.00 95.75 666 ILE A CA 1
ATOM 5237 C C . ILE A 1 666 ? 10.731 7.407 -13.538 1.00 95.75 666 ILE A C 1
ATOM 5239 O O . ILE A 1 666 ? 10.144 8.212 -12.813 1.00 95.75 666 ILE A O 1
ATOM 5243 N N . SER A 1 667 ? 10.769 7.517 -14.864 1.00 96.50 667 SER A N 1
ATOM 5244 C CA . SER A 1 667 ? 10.210 8.644 -15.604 1.00 96.50 667 SER A CA 1
ATOM 5245 C C . SER A 1 667 ? 8.683 8.649 -15.612 1.00 96.50 667 SER A C 1
ATOM 5247 O O . SER A 1 667 ? 8.080 9.683 -15.344 1.00 96.50 667 SER A O 1
ATOM 5249 N N . PHE A 1 668 ? 8.031 7.503 -15.826 1.00 96.00 668 PHE A N 1
ATOM 5250 C CA . PHE A 1 668 ? 6.568 7.401 -15.803 1.00 96.00 668 PHE A CA 1
ATOM 5251 C C . PHE A 1 668 ? 5.980 7.893 -14.473 1.00 96.00 668 PHE A C 1
ATOM 5253 O O . PHE A 1 668 ? 5.037 8.692 -14.470 1.00 96.00 668 PHE A O 1
ATOM 5260 N N . TRP A 1 669 ? 6.583 7.508 -13.342 1.00 94.06 669 TRP A N 1
ATOM 5261 C CA . TRP A 1 669 ? 6.170 7.965 -12.007 1.00 94.06 669 TRP A CA 1
ATOM 5262 C C . TRP A 1 669 ? 6.757 9.316 -11.577 1.00 94.06 669 TRP A C 1
ATOM 5264 O O . TRP A 1 669 ? 6.239 9.917 -10.638 1.00 94.06 669 TRP A O 1
ATOM 5274 N N . GLY A 1 670 ? 7.791 9.824 -12.250 1.00 92.44 670 GLY A N 1
ATOM 5275 C CA . GLY A 1 670 ? 8.463 11.070 -11.872 1.00 92.44 670 GLY A CA 1
ATOM 5276 C C . GLY A 1 670 ? 9.263 10.956 -10.569 1.00 92.44 670 GLY A C 1
ATOM 5277 O O . GLY A 1 670 ? 9.381 11.927 -9.817 1.00 92.44 670 GLY A O 1
ATOM 5278 N N . ASP A 1 671 ? 9.816 9.775 -10.275 1.00 92.50 671 ASP A N 1
ATOM 5279 C CA . ASP A 1 671 ? 10.617 9.509 -9.071 1.00 92.50 671 ASP A CA 1
ATOM 5280 C C . ASP A 1 671 ? 12.060 10.028 -9.234 1.00 92.50 671 ASP A C 1
ATOM 5282 O O . ASP A 1 671 ? 13.047 9.295 -9.168 1.00 92.50 671 ASP A O 1
ATOM 5286 N N . TRP A 1 672 ? 12.209 11.340 -9.443 1.00 91.25 672 TRP A N 1
ATOM 5287 C CA . TRP A 1 672 ? 13.504 11.996 -9.693 1.00 91.25 672 TRP A CA 1
ATOM 5288 C C . TRP A 1 672 ? 14.491 11.897 -8.521 1.00 91.25 672 TRP A C 1
ATOM 5290 O O . TRP A 1 672 ? 15.671 12.223 -8.657 1.00 91.25 672 TRP A O 1
ATOM 5300 N N . LYS A 1 673 ? 14.019 11.460 -7.348 1.00 88.44 673 LYS A N 1
ATOM 5301 C CA . LYS A 1 673 ? 14.830 11.246 -6.141 1.00 88.44 673 LYS A CA 1
ATOM 5302 C C . LYS A 1 673 ? 15.231 9.781 -5.958 1.00 88.44 673 LYS A C 1
ATOM 5304 O O . LYS A 1 673 ? 15.886 9.463 -4.957 1.00 88.44 673 LYS A O 1
ATOM 5309 N N . ALA A 1 674 ? 14.885 8.904 -6.903 1.00 89.81 674 ALA A N 1
ATOM 5310 C CA . ALA A 1 674 ? 15.226 7.493 -6.868 1.00 89.81 674 ALA A CA 1
ATOM 5311 C C . ALA A 1 674 ? 16.726 7.300 -6.612 1.00 89.81 674 ALA A C 1
ATOM 5313 O O . ALA A 1 674 ? 17.589 7.792 -7.343 1.00 89.81 674 ALA A O 1
ATOM 5314 N N . ARG A 1 675 ? 17.063 6.518 -5.576 1.00 90.06 675 ARG A N 1
ATOM 5315 C CA . ARG A 1 675 ? 18.466 6.201 -5.243 1.00 90.06 675 ARG A CA 1
ATOM 5316 C C . ARG A 1 675 ? 19.201 5.536 -6.408 1.00 90.06 675 ARG A C 1
ATOM 5318 O O . ARG A 1 675 ? 20.418 5.666 -6.495 1.00 90.06 675 ARG A O 1
ATOM 5325 N N . TYR A 1 676 ? 18.470 4.859 -7.293 1.00 89.75 676 TYR A N 1
ATOM 5326 C CA . TYR A 1 676 ? 19.018 4.198 -8.471 1.00 89.75 676 TYR A CA 1
ATOM 5327 C C . TYR A 1 676 ? 19.706 5.184 -9.435 1.00 89.75 676 TYR A C 1
ATOM 5329 O O . TYR A 1 676 ? 20.739 4.843 -10.008 1.00 89.75 676 TYR A O 1
ATOM 5337 N N . LEU A 1 677 ? 19.231 6.436 -9.527 1.00 92.12 677 LEU A N 1
ATOM 5338 C CA . LEU A 1 677 ? 19.830 7.479 -10.376 1.00 92.12 677 LEU A CA 1
ATOM 5339 C C . LEU A 1 677 ? 21.245 7.891 -9.937 1.00 92.12 677 LEU A C 1
ATOM 5341 O O . LEU A 1 677 ? 22.009 8.442 -10.727 1.00 92.12 677 LEU A O 1
ATOM 5345 N N . ARG A 1 678 ? 21.637 7.593 -8.690 1.00 91.94 678 ARG A N 1
ATOM 5346 C CA . ARG A 1 678 ? 22.977 7.906 -8.157 1.00 91.94 678 ARG A CA 1
ATOM 5347 C C . ARG A 1 678 ? 24.098 7.099 -8.814 1.00 91.94 678 ARG A C 1
ATOM 5349 O O . ARG A 1 678 ? 25.262 7.404 -8.583 1.00 91.94 678 ARG A O 1
ATOM 5356 N N . LYS A 1 679 ? 23.762 6.062 -9.587 1.00 91.56 679 LYS A N 1
ATOM 5357 C CA . LYS A 1 679 ? 24.735 5.258 -10.337 1.00 91.56 679 LYS A CA 1
ATOM 5358 C C . LYS A 1 679 ? 25.304 5.995 -11.551 1.00 91.56 679 LYS A C 1
ATOM 5360 O O . LYS A 1 679 ? 26.368 5.609 -12.015 1.00 91.56 679 LYS A O 1
ATOM 5365 N N . TYR A 1 680 ? 24.604 7.015 -12.041 1.00 94.50 680 TYR A N 1
ATOM 5366 C CA . TYR A 1 680 ? 24.914 7.672 -13.307 1.00 94.50 680 TYR A CA 1
ATOM 5367 C C . TYR A 1 680 ? 25.708 8.961 -13.121 1.00 94.50 680 TYR A C 1
ATOM 5369 O O . TYR A 1 680 ? 25.584 9.605 -12.080 1.00 94.50 680 TYR A O 1
ATOM 5377 N N . ASN A 1 681 ? 26.506 9.354 -14.114 1.00 96.19 681 ASN A N 1
ATOM 5378 C CA . ASN A 1 681 ? 27.152 10.670 -14.165 1.00 96.19 681 ASN A CA 1
ATOM 5379 C C . ASN A 1 681 ? 26.140 11.773 -14.558 1.00 96.19 681 ASN A C 1
ATOM 5381 O O . ASN A 1 681 ? 24.951 11.503 -14.732 1.00 96.19 681 ASN A O 1
ATOM 5385 N N . GLU A 1 682 ? 26.572 13.037 -14.610 1.00 97.12 682 GLU A N 1
ATOM 5386 C CA . GLU A 1 682 ? 25.668 14.152 -14.942 1.00 97.12 682 GLU A CA 1
ATOM 5387 C C . GLU A 1 682 ? 25.099 14.072 -16.369 1.00 97.12 682 GLU A C 1
ATOM 5389 O O . GLU A 1 682 ? 23.870 14.126 -16.468 1.00 97.12 682 GLU A O 1
ATOM 5394 N N . PRO A 1 683 ? 25.898 13.816 -17.425 1.00 97.69 683 PRO A N 1
ATOM 5395 C CA . PRO A 1 683 ? 25.370 13.743 -18.786 1.00 97.69 683 PRO A CA 1
ATOM 5396 C C . PRO A 1 683 ? 24.299 12.670 -18.987 1.00 97.69 683 PRO A C 1
ATOM 5398 O O . PRO A 1 683 ? 23.240 12.932 -19.557 1.00 97.69 683 PRO A O 1
ATOM 5401 N N . MET A 1 684 ? 24.516 11.472 -18.439 1.00 95.94 684 MET A N 1
ATOM 5402 C CA . MET A 1 684 ? 23.524 10.401 -18.497 1.00 95.94 684 MET A CA 1
ATOM 5403 C C . MET A 1 684 ? 22.245 10.774 -17.732 1.00 95.94 684 MET A C 1
ATOM 5405 O O . MET A 1 684 ? 21.140 10.559 -18.229 1.00 95.94 684 MET A O 1
ATOM 5409 N N . ARG A 1 685 ? 22.358 11.380 -16.537 1.00 96.31 685 ARG A N 1
ATOM 5410 C CA . ARG A 1 685 ? 21.174 11.848 -15.789 1.00 96.31 685 ARG A CA 1
ATOM 5411 C C . ARG A 1 685 ? 20.404 12.925 -16.546 1.00 96.31 685 ARG A C 1
ATOM 5413 O O . ARG A 1 685 ? 19.178 12.913 -16.487 1.00 96.31 685 ARG A O 1
ATOM 5420 N N . ARG A 1 686 ? 21.099 13.831 -17.237 1.00 96.44 686 ARG A N 1
ATOM 5421 C CA . ARG A 1 686 ? 20.486 14.861 -18.082 1.00 96.44 686 ARG A CA 1
ATOM 5422 C C . ARG A 1 686 ? 19.694 14.224 -19.222 1.00 96.44 686 ARG A C 1
ATOM 5424 O O . ARG A 1 686 ? 18.511 14.518 -19.341 1.00 96.44 686 ARG A O 1
ATOM 5431 N N . ALA A 1 687 ? 20.283 13.278 -19.956 1.00 96.12 687 ALA A N 1
ATOM 5432 C CA . ALA A 1 687 ? 19.591 12.558 -21.028 1.00 96.12 687 ALA A CA 1
ATOM 5433 C C . ALA A 1 687 ? 18.328 11.824 -20.531 1.00 96.12 687 ALA A C 1
ATOM 5435 O O . ALA A 1 687 ? 17.273 11.907 -21.163 1.00 96.12 687 ALA A O 1
ATOM 5436 N N . ILE A 1 688 ? 18.414 11.149 -19.375 1.00 95.94 688 ILE A N 1
ATOM 5437 C CA . ILE A 1 688 ? 17.261 10.491 -18.735 1.00 95.94 688 ILE A CA 1
ATOM 5438 C C . ILE A 1 688 ? 16.193 11.521 -18.355 1.00 95.94 688 ILE A C 1
ATOM 5440 O O . ILE A 1 688 ? 15.013 11.295 -18.596 1.00 95.94 688 ILE A O 1
ATOM 5444 N N . PHE A 1 689 ? 16.586 12.647 -17.758 1.00 96.44 689 PHE A N 1
ATOM 5445 C CA . PHE A 1 689 ? 15.653 13.673 -17.295 1.00 96.44 689 PHE A CA 1
ATOM 5446 C C . PHE A 1 689 ? 14.947 14.390 -18.452 1.00 96.44 689 PHE A C 1
ATOM 5448 O O . PHE A 1 689 ? 13.750 14.648 -18.367 1.00 96.44 689 PHE A O 1
ATOM 5455 N N . GLU A 1 690 ? 15.656 14.691 -19.539 1.00 95.44 690 GLU A N 1
ATOM 5456 C CA . GLU A 1 690 ? 15.093 15.368 -20.711 1.00 95.44 690 GLU A CA 1
ATOM 5457 C C . GLU A 1 690 ? 14.010 14.532 -21.396 1.00 95.44 690 GLU A C 1
ATOM 5459 O O . GLU A 1 690 ? 12.911 15.034 -21.640 1.00 95.44 690 GLU A O 1
ATOM 5464 N N . TRP A 1 691 ? 14.284 13.249 -21.651 1.00 97.38 691 TRP A N 1
ATOM 5465 C CA . TRP A 1 691 ? 13.265 12.323 -22.154 1.00 97.38 691 TRP A CA 1
ATOM 5466 C C . TRP A 1 691 ? 12.176 12.084 -21.099 1.00 97.38 691 TRP A C 1
ATOM 5468 O O . TRP A 1 691 ? 10.978 12.178 -21.371 1.00 97.38 691 TRP A O 1
ATOM 5478 N N . GLY A 1 692 ? 12.593 11.851 -19.855 1.00 97.06 692 GLY A N 1
ATOM 5479 C CA . GLY A 1 692 ? 11.707 11.473 -18.768 1.00 97.06 692 GLY A CA 1
ATOM 5480 C C . GLY A 1 692 ? 10.703 12.554 -18.385 1.00 97.06 692 GLY A C 1
ATOM 5481 O O . GLY A 1 692 ? 9.593 12.227 -17.972 1.00 97.06 692 GLY A O 1
ATOM 5482 N N . LYS A 1 693 ? 11.043 13.836 -18.545 1.00 96.38 693 LYS A N 1
ATOM 5483 C CA . LYS A 1 693 ? 10.117 14.947 -18.311 1.00 96.38 693 LYS A CA 1
ATOM 5484 C C . LYS A 1 693 ? 8.921 14.876 -19.264 1.00 96.38 693 LYS A C 1
ATOM 5486 O O . LYS A 1 693 ? 7.790 14.957 -18.793 1.00 96.38 693 LYS A O 1
ATOM 5491 N N . LYS A 1 694 ? 9.160 14.641 -20.561 1.00 96.12 694 LYS A N 1
ATOM 5492 C CA . LYS A 1 694 ? 8.095 14.447 -21.563 1.00 96.12 694 LYS A CA 1
ATOM 5493 C C . LYS A 1 694 ? 7.226 13.241 -21.201 1.00 96.12 694 LYS A C 1
ATOM 5495 O O . LYS A 1 694 ? 6.000 13.343 -21.149 1.00 96.12 694 LYS A O 1
ATOM 5500 N N . ALA A 1 695 ? 7.872 12.123 -20.856 1.00 97.12 695 ALA A N 1
ATOM 5501 C CA . ALA A 1 695 ? 7.188 10.906 -20.427 1.00 97.12 695 ALA A CA 1
ATOM 5502 C C . ALA A 1 695 ? 6.305 11.143 -19.190 1.00 97.12 695 ALA A C 1
ATOM 5504 O O . ALA A 1 695 ? 5.130 10.773 -19.177 1.00 97.12 695 ALA A O 1
ATOM 5505 N N . HIS A 1 696 ? 6.828 11.816 -18.165 1.00 95.94 696 HIS A N 1
ATOM 5506 C CA . HIS A 1 696 ? 6.081 12.112 -16.949 1.00 95.94 696 HIS A CA 1
ATOM 5507 C C . HIS A 1 696 ? 4.926 13.087 -17.188 1.00 95.94 696 HIS A C 1
ATOM 5509 O O . HIS A 1 696 ? 3.853 12.913 -16.620 1.00 95.94 696 HIS A O 1
ATOM 5515 N N . GLU A 1 697 ? 5.108 14.105 -18.028 1.00 93.56 697 GLU A N 1
ATOM 5516 C CA . GLU A 1 697 ? 4.049 15.066 -18.353 1.00 93.56 697 GLU A CA 1
ATOM 5517 C C . GLU A 1 697 ? 2.840 14.386 -19.008 1.00 93.56 697 GLU A C 1
ATOM 5519 O O . GLU A 1 697 ? 1.694 14.765 -18.719 1.00 93.56 697 GLU A O 1
ATOM 5524 N N . ARG A 1 698 ? 3.092 13.352 -19.826 1.00 93.25 698 ARG A N 1
ATOM 5525 C CA . ARG A 1 698 ? 2.060 12.540 -20.478 1.00 93.25 698 ARG A CA 1
ATOM 5526 C C . ARG A 1 698 ? 1.445 11.488 -19.554 1.00 93.25 698 ARG A C 1
ATOM 5528 O O . ARG A 1 698 ? 0.226 11.337 -19.547 1.00 93.25 698 ARG A O 1
ATOM 5535 N N . VAL A 1 699 ? 2.263 10.781 -18.772 1.00 93.62 699 VAL A N 1
ATOM 5536 C CA . VAL A 1 699 ? 1.829 9.631 -17.953 1.00 93.62 699 VAL A CA 1
ATOM 5537 C C . VAL A 1 699 ? 1.347 10.043 -16.561 1.00 93.62 699 VAL A C 1
ATOM 5539 O O . VAL A 1 699 ? 0.373 9.494 -16.052 1.00 93.62 699 VAL A O 1
ATOM 5542 N N . ARG A 1 700 ? 2.003 11.022 -15.932 1.00 89.25 700 ARG A N 1
ATOM 5543 C CA . ARG A 1 700 ? 1.675 11.594 -14.609 1.00 89.25 700 ARG A CA 1
ATOM 5544 C C . ARG A 1 700 ? 1.530 10.550 -13.497 1.00 89.25 700 ARG A C 1
ATOM 5546 O O . ARG A 1 700 ? 0.682 10.678 -12.612 1.00 89.25 700 ARG A O 1
ATOM 5553 N N . GLY A 1 701 ? 2.328 9.485 -13.559 1.00 89.75 701 GLY A N 1
ATOM 5554 C CA . GLY A 1 701 ? 2.245 8.346 -12.645 1.00 89.75 701 GLY A CA 1
ATOM 5555 C C . GLY A 1 701 ? 0.963 7.513 -12.761 1.00 89.75 701 GLY A C 1
ATOM 5556 O O . GLY A 1 701 ? 0.733 6.662 -11.903 1.00 89.75 701 GLY A O 1
ATOM 5557 N N . ASN A 1 702 ? 0.123 7.735 -13.781 1.00 90.44 702 ASN A N 1
ATOM 5558 C CA . ASN A 1 702 ? -0.988 6.846 -14.114 1.00 90.44 702 ASN A CA 1
ATOM 5559 C C . ASN A 1 702 ? -0.440 5.631 -14.870 1.00 90.44 702 ASN A C 1
ATOM 5561 O O . ASN A 1 702 ? -0.385 5.613 -16.098 1.00 90.44 702 ASN A O 1
ATOM 5565 N N . VAL A 1 703 ? 0.007 4.642 -14.106 1.00 95.31 703 VAL A N 1
ATOM 5566 C CA . VAL A 1 703 ? 0.559 3.394 -14.623 1.00 95.31 703 VAL A CA 1
ATOM 5567 C C . VAL A 1 703 ? -0.296 2.244 -14.112 1.00 95.31 703 VAL A C 1
ATOM 5569 O O . VAL A 1 703 ? -0.495 2.117 -12.903 1.00 95.31 703 VAL A O 1
ATOM 5572 N N . GLY A 1 704 ? -0.816 1.438 -15.034 1.00 95.25 704 GLY A N 1
ATOM 5573 C CA . GLY A 1 704 ? -1.658 0.290 -14.721 1.00 95.25 704 GLY A CA 1
ATOM 5574 C C . GLY A 1 704 ? -0.915 -1.034 -14.736 1.00 95.25 704 GLY A C 1
ATOM 5575 O O . GLY A 1 704 ? 0.258 -1.112 -15.102 1.00 95.25 704 GLY A O 1
ATOM 5576 N N . PHE A 1 705 ? -1.621 -2.086 -14.342 1.00 97.06 705 PHE A N 1
ATOM 5577 C CA . PHE A 1 705 ? -1.158 -3.457 -14.497 1.00 97.06 705 PHE A CA 1
ATOM 5578 C C . PHE A 1 705 ? -2.319 -4.384 -14.870 1.00 97.06 705 PHE A C 1
ATOM 5580 O O . PHE A 1 705 ? -3.482 -3.987 -14.767 1.00 97.06 705 PHE A O 1
ATOM 5587 N N . VAL A 1 706 ? -1.993 -5.597 -15.308 1.00 95.06 706 VAL A N 1
ATOM 5588 C CA . VAL A 1 706 ? -2.956 -6.691 -15.504 1.00 95.06 706 VAL A CA 1
ATOM 5589 C C . VAL A 1 706 ? -2.683 -7.759 -14.451 1.00 95.06 706 VAL A C 1
ATOM 5591 O O . VAL A 1 706 ? -1.518 -8.084 -14.208 1.00 95.06 706 VAL A O 1
ATOM 5594 N N . ASP A 1 707 ? -3.734 -8.295 -13.826 1.00 91.19 707 ASP A N 1
ATOM 5595 C CA . ASP A 1 707 ? -3.642 -9.424 -12.891 1.00 91.19 707 ASP A CA 1
ATOM 5596 C C . ASP A 1 707 ? -3.375 -10.731 -13.651 1.00 91.19 707 ASP A C 1
ATOM 5598 O O . ASP A 1 707 ? -4.226 -11.600 -13.795 1.00 91.19 707 ASP A O 1
ATOM 5602 N N . ALA A 1 708 ? -2.177 -10.811 -14.224 1.00 90.19 708 ALA A N 1
ATOM 5603 C CA . ALA A 1 708 ? -1.666 -11.957 -14.951 1.00 90.19 708 ALA A CA 1
ATOM 5604 C C . ALA A 1 708 ? -0.373 -12.440 -14.293 1.00 90.19 708 ALA A C 1
ATOM 5606 O O . ALA A 1 708 ? 0.448 -11.638 -13.818 1.00 90.19 708 ALA A O 1
ATOM 5607 N N . ALA A 1 709 ? -0.173 -13.754 -14.297 1.00 89.81 709 ALA A N 1
ATOM 5608 C CA . ALA A 1 709 ? 1.118 -14.338 -13.982 1.00 89.81 709 ALA A CA 1
ATOM 5609 C C . ALA A 1 709 ? 1.979 -14.404 -15.248 1.00 89.81 709 ALA A C 1
ATOM 5611 O O . ALA A 1 709 ? 1.480 -14.634 -16.349 1.00 89.81 709 ALA A O 1
ATOM 5612 N N . VAL A 1 710 ? 3.286 -14.219 -15.085 1.00 95.06 710 VAL A N 1
ATOM 5613 C CA . VAL A 1 710 ? 4.268 -14.397 -16.155 1.00 95.06 710 VAL A CA 1
ATOM 5614 C C . VAL A 1 710 ? 5.388 -15.322 -15.686 1.00 95.06 710 VAL A C 1
ATOM 5616 O O . VAL A 1 710 ? 5.878 -15.187 -14.567 1.00 95.06 710 VAL A O 1
ATOM 5619 N N . SER A 1 711 ? 5.826 -16.259 -16.517 1.00 93.19 711 SER A N 1
ATOM 5620 C CA . SER A 1 711 ? 7.052 -17.019 -16.270 1.00 93.19 711 SER A CA 1
ATOM 5621 C C . SER A 1 711 ? 8.216 -16.376 -17.010 1.00 93.19 711 SER A C 1
ATOM 5623 O O . SER A 1 711 ? 8.093 -16.075 -18.194 1.00 93.19 711 SER A O 1
ATOM 5625 N N . HIS A 1 712 ? 9.344 -16.185 -16.327 1.00 92.81 712 HIS A N 1
ATOM 5626 C CA . HIS A 1 712 ? 10.604 -15.786 -16.954 1.00 92.81 712 HIS A CA 1
ATOM 5627 C C . HIS A 1 712 ? 11.414 -17.033 -17.318 1.00 92.81 712 HIS A C 1
ATOM 5629 O O . HIS A 1 712 ? 11.705 -17.862 -16.452 1.00 92.81 712 HIS A O 1
ATOM 5635 N N . LEU A 1 713 ? 11.741 -17.175 -18.600 1.00 90.00 713 LEU A N 1
ATOM 5636 C CA . LEU A 1 713 ? 12.533 -18.267 -19.146 1.00 90.00 713 LEU A CA 1
ATOM 5637 C C . LEU A 1 713 ? 14.017 -18.009 -18.904 1.00 90.00 713 LEU A C 1
ATOM 5639 O O . LEU A 1 713 ? 14.555 -16.952 -19.230 1.00 90.00 713 LEU A O 1
ATOM 5643 N N . TRP A 1 714 ? 14.707 -19.007 -18.360 1.00 85.88 714 TRP A N 1
ATOM 5644 C CA . TRP A 1 714 ? 16.121 -18.878 -18.047 1.00 85.88 714 TRP A CA 1
ATOM 5645 C C . TRP A 1 714 ? 16.971 -18.599 -19.294 1.00 85.88 714 TRP A C 1
ATOM 5647 O O . TRP A 1 714 ? 16.875 -19.301 -20.302 1.00 85.88 714 TRP A O 1
ATOM 5657 N N . HIS A 1 715 ? 17.854 -17.606 -19.189 1.00 82.44 715 HIS A N 1
ATOM 5658 C CA . HIS A 1 715 ? 18.856 -17.271 -20.203 1.00 82.44 715 HIS A CA 1
ATOM 5659 C C . HIS A 1 715 ? 20.144 -16.772 -19.513 1.00 82.44 715 HIS A C 1
ATOM 5661 O O . HIS A 1 715 ? 20.497 -15.593 -19.501 1.00 82.44 715 HIS A O 1
ATOM 5667 N N . GLY A 1 716 ? 20.804 -17.664 -18.777 1.00 75.38 716 GLY A N 1
ATOM 5668 C CA . GLY A 1 716 ? 22.064 -17.355 -18.103 1.00 75.38 716 GLY A CA 1
ATOM 5669 C C . GLY A 1 716 ? 21.927 -16.743 -16.703 1.00 75.38 716 GLY A C 1
ATOM 5670 O O . GLY A 1 716 ? 20.866 -16.306 -16.249 1.00 75.38 716 GLY A O 1
ATOM 5671 N N . SER A 1 717 ? 23.046 -16.730 -15.973 1.00 70.69 717 SER A N 1
ATOM 5672 C CA . SER A 1 717 ? 23.057 -16.349 -14.556 1.00 70.69 717 SER A CA 1
ATOM 5673 C C . SER A 1 717 ? 22.900 -14.837 -14.342 1.00 70.69 717 SER A C 1
ATOM 5675 O O . SER A 1 717 ? 23.496 -14.018 -15.046 1.00 70.69 717 SER A O 1
ATOM 5677 N N . ARG A 1 718 ? 22.144 -14.446 -13.308 1.00 71.38 718 ARG A N 1
ATOM 5678 C CA . ARG A 1 718 ? 21.964 -13.032 -12.925 1.00 71.38 718 ARG A CA 1
ATOM 5679 C C . ARG A 1 718 ? 23.255 -12.372 -12.433 1.00 71.38 718 ARG A C 1
ATOM 5681 O O . ARG A 1 718 ? 23.412 -11.165 -12.606 1.00 71.38 718 ARG A O 1
ATOM 5688 N N . GLU A 1 719 ? 24.167 -13.144 -11.844 1.00 69.62 719 GLU A N 1
ATOM 5689 C CA . GLU A 1 719 ? 25.460 -12.664 -11.338 1.00 69.62 719 GLU A CA 1
ATOM 5690 C C . GLU A 1 719 ? 26.326 -12.096 -12.471 1.00 69.62 719 GLU A C 1
ATOM 5692 O O . GLU A 1 719 ? 26.839 -10.979 -12.359 1.00 69.62 719 GLU A O 1
ATOM 5697 N N . SER A 1 720 ? 26.385 -12.790 -13.615 1.00 69.81 720 SER A N 1
ATOM 5698 C CA . SER A 1 720 ? 27.117 -12.339 -14.809 1.00 69.81 720 SER A CA 1
ATOM 5699 C C . SER A 1 720 ? 26.608 -11.009 -15.376 1.00 69.81 720 SER A C 1
ATOM 5701 O O . SER A 1 720 ? 27.339 -10.314 -16.080 1.00 69.81 720 SER A O 1
ATOM 5703 N N . ARG A 1 721 ? 25.367 -10.608 -15.062 1.00 74.25 721 ARG A N 1
ATOM 5704 C CA . ARG A 1 721 ? 24.747 -9.392 -15.617 1.00 74.25 721 ARG A CA 1
ATOM 5705 C C . ARG A 1 721 ? 25.235 -8.101 -14.957 1.00 74.25 721 ARG A C 1
ATOM 5707 O O . ARG A 1 721 ? 25.017 -7.034 -15.536 1.00 74.25 721 ARG A O 1
ATOM 5714 N N . LYS A 1 722 ? 25.890 -8.176 -13.786 1.00 76.56 722 LYS A N 1
ATOM 5715 C CA . LYS A 1 722 ? 26.549 -7.054 -13.079 1.00 76.56 722 LYS A CA 1
ATOM 5716 C C . LYS A 1 722 ? 25.705 -5.767 -12.985 1.00 76.56 722 LYS A C 1
ATOM 5718 O O . LYS A 1 722 ? 26.226 -4.662 -13.137 1.00 76.56 722 LYS A O 1
ATOM 5723 N N . TYR A 1 723 ? 24.396 -5.887 -12.729 1.00 74.62 723 TYR A N 1
ATOM 5724 C CA . TYR A 1 723 ? 23.421 -4.776 -12.774 1.00 74.62 723 TYR A CA 1
ATOM 5725 C C . TYR A 1 723 ? 23.807 -3.532 -11.944 1.00 74.62 723 TYR A C 1
ATOM 5727 O O . TYR A 1 723 ? 23.464 -2.398 -12.303 1.00 74.62 723 TYR A O 1
ATOM 5735 N N . ASP A 1 724 ? 24.512 -3.725 -10.829 1.00 72.38 724 ASP A N 1
ATOM 5736 C CA . ASP A 1 724 ? 24.957 -2.630 -9.964 1.00 72.38 724 ASP A CA 1
ATOM 5737 C C . ASP A 1 724 ? 26.294 -2.019 -10.392 1.00 72.38 724 ASP A C 1
ATOM 5739 O O . ASP A 1 724 ? 26.435 -0.794 -10.362 1.00 72.38 724 ASP A O 1
ATOM 5743 N N . GLU A 1 725 ? 27.253 -2.844 -10.807 1.00 85.12 725 GLU A N 1
ATOM 5744 C CA . GLU A 1 725 ? 28.608 -2.411 -11.161 1.00 85.12 725 GLU A CA 1
ATOM 5745 C C . GLU A 1 725 ? 28.652 -1.756 -12.543 1.00 85.12 725 GLU A C 1
ATOM 5747 O O . GLU A 1 725 ? 29.250 -0.689 -12.688 1.00 85.12 725 GLU A O 1
ATOM 5752 N N . ARG A 1 726 ? 27.943 -2.327 -13.530 1.00 88.81 726 ARG A N 1
ATOM 5753 C CA . ARG A 1 726 ? 28.039 -1.917 -14.941 1.00 88.81 726 ARG A CA 1
ATOM 5754 C C . ARG A 1 726 ? 27.722 -0.441 -15.173 1.00 88.81 726 ARG A C 1
ATOM 5756 O O . ARG A 1 726 ? 28.447 0.282 -15.848 1.00 88.81 726 ARG A O 1
ATOM 5763 N N . ASN A 1 727 ? 26.651 0.022 -14.530 1.00 90.62 727 ASN A N 1
ATOM 5764 C CA . ASN A 1 727 ? 26.148 1.384 -14.669 1.00 90.62 727 ASN A CA 1
ATOM 5765 C C . ASN A 1 727 ? 27.069 2.404 -13.987 1.00 90.62 727 ASN A C 1
ATOM 5767 O O . ASN A 1 727 ? 27.201 3.530 -14.463 1.00 90.62 727 ASN A O 1
ATOM 5771 N N . ARG A 1 728 ? 27.711 2.018 -12.875 1.00 92.25 728 ARG A N 1
ATOM 5772 C CA . ARG A 1 728 ? 28.659 2.885 -12.164 1.00 92.25 728 ARG A CA 1
ATOM 5773 C C . ARG A 1 728 ? 29.949 3.041 -12.952 1.00 92.25 728 ARG A C 1
ATOM 5775 O O . ARG A 1 728 ? 30.482 4.142 -13.005 1.00 92.25 728 ARG A O 1
ATOM 5782 N N . GLU A 1 729 ? 30.432 1.961 -13.552 1.00 94.56 729 GLU A N 1
ATOM 5783 C CA . GLU A 1 729 ? 31.720 1.972 -14.236 1.00 94.56 729 GLU A CA 1
ATOM 5784 C C . GLU A 1 729 ? 31.671 2.760 -15.544 1.00 94.56 729 GLU A C 1
ATOM 5786 O O . GLU A 1 729 ? 32.440 3.704 -15.701 1.00 94.56 729 GLU A O 1
ATOM 5791 N N . ILE A 1 730 ? 30.684 2.508 -16.414 1.00 94.62 730 ILE A N 1
ATOM 5792 C CA . ILE A 1 730 ? 30.519 3.308 -17.640 1.00 94.62 730 ILE A CA 1
ATOM 5793 C C . ILE A 1 730 ? 30.337 4.808 -17.333 1.00 94.62 730 ILE A C 1
ATOM 5795 O O . ILE A 1 730 ? 30.807 5.675 -18.068 1.00 94.62 730 ILE A O 1
ATOM 5799 N N . SER A 1 731 ? 29.708 5.125 -16.196 1.00 94.75 731 SER A N 1
ATOM 5800 C CA . SER A 1 731 ? 29.544 6.501 -15.721 1.00 94.75 731 SER A CA 1
ATOM 5801 C C . SER A 1 731 ? 30.855 7.130 -15.254 1.00 94.75 731 SER A C 1
ATOM 5803 O O . SER A 1 731 ? 31.073 8.315 -15.508 1.00 94.75 731 SER A O 1
ATOM 5805 N N . ARG A 1 732 ? 31.737 6.361 -14.599 1.00 95.94 732 ARG A N 1
ATOM 5806 C CA . ARG A 1 732 ? 33.091 6.807 -14.221 1.00 95.94 732 ARG A CA 1
ATOM 5807 C C . ARG A 1 732 ? 33.973 7.050 -15.436 1.00 95.94 732 ARG A C 1
ATOM 5809 O O . ARG A 1 732 ? 34.746 8.000 -15.419 1.00 95.94 732 ARG A O 1
ATOM 5816 N N . LEU A 1 733 ? 33.816 6.239 -16.482 1.00 96.94 733 LEU A N 1
ATOM 5817 C CA . LEU A 1 733 ? 34.502 6.418 -17.763 1.00 96.94 733 LEU A CA 1
ATOM 5818 C C . LEU A 1 733 ? 34.007 7.643 -18.551 1.00 96.94 733 LEU A C 1
ATOM 5820 O O . LEU A 1 733 ? 34.591 7.980 -19.575 1.00 96.94 733 LEU A O 1
ATOM 5824 N N . GLY A 1 734 ? 32.968 8.335 -18.067 1.00 96.62 734 GLY A N 1
ATOM 5825 C CA . GLY A 1 734 ? 32.552 9.627 -18.606 1.00 96.62 734 GLY A CA 1
ATOM 5826 C C . GLY A 1 734 ? 31.581 9.544 -19.780 1.00 96.62 734 GLY A C 1
ATOM 5827 O O . GLY A 1 734 ? 31.592 10.438 -20.613 1.00 96.62 734 GLY A O 1
ATOM 5828 N N . ILE A 1 735 ? 30.738 8.506 -19.866 1.00 97.25 735 ILE A N 1
ATOM 5829 C CA . ILE A 1 735 ? 29.723 8.414 -20.929 1.00 97.25 735 ILE A CA 1
ATOM 5830 C C . ILE A 1 735 ? 28.836 9.669 -20.997 1.00 97.25 735 ILE A C 1
ATOM 5832 O O . ILE A 1 735 ? 28.183 10.023 -20.015 1.00 97.25 735 ILE A O 1
ATOM 5836 N N . ASP A 1 736 ? 28.778 10.298 -22.168 1.00 97.56 736 ASP A N 1
ATOM 5837 C CA . ASP A 1 736 ? 27.766 11.280 -22.546 1.00 97.56 736 ASP A CA 1
ATOM 5838 C C . ASP A 1 736 ? 26.992 10.724 -23.749 1.00 97.56 736 ASP A C 1
ATOM 5840 O O . ASP A 1 736 ? 27.535 10.668 -24.851 1.00 97.56 736 ASP A O 1
ATOM 5844 N N . PRO A 1 737 ? 25.738 10.271 -23.574 1.00 96.12 737 PRO A N 1
ATOM 5845 C CA . PRO A 1 737 ? 24.965 9.715 -24.680 1.00 96.12 737 PRO A CA 1
ATOM 5846 C C . PRO A 1 737 ? 24.700 10.696 -25.826 1.00 96.12 737 PRO A C 1
ATOM 5848 O O . PRO A 1 737 ? 24.423 10.241 -26.929 1.00 96.12 737 PRO A O 1
ATOM 5851 N N . ALA A 1 738 ? 24.745 12.010 -25.585 1.00 95.69 738 ALA A N 1
ATOM 5852 C CA . ALA A 1 738 ? 24.537 13.009 -26.631 1.00 95.69 738 ALA A CA 1
ATOM 5853 C C . ALA A 1 738 ? 25.780 13.193 -27.513 1.00 95.69 738 ALA A C 1
ATOM 5855 O O . ALA A 1 738 ? 25.646 13.515 -28.690 1.00 95.69 738 ALA A O 1
ATOM 5856 N N . GLU A 1 739 ? 26.976 12.984 -26.957 1.00 97.19 739 GLU A N 1
ATOM 5857 C CA . GLU A 1 739 ? 28.238 13.104 -27.697 1.00 97.19 739 GLU A CA 1
ATOM 5858 C C . GLU A 1 739 ? 28.734 11.763 -28.241 1.00 97.19 739 GLU A C 1
ATOM 5860 O O . GLU A 1 739 ? 29.345 11.725 -29.306 1.00 97.19 739 GLU A O 1
ATOM 5865 N N . HIS A 1 740 ? 28.505 10.665 -27.517 1.00 97.94 740 HIS A N 1
ATOM 5866 C CA . HIS A 1 740 ? 29.117 9.360 -27.791 1.00 97.94 740 HIS A CA 1
ATOM 5867 C C . HIS A 1 740 ? 28.238 8.415 -28.623 1.00 97.94 740 HIS A C 1
ATOM 5869 O O . HIS A 1 740 ? 28.727 7.394 -29.101 1.00 97.94 740 HIS A O 1
ATOM 5875 N N . LEU A 1 741 ? 26.950 8.714 -28.803 1.00 97.31 741 LEU A N 1
ATOM 5876 C CA . LEU A 1 741 ? 26.053 7.899 -29.626 1.00 97.31 741 LEU A CA 1
ATOM 5877 C C . LEU A 1 741 ? 25.591 8.689 -30.848 1.00 97.31 741 LEU A C 1
ATOM 5879 O O . LEU A 1 741 ? 25.122 9.818 -30.729 1.00 97.31 741 LEU A O 1
ATOM 5883 N N . GLU A 1 742 ? 25.674 8.070 -32.022 1.00 97.00 742 GLU A N 1
ATOM 5884 C CA . GLU A 1 742 ? 25.156 8.624 -33.274 1.00 97.00 742 GLU A CA 1
ATOM 5885 C C . GLU A 1 742 ? 24.287 7.595 -34.007 1.00 97.00 742 GLU A C 1
ATOM 5887 O O . GLU A 1 742 ? 24.511 6.387 -33.906 1.00 97.00 742 GLU A O 1
ATOM 5892 N N . LEU A 1 743 ? 23.263 8.062 -34.723 1.00 96.25 743 LEU A N 1
ATOM 5893 C CA . LEU A 1 743 ? 22.404 7.179 -35.509 1.00 96.25 743 LEU A CA 1
ATOM 5894 C C . LEU A 1 743 ? 23.103 6.792 -36.816 1.00 96.25 743 LEU A C 1
ATOM 5896 O O . LEU A 1 743 ? 23.600 7.648 -37.551 1.00 96.25 743 LEU A O 1
ATOM 5900 N N . ALA A 1 744 ? 23.095 5.501 -37.128 1.00 94.81 744 ALA A N 1
ATOM 5901 C CA . ALA A 1 744 ? 23.412 4.990 -38.451 1.00 94.81 744 ALA A CA 1
ATOM 5902 C C . ALA A 1 744 ? 22.243 5.249 -39.432 1.00 94.81 744 ALA A C 1
ATOM 5904 O O . ALA A 1 744 ? 21.111 5.485 -38.996 1.00 94.81 744 ALA A O 1
ATOM 5905 N N . PRO A 1 745 ? 22.469 5.204 -40.763 1.00 93.81 745 PRO A N 1
ATOM 5906 C CA . PRO A 1 745 ? 21.421 5.463 -41.760 1.00 93.81 745 PRO A CA 1
ATOM 5907 C C . PRO A 1 745 ? 20.202 4.533 -41.672 1.00 93.81 745 PRO A C 1
ATOM 5909 O O . PRO A 1 745 ? 19.097 4.936 -42.022 1.00 93.81 745 PRO A O 1
ATOM 5912 N N . ASN A 1 746 ? 20.391 3.304 -41.186 1.00 91.88 746 ASN A N 1
ATOM 5913 C CA . ASN A 1 746 ? 19.326 2.327 -40.934 1.00 91.88 746 ASN A CA 1
ATOM 5914 C C . ASN A 1 746 ? 18.580 2.569 -39.604 1.00 91.88 746 ASN A C 1
ATOM 5916 O O . ASN A 1 746 ? 17.690 1.806 -39.236 1.00 91.88 746 ASN A O 1
ATOM 5920 N N . GLY A 1 747 ? 18.953 3.619 -38.871 1.00 93.75 747 GLY A N 1
ATOM 5921 C CA . GLY A 1 747 ? 18.336 4.014 -37.622 1.00 93.75 747 GLY A CA 1
ATOM 5922 C C . GLY A 1 747 ? 18.849 3.285 -36.385 1.00 93.75 747 GLY A C 1
ATOM 5923 O O . GLY A 1 747 ? 18.237 3.486 -35.344 1.00 93.75 747 GLY A O 1
ATOM 5924 N N . THR A 1 748 ? 19.911 2.476 -36.425 1.00 95.50 748 THR A N 1
ATOM 5925 C CA . THR A 1 748 ? 20.509 1.866 -35.216 1.00 95.50 748 THR A CA 1
ATOM 5926 C C . THR A 1 748 ? 21.526 2.804 -34.563 1.00 95.50 748 THR A C 1
ATOM 5928 O O . THR A 1 748 ? 22.019 3.729 -35.207 1.00 95.50 748 THR A O 1
ATOM 5931 N N . TRP A 1 749 ? 21.871 2.594 -33.290 1.00 96.12 749 TRP A N 1
ATOM 5932 C CA . TRP A 1 749 ? 22.957 3.362 -32.668 1.00 96.12 749 TRP A CA 1
ATOM 5933 C C . TRP A 1 749 ? 24.329 2.847 -33.108 1.00 96.12 749 TRP A C 1
ATOM 5935 O O . TRP A 1 749 ? 24.520 1.649 -33.295 1.00 96.12 749 TRP A O 1
ATOM 5945 N N . LYS A 1 750 ? 25.308 3.738 -33.198 1.00 95.75 750 LYS A N 1
ATOM 5946 C CA . LYS A 1 750 ? 26.729 3.396 -33.264 1.00 95.75 750 LYS A CA 1
ATOM 5947 C C . LYS A 1 750 ? 27.537 4.353 -32.396 1.00 95.75 750 LYS A C 1
ATOM 5949 O O . LYS A 1 750 ? 27.045 5.414 -32.002 1.00 95.75 750 LYS A O 1
ATOM 5954 N N . TRP A 1 751 ? 28.766 3.960 -32.078 1.00 97.12 751 TRP A N 1
ATOM 5955 C CA . TRP A 1 751 ? 29.691 4.849 -31.383 1.00 97.12 751 TRP A CA 1
ATOM 5956 C C . TRP A 1 751 ? 30.073 6.014 -32.293 1.00 97.12 751 TRP A C 1
ATOM 5958 O O . TRP A 1 751 ? 30.445 5.804 -33.448 1.00 97.12 751 TRP A O 1
ATOM 5968 N N . SER A 1 752 ? 30.001 7.235 -31.771 1.00 97.12 752 SER A N 1
ATOM 5969 C CA . SER A 1 752 ? 30.487 8.408 -32.495 1.00 97.12 752 SER A CA 1
ATOM 5970 C C . SER A 1 752 ? 32.016 8.422 -32.549 1.00 97.12 752 SER A C 1
ATOM 5972 O O . SER A 1 752 ? 32.697 7.827 -31.705 1.00 97.12 752 SER A O 1
ATOM 5974 N N . ALA A 1 753 ? 32.572 9.187 -33.489 1.00 95.62 753 ALA A N 1
ATOM 5975 C CA . ALA A 1 753 ? 34.019 9.365 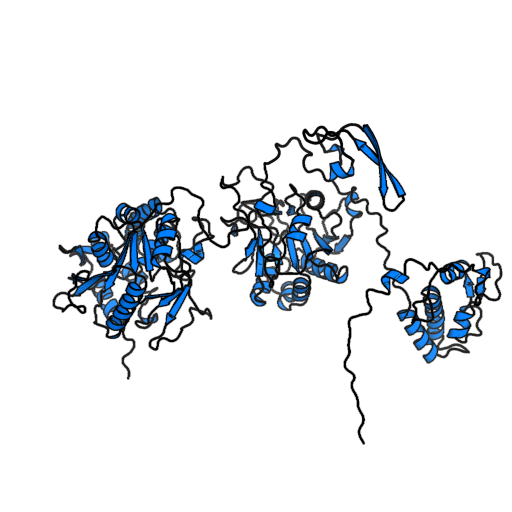-33.612 1.00 95.62 753 ALA A CA 1
ATOM 5976 C C . ALA A 1 753 ? 34.681 10.011 -32.374 1.00 95.62 753 ALA A C 1
ATOM 5978 O O . ALA A 1 753 ? 35.891 9.876 -32.196 1.00 95.62 753 ALA A O 1
ATOM 5979 N N . SER A 1 754 ? 33.919 10.711 -31.524 1.00 96.25 754 SER A N 1
ATOM 5980 C CA . SER A 1 754 ? 34.419 11.328 -30.287 1.00 96.25 754 SER A CA 1
ATOM 5981 C C . SER A 1 754 ? 34.407 10.382 -29.084 1.00 96.25 754 SER A C 1
ATOM 5983 O O . SER A 1 754 ? 34.943 10.739 -28.035 1.00 96.25 754 SER A O 1
ATOM 5985 N N . THR A 1 755 ? 33.832 9.182 -29.212 1.00 97.62 755 THR A N 1
ATOM 5986 C CA . THR A 1 755 ? 33.698 8.246 -28.092 1.00 97.62 755 THR A CA 1
ATOM 5987 C C . THR A 1 755 ? 35.070 7.798 -27.572 1.00 97.62 755 THR A C 1
ATOM 5989 O O . THR A 1 755 ? 35.861 7.225 -28.327 1.00 97.62 755 THR A O 1
ATOM 5992 N N . PRO A 1 756 ? 35.364 7.970 -26.269 1.00 97.38 756 PRO A N 1
ATOM 5993 C CA . PRO A 1 756 ? 36.585 7.458 -25.669 1.00 97.38 756 PRO A CA 1
ATOM 5994 C C . PRO A 1 756 ? 36.731 5.947 -25.861 1.00 97.38 756 PRO A C 1
ATOM 5996 O O . PRO A 1 756 ? 35.846 5.170 -25.499 1.00 97.38 756 PRO A O 1
ATOM 5999 N N . ARG A 1 757 ? 37.903 5.520 -26.338 1.00 96.69 757 ARG A N 1
ATOM 6000 C CA . ARG A 1 757 ? 38.232 4.103 -26.565 1.00 96.69 757 ARG A CA 1
ATOM 6001 C C . ARG A 1 757 ? 37.961 3.216 -25.343 1.00 96.69 757 ARG A C 1
ATOM 6003 O O . ARG A 1 757 ? 37.431 2.124 -25.501 1.00 96.69 757 ARG A O 1
ATOM 6010 N N . ALA A 1 758 ? 38.236 3.719 -24.139 1.00 96.94 758 ALA A N 1
ATOM 6011 C CA . ALA A 1 758 ? 37.979 2.998 -22.892 1.00 96.94 758 ALA A CA 1
ATOM 6012 C C . ALA A 1 758 ? 36.490 2.663 -22.674 1.00 96.94 758 ALA A C 1
ATOM 6014 O O . ALA A 1 758 ? 36.185 1.624 -22.100 1.00 96.94 758 ALA A O 1
ATOM 6015 N N . ILE A 1 759 ? 35.557 3.507 -23.138 1.00 96.69 759 ILE A N 1
ATOM 6016 C CA . ILE A 1 759 ? 34.114 3.217 -23.072 1.00 96.69 759 ILE A CA 1
ATOM 6017 C C . ILE A 1 759 ? 33.762 2.090 -24.044 1.00 96.69 759 ILE A C 1
ATOM 6019 O O . ILE A 1 759 ? 33.052 1.163 -23.661 1.00 96.69 759 ILE A O 1
ATOM 6023 N N . ILE A 1 760 ? 34.271 2.162 -25.277 1.00 95.88 760 ILE A N 1
ATOM 6024 C CA . ILE A 1 760 ? 34.019 1.157 -26.321 1.00 95.88 760 ILE A CA 1
ATOM 6025 C C . ILE A 1 760 ? 34.527 -0.214 -25.862 1.00 95.88 760 ILE A C 1
ATOM 6027 O O . ILE A 1 760 ? 33.776 -1.186 -25.889 1.00 95.88 760 ILE A O 1
ATOM 6031 N N . GLU A 1 761 ? 35.776 -0.277 -25.391 1.00 95.12 761 GLU A N 1
ATOM 6032 C CA . GLU A 1 761 ? 36.395 -1.505 -24.874 1.00 95.12 761 GLU A CA 1
ATOM 6033 C C . GLU A 1 761 ? 35.624 -2.043 -23.663 1.00 95.12 761 GLU A C 1
ATOM 6035 O O . GLU A 1 761 ? 35.275 -3.219 -23.636 1.00 95.12 761 GLU A O 1
ATOM 6040 N N . TYR A 1 762 ? 35.248 -1.178 -22.714 1.00 94.94 762 TYR A N 1
ATOM 6041 C CA . TYR A 1 762 ? 34.465 -1.584 -21.546 1.00 94.94 762 TYR A CA 1
ATOM 6042 C C . TYR A 1 762 ? 33.111 -2.205 -21.914 1.00 94.94 762 TYR A C 1
ATOM 6044 O O . TYR A 1 762 ? 32.701 -3.207 -21.322 1.00 94.94 762 TYR A O 1
ATOM 6052 N N . VAL A 1 763 ? 32.394 -1.614 -22.875 1.00 92.88 763 VAL A N 1
ATOM 6053 C CA . VAL A 1 763 ? 31.104 -2.148 -23.325 1.00 92.88 763 VAL A CA 1
ATOM 6054 C C . VAL A 1 763 ? 31.304 -3.466 -24.072 1.00 92.88 763 VAL A C 1
ATOM 6056 O O . VAL A 1 763 ? 30.592 -4.423 -23.775 1.00 92.88 763 VAL A O 1
ATOM 6059 N N . ALA A 1 764 ? 32.291 -3.563 -24.964 1.00 90.44 764 ALA A N 1
ATOM 6060 C CA . ALA A 1 764 ? 32.606 -4.811 -25.658 1.00 90.44 764 ALA A CA 1
ATOM 6061 C C . ALA A 1 764 ? 32.951 -5.948 -24.675 1.00 90.44 764 ALA A C 1
ATOM 6063 O O . ALA A 1 764 ? 32.363 -7.029 -24.751 1.00 90.44 764 ALA A O 1
ATOM 6064 N N . ASP A 1 765 ? 33.814 -5.677 -23.692 1.00 89.44 765 ASP A N 1
ATOM 6065 C CA . ASP A 1 765 ? 34.190 -6.627 -22.639 1.00 89.44 765 ASP A CA 1
ATOM 6066 C C . ASP A 1 765 ? 32.993 -7.030 -21.772 1.00 89.44 765 ASP A C 1
ATOM 6068 O O . ASP A 1 765 ? 32.860 -8.189 -21.366 1.00 89.44 765 ASP A O 1
ATOM 6072 N N . TYR A 1 766 ? 32.094 -6.081 -21.483 1.00 88.31 766 TYR A N 1
ATOM 6073 C CA . TYR A 1 766 ? 30.861 -6.371 -20.764 1.00 88.31 766 TYR A CA 1
ATOM 6074 C C . TYR A 1 766 ? 30.008 -7.391 -21.520 1.00 88.31 766 TYR A C 1
ATOM 6076 O O . TYR A 1 766 ? 29.597 -8.376 -20.908 1.00 88.31 766 TYR A O 1
ATOM 6084 N N . PHE A 1 767 ? 29.773 -7.192 -22.822 1.00 84.31 767 PHE A N 1
ATOM 6085 C CA . PHE A 1 767 ? 29.000 -8.127 -23.647 1.00 84.31 767 PHE A CA 1
ATOM 6086 C C . PHE A 1 767 ? 29.659 -9.509 -23.725 1.00 84.31 767 PHE A C 1
ATOM 6088 O O . PHE A 1 767 ? 28.990 -10.503 -23.435 1.00 84.31 767 PHE A O 1
ATOM 6095 N N . ALA A 1 768 ? 30.976 -9.564 -23.952 1.00 82.00 768 ALA A N 1
ATOM 6096 C CA . ALA A 1 768 ? 31.752 -10.808 -23.921 1.00 82.00 768 ALA A CA 1
ATOM 6097 C C . ALA A 1 768 ? 31.643 -11.551 -22.574 1.00 82.00 768 ALA A C 1
ATOM 6099 O O . ALA A 1 768 ? 31.640 -12.782 -22.512 1.00 82.00 768 ALA A O 1
ATOM 6100 N N . GLY A 1 769 ? 31.518 -10.810 -21.470 1.00 78.94 769 GLY A N 1
ATOM 6101 C CA . GLY A 1 769 ? 31.429 -11.355 -20.119 1.00 78.94 769 GLY A CA 1
ATOM 6102 C C . GLY A 1 769 ? 30.055 -11.887 -19.693 1.00 78.94 769 GLY A C 1
ATOM 6103 O O . GLY A 1 769 ? 29.979 -12.517 -18.635 1.00 78.94 769 GLY A O 1
ATOM 6104 N N . ARG A 1 770 ? 28.974 -11.658 -20.458 1.00 73.88 770 ARG A N 1
ATOM 6105 C CA . ARG A 1 770 ? 27.598 -11.984 -20.023 1.00 73.88 770 ARG A CA 1
ATOM 6106 C C . ARG A 1 770 ? 27.307 -13.483 -19.930 1.00 73.88 770 ARG A C 1
ATOM 6108 O O . ARG A 1 770 ? 26.521 -13.865 -19.065 1.00 73.88 770 ARG A O 1
ATOM 6115 N N . ARG A 1 771 ? 27.981 -14.317 -20.738 1.00 67.75 771 ARG A N 1
ATOM 6116 C CA . ARG A 1 771 ? 27.853 -15.792 -20.743 1.00 67.75 771 ARG A CA 1
ATOM 6117 C C . ARG A 1 771 ? 26.384 -16.250 -20.679 1.00 67.75 771 ARG A C 1
ATOM 6119 O O . ARG A 1 771 ? 25.978 -16.898 -19.714 1.00 67.75 771 ARG A O 1
ATOM 6126 N N . GLU A 1 772 ? 25.587 -15.862 -21.676 1.00 62.62 772 GLU A N 1
ATOM 6127 C CA . GLU A 1 772 ? 24.130 -16.100 -21.718 1.00 62.62 772 GLU A CA 1
ATOM 6128 C C . GLU A 1 772 ? 23.754 -17.604 -21.723 1.00 62.62 772 GLU A C 1
ATOM 6130 O O . GLU A 1 772 ? 22.677 -17.953 -21.253 1.00 62.62 772 GLU A O 1
ATOM 6135 N N . ASP A 1 773 ? 24.667 -18.508 -22.114 1.00 54.75 773 ASP A N 1
ATOM 6136 C CA . ASP A 1 773 ? 24.505 -19.976 -22.014 1.00 54.75 773 ASP A CA 1
ATOM 6137 C C . ASP A 1 773 ? 24.898 -20.586 -20.649 1.00 54.75 773 ASP A C 1
ATOM 6139 O O . ASP A 1 773 ? 24.737 -21.785 -20.429 1.00 54.75 773 ASP A O 1
ATOM 6143 N N . GLY A 1 774 ? 25.421 -19.795 -19.704 1.00 55.25 774 GLY A N 1
ATOM 6144 C CA . GLY A 1 774 ? 25.996 -20.306 -18.452 1.00 55.25 774 GLY A CA 1
ATOM 6145 C C . GLY A 1 774 ? 27.500 -20.613 -18.540 1.00 55.25 774 GLY A C 1
ATOM 6146 O O . GLY A 1 774 ? 28.214 -20.097 -19.400 1.00 55.25 774 GLY A O 1
ATOM 6147 N N . LYS A 1 775 ? 28.039 -21.382 -17.580 1.00 47.94 775 LYS A N 1
ATOM 6148 C CA . LYS A 1 775 ? 29.432 -21.867 -17.657 1.00 47.94 775 LYS A CA 1
ATOM 6149 C C . LYS A 1 775 ? 29.476 -23.065 -18.619 1.00 47.94 775 LYS A C 1
ATOM 6151 O O . LYS A 1 775 ? 28.547 -23.863 -18.554 1.00 47.94 775 LYS A O 1
ATOM 6156 N N . PRO A 1 776 ? 30.531 -23.223 -19.442 1.00 41.03 776 PRO A N 1
ATOM 6157 C CA . PRO A 1 776 ? 30.732 -24.468 -20.175 1.00 41.03 776 PRO A CA 1
ATOM 6158 C C . PRO A 1 776 ? 30.713 -25.632 -19.182 1.00 41.03 776 PRO A C 1
ATOM 6160 O O . PRO A 1 776 ? 31.323 -25.516 -18.111 1.00 41.03 776 PRO A O 1
ATOM 6163 N N . GLU A 1 777 ? 30.004 -26.712 -19.509 1.00 36.00 777 GLU A N 1
ATOM 6164 C CA . GLU A 1 777 ? 30.156 -27.969 -18.777 1.00 36.00 777 GLU A CA 1
ATOM 6165 C C . GLU A 1 777 ? 31.636 -28.379 -18.837 1.00 36.00 777 GLU A C 1
ATOM 6167 O O . GLU A 1 777 ? 32.278 -28.263 -19.884 1.00 36.00 777 GLU A O 1
ATOM 6172 N N . ALA A 1 778 ? 32.191 -28.715 -17.671 1.00 29.36 778 ALA A N 1
ATOM 6173 C CA . ALA A 1 778 ? 33.609 -29.008 -17.483 1.00 29.36 778 ALA A CA 1
ATOM 6174 C C . ALA A 1 778 ? 33.980 -30.415 -17.957 1.00 29.36 778 ALA A C 1
ATOM 6176 O O . ALA A 1 778 ? 33.152 -31.332 -17.751 1.00 29.36 778 ALA A O 1
#